Protein AF-A0A8C8HV82-F1 (afdb_monomer_lite)

pLDDT: mean 73.86, std 25.14, range [25.84, 98.56]

InterPro domains:
  IPR018477 Bicaudal-D protein [PF09730] (87-778)
  IPR018477 Bicaudal-D protein [PTHR31233] (21-778)

Radius of gyration: 86.9 Å; chains: 1; bounding box: 207×141×300 Å

Foldseek 3Di:
DDDDDDDDDDDDDDDDDDDDDPPVVVVVVVVVVVVVVVVVVVVVVVVVVVVVVVVVVVVVVVVVVVVVVVVVVVVVVVVVVVVVVVVVVVVVVVVVVVVVVVVVVVVVVVVVVVVVVVVVVVVVVVVVVVVVVVVVVVVVVVVVVVVVVVVVVVVVVVVVVVVVVVVVVVVVVVVVVVVVVVVVVVVVVVVVVVVVVVVVVVVVVVVVVVVVVVVVVVVVVVVVVVVVVVVVVVVVVVVVVVVVVVVVVVVVVVVVVVVVVVVVVVCVVDVDDDDDDDDDDDDDDDDDDDDDDDDDDDDDDDDDDDDDDDDDDDDDDDDDDDDDDDDDDDDDDDDDDDDPVCVVVVCVVVVVVVVVVVVVVVVVVVVVVVVVVVVVVVVVVVVVVVVVVVVVVVVVVVVVVVVVVVVVPDDDDDDDDDDDDDDDDDDDDDDDDDDDPPPVVNVVVVVVVVVVVVVVVVVVVVVVVVVVVVVVVVVVVVVVVVVVVVVVVVVVVVVVVVVVVVVVVVVVVVVVVVVVVVVVVVVVVVVVVVLLVVLVVLVVLLVVLLVLQVVLCVVQVHDRDPLLVVLLVVVVVVPPDDDDDDDDDDDDDDDDDDDDDDDDDDDDDDDDDDDDDDDDDDDDDDD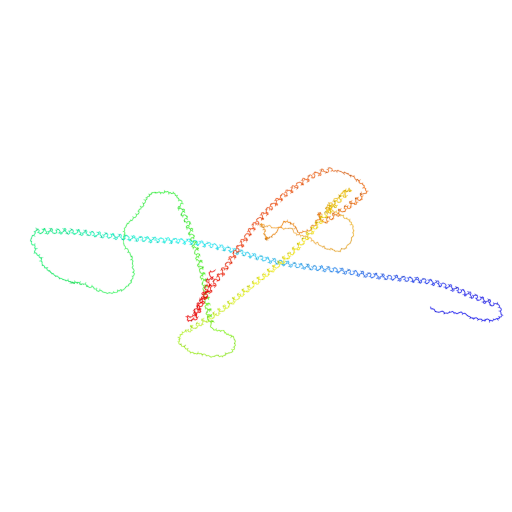DDDDDDDDDDDDDDDDDDDDPPPNDCSPPVSSVVSSVSSVVSSVVSVVVSVVSVPDDDDDDDDDDDVPVVVVVVVVVVVVVVVVVVVVVVVVVVVVVVVVVVVVVVVVVVVVVVVVVVVVVVVVVVVVVVVVVVVVVVVVVVVVVVVVVVVVVVVVVVVVVVVVVVVVVVVCVVDDPDDPVVVVVVVVVVVVVVVVVVVVVVVVVD

Secondary structure (DSSP, 8-state):
---------------------TTHHHHHHHHHHHHHHHHHHHHHHHHHHHHHHHHHHHHHHHHHHHHHHHHHHHHHHHHHHHHHHHHHHHHHHHHHHHHHHHHHHHHHHHHHHHHHHHHHHHHHHHHHHHHHHHHHHHHHHHHHHHHHHHHHHHHHHHHHHHHHHHHHHHHHHHHHHHHHHHHHHHHHHHHHHHHHHHHHHHHHHHHHHHHHHHHHHHHHHHHHHHHHHHHHHHHHHHHHHHHHHHHHHHHHHHHHHHHHHHHHHHHTT--------------------------------------------------------------------SSTTHHHHHHHHHHHHHHHHHHHHHHHHHHHHHHHHHHHHHHHHHHHHHHHHHHHHHHHHHHHHHHHHHTTSS-----------------------------HHHHHHHHHHHHHHHHHHHHHHHHHHHHHHHHHHHHHHHHHHHHHHHHHHHHHHHHHHHHHHHHHHHHHHHHHHHHHHHHHHHHHHHHHHHHHHHHHHHHHHHHHHHHHHHHHHHHTT-----HHHHHHHHHHHTTSS--------------------------------------------------------------S-----TT-TT-HHHHHHHHHHHHHHHHHHHHHHHHHTTS----------HHHHHHHHHHHHHHHHHHHHHHHHHHHHHHHHHHHHHHHHHHHHHHHHHHHHHHHHHHHHHHHHHHHHHHHHHHHHHHHHHHHHHHHHHHHHHHHHHHHHHHHHHHHHS-TT-HHHHHHHHHHHHHHHHHHHHHHHHH--

Structure (mmCIF, N/CA/C/O backbone):
data_AF-A0A8C8HV82-F1
#
_entry.id   AF-A0A8C8HV82-F1
#
loop_
_atom_site.group_PDB
_atom_site.id
_atom_site.type_symbol
_atom_site.label_atom_id
_atom_site.label_alt_id
_atom_site.label_comp_id
_atom_site.label_asym_id
_atom_site.label_entity_id
_atom_site.label_seq_id
_atom_site.pdbx_PDB_ins_code
_atom_site.Cartn_x
_atom_site.Cartn_y
_atom_site.Cartn_z
_atom_site.occupancy
_atom_site.B_iso_or_equiv
_atom_site.auth_seq_id
_atom_site.auth_comp_id
_atom_site.auth_asym_id
_atom_site.auth_atom_id
_atom_site.pdbx_PDB_model_num
ATOM 1 N N . MET A 1 1 ? -91.967 -46.558 92.851 1.00 36.53 1 MET A N 1
ATOM 2 C CA . MET A 1 1 ? -92.373 -47.977 92.769 1.00 36.53 1 MET A CA 1
ATOM 3 C C . MET A 1 1 ? -92.656 -48.388 94.207 1.00 36.53 1 MET A C 1
ATOM 5 O O . MET A 1 1 ? -91.759 -48.187 95.010 1.00 36.53 1 MET A O 1
ATOM 9 N N . LEU A 1 2 ? -93.939 -48.463 94.592 1.00 37.75 2 LEU A N 1
ATOM 10 C CA . LEU A 1 2 ? -94.750 -49.706 94.673 1.00 37.75 2 LEU A CA 1
ATOM 11 C C . LEU A 1 2 ? -94.298 -50.530 95.903 1.00 37.75 2 LEU A C 1
ATOM 13 O O . LEU A 1 2 ? -93.110 -50.817 95.976 1.00 37.75 2 LEU A O 1
ATOM 17 N N . GLU A 1 3 ? -95.106 -50.882 96.911 1.00 35.12 3 GLU A N 1
ATOM 18 C CA . GLU A 1 3 ? -96.575 -50.898 97.153 1.00 35.12 3 GLU A CA 1
ATOM 19 C C . GLU A 1 3 ? -96.845 -50.640 98.676 1.00 35.12 3 GLU A C 1
ATOM 21 O O . GLU A 1 3 ? -95.900 -50.713 99.456 1.00 35.12 3 GLU A O 1
ATOM 26 N N . VAL A 1 4 ? -97.966 -50.055 99.149 1.00 38.19 4 VAL A N 1
ATOM 27 C CA . VAL A 1 4 ? -99.294 -50.664 99.481 1.00 38.19 4 VAL A CA 1
ATOM 28 C C . VAL A 1 4 ? -99.126 -51.842 100.483 1.00 38.19 4 VAL A C 1
ATOM 30 O O . VAL A 1 4 ? -98.350 -52.743 100.209 1.00 38.19 4 VAL A O 1
ATOM 33 N N . GLU A 1 5 ? -99.660 -51.836 101.718 1.00 33.88 5 GLU A N 1
ATOM 34 C CA . GLU A 1 5 ? -101.091 -51.883 102.096 1.00 33.88 5 GLU A CA 1
ATOM 35 C C . GLU A 1 5 ? -101.475 -51.188 103.428 1.00 33.88 5 GLU A C 1
ATOM 37 O O . GLU A 1 5 ? -100.648 -50.845 104.273 1.00 33.88 5 GLU A O 1
ATOM 42 N N . GLU A 1 6 ? -102.790 -51.029 103.591 1.00 39.75 6 GLU A N 1
ATOM 43 C CA . GLU A 1 6 ? -103.547 -50.503 104.729 1.00 39.75 6 GLU A CA 1
ATOM 44 C C . GLU A 1 6 ? -104.364 -51.648 105.361 1.00 39.75 6 GLU A C 1
ATOM 46 O O . GLU A 1 6 ? -105.075 -52.346 104.642 1.00 39.75 6 GLU A O 1
ATOM 51 N N . SER A 1 7 ? -104.354 -51.819 106.690 1.00 32.53 7 SER A N 1
ATOM 52 C CA . SER A 1 7 ? -105.413 -52.586 107.372 1.00 32.53 7 SER A CA 1
ATOM 53 C C . SER A 1 7 ? -105.550 -52.219 108.850 1.00 32.53 7 SER A C 1
ATOM 55 O O . SER A 1 7 ? -104.673 -52.502 109.667 1.00 32.53 7 SER A O 1
ATOM 57 N N . GLY A 1 8 ? -106.684 -51.605 109.183 1.00 35.28 8 GLY A N 1
ATOM 58 C CA . GLY A 1 8 ? -107.161 -51.428 110.550 1.00 35.28 8 GLY A CA 1
ATOM 59 C C . GLY A 1 8 ? -107.955 -52.644 111.078 1.00 35.28 8 GLY A C 1
ATOM 60 O O . GLY A 1 8 ? -107.666 -53.773 110.689 1.00 35.28 8 GLY A O 1
ATOM 61 N N . PRO A 1 9 ? -108.915 -52.454 112.003 1.00 61.72 9 PRO A N 1
ATOM 62 C CA . PRO A 1 9 ? -108.900 -53.174 113.284 1.00 61.72 9 PRO A CA 1
ATOM 63 C C . PRO A 1 9 ? -110.122 -54.086 113.518 1.00 61.72 9 PRO A C 1
ATOM 65 O O . PRO A 1 9 ? -111.110 -53.964 112.801 1.00 61.72 9 PRO A O 1
ATOM 68 N N . THR A 1 10 ? -110.106 -54.941 114.557 1.00 29.36 10 THR A N 1
ATOM 69 C CA . THR A 1 10 ? -111.293 -55.444 115.318 1.00 29.36 10 THR A CA 1
ATOM 70 C C . THR A 1 10 ? -110.912 -56.480 116.395 1.00 29.36 10 THR A C 1
ATOM 72 O O . THR A 1 10 ? -109.904 -57.163 116.250 1.00 29.36 10 THR A O 1
ATOM 75 N N . GLY A 1 11 ? -111.761 -56.643 117.427 1.00 30.00 11 GLY A N 1
ATOM 76 C CA . GLY A 1 11 ? -111.745 -57.768 118.390 1.00 30.00 11 GLY A CA 1
ATOM 77 C C . GLY A 1 11 ? -111.367 -57.346 119.822 1.00 30.00 11 GLY A C 1
ATOM 78 O O . GLY A 1 11 ? -110.184 -57.195 120.093 1.00 30.00 11 GLY A O 1
ATOM 79 N N . ALA A 1 12 ? -112.292 -56.948 120.710 1.00 30.81 12 ALA A N 1
ATOM 80 C CA . ALA A 1 12 ? -113.361 -57.734 121.372 1.00 30.81 12 ALA A CA 1
ATOM 81 C C . ALA A 1 12 ? -112.767 -58.728 122.399 1.00 30.81 12 ALA A C 1
ATOM 83 O O . ALA A 1 12 ? -112.026 -59.621 122.004 1.00 30.81 12 ALA A O 1
ATOM 84 N N . GLU A 1 13 ? -112.860 -58.503 123.716 1.00 32.41 13 GLU A N 1
ATOM 85 C CA . GLU A 1 13 ? -114.017 -58.599 124.651 1.00 32.41 13 GLU A CA 1
ATOM 86 C C . GLU A 1 13 ? -113.809 -59.806 125.600 1.00 32.41 13 GLU A C 1
ATOM 88 O O . GLU A 1 13 ? -113.095 -60.744 125.251 1.00 32.41 13 GLU A O 1
ATOM 93 N N . GLY A 1 14 ? -114.377 -59.749 126.813 1.00 36.59 14 GLY A N 1
ATOM 94 C CA . GLY A 1 14 ? -114.088 -60.645 127.951 1.00 36.59 14 GLY A CA 1
ATOM 95 C C . GLY A 1 14 ? -113.605 -59.828 129.160 1.00 36.59 14 GLY A C 1
ATOM 96 O O . GLY A 1 14 ? -112.410 -59.592 129.298 1.00 36.59 14 GLY A O 1
ATOM 97 N N . ASP A 1 15 ? -114.452 -59.229 130.000 1.00 30.44 15 ASP A N 1
ATOM 98 C CA . ASP A 1 15 ? -115.785 -59.642 130.475 1.00 30.44 15 ASP A CA 1
ATOM 99 C C . ASP A 1 15 ? -115.722 -60.857 131.425 1.00 30.44 15 ASP A C 1
ATOM 101 O O . ASP A 1 15 ? -115.849 -62.003 131.008 1.00 30.44 15 ASP A O 1
ATOM 105 N N . GLU A 1 16 ? -115.510 -60.580 132.718 1.00 38.22 16 GLU A N 1
ATOM 106 C CA . GLU A 1 16 ? -116.036 -61.388 133.829 1.00 38.22 16 GLU A CA 1
ATOM 107 C C . GLU A 1 16 ? -116.150 -60.520 135.101 1.00 38.22 16 GLU A C 1
ATOM 109 O O . GLU A 1 16 ? -115.158 -60.035 135.652 1.00 38.22 16 GLU A O 1
ATOM 114 N N . GLU A 1 17 ? -117.382 -60.284 135.558 1.00 36.09 17 GLU A N 1
ATOM 115 C CA . GLU A 1 17 ? -117.662 -59.594 136.819 1.00 36.09 17 GLU A CA 1
ATOM 116 C C . GLU A 1 17 ? -117.400 -60.534 138.008 1.00 36.09 17 GLU A C 1
ATOM 118 O O . GLU A 1 17 ? -118.098 -61.536 138.176 1.00 36.09 17 GLU A O 1
ATOM 123 N N . MET A 1 18 ? -116.485 -60.177 138.916 1.00 40.56 18 MET A N 1
ATOM 124 C CA . MET A 1 18 ? -116.590 -60.652 140.299 1.00 40.56 18 MET A CA 1
ATOM 125 C C . MET A 1 18 ? -116.147 -59.593 141.313 1.00 40.56 18 MET A C 1
ATOM 127 O O . MET A 1 18 ? -115.034 -59.074 141.296 1.00 40.56 18 MET A O 1
ATOM 131 N N . GLU A 1 19 ? -117.083 -59.261 142.194 1.00 46.72 19 GLU A N 1
ATOM 132 C CA . GLU A 1 19 ? -117.056 -58.177 143.172 1.00 46.72 19 GLU A CA 1
ATOM 133 C C . GLU A 1 19 ? -115.938 -58.323 144.229 1.00 46.72 19 GLU A C 1
ATOM 135 O O . GLU A 1 19 ? -116.122 -59.009 145.231 1.00 46.72 19 GLU A O 1
ATOM 140 N N . LEU A 1 20 ? -114.806 -57.618 144.073 1.00 45.84 20 LEU A N 1
ATOM 141 C CA . LEU A 1 20 ? -113.889 -57.313 145.186 1.00 45.84 20 LEU A CA 1
ATOM 142 C C . LEU A 1 20 ? -113.205 -55.936 145.063 1.00 45.84 20 LEU A C 1
ATOM 144 O O . LEU A 1 20 ? -112.629 -55.586 144.041 1.00 45.84 20 LEU A O 1
ATOM 148 N N . CYS A 1 21 ? -113.271 -55.178 146.165 1.00 37.66 21 CYS A N 1
ATOM 149 C CA . CYS A 1 21 ? -112.497 -53.984 146.544 1.00 37.66 21 CYS A CA 1
ATOM 150 C C . CYS A 1 21 ? -111.883 -53.088 145.441 1.00 37.66 21 CYS A C 1
ATOM 152 O O . CYS A 1 21 ? -110.824 -53.370 144.892 1.00 37.66 21 CYS A O 1
ATOM 154 N N . GLY A 1 22 ? -112.418 -51.865 145.296 1.00 47.12 22 GLY A N 1
ATOM 155 C CA . GLY A 1 22 ? -111.867 -50.785 144.453 1.00 47.12 22 GLY A CA 1
ATOM 156 C C . GLY A 1 22 ? -110.533 -50.160 144.918 1.00 47.12 22 GLY A C 1
ATOM 157 O O . GLY A 1 22 ? -110.392 -48.932 144.904 1.00 47.12 22 GLY A O 1
ATOM 158 N N . GLY A 1 23 ? -109.573 -50.971 145.365 1.00 57.88 23 GLY A N 1
ATOM 159 C CA . GLY A 1 23 ? -108.183 -50.585 145.622 1.00 57.88 23 GLY A CA 1
ATOM 160 C C . GLY A 1 23 ? -107.298 -50.745 144.382 1.00 57.88 23 GLY A C 1
ATOM 161 O O . GLY A 1 23 ? -106.628 -49.792 143.983 1.00 57.88 23 GLY A O 1
ATOM 162 N N . ASP A 1 24 ? -107.357 -51.907 143.731 1.00 57.03 24 ASP A N 1
ATOM 163 C CA . ASP A 1 24 ? -106.311 -52.341 142.791 1.00 57.03 24 ASP A CA 1
ATOM 164 C C . ASP A 1 24 ? -106.336 -51.597 141.445 1.00 57.03 24 ASP A C 1
ATOM 166 O O . ASP A 1 24 ? -105.285 -51.213 140.931 1.00 57.03 24 ASP A O 1
ATOM 170 N N . LEU A 1 25 ? -107.523 -51.231 140.945 1.00 59.00 25 LEU A N 1
ATOM 171 C CA . LEU A 1 25 ? -107.683 -50.351 139.773 1.00 59.00 25 LEU A CA 1
ATOM 172 C C . LEU A 1 25 ? -106.963 -48.997 139.927 1.00 59.00 25 LEU A C 1
ATOM 174 O O . LEU A 1 25 ? -106.528 -48.414 138.938 1.00 59.00 25 LEU A O 1
ATOM 178 N N . ARG A 1 26 ? -106.813 -48.477 141.154 1.00 69.88 26 ARG A N 1
ATOM 179 C CA . ARG A 1 26 ? -106.099 -47.210 141.400 1.00 69.88 26 ARG A CA 1
ATOM 180 C C . ARG A 1 26 ? -104.583 -47.370 141.343 1.00 69.88 26 ARG A C 1
ATOM 182 O O . ARG A 1 26 ? -103.905 -46.450 140.892 1.00 69.88 26 ARG A O 1
ATOM 189 N N . VAL A 1 27 ? -104.067 -48.512 141.797 1.00 76.75 27 VAL A N 1
ATOM 190 C CA . VAL A 1 27 ? -102.632 -48.825 141.760 1.00 76.75 27 VAL A CA 1
ATOM 191 C C . VAL A 1 27 ? -102.195 -49.060 140.318 1.00 76.75 27 VAL A C 1
ATOM 193 O O . VAL A 1 27 ? -101.205 -48.479 139.883 1.00 76.75 27 VAL A O 1
ATOM 196 N N . GLU A 1 28 ? -102.981 -49.811 139.549 1.00 75.19 28 GLU A N 1
ATOM 197 C CA . GLU A 1 28 ? -102.672 -50.100 138.147 1.00 75.19 28 GLU A CA 1
ATOM 198 C C . GLU A 1 28 ? -102.756 -48.847 137.259 1.00 75.19 28 GLU A C 1
ATOM 200 O O . GLU A 1 28 ? -101.877 -48.614 136.431 1.00 75.19 28 GLU A O 1
ATOM 205 N N . VAL A 1 29 ? -103.726 -47.952 137.498 1.00 78.06 29 VAL A N 1
ATOM 206 C CA . VAL A 1 29 ? -103.764 -46.633 136.837 1.00 78.06 29 VAL A CA 1
ATOM 207 C C . VAL A 1 29 ? -102.541 -45.777 137.193 1.00 78.06 29 VAL A C 1
ATOM 209 O O . VAL A 1 29 ? -102.065 -45.036 136.333 1.00 78.06 29 VAL A O 1
ATOM 212 N N . MET A 1 30 ? -101.992 -45.867 138.411 1.00 80.31 30 MET A N 1
ATOM 213 C CA . MET A 1 30 ? -100.737 -45.178 138.745 1.00 80.31 30 MET A CA 1
ATOM 214 C C . MET A 1 30 ? -99.512 -45.826 138.088 1.00 80.31 30 MET A C 1
ATOM 216 O O . MET A 1 30 ? -98.672 -45.090 137.576 1.00 80.31 30 MET A O 1
ATOM 220 N N . ARG A 1 31 ? -99.431 -47.164 138.032 1.00 85.44 31 ARG A N 1
ATOM 221 C CA . ARG A 1 31 ? -98.360 -47.891 137.326 1.00 85.44 31 ARG A CA 1
ATOM 222 C C . ARG A 1 31 ? -98.329 -47.515 135.845 1.00 85.44 31 ARG A C 1
ATOM 224 O O . ARG A 1 31 ? -97.298 -47.077 135.350 1.00 85.44 31 ARG A O 1
ATOM 231 N N . LEU A 1 32 ? -99.479 -47.582 135.175 1.00 81.94 32 LEU A N 1
ATOM 232 C CA . LEU A 1 32 ? -99.615 -47.217 133.765 1.00 81.94 32 LEU A CA 1
ATOM 233 C C . LEU A 1 32 ? -99.356 -45.726 133.507 1.00 81.94 32 LEU A C 1
ATOM 235 O O . LEU A 1 32 ? -98.840 -45.391 132.447 1.00 81.94 32 LEU A O 1
ATOM 239 N N . ASN A 1 33 ? -99.661 -44.821 134.448 1.00 81.56 33 ASN A N 1
ATOM 240 C CA . ASN A 1 33 ? -99.263 -43.412 134.321 1.00 81.56 33 ASN A CA 1
ATOM 241 C C . ASN A 1 33 ? -97.748 -43.220 134.459 1.00 81.56 33 ASN A C 1
ATOM 243 O O . ASN A 1 33 ? -97.191 -42.408 133.726 1.00 81.56 33 ASN A O 1
ATOM 247 N N . LEU A 1 34 ? -97.085 -43.951 135.362 1.00 84.31 34 LEU A N 1
ATOM 248 C CA . LEU A 1 34 ? -95.633 -43.874 135.522 1.00 84.31 34 LEU A CA 1
ATOM 249 C C . LEU A 1 34 ? -94.915 -44.457 134.298 1.00 84.31 34 LEU A C 1
ATOM 251 O O . LEU A 1 34 ? -94.067 -43.783 133.734 1.00 84.31 34 LEU A O 1
ATOM 255 N N . GLU A 1 35 ? -95.331 -45.628 133.812 1.00 84.75 35 GLU A N 1
ATOM 256 C CA . GLU A 1 35 ? -94.792 -46.242 132.586 1.00 84.75 35 GLU A CA 1
ATOM 257 C C . GLU A 1 35 ? -95.081 -45.385 131.341 1.00 84.75 35 GLU A C 1
ATOM 259 O O . GLU A 1 35 ? -94.228 -45.247 130.468 1.00 84.75 35 GLU A O 1
ATOM 264 N N . LEU A 1 36 ? -96.247 -44.730 131.266 1.00 84.00 36 LEU A N 1
ATOM 265 C CA . LEU A 1 36 ? -96.546 -43.744 130.223 1.00 84.00 36 LEU A CA 1
ATOM 266 C C . LEU A 1 36 ? -95.681 -42.482 130.355 1.00 84.00 36 LEU A C 1
ATOM 268 O O . LEU A 1 36 ? -95.350 -41.866 129.342 1.00 84.00 36 LEU A O 1
ATOM 272 N N . GLN A 1 37 ? -95.326 -42.066 131.572 1.00 86.69 37 GLN A N 1
ATOM 273 C CA . GLN A 1 37 ? -94.438 -40.930 131.798 1.00 86.69 37 GLN A CA 1
ATOM 274 C C . GLN A 1 37 ? -92.991 -41.283 131.435 1.00 86.69 37 GLN A C 1
ATOM 276 O O . GLN A 1 37 ? -92.383 -40.535 130.677 1.00 86.69 37 GLN A O 1
ATOM 281 N N . GLU A 1 38 ? -92.479 -42.435 131.869 1.00 85.94 38 GLU A N 1
ATOM 282 C CA . GLU A 1 38 ? -91.164 -42.962 131.490 1.00 85.94 38 GLU A CA 1
ATOM 283 C C . GLU A 1 38 ? -91.069 -43.131 129.967 1.00 85.94 38 GLU A C 1
ATOM 285 O O . GLU A 1 38 ? -90.175 -42.562 129.347 1.00 85.94 38 GLU A O 1
ATOM 290 N N . ALA A 1 39 ? -92.058 -43.758 129.320 1.00 84.75 39 ALA A N 1
ATOM 291 C CA . ALA A 1 39 ? -92.107 -43.866 127.861 1.00 84.75 39 ALA A CA 1
ATOM 292 C C . ALA A 1 39 ? -92.211 -42.499 127.152 1.00 84.75 39 ALA A C 1
ATOM 294 O O . ALA A 1 39 ? -91.697 -42.336 126.044 1.00 84.75 39 ALA A O 1
ATOM 295 N N . ASN A 1 40 ? -92.850 -41.489 127.759 1.00 85.56 40 ASN A N 1
ATOM 296 C CA . ASN A 1 40 ? -92.851 -40.121 127.229 1.00 85.56 40 ASN A CA 1
ATOM 297 C C . ASN A 1 40 ? -91.500 -39.417 127.427 1.00 85.56 40 ASN A C 1
ATOM 299 O O . ASN A 1 40 ? -91.081 -38.677 126.538 1.00 85.56 40 ASN A O 1
ATOM 303 N N . GLU A 1 41 ? -90.812 -39.637 128.545 1.00 87.75 41 GLU A N 1
ATOM 304 C CA . GLU A 1 41 ? -89.481 -39.093 128.822 1.00 87.75 41 GLU A CA 1
ATOM 305 C C . GLU A 1 41 ? -88.422 -39.742 127.918 1.00 87.75 41 GLU A C 1
ATOM 307 O O . GLU A 1 41 ? -87.655 -39.020 127.281 1.00 87.75 41 GLU A O 1
ATOM 312 N N . GLU A 1 42 ? -88.462 -41.063 127.727 1.00 88.62 42 GLU A N 1
ATOM 313 C CA . GLU A 1 42 ? -87.650 -41.793 126.748 1.00 88.62 42 GLU A CA 1
ATOM 314 C C . GLU A 1 42 ? -87.947 -41.341 125.314 1.00 88.62 42 GLU A C 1
ATOM 316 O O . GLU A 1 42 ? -87.023 -41.082 124.543 1.00 88.62 42 GLU A O 1
ATOM 321 N N . LYS A 1 43 ? -89.221 -41.154 124.945 1.00 89.75 43 LYS A N 1
ATOM 322 C CA . LYS A 1 43 ? -89.616 -40.610 123.635 1.00 89.75 43 LYS A CA 1
ATOM 323 C C . LYS A 1 43 ? -89.130 -39.173 123.435 1.00 89.75 43 LYS A C 1
ATOM 325 O O . LYS A 1 43 ? -88.687 -38.830 122.340 1.00 89.75 43 LYS A O 1
ATOM 330 N N . LEU A 1 44 ? -89.175 -38.330 124.468 1.00 88.88 44 LEU A N 1
ATOM 331 C CA . LEU A 1 44 ? -88.618 -36.973 124.443 1.00 88.88 44 LEU A CA 1
ATOM 332 C C . LEU A 1 44 ? -87.088 -36.993 124.353 1.00 88.88 44 LEU A C 1
ATOM 334 O O . LEU A 1 44 ? -86.509 -36.174 123.642 1.00 88.88 44 LEU A O 1
ATOM 338 N N . GLN A 1 45 ? -86.423 -37.925 125.033 1.00 90.69 45 GLN A N 1
ATOM 339 C CA . GLN A 1 45 ? -84.975 -38.094 124.990 1.00 90.69 45 GLN A CA 1
ATOM 340 C C . GLN A 1 45 ? -84.514 -38.629 123.625 1.00 90.69 45 GLN A C 1
ATOM 342 O O . GLN A 1 45 ? -83.587 -38.074 123.039 1.00 90.69 45 GLN A O 1
ATOM 347 N N . ALA A 1 46 ? -85.218 -39.609 123.057 1.00 88.56 46 ALA A N 1
ATOM 348 C CA . ALA A 1 46 ? -85.017 -40.094 121.695 1.00 88.56 46 ALA A CA 1
ATOM 349 C C . ALA A 1 46 ? -85.289 -38.999 120.650 1.00 88.56 46 ALA A C 1
ATOM 351 O O . ALA A 1 46 ? -84.531 -38.876 119.693 1.00 88.56 46 ALA A O 1
ATOM 352 N N . ALA A 1 47 ? -86.304 -38.148 120.848 1.00 88.62 47 ALA A N 1
ATOM 353 C CA . ALA A 1 47 ? -86.550 -36.991 119.986 1.00 88.62 47 ALA A CA 1
ATOM 354 C C . ALA A 1 47 ? -85.443 -35.925 120.099 1.00 88.62 47 ALA A C 1
ATOM 356 O O . ALA A 1 47 ? -85.056 -35.346 119.087 1.00 88.62 47 ALA A O 1
ATOM 357 N N . ARG A 1 48 ? -84.889 -35.689 121.298 1.00 89.00 48 ARG A N 1
ATOM 358 C CA . ARG A 1 48 ? -83.741 -34.786 121.509 1.00 89.00 48 ARG A CA 1
ATOM 359 C C . ARG A 1 48 ? -82.470 -35.314 120.844 1.00 89.00 48 ARG A C 1
ATOM 361 O O . ARG A 1 48 ? -81.825 -34.563 120.122 1.00 89.00 48 ARG A O 1
ATOM 368 N N . TYR A 1 49 ? -82.131 -36.591 121.030 1.00 92.31 49 TYR A N 1
ATOM 369 C CA . TYR A 1 49 ? -80.995 -37.201 120.332 1.00 92.31 49 TYR A CA 1
ATOM 370 C C . TYR A 1 49 ? -81.224 -37.264 118.819 1.00 92.31 49 TYR A C 1
ATOM 372 O O . TYR A 1 49 ? -80.309 -36.974 118.058 1.00 92.31 49 TYR A O 1
ATOM 380 N N . GLY A 1 50 ? -82.448 -37.560 118.377 1.00 92.25 50 GLY A N 1
ATOM 381 C CA . GLY A 1 50 ? -82.835 -37.511 116.969 1.00 92.25 50 GLY A CA 1
ATOM 382 C C . GLY A 1 50 ? -82.658 -36.119 116.362 1.00 92.25 50 GLY A C 1
ATOM 383 O O . GLY A 1 50 ? -82.143 -36.013 115.255 1.00 92.25 50 GLY A O 1
ATOM 384 N N . LEU A 1 51 ? -83.007 -35.054 117.092 1.00 92.56 51 LEU A N 1
ATOM 385 C CA . LEU A 1 51 ? -82.775 -33.676 116.657 1.00 92.56 51 LEU A CA 1
ATOM 386 C C . LEU A 1 51 ? -81.278 -33.365 116.538 1.00 92.56 51 LEU A C 1
ATOM 388 O O . LEU A 1 51 ? -80.860 -32.912 115.480 1.00 92.56 51 LEU A O 1
ATOM 392 N N . VAL A 1 52 ? -80.468 -33.680 117.556 1.00 94.56 52 VAL A N 1
ATOM 393 C CA . VAL A 1 52 ? -79.008 -33.458 117.512 1.00 94.56 52 VAL A CA 1
ATOM 394 C C . VAL A 1 52 ? -78.366 -34.231 116.355 1.00 94.56 52 VAL A C 1
ATOM 396 O O . VAL A 1 52 ? -77.588 -33.663 115.598 1.00 94.56 52 VAL A O 1
ATOM 399 N N . VAL A 1 53 ? -78.748 -35.493 116.133 1.00 94.31 53 VAL A N 1
ATOM 400 C CA . VAL A 1 53 ? -78.256 -36.297 114.999 1.00 94.31 53 VAL A CA 1
ATOM 401 C C . VAL A 1 53 ? -78.721 -35.730 113.649 1.00 94.31 53 VAL A C 1
ATOM 403 O O . VAL A 1 53 ? -77.983 -35.807 112.667 1.00 94.31 53 VAL A O 1
ATOM 406 N N . LEU A 1 54 ? -79.915 -35.133 113.566 1.00 93.38 54 LEU A N 1
ATOM 407 C CA . LEU A 1 54 ? -80.382 -34.440 112.359 1.00 93.38 54 LEU A CA 1
ATOM 408 C C . LEU A 1 54 ? -79.637 -33.118 112.120 1.00 93.38 54 LEU A C 1
ATOM 410 O O . LEU A 1 54 ? -79.326 -32.816 110.969 1.00 93.38 54 LEU A O 1
ATOM 414 N N . GLU A 1 55 ? -79.315 -32.365 113.171 1.00 92.88 55 GLU A N 1
ATOM 415 C CA . GLU A 1 55 ? -78.512 -31.136 113.115 1.00 92.88 55 GLU A CA 1
ATOM 416 C C . GLU A 1 55 ? -77.063 -31.444 112.705 1.00 92.88 55 GLU A C 1
ATOM 418 O O . GLU A 1 55 ? -76.562 -30.867 111.739 1.00 92.88 55 GLU A O 1
ATOM 423 N N . GLU A 1 56 ? -76.424 -32.436 113.332 1.00 93.00 56 GLU A N 1
ATOM 424 C CA . GLU A 1 56 ? -75.105 -32.948 112.941 1.00 93.00 56 GLU A CA 1
ATOM 425 C C . GLU A 1 56 ? -75.116 -33.506 111.509 1.00 93.00 56 GLU A C 1
ATOM 427 O O . GLU A 1 56 ? -74.202 -33.229 110.732 1.00 93.00 56 GLU A O 1
ATOM 432 N N . SER A 1 57 ? -76.168 -34.232 111.105 1.00 92.44 57 SER A N 1
ATOM 433 C CA . SER A 1 57 ? -76.339 -34.708 109.724 1.00 92.44 57 SER A CA 1
ATOM 434 C C . SER A 1 57 ? -76.499 -33.555 108.731 1.00 92.44 57 SER A C 1
ATOM 436 O O . SER A 1 57 ? -75.968 -33.630 107.622 1.00 92.44 57 SER A O 1
ATOM 438 N N . ALA A 1 58 ? -77.205 -32.483 109.100 1.00 93.38 58 ALA A N 1
ATOM 439 C CA . ALA A 1 58 ? -77.366 -31.296 108.267 1.00 93.38 58 ALA A CA 1
ATOM 440 C C . ALA A 1 58 ? -76.048 -30.515 108.133 1.00 93.38 58 ALA A C 1
ATOM 442 O O . ALA A 1 58 ? -75.687 -30.118 107.023 1.00 93.38 58 ALA A O 1
ATOM 443 N N . GLU A 1 59 ? -75.284 -30.358 109.218 1.00 94.81 59 GLU A N 1
ATOM 444 C CA . GLU A 1 59 ? -73.942 -29.775 109.164 1.00 94.81 59 GLU A CA 1
ATOM 445 C C . GLU A 1 59 ? -72.962 -30.623 108.349 1.00 94.81 59 GLU A C 1
ATOM 447 O O . GLU A 1 59 ? -72.203 -30.073 107.552 1.00 94.81 59 GLU A O 1
ATOM 452 N N . LEU A 1 60 ? -72.970 -31.948 108.526 1.00 95.00 60 LEU A N 1
ATOM 453 C CA . LEU A 1 60 ? -72.135 -32.873 107.758 1.00 95.00 60 LEU A CA 1
ATOM 454 C C . LEU A 1 60 ? -72.474 -32.815 106.270 1.00 95.00 60 LEU A C 1
ATOM 456 O O . LEU A 1 60 ? -71.561 -32.725 105.456 1.00 95.00 60 LEU A O 1
ATOM 460 N N . LYS A 1 61 ? -73.764 -32.785 105.908 1.00 95.44 61 LYS A N 1
ATOM 461 C CA . LYS A 1 61 ? -74.200 -32.587 104.517 1.00 95.44 61 LYS A CA 1
ATOM 462 C C . LYS A 1 61 ? -73.711 -31.255 103.963 1.00 95.44 61 LYS A C 1
ATOM 464 O O . LYS A 1 61 ? -73.144 -31.248 102.882 1.00 95.44 61 LYS A O 1
ATOM 469 N N . LYS A 1 62 ? -73.847 -30.155 104.712 1.00 95.25 62 LYS A N 1
ATOM 470 C CA . LYS A 1 62 ? -73.355 -28.834 104.290 1.00 95.25 62 LYS A CA 1
ATOM 471 C C . LYS A 1 62 ? -71.834 -28.814 104.090 1.00 95.25 62 LYS A C 1
ATOM 473 O O . LYS A 1 62 ? -71.361 -28.264 103.103 1.00 95.25 62 LYS A O 1
ATOM 478 N N . LYS A 1 63 ? -71.071 -29.426 105.001 1.00 95.62 63 LYS A N 1
ATOM 479 C CA . LYS A 1 63 ? -69.610 -29.580 104.879 1.00 95.62 63 LYS A CA 1
ATOM 480 C C . LYS A 1 63 ? -69.246 -30.461 103.679 1.00 95.62 63 LYS A C 1
ATOM 482 O O . LYS A 1 63 ? -68.287 -30.160 102.981 1.00 95.62 63 LYS A O 1
ATOM 487 N N . HIS A 1 64 ? -70.020 -31.514 103.409 1.00 95.25 64 HIS A N 1
ATOM 488 C CA . HIS A 1 64 ? -69.817 -32.382 102.252 1.00 95.25 64 HIS A CA 1
ATOM 489 C C . HIS A 1 64 ? -70.079 -31.646 100.936 1.00 95.25 64 HIS A C 1
ATOM 491 O O . HIS A 1 64 ? -69.188 -31.629 100.099 1.00 95.25 64 HIS A O 1
ATOM 497 N N . THR A 1 65 ? -71.211 -30.947 100.792 1.00 95.50 65 THR A N 1
ATOM 498 C CA . THR A 1 65 ? -71.509 -30.168 99.579 1.00 95.50 65 THR A CA 1
ATOM 499 C C . THR A 1 65 ? -70.492 -29.051 99.351 1.00 95.50 65 THR A C 1
ATOM 501 O O . THR A 1 65 ? -70.101 -28.814 98.218 1.00 95.50 65 THR A O 1
ATOM 504 N N . GLN A 1 66 ? -69.999 -28.405 100.416 1.00 96.56 66 GLN A N 1
ATOM 505 C CA . GLN A 1 66 ? -68.907 -27.427 100.312 1.00 96.56 66 GLN A CA 1
ATOM 506 C C . GLN A 1 66 ? -67.607 -28.068 99.803 1.00 96.56 66 GLN A C 1
ATOM 508 O O . GLN A 1 66 ? -66.970 -27.520 98.911 1.00 96.56 66 GLN A O 1
ATOM 513 N N . LEU A 1 67 ? -67.237 -29.250 100.308 1.00 95.50 67 LEU A N 1
ATOM 514 C CA . LEU A 1 67 ? -66.068 -29.992 99.822 1.00 95.50 67 LEU A CA 1
ATOM 515 C C . LEU A 1 67 ? -66.251 -30.528 98.391 1.00 95.50 67 LEU A C 1
ATOM 517 O O . LEU A 1 67 ? -65.271 -30.627 97.658 1.00 95.50 67 LEU A O 1
ATOM 521 N N . GLU A 1 68 ? -67.472 -30.869 97.974 1.00 96.00 68 GLU A N 1
ATOM 522 C CA . GLU A 1 68 ? -67.792 -31.239 96.587 1.00 96.00 68 GLU A CA 1
ATOM 523 C C . GLU A 1 68 ? -67.681 -30.030 95.644 1.00 96.00 68 GLU A C 1
ATOM 525 O O . GLU A 1 68 ? -67.079 -30.143 94.576 1.00 96.00 68 GLU A O 1
ATOM 530 N N . GLU A 1 69 ? -68.193 -28.864 96.054 1.00 96.38 69 GLU A N 1
ATOM 531 C CA . GLU A 1 69 ? -68.033 -27.591 95.340 1.00 96.38 69 GLU A CA 1
ATOM 532 C C . GLU A 1 69 ? -66.546 -27.212 95.211 1.00 96.38 69 GLU A C 1
ATOM 534 O O . GLU A 1 69 ? -66.084 -26.944 94.103 1.00 96.38 69 GLU A O 1
ATOM 539 N N . GLU A 1 70 ? -65.775 -27.266 96.303 1.00 96.44 70 GLU A N 1
ATOM 540 C CA . GLU A 1 70 ? -64.321 -27.025 96.315 1.00 96.44 70 GLU A CA 1
ATOM 541 C C . GLU A 1 70 ? -63.539 -28.049 95.472 1.00 96.44 70 GLU A C 1
ATOM 543 O O . GLU A 1 70 ? -62.578 -27.699 94.785 1.00 96.44 70 GLU A O 1
ATOM 548 N N . HIS A 1 71 ? -63.945 -29.321 95.477 1.00 95.44 71 HIS A N 1
ATOM 549 C CA . HIS A 1 71 ? -63.327 -30.349 94.641 1.00 95.44 71 HIS A CA 1
ATOM 550 C C . HIS A 1 71 ? -63.585 -30.092 93.152 1.00 95.44 71 HIS A C 1
ATOM 552 O O . HIS A 1 71 ? -62.663 -30.184 92.337 1.00 95.44 71 HIS A O 1
ATOM 558 N N . GLU A 1 72 ? -64.821 -29.755 92.775 1.00 97.12 72 GLU A N 1
ATOM 559 C CA . GLU A 1 72 ? -65.140 -29.449 91.385 1.00 97.12 72 GLU A CA 1
ATOM 560 C C . GLU A 1 72 ? -64.499 -28.131 90.924 1.00 97.12 72 GLU A C 1
ATOM 562 O O . GLU A 1 72 ? -64.013 -28.094 89.793 1.00 97.12 72 GLU A O 1
ATOM 567 N N . THR A 1 73 ? -64.384 -27.085 91.755 1.00 96.62 73 THR A N 1
ATOM 568 C CA . THR A 1 73 ? -63.633 -25.870 91.369 1.00 96.62 73 THR A CA 1
ATOM 569 C C . THR A 1 73 ? -62.148 -26.165 91.162 1.00 96.62 73 THR A C 1
ATOM 571 O O . THR A 1 73 ? -61.631 -25.873 90.083 1.00 96.62 73 THR A O 1
ATOM 574 N N . LEU A 1 74 ? -61.480 -26.847 92.102 1.00 96.12 74 LEU A N 1
ATOM 575 C CA . LEU A 1 74 ? -60.072 -27.254 91.965 1.00 96.12 74 LEU A CA 1
ATOM 576 C C . LEU A 1 74 ? -59.828 -28.126 90.724 1.00 96.12 74 LEU A C 1
ATOM 578 O O . LEU A 1 74 ? -58.796 -28.013 90.063 1.00 96.12 74 LEU A O 1
ATOM 582 N N . LYS A 1 75 ? -60.781 -28.990 90.371 1.00 97.62 75 LYS A N 1
ATOM 583 C CA . LYS A 1 75 ? -60.741 -29.827 89.164 1.00 97.62 75 LYS A CA 1
ATOM 584 C C . LYS A 1 75 ? -60.881 -29.007 87.877 1.00 97.62 75 LYS A C 1
ATOM 586 O O . LYS A 1 75 ? -60.181 -29.307 86.908 1.00 97.62 75 LYS A O 1
ATOM 591 N N . HIS A 1 76 ? -61.717 -27.965 87.863 1.00 96.94 76 HIS A N 1
ATOM 592 C CA . HIS A 1 76 ? -61.799 -27.018 86.743 1.00 96.94 76 HIS A CA 1
ATOM 593 C C . HIS A 1 76 ? -60.520 -26.173 86.622 1.00 96.94 76 HIS A C 1
ATOM 595 O O . HIS A 1 76 ? -59.986 -26.048 85.521 1.00 96.94 76 HIS A O 1
ATOM 601 N N . GLU A 1 77 ? -59.972 -25.662 87.728 1.00 96.50 77 GLU A N 1
ATOM 602 C CA . GLU A 1 77 ? -58.689 -24.939 87.743 1.00 96.50 77 GLU A CA 1
ATOM 603 C C . GLU A 1 77 ? -57.538 -25.822 87.240 1.00 96.50 77 GLU A C 1
ATOM 605 O O . GLU A 1 77 ? -56.752 -25.415 86.384 1.00 96.50 77 GLU A O 1
ATOM 610 N N . LEU A 1 78 ? -57.469 -27.074 87.698 1.00 95.31 78 LEU A N 1
ATOM 611 C CA . LEU A 1 78 ? -56.469 -28.046 87.261 1.00 95.31 78 LEU A CA 1
ATOM 612 C C . LEU A 1 78 ? -56.613 -28.411 85.774 1.00 95.31 78 LEU A C 1
ATOM 614 O O . LEU A 1 78 ? -55.608 -28.683 85.115 1.00 95.31 78 LEU A O 1
ATOM 618 N N . GLN A 1 79 ? -57.830 -28.393 85.223 1.00 96.88 79 GLN A N 1
ATOM 619 C CA . GLN A 1 79 ? -58.055 -28.556 83.786 1.00 96.88 79 GLN A CA 1
ATOM 620 C C . GLN A 1 79 ? -57.580 -27.323 82.997 1.00 96.88 79 GLN A C 1
ATOM 622 O O . GLN A 1 79 ? -56.815 -27.478 82.046 1.00 96.88 79 GLN A O 1
ATOM 627 N N . GLN A 1 80 ? -57.924 -26.109 83.439 1.00 96.81 80 GLN A N 1
ATOM 628 C CA . GLN A 1 80 ? -57.458 -24.858 82.822 1.00 96.81 80 GLN A CA 1
ATOM 629 C C . GLN A 1 80 ? -55.925 -24.739 82.846 1.00 96.81 80 GLN A C 1
ATOM 631 O O . GLN A 1 80 ? -55.313 -24.347 81.853 1.00 96.81 80 GLN A O 1
ATOM 636 N N . LEU A 1 81 ? -55.277 -25.137 83.947 1.00 95.94 81 LEU A N 1
ATOM 637 C CA . LEU A 1 81 ? -53.815 -25.161 84.061 1.00 95.94 81 LEU A CA 1
ATOM 638 C C . LEU A 1 81 ? -53.167 -26.187 83.117 1.00 95.94 81 LEU A C 1
ATOM 640 O O . LEU A 1 81 ? -52.109 -25.907 82.552 1.00 95.94 81 LEU A O 1
ATOM 644 N N . LYS A 1 82 ? -53.790 -27.355 82.902 1.00 96.62 82 LYS A N 1
ATOM 645 C CA . LYS A 1 82 ? -53.327 -28.345 81.910 1.00 96.62 82 LYS A CA 1
ATOM 646 C C . LYS A 1 82 ? -53.440 -27.820 80.480 1.00 96.62 82 LYS A C 1
ATOM 648 O O . LYS A 1 82 ? -52.514 -28.016 79.694 1.00 96.62 82 LYS A O 1
ATOM 653 N N . GLU A 1 83 ? -54.545 -27.156 80.152 1.00 97.06 83 GLU A N 1
ATOM 654 C CA . GLU A 1 83 ? -54.778 -26.548 78.838 1.00 97.06 83 GLU A CA 1
ATOM 655 C C . GLU A 1 83 ? -53.776 -25.415 78.579 1.00 97.06 83 GLU A C 1
ATOM 657 O O . GLU A 1 83 ? -53.034 -25.472 77.600 1.00 97.06 83 GLU A O 1
ATOM 662 N N . ALA A 1 84 ? -53.618 -24.480 79.521 1.00 96.56 84 ALA A N 1
ATOM 663 C CA . ALA A 1 84 ? -52.624 -23.408 79.437 1.00 96.56 84 ALA A CA 1
ATOM 664 C C . ALA A 1 84 ? -51.176 -23.931 79.327 1.00 96.56 84 ALA A C 1
ATOM 666 O O . ALA A 1 84 ? -50.362 -23.364 78.593 1.00 96.56 84 ALA A O 1
ATOM 667 N N . LEU A 1 85 ? -50.839 -25.031 80.014 1.00 95.44 85 LEU A N 1
ATOM 668 C CA . LEU A 1 85 ? -49.536 -25.688 79.875 1.00 95.44 85 LEU A CA 1
ATOM 669 C C . LEU A 1 85 ? -49.363 -26.325 78.486 1.00 95.44 85 LEU A C 1
ATOM 671 O O . LEU A 1 85 ? -48.299 -26.183 77.884 1.00 95.44 85 LEU A O 1
ATOM 675 N N . SER A 1 86 ? -50.392 -26.992 77.957 1.00 97.12 86 SER A N 1
ATOM 676 C CA . SER A 1 86 ? -50.391 -27.559 76.601 1.00 97.12 86 SER A CA 1
ATOM 677 C C . SER A 1 86 ? -50.216 -26.473 75.534 1.00 97.12 86 SER A C 1
ATOM 679 O O . SER A 1 86 ? -49.371 -26.601 74.641 1.00 97.12 86 SER A O 1
ATOM 681 N N . ASP A 1 87 ? -50.942 -25.364 75.655 1.00 97.12 87 ASP A N 1
ATOM 682 C CA . ASP A 1 87 ? -50.848 -24.223 74.745 1.00 97.12 87 ASP A CA 1
ATOM 683 C C . ASP A 1 87 ? -49.477 -23.543 74.829 1.00 97.12 87 ASP A C 1
ATOM 685 O O . ASP A 1 87 ? -48.866 -23.247 73.802 1.00 97.12 87 ASP A O 1
ATOM 689 N N . SER A 1 88 ? -48.922 -23.387 76.034 1.00 94.50 88 SER A N 1
ATOM 690 C CA . SER A 1 88 ? -47.555 -22.890 76.236 1.00 94.50 88 SER A CA 1
ATOM 691 C C . SER A 1 88 ? -46.507 -23.802 75.580 1.00 94.50 88 SER A C 1
ATOM 693 O O . SER A 1 88 ? -45.657 -23.334 74.817 1.00 94.50 88 SER A O 1
ATOM 695 N N . VAL A 1 89 ? -46.603 -25.122 75.782 1.00 96.94 89 VAL A N 1
ATOM 696 C CA . VAL A 1 89 ? -45.685 -26.111 75.189 1.00 96.94 89 VAL A CA 1
ATOM 697 C C . VAL A 1 89 ? -45.804 -26.154 73.662 1.00 96.94 89 VAL A C 1
ATOM 699 O O . VAL A 1 89 ? -44.786 -26.228 72.972 1.00 96.94 89 VAL A O 1
ATOM 702 N N . THR A 1 90 ? -47.014 -26.098 73.102 1.00 96.75 90 THR A N 1
ATOM 703 C CA . THR A 1 90 ? -47.208 -26.092 71.640 1.00 96.75 90 THR A CA 1
ATOM 704 C C . THR A 1 90 ? -46.788 -24.766 71.005 1.00 96.75 90 THR A C 1
ATOM 706 O O . THR A 1 90 ? -46.191 -24.778 69.928 1.00 96.75 90 THR A O 1
ATOM 709 N N . CYS A 1 91 ? -47.005 -23.636 71.683 1.00 96.75 91 CYS A N 1
ATOM 710 C CA . CYS A 1 91 ? -46.487 -22.330 71.280 1.00 96.75 91 CYS A CA 1
ATOM 711 C C . CYS A 1 91 ? -44.951 -22.325 71.266 1.00 96.75 91 CYS A C 1
ATOM 713 O O . CYS A 1 91 ? -44.349 -21.941 70.264 1.00 96.75 91 CYS A O 1
ATOM 715 N N . HIS A 1 92 ? -44.305 -22.851 72.313 1.00 95.94 92 HIS A N 1
ATOM 716 C CA . HIS A 1 92 ? -42.846 -22.961 72.383 1.00 95.94 92 HIS A CA 1
ATOM 717 C C . HIS A 1 92 ? -42.269 -23.880 71.291 1.00 95.94 92 HIS A C 1
ATOM 719 O O . HIS A 1 92 ? -41.311 -23.503 70.616 1.00 95.94 92 HIS A O 1
ATOM 725 N N . LYS A 1 93 ? -42.889 -25.043 71.036 1.00 97.38 93 LYS A N 1
ATOM 726 C CA . LYS A 1 93 ? -42.529 -25.932 69.910 1.00 97.38 93 LYS A CA 1
ATOM 727 C C . LYS A 1 93 ? -42.662 -25.247 68.546 1.00 97.38 93 LYS A C 1
ATOM 729 O O . LYS A 1 93 ? -41.839 -25.458 67.665 1.00 97.38 93 LYS A O 1
ATOM 734 N N . ARG A 1 94 ? -43.685 -24.407 68.357 1.00 97.38 94 ARG A N 1
ATOM 735 C CA . ARG A 1 94 ? -43.863 -23.642 67.113 1.00 97.38 94 ARG A CA 1
ATOM 736 C C . ARG A 1 94 ? -42.829 -22.523 66.981 1.00 97.38 94 ARG A C 1
ATOM 738 O O . ARG A 1 94 ? -42.339 -22.286 65.884 1.00 97.38 94 ARG A O 1
ATOM 745 N N . ALA A 1 95 ? -42.487 -21.853 68.081 1.00 95.94 95 ALA A N 1
ATOM 746 C CA . ALA A 1 95 ? -41.475 -20.800 68.104 1.00 95.94 95 ALA A CA 1
ATOM 747 C C . ALA A 1 95 ? -40.057 -21.341 67.851 1.00 95.94 95 ALA A C 1
ATOM 749 O O . ALA A 1 95 ? -39.296 -20.705 67.128 1.00 95.94 95 ALA A O 1
ATOM 750 N N . THR A 1 96 ? -39.720 -22.516 68.393 1.00 95.75 96 THR A N 1
ATOM 751 C CA . THR A 1 96 ? -38.443 -23.207 68.129 1.00 95.75 96 THR A CA 1
ATOM 752 C C . THR A 1 96 ? -38.350 -23.667 66.676 1.00 95.75 96 THR A C 1
ATOM 754 O O . THR A 1 96 ? -37.420 -23.251 65.997 1.00 95.75 96 THR A O 1
ATOM 757 N N . ALA A 1 97 ? -39.365 -24.359 66.146 1.00 96.12 97 ALA A N 1
ATOM 758 C CA . ALA A 1 97 ? -39.405 -24.751 64.731 1.00 96.12 97 ALA A CA 1
ATOM 759 C C . ALA A 1 97 ? -39.375 -23.548 63.759 1.00 96.12 97 ALA A C 1
ATOM 761 O O . ALA A 1 97 ? -38.780 -23.616 62.685 1.00 96.12 97 ALA A O 1
ATOM 762 N N . TYR A 1 98 ? -39.988 -22.415 64.125 1.00 97.19 98 TYR A N 1
ATOM 763 C CA . TYR A 1 98 ? -39.875 -21.169 63.355 1.00 97.19 98 TYR A CA 1
ATOM 764 C C . TYR A 1 98 ? -38.477 -20.530 63.455 1.00 97.19 98 TYR A C 1
ATOM 766 O O . TYR A 1 98 ? -38.025 -19.881 62.514 1.00 97.19 98 TYR A O 1
ATOM 774 N N . GLY A 1 99 ? -37.783 -20.708 64.582 1.00 95.81 99 GLY A N 1
ATOM 775 C CA . GLY A 1 99 ? -36.375 -20.344 64.737 1.00 95.81 99 GLY A CA 1
ATOM 776 C C . GLY A 1 99 ? -35.474 -21.186 63.834 1.00 95.81 99 GLY A C 1
ATOM 777 O O . GLY A 1 99 ? -34.745 -20.622 63.026 1.00 95.81 99 GLY A O 1
ATOM 778 N N . GLU A 1 100 ? -35.606 -22.512 63.911 1.00 96.19 100 GLU A N 1
ATOM 779 C CA . GLU A 1 100 ? -34.874 -23.493 63.097 1.00 96.19 100 GLU A CA 1
ATOM 780 C C . GLU A 1 100 ? -35.059 -23.218 61.597 1.00 96.19 100 GLU A C 1
ATOM 782 O O . GLU A 1 100 ? -34.089 -22.925 60.906 1.00 96.19 100 GLU A O 1
ATOM 787 N N . THR A 1 101 ? -36.303 -23.168 61.108 1.00 96.31 101 THR A N 1
ATOM 788 C CA . THR A 1 101 ? -36.588 -22.885 59.685 1.00 96.31 101 THR A CA 1
ATOM 789 C C . THR A 1 101 ? -36.102 -21.506 59.228 1.00 96.31 101 THR A C 1
ATOM 791 O O . THR A 1 101 ? -35.709 -21.336 58.073 1.00 96.31 101 THR A O 1
ATOM 794 N N . ARG A 1 102 ? -36.075 -20.501 60.114 1.00 97.12 102 ARG A N 1
ATOM 795 C CA . ARG A 1 102 ? -35.476 -19.192 59.813 1.00 97.12 102 ARG A CA 1
ATOM 796 C C . ARG A 1 102 ? -33.951 -19.264 59.723 1.00 97.12 102 ARG A C 1
ATOM 798 O O . ARG A 1 102 ? -33.376 -18.581 58.876 1.00 97.12 102 ARG A O 1
ATOM 805 N N . GLU A 1 103 ? -33.297 -20.026 60.593 1.00 96.88 103 GLU A N 1
ATOM 806 C CA . GLU A 1 103 ? -31.850 -20.246 60.542 1.00 96.88 103 GLU A CA 1
ATOM 807 C C . GLU A 1 103 ? -31.463 -21.042 59.289 1.00 96.88 103 GLU A C 1
ATOM 809 O O . GLU A 1 103 ? -30.545 -20.629 58.585 1.00 96.88 103 GLU A O 1
ATOM 814 N N . GLU A 1 104 ? -32.228 -22.075 58.926 1.00 95.75 104 GLU A N 1
ATOM 815 C CA . GLU A 1 104 ? -32.093 -22.811 57.661 1.00 95.75 104 GLU A CA 1
ATOM 816 C C . GLU A 1 104 ? -32.205 -21.877 56.446 1.00 95.75 104 GLU A C 1
ATOM 818 O O . GLU A 1 104 ? -31.287 -21.838 55.628 1.00 95.75 104 GLU A O 1
ATOM 823 N N . CYS A 1 105 ? -33.246 -21.034 56.370 1.00 97.12 105 CYS A N 1
ATOM 824 C CA . CYS A 1 105 ? -33.397 -20.049 55.288 1.00 97.12 105 CYS A CA 1
ATOM 825 C C . CYS A 1 105 ? -32.192 -19.096 55.176 1.00 97.12 105 CYS A C 1
ATOM 827 O O . CYS A 1 105 ? -31.765 -18.751 54.074 1.00 97.12 105 CYS A O 1
ATOM 829 N N . LEU A 1 106 ? -31.641 -18.644 56.309 1.00 97.56 106 LEU A N 1
ATOM 830 C CA . LEU A 1 106 ? -30.467 -17.765 56.325 1.00 97.56 106 LEU A CA 1
ATOM 831 C C . LEU A 1 106 ? -29.200 -18.505 55.878 1.00 97.56 106 LEU A C 1
ATOM 833 O O . LEU A 1 106 ? -28.392 -17.932 55.146 1.00 97.56 106 LEU A O 1
ATOM 837 N N . LEU A 1 107 ? -29.035 -19.769 56.276 1.00 97.75 107 LEU A N 1
ATOM 838 C CA . LEU A 1 107 ? -27.925 -20.612 55.837 1.00 97.75 107 LEU A CA 1
ATOM 839 C C . LEU A 1 107 ? -27.999 -20.880 54.328 1.00 97.75 107 LEU A C 1
ATOM 841 O O . LEU A 1 107 ? -27.000 -20.673 53.637 1.00 97.75 107 LEU A O 1
ATOM 845 N N . GLU A 1 108 ? -29.172 -21.227 53.795 1.00 97.19 108 GLU A N 1
ATOM 846 C CA . GLU A 1 108 ? -29.404 -21.373 52.352 1.00 97.19 108 GLU A CA 1
ATOM 847 C C . GLU A 1 108 ? -29.115 -20.074 51.585 1.00 97.19 108 GLU A C 1
ATOM 849 O O . GLU A 1 108 ? -28.423 -20.099 50.564 1.00 97.19 108 GLU A O 1
ATOM 854 N N . GLU A 1 109 ? -29.558 -18.918 52.095 1.00 96.81 109 GLU A N 1
ATOM 855 C CA . GLU A 1 109 ? -29.264 -17.619 51.482 1.00 96.81 109 GLU A CA 1
ATOM 856 C C . GLU A 1 109 ? -27.751 -17.324 51.478 1.00 96.81 109 GLU A C 1
ATOM 858 O O . GLU A 1 109 ? -27.218 -16.827 50.480 1.00 96.81 109 GLU A O 1
ATOM 863 N N . THR A 1 110 ? -27.027 -17.650 52.558 1.00 96.81 110 THR A N 1
ATOM 864 C CA . THR A 1 110 ? -25.561 -17.502 52.593 1.00 96.81 110 THR A CA 1
ATOM 865 C C . THR A 1 110 ? -24.859 -18.455 51.630 1.00 96.81 110 THR A C 1
ATOM 867 O O . THR A 1 110 ? -24.041 -17.992 50.837 1.00 96.81 110 THR A O 1
ATOM 870 N N . ALA A 1 111 ? -25.234 -19.736 51.599 1.00 96.38 111 ALA A N 1
ATOM 871 C CA . ALA A 1 111 ? -24.666 -20.724 50.685 1.00 96.38 111 ALA A CA 1
ATOM 872 C C . ALA A 1 111 ? -24.930 -20.359 49.214 1.00 96.38 111 ALA A C 1
ATOM 874 O O . ALA A 1 111 ? -24.030 -20.446 48.379 1.00 96.38 111 ALA A O 1
ATOM 875 N N . SER A 1 112 ? -26.132 -19.866 48.891 1.00 97.38 112 SER A N 1
ATOM 876 C CA . SER A 1 112 ? -26.467 -19.387 47.546 1.00 97.38 112 SER A CA 1
ATOM 877 C C . SER A 1 112 ? -25.649 -18.155 47.147 1.00 97.38 112 SER A C 1
ATOM 879 O O . SER A 1 112 ? -25.230 -18.057 45.991 1.00 97.38 112 SER A O 1
ATOM 881 N N . LYS A 1 113 ? -25.399 -17.217 48.072 1.00 98.12 113 LYS A N 1
ATOM 882 C CA . LYS A 1 113 ? -24.538 -16.048 47.822 1.00 98.12 113 LYS A CA 1
ATOM 883 C C . LYS A 1 113 ? -23.078 -16.452 47.642 1.00 98.12 113 LYS A C 1
ATOM 885 O O . LYS A 1 113 ? -22.421 -15.940 46.740 1.00 98.12 113 LYS A O 1
ATOM 890 N N . GLU A 1 114 ? -22.571 -17.369 48.460 1.00 97.00 114 GLU A N 1
ATOM 891 C CA . GLU A 1 114 ? -21.209 -17.897 48.335 1.00 97.00 114 GLU A CA 1
ATOM 892 C C . GLU A 1 114 ? -21.013 -18.643 47.012 1.00 97.00 114 GLU A C 1
ATOM 894 O O . GLU A 1 114 ? -20.031 -18.386 46.317 1.00 97.00 114 GLU A O 1
ATOM 899 N N . ALA A 1 115 ? -21.979 -19.472 46.603 1.00 96.69 115 ALA A N 1
ATOM 900 C CA . ALA A 1 115 ? -21.971 -20.135 45.302 1.00 96.69 115 ALA A CA 1
ATOM 901 C C . ALA A 1 115 ? -21.957 -19.126 44.138 1.00 96.69 115 ALA A C 1
ATOM 903 O O . ALA A 1 115 ? -21.121 -19.246 43.245 1.00 96.69 115 ALA A O 1
ATOM 904 N N . ALA A 1 116 ? -22.808 -18.093 44.173 1.00 97.06 116 ALA A N 1
ATOM 905 C CA . ALA A 1 116 ? -22.850 -17.054 43.137 1.00 97.06 116 ALA A CA 1
ATOM 906 C C . ALA A 1 116 ? -21.566 -16.198 43.082 1.00 97.06 116 ALA A C 1
ATOM 908 O O . ALA A 1 116 ? -21.102 -15.818 42.005 1.00 97.06 116 ALA A O 1
ATOM 909 N N . MET A 1 117 ? -20.946 -15.912 44.233 1.00 97.50 117 MET A N 1
ATOM 910 C CA . MET A 1 117 ? -19.629 -15.265 44.270 1.00 97.50 117 MET A CA 1
ATOM 911 C C . MET A 1 117 ? -18.533 -16.192 43.727 1.00 97.50 117 MET A C 1
ATOM 913 O O . MET A 1 117 ? -17.636 -15.728 43.025 1.00 97.50 117 MET A O 1
ATOM 917 N N . ALA A 1 118 ? -18.601 -17.497 44.006 1.00 97.81 118 ALA A N 1
ATOM 918 C CA . ALA A 1 118 ? -17.648 -18.478 43.499 1.00 97.81 118 ALA A CA 1
ATOM 919 C C . ALA A 1 118 ? -17.735 -18.655 41.973 1.00 97.81 118 ALA A C 1
ATOM 921 O O . ALA A 1 118 ? -16.689 -18.690 41.321 1.00 97.81 118 ALA A O 1
ATOM 922 N N . THR A 1 119 ? -18.941 -18.700 41.389 1.00 97.38 119 THR A N 1
ATOM 923 C CA . THR A 1 119 ? -19.111 -18.744 39.925 1.00 97.38 119 THR A CA 1
ATOM 924 C C . THR A 1 119 ? -18.596 -17.464 39.276 1.00 97.38 119 THR A C 1
ATOM 926 O O . THR A 1 119 ? -17.759 -17.546 38.381 1.00 97.38 119 THR A O 1
ATOM 929 N N . SER A 1 120 ? -18.962 -16.290 39.802 1.00 98.19 120 SER A N 1
ATOM 930 C CA . SER A 1 120 ? -18.475 -15.001 39.289 1.00 98.19 120 SER A CA 1
ATOM 931 C C . SER A 1 120 ? -16.944 -14.872 39.367 1.00 98.19 120 SER A C 1
ATOM 933 O O . SER A 1 120 ? -16.302 -14.407 38.425 1.00 98.19 120 SER A O 1
ATOM 935 N N . MET A 1 121 ? -16.312 -15.352 40.447 1.00 96.88 121 MET A N 1
ATOM 936 C CA . MET A 1 121 ? -14.848 -15.417 40.531 1.00 96.88 121 MET A CA 1
ATOM 937 C C . MET A 1 121 ? -14.239 -16.375 39.497 1.00 96.88 121 MET A C 1
ATOM 939 O O . MET A 1 121 ? -13.177 -16.074 38.950 1.00 96.88 121 MET A O 1
ATOM 943 N N . ALA A 1 122 ? -14.870 -17.521 39.228 1.00 97.56 122 ALA A N 1
ATOM 944 C CA . ALA A 1 122 ? -14.392 -18.473 38.226 1.00 97.56 122 ALA A CA 1
ATOM 945 C C . ALA A 1 122 ? -14.503 -17.905 36.799 1.00 97.56 122 ALA A C 1
ATOM 947 O O . ALA A 1 122 ? -13.546 -18.020 36.030 1.00 97.56 122 ALA A O 1
ATOM 948 N N . GLU A 1 123 ? -15.613 -17.235 36.484 1.00 97.44 123 GLU A N 1
ATOM 949 C CA . GLU A 1 123 ? -15.861 -16.519 35.225 1.00 97.44 123 GLU A CA 1
ATOM 950 C C . GLU A 1 123 ? -14.810 -15.425 34.997 1.00 97.44 123 GLU A C 1
ATOM 952 O O . GLU A 1 123 ? -14.064 -15.487 34.020 1.00 97.44 123 GLU A O 1
ATOM 957 N N . LEU A 1 124 ? -14.631 -14.505 35.952 1.00 97.44 124 LEU A N 1
ATOM 958 C CA . LEU A 1 124 ? -13.623 -13.437 35.869 1.00 97.44 124 LEU A CA 1
ATOM 959 C C . LEU A 1 124 ? -12.189 -13.982 35.735 1.00 97.44 124 LEU A C 1
ATOM 961 O O . LEU A 1 124 ? -11.353 -13.407 35.033 1.00 97.44 124 LEU A O 1
ATOM 965 N N . GLN A 1 125 ? -11.872 -15.112 36.377 1.00 97.81 125 GLN A N 1
ATOM 966 C CA . GLN A 1 125 ? -10.582 -15.773 36.175 1.00 97.81 125 GLN A CA 1
ATOM 967 C C . GLN A 1 125 ? -10.456 -16.437 34.793 1.00 97.81 125 GLN A C 1
ATOM 969 O O . GLN A 1 125 ? -9.341 -16.538 34.274 1.00 97.81 125 GLN A O 1
ATOM 974 N N . ALA A 1 126 ? -11.544 -16.939 34.205 1.00 97.25 126 ALA A N 1
ATOM 975 C CA . ALA A 1 126 ? -11.549 -17.486 32.850 1.00 97.25 126 ALA A CA 1
ATOM 976 C C . ALA A 1 126 ? -11.365 -16.369 31.812 1.00 97.25 126 ALA A C 1
ATOM 978 O O . ALA A 1 126 ? -10.456 -16.463 30.985 1.00 97.25 126 ALA A O 1
ATOM 979 N N . GLU A 1 127 ? -12.112 -15.270 31.939 1.00 97.38 127 GLU A N 1
ATOM 980 C CA . GLU A 1 127 ? -11.962 -14.059 31.124 1.00 97.38 127 GLU A CA 1
ATOM 981 C C . GLU A 1 127 ? -10.535 -13.502 31.194 1.00 97.38 127 GLU A C 1
ATOM 983 O O . GLU A 1 127 ? -9.922 -13.234 30.163 1.00 97.38 127 GLU A O 1
ATOM 988 N N . LEU A 1 128 ? -9.940 -13.414 32.391 1.00 96.88 128 LEU A N 1
ATOM 989 C CA . LEU A 1 128 ? -8.553 -12.967 32.557 1.00 96.88 128 LEU A CA 1
ATOM 990 C C . LEU A 1 128 ? -7.544 -13.884 31.841 1.00 96.88 128 LEU A C 1
ATOM 992 O O . LEU A 1 128 ? -6.553 -13.399 31.288 1.00 96.88 128 LEU A O 1
ATOM 996 N N . ARG A 1 129 ? -7.765 -15.207 31.839 1.00 98.38 129 ARG A N 1
ATOM 997 C CA . ARG A 1 129 ? -6.923 -16.156 31.085 1.00 98.38 129 ARG A CA 1
ATOM 998 C C . ARG A 1 129 ? -7.121 -15.982 29.577 1.00 98.38 129 ARG A C 1
ATOM 1000 O O . ARG A 1 129 ? -6.130 -15.926 28.851 1.00 98.38 129 ARG A O 1
ATOM 1007 N N . GLN A 1 130 ? -8.360 -15.827 29.115 1.00 97.75 130 GLN A N 1
ATOM 1008 C CA . GLN A 1 130 ? -8.686 -15.602 27.705 1.00 97.75 130 GLN A CA 1
ATOM 1009 C C . GLN A 1 130 ? -8.108 -14.278 27.184 1.00 97.75 130 GLN A C 1
ATOM 1011 O O . GLN A 1 130 ? -7.484 -14.261 26.126 1.00 97.75 130 GLN A O 1
ATOM 1016 N N . ALA A 1 131 ? -8.222 -13.190 27.950 1.00 95.00 131 ALA A N 1
ATOM 1017 C CA . ALA A 1 131 ? -7.644 -11.890 27.621 1.00 95.00 131 ALA A CA 1
ATOM 1018 C C . ALA A 1 131 ? -6.110 -11.949 27.517 1.00 95.00 131 ALA A C 1
ATOM 1020 O O . ALA A 1 131 ? -5.530 -11.365 26.604 1.00 95.00 131 ALA A O 1
ATOM 1021 N N . ARG A 1 132 ? -5.438 -12.707 28.398 1.00 98.06 132 ARG A N 1
ATOM 1022 C CA . ARG A 1 132 ? -3.984 -12.945 28.315 1.00 98.06 132 ARG A CA 1
ATOM 1023 C C . ARG A 1 132 ? -3.586 -13.739 27.068 1.00 98.06 132 ARG A C 1
ATOM 1025 O O . ARG A 1 132 ? -2.577 -13.408 26.453 1.00 98.06 132 ARG A O 1
ATOM 1032 N N . LEU A 1 133 ? -4.369 -14.747 26.677 1.00 98.19 133 LEU A N 1
ATOM 1033 C CA . LEU A 1 133 ? -4.136 -15.502 25.439 1.00 98.19 133 LEU A CA 1
ATOM 1034 C C . LEU A 1 133 ? -4.354 -14.628 24.196 1.00 98.19 133 LEU A C 1
ATOM 1036 O O . LEU A 1 133 ? -3.509 -14.616 23.306 1.00 98.19 133 LEU A O 1
ATOM 1040 N N . ALA A 1 134 ? -5.431 -13.839 24.160 1.00 96.88 134 ALA A N 1
ATOM 1041 C CA . ALA A 1 134 ? -5.687 -12.880 23.086 1.00 96.88 134 ALA A CA 1
ATOM 1042 C C . ALA A 1 134 ? -4.561 -11.837 22.967 1.00 96.88 134 ALA A C 1
ATOM 1044 O O . ALA A 1 134 ? -4.107 -11.550 21.861 1.00 96.88 134 ALA A O 1
ATOM 1045 N N . LEU A 1 135 ? -4.055 -11.333 24.098 1.00 96.38 135 LEU A N 1
ATOM 1046 C CA . LEU A 1 135 ? -2.908 -10.426 24.140 1.00 96.38 135 LEU A CA 1
ATOM 1047 C C . LEU A 1 135 ? -1.637 -11.086 23.581 1.00 96.38 135 LEU A C 1
ATOM 1049 O O . LEU A 1 135 ? -0.938 -10.462 22.786 1.00 96.38 135 LEU A O 1
ATOM 1053 N N . GLY A 1 136 ? -1.341 -12.334 23.959 1.00 98.00 136 GLY A N 1
ATOM 1054 C CA . GLY A 1 136 ? -0.193 -13.082 23.432 1.00 98.00 136 GLY A CA 1
ATOM 1055 C C . GLY A 1 136 ? -0.283 -13.310 21.920 1.00 98.00 136 GLY A C 1
ATOM 1056 O O . GLY A 1 136 ? 0.680 -13.053 21.199 1.00 98.00 136 GLY A O 1
ATOM 1057 N N . ASN A 1 137 ? -1.463 -13.695 21.428 1.00 96.94 137 ASN A N 1
ATOM 1058 C CA . ASN A 1 137 ? -1.722 -13.867 19.997 1.00 96.94 137 ASN A CA 1
ATOM 1059 C C . ASN A 1 137 ? -1.565 -12.546 19.223 1.00 96.94 137 ASN A C 1
ATOM 1061 O O . ASN A 1 137 ? -0.983 -12.539 18.142 1.00 96.94 137 ASN A O 1
ATOM 1065 N N . ALA A 1 138 ? -2.034 -11.426 19.784 1.00 95.06 138 ALA A N 1
ATOM 1066 C CA . ALA A 1 138 ? -1.876 -10.107 19.177 1.00 95.06 138 ALA A CA 1
ATOM 1067 C C . ALA A 1 138 ? -0.399 -9.677 19.083 1.00 95.06 138 ALA A C 1
ATOM 1069 O O . ALA A 1 138 ? 0.000 -9.134 18.058 1.00 95.06 138 ALA A O 1
ATOM 1070 N N . HIS A 1 139 ? 0.427 -9.962 20.099 1.00 97.25 139 HIS A N 1
ATOM 1071 C CA . HIS A 1 139 ? 1.872 -9.699 20.031 1.00 97.25 139 HIS A CA 1
ATOM 1072 C C . HIS A 1 139 ? 2.557 -10.549 18.953 1.00 97.25 139 HIS A C 1
ATOM 1074 O O . HIS A 1 139 ? 3.285 -10.004 18.129 1.00 97.25 139 HIS A O 1
ATOM 1080 N N . ALA A 1 140 ? 2.265 -11.852 18.891 1.00 97.06 140 ALA A N 1
ATOM 1081 C CA . ALA A 1 140 ? 2.824 -12.731 17.860 1.00 97.06 140 ALA A CA 1
ATOM 1082 C C . ALA A 1 140 ? 2.438 -12.289 16.433 1.00 97.06 140 ALA A C 1
ATOM 1084 O O . ALA A 1 140 ? 3.247 -12.379 15.510 1.00 97.06 140 ALA A O 1
ATOM 1085 N N . GLU A 1 141 ? 1.221 -11.771 16.249 1.00 96.19 141 GLU A N 1
ATOM 1086 C CA . GLU A 1 141 ? 0.773 -11.200 14.977 1.00 96.19 141 GLU A CA 1
ATOM 1087 C C . GLU A 1 141 ? 1.474 -9.868 14.651 1.00 96.19 141 GLU A C 1
ATOM 1089 O O . GLU A 1 141 ? 1.855 -9.656 13.500 1.00 96.19 141 GLU A O 1
ATOM 1094 N N . ILE A 1 142 ? 1.722 -9.003 15.643 1.00 95.12 142 ILE A N 1
ATOM 1095 C CA . ILE A 1 142 ? 2.525 -7.777 15.477 1.00 95.12 142 ILE A CA 1
ATOM 1096 C C . ILE A 1 142 ? 3.957 -8.122 15.045 1.00 95.12 142 ILE A C 1
ATOM 1098 O O . ILE A 1 142 ? 4.450 -7.544 14.076 1.00 95.12 142 ILE A O 1
ATOM 1102 N N . ASP A 1 143 ? 4.605 -9.094 15.691 1.00 97.56 143 ASP A N 1
ATOM 1103 C CA . ASP A 1 143 ? 5.962 -9.535 15.337 1.00 97.56 143 ASP A CA 1
ATOM 1104 C C . ASP A 1 143 ? 6.010 -10.117 13.913 1.00 97.56 143 ASP A C 1
ATOM 1106 O O . ASP A 1 143 ? 6.909 -9.804 13.123 1.00 97.56 143 ASP A O 1
ATOM 1110 N N . ARG A 1 144 ? 4.994 -10.903 13.531 1.00 98.44 144 ARG A N 1
ATOM 1111 C CA . ARG A 1 144 ? 4.839 -11.441 12.170 1.00 98.44 144 ARG A CA 1
ATOM 1112 C C . ARG A 1 144 ? 4.665 -10.327 11.130 1.00 98.44 144 ARG A C 1
ATOM 1114 O O . ARG A 1 144 ? 5.287 -10.375 10.067 1.00 98.44 144 ARG A O 1
ATOM 1121 N N . GLN A 1 145 ? 3.845 -9.316 11.425 1.00 94.38 145 GLN A N 1
ATOM 1122 C CA . GLN A 1 145 ? 3.647 -8.149 10.559 1.00 94.38 145 GLN A CA 1
ATOM 1123 C C . GLN A 1 145 ? 4.911 -7.284 10.458 1.00 94.38 145 GLN A C 1
ATOM 1125 O O . GLN A 1 145 ? 5.244 -6.8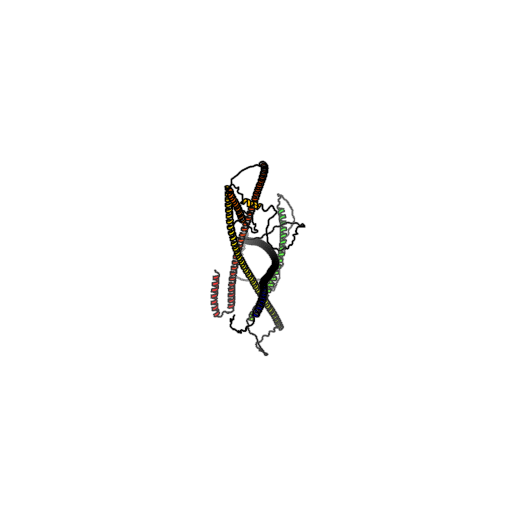20 9.367 1.00 94.38 145 GLN A O 1
ATOM 1130 N N . ALA A 1 146 ? 5.660 -7.114 11.551 1.00 97.00 146 ALA A N 1
ATOM 1131 C CA . ALA A 1 146 ? 6.949 -6.425 11.552 1.00 97.00 146 ALA A CA 1
ATOM 1132 C C . ALA A 1 146 ? 7.984 -7.157 10.678 1.00 97.00 146 ALA A C 1
ATOM 1134 O O . ALA A 1 146 ? 8.689 -6.517 9.891 1.00 97.00 146 ALA A O 1
ATOM 1135 N N . GLY A 1 147 ? 8.016 -8.494 10.738 1.00 97.81 147 GLY A N 1
ATOM 1136 C CA . GLY A 1 147 ? 8.821 -9.337 9.851 1.00 97.81 147 GLY A CA 1
ATOM 1137 C C . GLY A 1 147 ? 8.492 -9.120 8.370 1.00 97.81 147 GLY A C 1
ATOM 1138 O O . GLY A 1 147 ? 9.387 -8.813 7.582 1.00 97.81 147 GLY A O 1
ATOM 1139 N N . LEU A 1 148 ? 7.206 -9.181 7.999 1.00 97.81 148 LEU A N 1
ATOM 1140 C CA . LEU A 1 148 ? 6.763 -8.904 6.624 1.00 97.81 148 LEU A CA 1
ATOM 1141 C C . LEU A 1 148 ? 7.062 -7.465 6.180 1.00 97.81 148 LEU A C 1
ATOM 1143 O O . LEU A 1 148 ? 7.490 -7.253 5.049 1.00 97.81 148 LEU A O 1
ATOM 1147 N N . SER A 1 149 ? 6.897 -6.472 7.059 1.00 93.62 149 SER A N 1
ATOM 1148 C CA . SER A 1 149 ? 7.252 -5.079 6.758 1.00 93.62 149 SER A CA 1
ATOM 1149 C C . SER A 1 149 ? 8.753 -4.922 6.487 1.00 93.62 149 SER A C 1
ATOM 1151 O O . SER A 1 149 ? 9.142 -4.207 5.565 1.00 93.62 149 SER A O 1
ATOM 1153 N N . SER A 1 150 ? 9.606 -5.615 7.249 1.00 97.50 150 SER A N 1
ATOM 1154 C CA . SER A 1 150 ? 11.055 -5.639 7.014 1.00 97.50 150 SER A CA 1
ATOM 1155 C C . SER A 1 150 ? 11.414 -6.319 5.690 1.00 97.50 150 SER A C 1
ATOM 1157 O O . SER A 1 150 ? 12.275 -5.816 4.969 1.00 97.50 150 SER A O 1
ATOM 1159 N N . GLN A 1 151 ? 10.741 -7.417 5.336 1.00 98.12 151 GLN A N 1
ATOM 1160 C CA . GLN A 1 151 ? 10.934 -8.089 4.050 1.00 98.12 151 GLN A CA 1
ATOM 1161 C C . GLN A 1 151 ? 10.531 -7.186 2.873 1.00 98.12 151 GLN A C 1
ATOM 1163 O O . GLN A 1 151 ? 11.350 -6.949 1.989 1.00 98.12 151 GLN A O 1
ATOM 1168 N N . LEU A 1 152 ? 9.326 -6.607 2.903 1.00 95.44 152 LEU A N 1
ATOM 1169 C CA . LEU A 1 152 ? 8.836 -5.710 1.849 1.00 95.44 152 LEU A CA 1
ATOM 1170 C C . LEU A 1 152 ? 9.737 -4.479 1.663 1.00 95.44 152 LEU A C 1
ATOM 1172 O O . LEU A 1 152 ? 9.951 -4.046 0.533 1.00 95.44 152 LEU A O 1
ATOM 1176 N N . LYS A 1 153 ? 10.316 -3.934 2.744 1.00 97.69 153 LYS A N 1
ATOM 1177 C CA . LYS A 1 153 ? 11.313 -2.851 2.654 1.00 97.69 153 LYS A CA 1
ATOM 1178 C C . LYS A 1 153 ? 12.557 -3.282 1.875 1.00 97.69 153 LYS A C 1
ATOM 1180 O O . LYS A 1 153 ? 12.952 -2.570 0.958 1.00 97.69 153 LYS A O 1
ATOM 1185 N N . LYS A 1 154 ? 13.114 -4.463 2.165 1.00 98.25 154 LYS A N 1
ATOM 1186 C CA . LYS A 1 154 ? 14.273 -5.010 1.434 1.00 98.25 154 LYS A CA 1
ATOM 1187 C C . LYS A 1 154 ? 13.957 -5.270 -0.040 1.00 98.25 154 LYS A C 1
ATOM 1189 O O . LYS A 1 154 ? 14.784 -4.983 -0.898 1.00 98.25 154 LYS A O 1
ATOM 1194 N N . GLU A 1 155 ? 12.765 -5.778 -0.344 1.00 97.00 155 GLU A N 1
ATOM 1195 C CA . GLU A 1 155 ? 12.307 -5.996 -1.724 1.00 97.00 155 GLU A CA 1
ATOM 1196 C C . GLU A 1 155 ? 12.154 -4.663 -2.485 1.00 97.00 155 GLU A C 1
ATOM 1198 O O . GLU A 1 155 ? 12.580 -4.558 -3.638 1.00 97.00 155 GLU A O 1
ATOM 1203 N N . CYS A 1 156 ? 11.650 -3.610 -1.829 1.00 93.81 156 CYS A N 1
ATOM 1204 C CA . CYS A 1 156 ? 11.610 -2.253 -2.387 1.00 93.81 156 CYS A CA 1
ATOM 1205 C C . CYS A 1 156 ? 13.016 -1.664 -2.606 1.00 93.81 156 CYS A C 1
ATOM 1207 O O . CYS A 1 156 ? 13.273 -1.080 -3.657 1.00 93.81 156 CYS A O 1
ATOM 1209 N N . GLU A 1 157 ? 13.934 -1.837 -1.650 1.00 98.12 157 GLU A N 1
ATOM 1210 C CA . GLU A 1 157 ? 15.336 -1.408 -1.767 1.00 98.12 157 GLU A CA 1
ATOM 1211 C C . GLU A 1 157 ? 16.033 -2.094 -2.954 1.00 98.12 157 GLU A C 1
ATOM 1213 O O . GLU A 1 157 ? 16.649 -1.418 -3.779 1.00 98.12 157 GLU A O 1
ATOM 1218 N N . CYS A 1 158 ? 15.865 -3.413 -3.107 1.00 97.00 158 CYS A N 1
ATOM 1219 C CA . CYS A 1 158 ? 16.383 -4.162 -4.257 1.00 97.00 158 CYS A CA 1
ATOM 1220 C C . CYS A 1 158 ? 15.786 -3.658 -5.582 1.00 97.00 158 CYS A C 1
ATOM 1222 O O . CYS A 1 158 ? 16.522 -3.439 -6.544 1.00 97.00 158 CYS A O 1
ATOM 1224 N N . SER A 1 159 ? 14.475 -3.398 -5.615 1.00 93.38 159 SER A N 1
ATOM 1225 C CA . SER A 1 159 ? 13.780 -2.894 -6.808 1.00 93.38 159 SER A CA 1
ATOM 1226 C C . SER A 1 159 ? 14.252 -1.491 -7.221 1.00 93.38 159 SER A C 1
ATOM 1228 O O . SER A 1 159 ? 14.407 -1.211 -8.410 1.00 93.38 159 SER A O 1
ATOM 1230 N N . GLU A 1 160 ? 14.521 -0.587 -6.269 1.00 96.38 160 GLU A N 1
ATOM 1231 C CA . GLU A 1 160 ? 15.081 0.740 -6.577 1.00 96.38 160 GLU A CA 1
ATOM 1232 C C . GLU A 1 160 ? 16.548 0.674 -7.033 1.00 96.38 160 GLU A C 1
ATOM 1234 O O . GLU A 1 160 ? 16.948 1.485 -7.878 1.00 96.38 160 GLU A O 1
ATOM 1239 N N . LEU A 1 161 ? 17.335 -0.292 -6.538 1.00 97.88 161 LEU A N 1
ATOM 1240 C CA . LEU A 1 161 ? 18.694 -0.561 -7.024 1.00 97.88 161 LEU A CA 1
ATOM 1241 C C . LEU A 1 161 ? 18.682 -1.073 -8.471 1.00 97.88 161 LEU A C 1
ATOM 1243 O O . LEU A 1 161 ? 19.393 -0.516 -9.307 1.00 97.88 161 LEU A O 1
ATOM 1247 N N . GLU A 1 162 ? 17.832 -2.050 -8.798 1.00 96.56 162 GLU A N 1
ATOM 1248 C CA . GLU A 1 162 ? 17.664 -2.573 -10.163 1.00 96.56 162 GLU A CA 1
ATOM 1249 C C . GLU A 1 162 ? 17.199 -1.470 -11.127 1.00 96.56 162 GLU A C 1
ATOM 1251 O O . GLU A 1 162 ? 17.844 -1.185 -12.134 1.00 96.56 162 GLU A O 1
ATOM 1256 N N . LYS A 1 163 ? 16.156 -0.722 -10.761 1.00 96.44 163 LYS A N 1
ATOM 1257 C CA . LYS A 1 163 ? 15.707 0.482 -11.481 1.00 96.44 163 LYS A CA 1
ATOM 1258 C C . LYS A 1 163 ? 16.820 1.535 -11.605 1.00 96.44 163 LYS A C 1
ATOM 1260 O O . LYS A 1 163 ? 16.861 2.301 -12.568 1.00 96.44 163 LYS A O 1
ATOM 1265 N N . GLY A 1 164 ? 17.723 1.633 -10.627 1.00 97.12 164 GLY A N 1
ATOM 1266 C CA . GLY A 1 164 ? 18.949 2.437 -10.684 1.00 97.12 164 GLY A CA 1
ATOM 1267 C C . GLY A 1 164 ? 19.914 1.961 -11.768 1.00 97.12 164 GLY A C 1
ATOM 1268 O O . GLY A 1 164 ? 20.344 2.771 -12.589 1.00 97.12 164 GLY A O 1
ATOM 1269 N N . HIS A 1 165 ? 20.185 0.659 -11.806 1.00 97.62 165 HIS A N 1
ATOM 1270 C CA . HIS A 1 165 ? 21.026 0.003 -12.803 1.00 97.62 165 HIS A CA 1
ATOM 1271 C C . HIS A 1 165 ? 20.463 0.166 -14.223 1.00 97.62 165 HIS A C 1
ATOM 1273 O O . HIS A 1 165 ? 21.150 0.743 -15.063 1.00 97.62 165 HIS A O 1
ATOM 1279 N N . MET A 1 166 ? 19.186 -0.164 -14.457 1.00 97.00 166 MET A N 1
ATOM 1280 C CA . MET A 1 166 ? 18.529 -0.004 -15.766 1.00 97.00 166 MET A CA 1
ATOM 1281 C C . MET A 1 166 ? 18.564 1.454 -16.266 1.00 97.00 166 MET A C 1
ATOM 1283 O O . MET A 1 166 ? 18.758 1.718 -17.451 1.00 97.00 166 MET A O 1
ATOM 1287 N N . ARG A 1 167 ? 18.435 2.446 -15.367 1.00 98.12 167 ARG A N 1
ATOM 1288 C CA . ARG A 1 167 ? 18.593 3.875 -15.718 1.00 98.12 167 ARG A CA 1
ATOM 1289 C C . ARG A 1 167 ? 20.020 4.249 -16.116 1.00 98.12 167 ARG A C 1
ATOM 1291 O O . ARG A 1 167 ? 20.185 5.249 -16.811 1.00 98.12 167 ARG A O 1
ATOM 1298 N N . ASN A 1 168 ? 21.034 3.533 -15.642 1.00 97.75 168 ASN A N 1
ATOM 1299 C CA . ASN A 1 168 ? 22.422 3.768 -16.029 1.00 97.75 168 ASN A CA 1
ATOM 1300 C C . ASN A 1 168 ? 22.734 3.078 -17.358 1.00 97.75 168 ASN A C 1
ATOM 1302 O O . ASN A 1 168 ? 23.230 3.754 -18.255 1.00 97.75 168 ASN A O 1
ATOM 1306 N N . GLU A 1 169 ? 22.304 1.829 -17.551 1.00 97.94 169 GLU A N 1
ATOM 1307 C CA . GLU A 1 169 ? 22.401 1.149 -18.850 1.00 97.94 169 GLU A CA 1
ATOM 1308 C C . GLU A 1 169 ? 21.733 1.966 -19.966 1.00 97.94 169 GLU A C 1
ATOM 1310 O O . GLU A 1 169 ? 22.346 2.229 -20.996 1.00 97.94 169 GLU A O 1
ATOM 1315 N N . MET A 1 170 ? 20.518 2.485 -19.743 1.00 95.75 170 MET A N 1
ATOM 1316 C CA . MET A 1 170 ? 19.835 3.352 -20.715 1.00 95.75 170 MET A CA 1
ATOM 1317 C C . MET A 1 170 ? 20.608 4.641 -21.048 1.00 95.75 170 MET A C 1
ATOM 1319 O O . MET A 1 170 ? 20.502 5.141 -22.169 1.00 95.75 170 MET A O 1
ATOM 1323 N N . LYS A 1 171 ? 21.399 5.194 -20.115 1.00 98.44 171 LYS A N 1
ATOM 1324 C CA . LYS A 1 171 ? 22.292 6.332 -20.412 1.00 98.44 171 LYS A CA 1
ATOM 1325 C C . LYS A 1 171 ? 23.483 5.883 -21.253 1.00 98.44 171 LYS A C 1
ATOM 1327 O O . LYS A 1 171 ? 23.840 6.584 -22.191 1.00 98.44 171 LYS A O 1
ATOM 1332 N N . GLU A 1 172 ? 24.077 4.735 -20.939 1.00 98.12 172 GLU A N 1
ATOM 1333 C CA . GLU A 1 172 ? 25.204 4.173 -21.689 1.00 98.12 172 GLU A CA 1
ATOM 1334 C C . GLU A 1 172 ? 24.808 3.816 -23.126 1.00 98.12 172 GLU A C 1
ATOM 1336 O O . GLU A 1 172 ? 25.527 4.176 -24.057 1.00 98.12 172 GLU A O 1
ATOM 1341 N N . TYR A 1 173 ? 23.637 3.201 -23.330 1.00 96.50 173 TYR A N 1
ATOM 1342 C CA . TYR A 1 173 ? 23.076 2.973 -24.665 1.00 96.50 173 TYR A CA 1
ATOM 1343 C C . TYR A 1 173 ? 22.872 4.286 -25.420 1.00 96.50 173 TYR A C 1
ATOM 1345 O O . TYR A 1 173 ? 23.327 4.393 -26.553 1.00 96.50 173 TYR A O 1
ATOM 1353 N N . LYS A 1 174 ? 22.292 5.313 -24.783 1.00 98.56 174 LYS A N 1
ATOM 1354 C CA . LYS A 1 174 ? 22.098 6.627 -25.415 1.00 98.56 174 LYS A CA 1
ATOM 1355 C C . LYS A 1 174 ? 23.417 7.321 -25.781 1.00 98.56 174 LYS A C 1
ATOM 1357 O O . LYS A 1 174 ? 23.499 7.964 -26.821 1.00 98.56 174 LYS A O 1
ATOM 1362 N N . VAL A 1 175 ? 24.457 7.203 -24.954 1.00 98.12 175 VAL A N 1
ATOM 1363 C CA . VAL A 1 175 ? 25.796 7.738 -25.271 1.00 98.12 175 VAL A CA 1
ATOM 1364 C C . VAL A 1 175 ? 26.440 6.958 -26.423 1.00 98.12 175 VAL A C 1
ATOM 1366 O O . VAL A 1 175 ? 27.042 7.567 -27.304 1.00 98.12 175 VAL A O 1
ATOM 1369 N N . ARG A 1 176 ? 26.284 5.627 -26.453 1.00 98.50 176 ARG A N 1
ATOM 1370 C CA . ARG A 1 176 ? 26.779 4.771 -27.542 1.00 98.50 176 ARG A CA 1
ATOM 1371 C C . ARG A 1 176 ? 26.081 5.078 -28.871 1.00 98.50 176 ARG A C 1
ATOM 1373 O O . ARG A 1 176 ? 26.765 5.228 -29.874 1.00 98.50 176 ARG A O 1
ATOM 1380 N N . GLU A 1 177 ? 24.760 5.232 -28.853 1.00 96.88 177 GLU A N 1
ATOM 1381 C CA . GLU A 1 177 ? 23.938 5.624 -30.005 1.00 96.88 177 GLU A CA 1
ATOM 1382 C C . GLU A 1 177 ? 24.349 7.001 -30.544 1.00 96.88 177 GLU A C 1
ATOM 1384 O O . GLU A 1 177 ? 24.624 7.135 -31.732 1.00 96.88 177 GLU A O 1
ATOM 1389 N N . LEU A 1 178 ? 24.478 8.012 -29.674 1.00 98.12 178 LEU A N 1
ATOM 1390 C CA . LEU A 1 178 ? 24.933 9.349 -30.076 1.00 98.12 178 LEU A CA 1
ATOM 1391 C C . LEU A 1 178 ? 26.326 9.325 -30.716 1.00 98.12 178 LEU A C 1
ATOM 1393 O O . LEU A 1 178 ? 26.544 10.019 -31.706 1.00 98.12 178 LEU A O 1
ATOM 1397 N N . ARG A 1 179 ? 27.249 8.509 -30.190 1.00 98.44 179 ARG A N 1
ATOM 1398 C CA . ARG A 1 179 ? 28.574 8.327 -30.794 1.00 98.44 179 ARG A CA 1
ATOM 1399 C C . ARG A 1 179 ? 28.484 7.661 -32.167 1.00 98.44 179 ARG A C 1
ATOM 1401 O O . ARG A 1 179 ? 29.072 8.167 -33.106 1.00 98.44 179 ARG A O 1
ATOM 1408 N N . GLN A 1 180 ? 27.703 6.591 -32.309 1.00 97.56 180 GLN A N 1
ATOM 1409 C CA . GLN A 1 180 ? 27.509 5.919 -33.601 1.00 97.56 180 GLN A CA 1
ATOM 1410 C C . GLN A 1 180 ? 26.859 6.836 -34.649 1.00 97.56 180 GLN A C 1
ATOM 1412 O O . GLN A 1 180 ? 27.206 6.763 -35.823 1.00 97.56 180 GLN A O 1
ATOM 1417 N N . LEU A 1 181 ? 25.938 7.717 -34.243 1.00 98.06 181 LEU A N 1
ATOM 1418 C CA . LEU A 1 181 ? 25.361 8.734 -35.128 1.00 98.06 181 LEU A CA 1
ATOM 1419 C C . LEU A 1 181 ? 26.399 9.780 -35.561 1.00 98.06 181 LEU A C 1
ATOM 1421 O O . LEU A 1 181 ? 26.389 10.179 -36.722 1.00 98.06 181 LEU A O 1
ATOM 1425 N N . GLN A 1 182 ? 27.303 10.189 -34.665 1.00 98.38 182 GLN A N 1
ATOM 1426 C CA . GLN A 1 182 ? 28.425 11.062 -35.018 1.00 98.38 182 GLN A CA 1
ATOM 1427 C C . GLN A 1 182 ? 29.385 10.363 -35.994 1.00 98.38 182 GLN A C 1
ATOM 1429 O O . GLN A 1 182 ? 29.640 10.906 -37.065 1.00 98.38 182 GLN A O 1
ATOM 1434 N N . ASP A 1 183 ? 29.843 9.149 -35.669 1.00 98.00 183 ASP A N 1
ATOM 1435 C CA . ASP A 1 183 ? 30.755 8.363 -36.510 1.00 98.00 183 ASP A CA 1
ATOM 1436 C C . ASP A 1 183 ? 30.159 8.153 -37.928 1.00 98.00 183 ASP A C 1
ATOM 1438 O O . ASP A 1 183 ? 30.861 8.264 -38.932 1.00 98.00 183 ASP A O 1
ATOM 1442 N N . ASN A 1 184 ? 28.842 7.915 -38.038 1.00 97.19 184 ASN A N 1
ATOM 1443 C CA . ASN A 1 184 ? 28.142 7.825 -39.327 1.00 97.19 184 ASN A CA 1
ATOM 1444 C C . ASN A 1 184 ? 28.091 9.167 -40.079 1.00 97.19 184 ASN A C 1
ATOM 1446 O O . ASN A 1 184 ? 28.293 9.177 -41.290 1.00 97.19 184 ASN A O 1
ATOM 1450 N N . SER A 1 185 ? 27.850 10.289 -39.390 1.00 97.94 185 SER A N 1
ATOM 1451 C CA . SER A 1 185 ? 27.865 11.629 -40.003 1.00 97.94 185 SER A CA 1
ATOM 1452 C C . SER A 1 185 ? 29.243 11.961 -40.582 1.00 97.94 185 SER A C 1
ATOM 1454 O O . SER A 1 185 ? 29.338 12.454 -41.702 1.00 97.94 185 SER A O 1
ATOM 1456 N N . GLU A 1 186 ? 30.314 11.638 -39.852 1.00 97.88 186 GLU A N 1
ATOM 1457 C CA . GLU A 1 186 ? 31.696 11.825 -40.310 1.00 97.88 186 GLU A CA 1
ATOM 1458 C C . GLU A 1 186 ? 31.980 10.971 -41.566 1.00 97.88 186 GLU A C 1
ATOM 1460 O O . GLU A 1 186 ? 32.515 11.476 -42.555 1.00 97.88 186 GLU A O 1
ATOM 1465 N N . LEU A 1 187 ? 31.520 9.713 -41.598 1.00 97.62 187 LEU A N 1
ATOM 1466 C CA . LEU A 1 187 ? 31.626 8.840 -42.778 1.00 97.62 187 LEU A CA 1
ATOM 1467 C C . LEU A 1 187 ? 30.783 9.318 -43.978 1.00 97.62 187 LEU A C 1
ATOM 1469 O O . LEU A 1 187 ? 31.211 9.167 -45.125 1.00 97.62 187 LEU A O 1
ATOM 1473 N N . GLU A 1 188 ? 29.598 9.895 -43.757 1.00 97.38 188 GLU A N 1
ATOM 1474 C CA . GLU A 1 188 ? 28.771 10.497 -44.815 1.00 97.38 188 GLU A CA 1
ATOM 1475 C C . GLU A 1 188 ? 29.437 11.748 -45.415 1.00 97.38 188 GLU A C 1
ATOM 1477 O O . GLU A 1 188 ? 29.424 11.939 -46.639 1.00 97.38 188 GLU A O 1
ATOM 1482 N N . GLU A 1 189 ? 30.078 12.570 -44.581 1.00 98.12 189 GLU A N 1
ATOM 1483 C CA . GLU A 1 189 ? 30.874 13.721 -45.011 1.00 98.12 189 GLU A CA 1
ATOM 1484 C C . GLU A 1 189 ? 32.104 13.285 -45.825 1.00 98.12 189 GLU A C 1
ATOM 1486 O O . GLU A 1 189 ? 32.316 13.801 -46.930 1.00 98.12 189 GLU A O 1
ATOM 1491 N N . GLU A 1 190 ? 32.867 12.290 -45.354 1.00 97.94 190 GLU A N 1
ATOM 1492 C CA . GLU A 1 190 ? 33.999 11.709 -46.091 1.00 97.94 190 GLU A CA 1
ATOM 1493 C C . GLU A 1 190 ? 33.564 11.127 -47.444 1.00 97.94 190 GLU A C 1
ATOM 1495 O O . GLU A 1 190 ? 34.172 11.427 -48.477 1.00 97.94 190 GLU A O 1
ATOM 1500 N N . ASN A 1 191 ? 32.475 10.352 -47.476 1.00 97.75 191 ASN A N 1
ATOM 1501 C CA . ASN A 1 191 ? 31.935 9.775 -48.709 1.00 97.75 191 ASN A CA 1
ATOM 1502 C C . ASN A 1 191 ? 31.527 10.875 -49.701 1.00 97.75 191 ASN A C 1
ATOM 1504 O O . ASN A 1 191 ? 31.897 10.831 -50.875 1.00 97.75 191 ASN A O 1
ATOM 1508 N N . THR A 1 192 ? 30.856 11.922 -49.215 1.00 97.94 192 THR A N 1
ATOM 1509 C CA . THR A 1 192 ? 30.492 13.098 -50.016 1.00 97.94 192 THR A CA 1
ATOM 1510 C C . THR A 1 192 ? 31.729 13.814 -50.575 1.00 97.94 192 THR A C 1
ATOM 1512 O O . THR A 1 192 ? 31.719 14.269 -51.722 1.00 97.94 192 THR A O 1
ATOM 1515 N N . CYS A 1 193 ? 32.816 13.909 -49.805 1.00 98.06 193 CYS A N 1
ATOM 1516 C CA . CYS A 1 193 ? 34.077 14.496 -50.264 1.00 98.06 193 CYS A CA 1
ATOM 1517 C C . CYS A 1 193 ? 34.766 13.635 -51.333 1.00 98.06 193 CYS A C 1
ATOM 1519 O O . CYS A 1 193 ? 35.204 14.168 -52.355 1.00 98.06 193 CYS A O 1
ATOM 1521 N N . LEU A 1 194 ? 34.790 12.311 -51.159 1.00 98.25 194 LEU A N 1
ATOM 1522 C CA . LEU A 1 194 ? 35.318 11.374 -52.154 1.00 98.25 194 LEU A CA 1
ATOM 1523 C C . LEU A 1 194 ? 34.497 11.393 -53.452 1.00 98.25 194 LEU A C 1
ATOM 1525 O O . LEU A 1 194 ? 35.075 11.450 -54.536 1.00 98.25 194 LEU A O 1
ATOM 1529 N N . GLN A 1 195 ? 33.162 11.432 -53.377 1.00 97.69 195 GLN A N 1
ATOM 1530 C CA . GLN A 1 195 ? 32.300 11.564 -54.560 1.00 97.69 195 GLN A CA 1
ATOM 1531 C C . GLN A 1 195 ? 32.564 12.868 -55.330 1.00 97.69 195 GLN A C 1
ATOM 1533 O O . GLN A 1 195 ? 32.631 12.852 -56.563 1.00 97.69 195 GLN A O 1
ATOM 1538 N N . LYS A 1 196 ? 32.772 13.990 -54.624 1.00 98.25 196 LYS A N 1
ATOM 1539 C CA . LYS A 1 196 ? 33.181 15.265 -55.237 1.00 98.25 196 LYS A CA 1
ATOM 1540 C C . LYS A 1 196 ? 34.542 15.138 -55.927 1.00 98.25 196 LYS A C 1
ATOM 1542 O O . LYS A 1 196 ? 34.658 15.517 -57.088 1.00 98.25 196 LYS A O 1
ATOM 1547 N N . GLN A 1 197 ? 35.541 14.546 -55.268 1.00 97.69 197 GLN A N 1
ATOM 1548 C CA . GLN A 1 197 ? 36.870 14.343 -55.855 1.00 97.69 197 GLN A CA 1
ATOM 1549 C C . GLN A 1 197 ? 36.826 13.443 -57.101 1.00 97.69 197 GLN A C 1
ATOM 1551 O O . GLN A 1 197 ? 37.426 13.778 -58.118 1.00 97.69 197 GLN A O 1
ATOM 1556 N N . VAL A 1 198 ? 36.070 12.341 -57.066 1.00 97.75 198 VAL A N 1
ATOM 1557 C CA . VAL A 1 198 ? 35.854 11.460 -58.228 1.00 97.75 198 VAL A CA 1
ATOM 1558 C C . VAL A 1 198 ? 35.147 12.197 -59.370 1.00 97.75 198 VAL A C 1
ATOM 1560 O O . VAL A 1 198 ? 35.445 11.938 -60.533 1.00 97.75 198 VAL A O 1
ATOM 1563 N N . SER A 1 199 ? 34.231 13.118 -59.063 1.00 96.81 199 SER A N 1
ATOM 1564 C CA . SER A 1 199 ? 33.545 13.929 -60.078 1.00 96.81 199 SER A CA 1
ATOM 1565 C C . SER A 1 199 ? 34.509 14.902 -60.764 1.00 96.81 199 SER A C 1
ATOM 1567 O O . SER A 1 199 ? 34.566 14.912 -61.989 1.00 96.81 199 SER A O 1
ATOM 1569 N N . VAL A 1 200 ? 35.345 15.612 -59.996 1.00 98.06 200 VAL A N 1
ATOM 1570 C CA . VAL A 1 200 ? 36.405 16.491 -60.533 1.00 98.06 200 VAL A CA 1
ATOM 1571 C C . VAL A 1 200 ? 37.430 15.700 -61.354 1.00 98.06 200 VAL A C 1
ATOM 1573 O O . VAL A 1 200 ? 37.840 16.136 -62.422 1.00 98.06 200 VAL A O 1
ATOM 1576 N N . LEU A 1 201 ? 37.822 14.497 -60.920 1.00 97.31 201 LEU A N 1
ATOM 1577 C CA . LEU A 1 201 ? 38.729 13.649 -61.705 1.00 97.31 201 LEU A CA 1
ATOM 1578 C C . LEU A 1 201 ? 38.109 13.191 -63.036 1.00 97.31 201 LEU A C 1
ATOM 1580 O O . LEU A 1 201 ? 38.825 13.084 -64.028 1.00 97.31 201 LEU A O 1
ATOM 1584 N N . LYS A 1 202 ? 36.793 12.945 -63.081 1.00 98.12 202 LYS A N 1
ATOM 1585 C CA . LYS A 1 202 ? 36.076 12.641 -64.332 1.00 98.12 202 LYS A CA 1
ATOM 1586 C C . LYS A 1 202 ? 35.984 13.857 -65.253 1.00 98.12 202 LYS A C 1
ATOM 1588 O O . LYS A 1 202 ? 36.154 13.693 -66.454 1.00 98.12 202 LYS A O 1
ATOM 1593 N N . GLU A 1 203 ? 35.744 15.043 -64.701 1.00 97.19 203 GLU A N 1
ATOM 1594 C CA . GLU A 1 203 ? 35.747 16.314 -65.435 1.00 97.19 203 GLU A CA 1
ATOM 1595 C C . GLU A 1 203 ? 37.124 16.565 -66.071 1.00 97.19 203 GLU A C 1
ATOM 1597 O O . GLU A 1 203 ? 37.228 16.607 -67.296 1.00 97.19 203 GLU A O 1
ATOM 1602 N N . ASN A 1 204 ? 38.197 16.530 -65.274 1.00 97.06 204 ASN A N 1
ATOM 1603 C CA . ASN A 1 204 ? 39.579 16.659 -65.751 1.00 97.06 204 ASN A CA 1
ATOM 1604 C C . ASN A 1 204 ? 39.958 15.598 -66.808 1.00 97.06 204 ASN A C 1
ATOM 1606 O O . ASN A 1 204 ? 40.736 15.875 -67.719 1.00 97.06 204 ASN A O 1
ATOM 1610 N N . GLN A 1 205 ? 39.434 14.369 -66.707 1.00 96.44 205 GLN A N 1
ATOM 1611 C CA . GLN A 1 205 ? 39.668 13.316 -67.705 1.00 96.44 205 GLN A CA 1
ATOM 1612 C C . GLN A 1 205 ? 38.976 13.624 -69.044 1.00 96.44 205 GLN A C 1
ATOM 1614 O O . GLN A 1 205 ? 39.529 13.311 -70.099 1.00 96.44 205 GLN A O 1
ATOM 1619 N N . VAL A 1 206 ? 37.785 14.233 -69.013 1.00 98.12 206 VAL A N 1
ATOM 1620 C CA . VAL A 1 206 ? 37.078 14.697 -70.218 1.00 98.12 206 VAL A CA 1
ATOM 1621 C C . VAL A 1 206 ? 37.804 15.893 -70.835 1.00 98.12 206 VAL A C 1
ATOM 1623 O O . VAL A 1 206 ? 38.006 15.902 -72.046 1.00 98.12 206 VAL A O 1
ATOM 1626 N N . GLU A 1 207 ? 38.264 16.849 -70.024 1.00 97.12 207 GLU A N 1
ATOM 1627 C CA . GLU A 1 207 ? 39.095 17.970 -70.489 1.00 97.12 207 GLU A CA 1
ATOM 1628 C C . GLU A 1 207 ? 40.397 17.485 -71.144 1.00 97.12 207 GLU A C 1
ATOM 1630 O O . GLU A 1 207 ? 40.760 17.955 -72.221 1.00 97.12 207 GLU A O 1
ATOM 1635 N N . PHE A 1 208 ? 41.078 16.500 -70.547 1.00 97.31 208 PHE A N 1
ATOM 1636 C CA . PHE A 1 208 ? 42.301 15.928 -71.110 1.00 97.31 208 PHE A CA 1
ATOM 1637 C C . PHE A 1 208 ? 42.069 15.261 -72.474 1.00 97.31 208 PHE A C 1
ATOM 1639 O O . PHE A 1 208 ? 42.829 15.507 -73.409 1.00 97.31 208 PHE A O 1
ATOM 1646 N N . GLU A 1 209 ? 41.021 14.441 -72.618 1.00 97.81 209 GLU A N 1
ATOM 1647 C CA . GLU A 1 209 ? 40.696 13.830 -73.915 1.00 97.81 209 GLU A CA 1
ATOM 1648 C C . GLU A 1 209 ? 40.239 14.880 -74.946 1.00 97.81 209 GLU A C 1
ATOM 1650 O O . GLU A 1 209 ? 40.572 14.749 -76.122 1.00 97.81 209 GLU A O 1
ATOM 1655 N N . ALA A 1 210 ? 39.567 15.961 -74.529 1.00 97.50 210 ALA A N 1
ATOM 1656 C CA . ALA A 1 210 ? 39.230 17.078 -75.413 1.00 97.50 210 ALA A CA 1
ATOM 1657 C C . ALA A 1 210 ? 40.488 17.802 -75.933 1.00 97.50 210 ALA A C 1
ATOM 1659 O O . ALA A 1 210 ? 40.658 17.932 -77.144 1.00 97.50 210 ALA A O 1
ATOM 1660 N N . VAL A 1 211 ? 41.415 18.187 -75.047 1.00 96.94 211 VAL A N 1
ATOM 1661 C CA . VAL A 1 211 ? 42.694 18.824 -75.423 1.00 96.94 211 VAL A CA 1
ATOM 1662 C C . VAL A 1 211 ? 43.549 17.901 -76.296 1.00 96.94 211 VAL A C 1
ATOM 1664 O O . VAL A 1 211 ? 44.206 18.356 -77.229 1.00 96.94 211 VAL A O 1
ATOM 1667 N N . LYS A 1 212 ? 43.528 16.592 -76.038 1.00 98.12 212 LYS A N 1
ATOM 1668 C CA . LYS A 1 212 ? 44.217 15.589 -76.858 1.00 98.12 212 LYS A CA 1
ATOM 1669 C C . LYS A 1 212 ? 43.628 15.492 -78.269 1.00 98.12 212 LYS A C 1
ATOM 1671 O O . LYS A 1 212 ? 44.399 15.419 -79.220 1.00 98.12 212 LYS A O 1
ATOM 1676 N N . LEU A 1 213 ? 42.301 15.542 -78.419 1.00 97.19 213 LEU A N 1
ATOM 1677 C CA . LEU A 1 213 ? 41.647 15.605 -79.732 1.00 97.19 213 LEU A CA 1
ATOM 1678 C C . LEU A 1 213 ? 41.979 16.912 -80.472 1.00 97.19 213 LEU A C 1
ATOM 1680 O O . LEU A 1 213 ? 42.285 16.880 -81.666 1.00 97.19 213 LEU A O 1
ATOM 1684 N N . GLU A 1 214 ? 41.982 18.049 -79.769 1.00 97.56 214 GLU A N 1
ATOM 1685 C CA . GLU A 1 214 ? 42.418 19.336 -80.327 1.00 97.56 214 GLU A CA 1
ATOM 1686 C C . GLU A 1 214 ? 43.883 19.300 -80.785 1.00 97.56 214 GLU A C 1
ATOM 1688 O O . GLU A 1 214 ? 44.189 19.799 -81.868 1.00 97.56 214 GLU A O 1
ATOM 1693 N N . LEU A 1 215 ? 44.773 18.667 -80.011 1.00 96.81 215 LEU A N 1
ATOM 1694 C CA . LEU A 1 215 ? 46.175 18.473 -80.380 1.00 96.81 215 LEU A CA 1
ATOM 1695 C C . LEU A 1 215 ? 46.305 17.616 -81.642 1.00 96.81 215 LEU A C 1
ATOM 1697 O O . LEU A 1 215 ? 46.944 18.063 -82.588 1.00 96.81 215 LEU A O 1
ATOM 1701 N N . THR A 1 216 ? 45.647 16.453 -81.712 1.00 97.56 216 THR A N 1
ATOM 1702 C CA . THR A 1 216 ? 45.698 15.606 -82.920 1.00 97.56 216 THR A CA 1
ATOM 1703 C C . THR A 1 216 ? 45.157 16.333 -84.150 1.00 97.56 216 THR A C 1
ATOM 1705 O O . THR A 1 216 ? 45.744 16.251 -85.223 1.00 97.56 216 THR A O 1
ATOM 1708 N N . HIS A 1 217 ? 44.104 17.141 -83.996 1.00 97.81 217 HIS A N 1
ATOM 1709 C CA . HIS A 1 217 ? 43.583 17.952 -85.094 1.00 97.81 217 HIS A CA 1
ATOM 1710 C C . HIS A 1 217 ? 44.560 19.059 -85.534 1.00 97.81 217 HIS A C 1
ATOM 1712 O O . HIS A 1 217 ? 44.573 19.458 -86.700 1.00 97.81 217 HIS A O 1
ATOM 1718 N N . LYS A 1 218 ? 45.393 19.571 -84.620 1.00 96.44 218 LYS A N 1
ATOM 1719 C CA . LYS A 1 218 ? 46.467 20.521 -84.944 1.00 96.44 218 LYS A CA 1
ATOM 1720 C C . LYS A 1 218 ? 47.662 19.842 -85.606 1.00 96.44 218 LYS A C 1
ATOM 1722 O O . LYS A 1 218 ? 48.189 20.397 -86.561 1.00 96.44 218 LYS A O 1
ATOM 1727 N N . GLU A 1 219 ? 48.025 18.640 -85.173 1.00 96.94 219 GLU A N 1
ATOM 1728 C CA . GLU A 1 219 ? 49.053 17.816 -85.818 1.00 96.94 219 GLU A CA 1
ATOM 1729 C C . GLU A 1 219 ? 48.656 17.474 -87.266 1.00 96.94 219 GLU A C 1
ATOM 1731 O O . GLU A 1 219 ? 49.449 17.693 -88.178 1.00 96.94 219 GLU A O 1
ATOM 1736 N N . GLU A 1 220 ? 47.399 17.078 -87.507 1.00 97.25 220 GLU A N 1
ATOM 1737 C CA . GLU A 1 220 ? 46.837 16.877 -88.855 1.00 97.25 220 GLU A CA 1
ATOM 1738 C C . GLU A 1 220 ? 46.889 18.154 -89.717 1.00 97.25 220 GLU A C 1
ATOM 1740 O O . GLU A 1 220 ? 47.241 18.098 -90.898 1.00 97.25 220 GLU A O 1
ATOM 1745 N N . GLN A 1 221 ? 46.555 19.320 -89.146 1.00 97.56 221 GLN A N 1
ATOM 1746 C CA . GLN A 1 221 ? 46.660 20.608 -89.848 1.00 97.56 221 GLN A CA 1
ATOM 1747 C C . GLN A 1 221 ? 48.114 20.936 -90.215 1.00 97.56 221 GLN A C 1
ATOM 1749 O O . GLN A 1 221 ? 48.376 21.361 -91.342 1.00 97.56 221 GLN A O 1
ATOM 1754 N N . ASP A 1 222 ? 49.057 20.717 -89.298 1.00 96.19 222 ASP A N 1
ATOM 1755 C CA . ASP A 1 222 ? 50.480 20.958 -89.532 1.00 96.19 222 ASP A CA 1
ATOM 1756 C C . ASP A 1 222 ? 51.074 19.980 -90.558 1.00 96.19 222 ASP A C 1
ATOM 1758 O O . ASP A 1 222 ? 51.919 20.385 -91.356 1.00 96.19 222 ASP A O 1
ATOM 1762 N N . ASP A 1 223 ? 50.638 18.718 -90.575 1.00 97.06 223 ASP A N 1
ATOM 1763 C CA . ASP A 1 223 ? 51.045 17.716 -91.568 1.00 97.06 223 ASP A CA 1
ATOM 1764 C C . ASP A 1 223 ? 50.555 18.101 -92.977 1.00 97.06 223 ASP A C 1
ATOM 1766 O O . ASP A 1 223 ? 51.329 18.056 -93.935 1.00 97.06 223 ASP A O 1
ATOM 1770 N N . VAL A 1 224 ? 49.307 18.573 -93.110 1.00 97.31 224 VAL A N 1
ATOM 1771 C CA . VAL A 1 224 ? 48.775 19.105 -94.381 1.00 97.31 224 VAL A CA 1
ATOM 1772 C C . VAL A 1 224 ? 49.551 20.344 -94.837 1.00 97.31 224 VAL A C 1
ATOM 1774 O O . VAL A 1 224 ? 49.886 20.458 -96.017 1.00 97.31 224 VAL A O 1
ATOM 1777 N N . LEU A 1 225 ? 49.881 21.264 -93.924 1.00 96.19 225 LEU A N 1
ATOM 1778 C CA . LEU A 1 225 ? 50.697 22.441 -94.244 1.00 96.19 225 LEU A CA 1
ATOM 1779 C C . LEU A 1 225 ? 52.134 22.060 -94.634 1.00 96.19 225 LEU A C 1
ATOM 1781 O O . LEU A 1 225 ? 52.694 22.663 -95.550 1.00 96.19 225 LEU A O 1
ATOM 1785 N N . ARG A 1 226 ? 52.728 21.044 -93.996 1.00 96.62 226 ARG A N 1
ATOM 1786 C CA . ARG A 1 226 ? 54.045 20.503 -94.373 1.00 96.62 226 ARG A CA 1
ATOM 1787 C C . ARG A 1 226 ? 54.013 19.872 -95.765 1.00 96.62 226 ARG A C 1
ATOM 1789 O O . ARG A 1 226 ? 54.856 20.230 -96.581 1.00 96.62 226 ARG A O 1
ATOM 1796 N N . ALA A 1 227 ? 53.007 19.058 -96.083 1.00 96.44 227 ALA A N 1
ATOM 1797 C CA . ALA A 1 227 ? 52.833 18.493 -97.423 1.00 96.44 227 ALA A CA 1
ATOM 1798 C C . ALA A 1 227 ? 52.679 19.583 -98.505 1.00 96.44 227 ALA A C 1
ATOM 1800 O O . ALA A 1 227 ? 53.306 19.499 -99.559 1.00 96.44 227 ALA A O 1
ATOM 1801 N N . GLN A 1 228 ? 51.925 20.656 -98.228 1.00 96.44 228 GLN A N 1
ATOM 1802 C CA . GLN A 1 228 ? 51.813 21.813 -99.132 1.00 96.44 228 GLN A CA 1
ATOM 1803 C C . GLN A 1 228 ? 53.148 22.556 -99.319 1.00 96.44 228 GLN A C 1
ATOM 1805 O O . GLN A 1 228 ? 53.447 23.023 -100.418 1.00 96.44 228 GLN A O 1
ATOM 1810 N N . LEU A 1 229 ? 53.966 22.673 -98.266 1.00 96.25 229 LEU A N 1
ATOM 1811 C CA . LEU A 1 229 ? 55.306 23.263 -98.356 1.00 96.25 229 LEU A CA 1
ATOM 1812 C C . LEU A 1 229 ? 56.281 22.372 -99.139 1.00 96.25 229 LEU A C 1
ATOM 1814 O O . LEU A 1 229 ? 57.098 22.899 -99.892 1.00 96.25 229 LEU A O 1
ATOM 1818 N N . GLU A 1 230 ? 56.186 21.050 -98.994 1.00 96.88 230 GLU A N 1
ATOM 1819 C CA . GLU A 1 230 ? 56.970 20.077 -99.760 1.00 96.88 230 GLU A CA 1
ATOM 1820 C C . GLU A 1 230 ? 56.589 20.087 -101.245 1.00 96.88 230 GLU A C 1
ATOM 1822 O O . GLU A 1 230 ? 57.476 20.176 -102.091 1.00 96.88 230 GLU A O 1
ATOM 1827 N N . GLU A 1 231 ? 55.296 20.103 -101.582 1.00 95.94 231 GLU A N 1
ATOM 1828 C CA . GLU A 1 231 ? 54.819 20.256 -102.964 1.00 95.94 231 GLU A CA 1
ATOM 1829 C C . GLU A 1 231 ? 55.278 21.597 -103.565 1.00 95.94 231 GLU A C 1
ATOM 1831 O O . GLU A 1 231 ? 55.821 21.638 -104.670 1.00 95.94 231 GLU A O 1
ATOM 1836 N N . ALA A 1 232 ? 55.166 22.701 -102.818 1.00 94.94 232 ALA A N 1
ATOM 1837 C CA . ALA A 1 232 ? 55.666 24.006 -103.253 1.00 94.94 232 ALA A CA 1
ATOM 1838 C C . ALA A 1 232 ? 57.199 24.037 -103.434 1.00 94.94 232 ALA A C 1
ATOM 1840 O O . ALA A 1 232 ? 57.703 24.756 -104.302 1.00 94.94 232 ALA A O 1
ATOM 1841 N N . ALA A 1 233 ? 57.950 23.266 -102.641 1.00 95.69 233 ALA A N 1
ATOM 1842 C CA . ALA A 1 233 ? 59.393 23.104 -102.798 1.00 95.69 233 ALA A CA 1
ATOM 1843 C C . ALA A 1 233 ? 59.742 22.246 -104.025 1.00 95.69 233 ALA A C 1
ATOM 1845 O O . ALA A 1 233 ? 60.623 22.634 -104.788 1.00 95.69 233 ALA A O 1
ATOM 1846 N N . GLN A 1 234 ? 59.020 21.149 -104.274 1.00 96.81 234 GLN A N 1
ATOM 1847 C CA . GLN A 1 234 ? 59.173 20.324 -105.479 1.00 96.81 234 GLN A CA 1
ATOM 1848 C C . GLN A 1 234 ? 58.853 21.122 -106.751 1.00 96.81 234 GLN A C 1
ATOM 1850 O O . GLN A 1 234 ? 59.627 21.096 -107.704 1.00 96.81 234 GLN A O 1
ATOM 1855 N N . LEU A 1 235 ? 57.764 21.900 -106.758 1.00 96.31 235 LEU A N 1
ATOM 1856 C CA . LEU A 1 235 ? 57.419 22.790 -107.872 1.00 96.31 235 LEU A CA 1
ATOM 1857 C C . LEU A 1 235 ? 58.496 23.855 -108.116 1.00 96.31 235 LEU A C 1
ATOM 1859 O O . LEU A 1 235 ? 58.801 24.159 -109.270 1.00 96.31 235 LEU A O 1
ATOM 1863 N N . ARG A 1 236 ? 59.109 24.396 -107.052 1.00 95.75 236 ARG A N 1
ATOM 1864 C CA . ARG A 1 236 ? 60.260 25.301 -107.179 1.00 95.75 236 ARG A CA 1
ATOM 1865 C C . ARG A 1 236 ? 61.464 24.589 -107.789 1.00 95.75 236 ARG A C 1
ATOM 1867 O O . ARG A 1 236 ? 62.042 25.117 -108.727 1.00 95.75 236 ARG A O 1
ATOM 1874 N N . GLU A 1 237 ? 61.808 23.401 -107.306 1.00 96.25 237 GLU A N 1
ATOM 1875 C CA . GLU A 1 237 ? 62.949 22.625 -107.801 1.00 96.25 237 GLU A CA 1
ATOM 1876 C C . GLU A 1 237 ? 62.755 22.188 -109.270 1.00 96.25 237 GLU A C 1
ATOM 1878 O O . GLU A 1 237 ? 63.708 22.125 -110.042 1.00 96.25 237 GLU A O 1
ATOM 1883 N N . ILE A 1 238 ? 61.516 21.919 -109.701 1.00 95.31 238 ILE A N 1
ATOM 1884 C CA . ILE A 1 238 ? 61.176 21.694 -111.117 1.00 95.31 238 ILE A CA 1
ATOM 1885 C C . ILE A 1 238 ? 61.364 22.982 -111.930 1.00 95.31 238 ILE A C 1
ATOM 1887 O O . ILE A 1 238 ? 61.956 22.932 -113.004 1.00 95.31 238 ILE A O 1
ATOM 1891 N N . ALA A 1 239 ? 60.907 24.133 -111.429 1.00 93.88 239 ALA A N 1
ATOM 1892 C CA . ALA A 1 239 ? 61.093 25.418 -112.107 1.00 93.88 239 ALA A CA 1
ATOM 1893 C C . ALA A 1 239 ? 62.576 25.836 -112.190 1.00 93.88 239 ALA A C 1
ATOM 1895 O O . ALA A 1 239 ? 62.996 26.402 -113.198 1.00 93.88 239 ALA A O 1
ATOM 1896 N N . GLU A 1 240 ? 63.375 25.526 -111.166 1.00 94.31 240 GLU A N 1
ATOM 1897 C CA . GLU A 1 240 ? 64.832 25.711 -111.149 1.00 94.31 240 GLU A CA 1
ATOM 1898 C C . GLU A 1 240 ? 65.514 24.798 -112.182 1.00 94.31 240 GLU A C 1
ATOM 1900 O O . GLU A 1 240 ? 66.269 25.297 -113.013 1.00 94.31 240 GLU A O 1
ATOM 1905 N N . ARG A 1 241 ? 65.163 23.502 -112.248 1.00 94.75 241 ARG A N 1
ATOM 1906 C CA . ARG A 1 241 ? 65.660 22.599 -113.308 1.00 94.75 241 ARG A CA 1
ATOM 1907 C C . ARG A 1 241 ? 65.281 23.064 -114.714 1.00 94.75 241 ARG A C 1
ATOM 1909 O O . ARG A 1 241 ? 66.133 23.075 -115.589 1.00 94.75 241 ARG A O 1
ATOM 1916 N N . GLN A 1 242 ? 64.033 23.481 -114.936 1.00 94.69 242 GLN A N 1
ATOM 1917 C CA . GLN A 1 242 ? 63.584 23.996 -116.238 1.00 94.69 242 GLN A CA 1
ATOM 1918 C C . GLN A 1 242 ? 64.326 25.279 -116.642 1.00 94.69 242 GLN A C 1
ATOM 1920 O O . GLN A 1 242 ? 64.585 25.498 -117.827 1.00 94.69 242 GLN A O 1
ATOM 1925 N N . LEU A 1 243 ? 64.685 26.125 -115.670 1.00 94.25 243 LEU A N 1
ATOM 1926 C CA . LEU A 1 243 ? 65.537 27.289 -115.899 1.00 94.25 243 LEU A CA 1
ATOM 1927 C C . LEU A 1 243 ? 66.955 26.859 -116.302 1.00 94.25 243 LEU A C 1
ATOM 1929 O O . LEU A 1 243 ? 67.477 27.382 -117.285 1.00 94.25 243 LEU A O 1
ATOM 1933 N N . ASP A 1 244 ? 67.556 25.904 -115.590 1.00 94.81 244 ASP A N 1
ATOM 1934 C CA . ASP A 1 244 ? 68.894 25.384 -115.892 1.00 94.81 244 ASP A CA 1
ATOM 1935 C C . ASP A 1 244 ? 68.947 24.673 -117.255 1.00 94.81 244 ASP A C 1
ATOM 1937 O O . ASP A 1 244 ? 69.840 24.954 -118.052 1.00 94.81 244 ASP A O 1
ATOM 1941 N N . GLU A 1 245 ? 67.959 23.838 -117.588 1.00 93.62 245 GLU A N 1
ATOM 1942 C CA . GLU A 1 245 ? 67.812 23.195 -118.904 1.00 93.62 245 GLU A CA 1
ATOM 1943 C C . GLU A 1 245 ? 67.704 24.232 -120.032 1.00 93.62 245 GLU A C 1
ATOM 1945 O O . GLU A 1 245 ? 68.380 24.116 -121.056 1.00 93.62 245 GLU A O 1
ATOM 1950 N N . ALA A 1 246 ? 66.915 25.296 -119.841 1.00 94.25 246 ALA A N 1
ATOM 1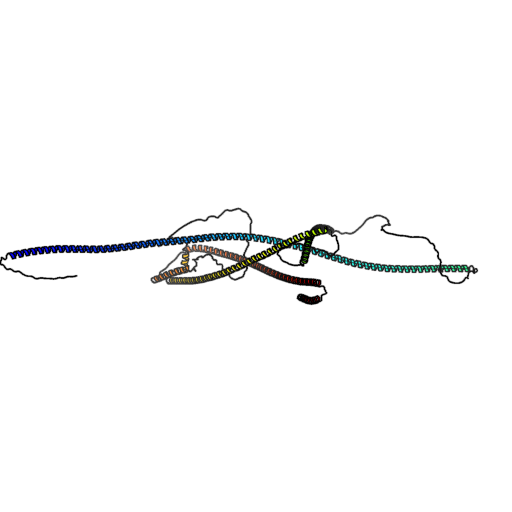951 C CA . ALA A 1 246 ? 66.823 26.392 -120.805 1.00 94.25 246 ALA A CA 1
ATOM 1952 C C . ALA A 1 246 ? 68.139 27.187 -120.922 1.00 94.25 246 ALA A C 1
ATOM 1954 O O . ALA A 1 246 ? 68.486 27.657 -122.010 1.00 94.25 246 ALA A O 1
ATOM 1955 N N . LEU A 1 247 ? 68.890 27.338 -119.826 1.00 94.06 247 LEU A N 1
ATOM 1956 C CA . LEU A 1 247 ? 70.204 27.984 -119.820 1.00 94.06 247 LEU A CA 1
ATOM 1957 C C . LEU A 1 247 ? 71.281 27.124 -120.498 1.00 94.06 247 LEU A C 1
ATOM 1959 O O . LEU A 1 247 ? 72.113 27.687 -121.213 1.00 94.06 247 LEU A O 1
ATOM 1963 N N . GLU A 1 248 ? 71.268 25.800 -120.324 1.00 93.94 248 GLU A N 1
ATOM 1964 C CA . GLU A 1 248 ? 72.152 24.877 -121.050 1.00 93.94 248 GLU A CA 1
ATOM 1965 C C . GLU A 1 248 ? 71.795 24.811 -122.536 1.00 93.94 248 GLU A C 1
ATOM 1967 O O . GLU A 1 248 ? 72.677 25.026 -123.362 1.00 93.94 248 GLU A O 1
ATOM 1972 N N . ALA A 1 249 ? 70.518 24.684 -122.908 1.00 92.19 249 ALA A N 1
ATOM 1973 C CA . ALA A 1 249 ? 70.100 24.738 -124.312 1.00 92.19 249 ALA A CA 1
ATOM 1974 C C . ALA A 1 249 ? 70.540 26.050 -125.001 1.00 92.19 249 ALA A C 1
ATOM 1976 O O . ALA A 1 249 ? 71.002 26.042 -126.141 1.00 92.19 249 ALA A O 1
ATOM 1977 N N . LEU A 1 250 ? 70.487 27.191 -124.297 1.00 91.44 250 LEU A N 1
ATOM 1978 C CA . LEU A 1 250 ? 71.020 28.467 -124.794 1.00 91.44 250 LEU A CA 1
ATOM 1979 C C . LEU A 1 250 ? 72.556 28.502 -124.898 1.00 91.44 250 LEU A C 1
ATOM 1981 O O . LEU A 1 250 ? 73.089 29.223 -125.751 1.00 91.44 250 LEU A O 1
ATOM 1985 N N . LYS A 1 251 ? 73.287 27.763 -124.052 1.00 94.31 251 LYS A N 1
ATOM 1986 C CA . LYS A 1 251 ? 74.744 27.585 -124.185 1.00 94.31 251 LYS A CA 1
ATOM 1987 C C . LYS A 1 251 ? 75.065 26.683 -125.374 1.00 94.31 251 LYS A C 1
ATOM 1989 O O . LYS A 1 251 ? 75.889 27.083 -126.190 1.00 94.31 251 LYS A O 1
ATOM 1994 N N . GLU A 1 252 ? 74.380 25.554 -125.528 1.00 92.75 252 GLU A N 1
ATOM 1995 C CA . GLU A 1 252 ? 74.535 24.638 -126.661 1.00 92.75 252 GLU A CA 1
ATOM 1996 C C . GLU A 1 252 ? 74.245 25.339 -127.992 1.00 92.75 252 GLU A C 1
ATOM 1998 O O . GLU A 1 252 ? 75.101 25.343 -128.870 1.00 92.75 252 GLU A O 1
ATOM 2003 N N . GLU A 1 253 ? 73.119 26.044 -128.128 1.00 90.50 253 GLU A N 1
ATOM 2004 C CA . GLU A 1 253 ? 72.802 26.872 -129.305 1.00 90.50 253 GLU A CA 1
ATOM 2005 C C . GLU A 1 253 ? 73.888 27.925 -129.585 1.00 90.50 253 GLU A C 1
ATOM 2007 O O . GLU A 1 253 ? 74.268 28.184 -130.731 1.00 90.50 253 GLU A O 1
ATOM 2012 N N . ARG A 1 254 ? 74.458 28.532 -128.537 1.00 90.94 254 ARG A N 1
ATOM 2013 C CA . ARG A 1 254 ? 75.580 29.470 -128.675 1.00 90.94 254 ARG A CA 1
ATOM 2014 C C . ARG A 1 254 ? 76.860 28.767 -129.135 1.00 90.94 254 ARG A C 1
ATOM 2016 O O . ARG A 1 254 ? 77.612 29.359 -129.914 1.00 90.94 254 ARG A O 1
ATOM 2023 N N . GLU A 1 255 ? 77.126 27.550 -128.678 1.00 90.44 255 GLU A N 1
ATOM 2024 C CA . GLU A 1 255 ? 78.275 26.743 -129.090 1.00 90.44 255 GLU A CA 1
ATOM 2025 C C . GLU A 1 255 ? 78.123 26.207 -130.514 1.00 90.44 255 GLU A C 1
ATOM 2027 O O . GLU A 1 255 ? 79.054 26.380 -131.299 1.00 90.44 255 GLU A O 1
ATOM 2032 N N . GLN A 1 256 ? 76.945 25.706 -130.893 1.00 87.81 256 GLN A N 1
ATOM 2033 C CA . GLN A 1 256 ? 76.584 25.318 -132.261 1.00 87.81 256 GLN A CA 1
ATOM 2034 C C . GLN A 1 256 ? 76.683 26.510 -133.224 1.00 87.81 256 GLN A C 1
ATOM 2036 O O . GLN A 1 256 ? 77.287 26.442 -134.293 1.00 87.81 256 GLN A O 1
ATOM 2041 N N . LYS A 1 257 ? 76.197 27.686 -132.819 1.00 89.19 257 LYS A N 1
ATOM 2042 C CA . LYS A 1 257 ? 76.387 28.925 -133.587 1.00 89.19 257 LYS A CA 1
ATOM 2043 C C . LYS A 1 257 ? 77.862 29.314 -133.721 1.00 89.19 257 LYS A C 1
ATOM 2045 O O . LYS A 1 257 ? 78.234 29.982 -134.687 1.00 89.19 257 LYS A O 1
ATOM 2050 N N . ASN A 1 258 ? 78.716 28.913 -132.779 1.00 87.69 258 ASN A N 1
ATOM 2051 C CA . ASN A 1 258 ? 80.159 29.125 -132.845 1.00 87.69 258 ASN A CA 1
ATOM 2052 C C . ASN A 1 258 ? 80.904 28.021 -133.629 1.00 87.69 258 ASN A C 1
ATOM 2054 O O . ASN A 1 258 ? 81.899 28.360 -134.269 1.00 87.69 258 ASN A O 1
ATOM 2058 N N . THR A 1 259 ? 80.459 26.755 -133.641 1.00 85.75 259 THR A N 1
ATOM 2059 C CA . THR A 1 259 ? 80.971 25.717 -134.565 1.00 85.75 259 THR A CA 1
ATOM 2060 C C . THR A 1 259 ? 80.615 26.079 -135.996 1.00 85.75 259 THR A C 1
ATOM 2062 O O . THR A 1 259 ? 81.528 26.229 -136.795 1.00 85.75 259 THR A O 1
ATOM 2065 N N . LEU A 1 260 ? 79.350 26.389 -136.292 1.00 80.06 260 LEU A N 1
ATOM 2066 C CA . LEU A 1 260 ? 78.907 26.811 -137.625 1.00 80.06 260 LEU A CA 1
ATOM 2067 C C . LEU A 1 260 ? 79.647 28.066 -138.110 1.00 80.06 260 LEU A C 1
ATOM 2069 O O . LEU A 1 260 ? 80.038 28.151 -139.270 1.00 80.06 260 LEU A O 1
ATOM 2073 N N . ARG A 1 261 ? 79.932 29.035 -137.225 1.00 84.06 261 ARG A N 1
ATOM 2074 C CA . ARG A 1 261 ? 80.821 30.167 -137.557 1.00 84.06 261 ARG A CA 1
ATOM 2075 C C . ARG A 1 261 ? 82.248 29.725 -137.877 1.00 84.06 261 ARG A C 1
ATOM 2077 O O . ARG A 1 261 ? 82.836 30.270 -138.808 1.00 84.06 261 ARG A O 1
ATOM 2084 N N . ARG A 1 262 ? 82.820 28.774 -137.129 1.00 83.25 262 ARG A N 1
ATOM 2085 C CA . ARG A 1 262 ? 84.156 28.211 -137.399 1.00 83.25 262 ARG A CA 1
ATOM 2086 C C . ARG A 1 262 ? 84.186 27.403 -138.699 1.00 83.25 262 ARG A C 1
ATOM 2088 O O . ARG A 1 262 ? 85.141 27.541 -139.449 1.00 83.25 262 ARG A O 1
ATOM 2095 N N . GLU A 1 263 ? 83.144 26.640 -139.001 1.00 75.56 263 GLU A N 1
ATOM 2096 C CA . GLU A 1 263 ? 82.995 25.850 -140.229 1.00 75.56 263 GLU A CA 1
ATOM 2097 C C . GLU A 1 263 ? 82.797 26.742 -141.454 1.00 75.56 263 GLU A C 1
ATOM 2099 O O . GLU A 1 263 ? 83.503 26.573 -142.441 1.00 75.56 263 GLU A O 1
ATOM 2104 N N . LEU A 1 264 ? 81.948 27.771 -141.374 1.00 69.88 264 LEU A N 1
ATOM 2105 C CA . LEU A 1 264 ? 81.850 28.804 -142.412 1.00 69.88 264 LEU A CA 1
ATOM 2106 C C . LEU A 1 264 ? 83.179 29.553 -142.601 1.00 69.88 264 LEU A C 1
ATOM 2108 O O . LEU A 1 264 ? 83.539 29.883 -143.728 1.00 69.88 264 LEU A O 1
ATOM 2112 N N . SER A 1 265 ? 83.939 29.776 -141.523 1.00 72.50 265 SER A N 1
ATOM 2113 C CA . SER A 1 265 ? 85.292 30.349 -141.608 1.00 72.50 265 SER A CA 1
ATOM 2114 C C . SER A 1 265 ? 86.294 29.385 -142.263 1.00 72.50 265 SER A C 1
ATOM 2116 O O . SER A 1 265 ? 87.170 29.834 -142.995 1.00 72.50 265 SER A O 1
ATOM 2118 N N . ALA A 1 266 ? 86.164 28.074 -142.041 1.00 65.19 266 ALA A N 1
ATOM 2119 C CA . ALA A 1 266 ? 87.005 27.044 -142.652 1.00 65.19 266 ALA A CA 1
ATOM 2120 C C . ALA A 1 266 ? 86.671 26.821 -144.141 1.00 65.19 266 ALA A C 1
ATOM 2122 O O . ALA A 1 266 ? 87.579 26.733 -144.966 1.00 65.19 266 ALA A O 1
ATOM 2123 N N . LEU A 1 267 ? 85.384 26.820 -144.502 1.00 56.25 267 LEU A N 1
ATOM 2124 C CA . LEU A 1 267 ? 84.898 26.774 -145.888 1.00 56.25 267 LEU A CA 1
ATOM 2125 C C . LEU A 1 267 ? 85.292 28.030 -146.678 1.00 56.25 267 LEU A C 1
ATOM 2127 O O . LEU A 1 267 ? 85.603 27.941 -147.862 1.00 56.25 267 LEU A O 1
ATOM 2131 N N . ALA A 1 268 ? 85.363 29.193 -146.022 1.00 59.72 268 ALA A N 1
ATOM 2132 C CA . ALA A 1 268 ? 85.918 30.411 -146.616 1.00 59.72 268 ALA A CA 1
ATOM 2133 C C . ALA A 1 268 ? 87.443 30.342 -146.865 1.00 59.72 268 ALA A C 1
ATOM 2135 O O . ALA A 1 268 ? 87.980 31.219 -147.541 1.00 59.72 268 ALA A O 1
ATOM 2136 N N . LEU A 1 269 ? 88.138 29.326 -146.335 1.00 57.00 269 LEU A N 1
ATOM 2137 C CA . LEU A 1 269 ? 89.587 29.139 -146.463 1.00 57.00 269 LEU A CA 1
ATOM 2138 C C . LEU A 1 269 ? 90.000 28.018 -147.438 1.00 57.00 269 LEU A C 1
ATOM 2140 O O . LEU A 1 269 ? 91.107 28.102 -147.958 1.00 57.00 269 LEU A O 1
ATOM 2144 N N . ASN A 1 270 ? 89.152 27.018 -147.731 1.00 44.56 270 ASN A N 1
ATOM 2145 C CA . ASN A 1 270 ? 89.455 25.927 -148.680 1.00 44.56 270 ASN A CA 1
ATOM 2146 C C . ASN A 1 270 ? 88.206 25.481 -149.488 1.00 44.56 270 ASN A C 1
ATOM 2148 O O . ASN A 1 270 ? 87.354 24.792 -148.928 1.00 44.56 270 ASN A O 1
ATOM 2152 N N . PRO A 1 271 ? 88.077 25.833 -150.790 1.00 50.22 271 PRO A N 1
ATOM 2153 C CA . PRO A 1 271 ? 86.869 25.536 -151.585 1.00 50.22 271 PRO A CA 1
ATOM 2154 C C . PRO A 1 271 ? 86.833 24.202 -152.365 1.00 50.22 271 PRO A C 1
ATOM 2156 O O . PRO A 1 271 ? 85.887 23.992 -153.121 1.00 50.22 271 PRO A O 1
ATOM 2159 N N . PHE A 1 272 ? 87.847 23.338 -152.263 1.00 45.75 272 PHE A N 1
ATOM 2160 C CA . PHE A 1 272 ? 87.928 22.040 -152.959 1.00 45.75 272 PHE A CA 1
ATOM 2161 C C . PHE A 1 272 ? 88.498 20.964 -152.013 1.00 45.75 272 PHE A C 1
ATOM 2163 O O . PHE A 1 272 ? 89.223 21.317 -151.086 1.00 45.75 272 PHE A O 1
ATOM 2170 N N . ASP A 1 273 ? 88.172 19.691 -152.290 1.00 38.91 273 ASP A N 1
ATOM 2171 C CA . ASP A 1 273 ? 88.362 18.478 -151.457 1.00 38.91 273 ASP A CA 1
ATOM 2172 C C . ASP A 1 273 ? 87.366 18.380 -150.274 1.00 38.91 273 ASP A C 1
ATOM 2174 O O . ASP A 1 273 ? 87.260 19.300 -149.473 1.00 38.91 273 ASP A O 1
ATOM 2178 N N . SER A 1 274 ? 86.588 17.313 -150.036 1.00 47.47 274 SER A N 1
ATOM 2179 C CA . SER A 1 274 ? 86.272 16.042 -150.737 1.00 47.47 274 SER A CA 1
ATOM 2180 C C . SER A 1 274 ? 84.810 15.696 -150.360 1.00 47.47 274 SER A C 1
ATOM 2182 O O . SER A 1 274 ? 84.417 15.962 -149.231 1.00 47.47 274 SER A O 1
ATOM 2184 N N . VAL A 1 275 ? 83.886 15.169 -151.173 1.00 45.56 275 VAL A N 1
ATOM 2185 C CA . VAL A 1 275 ? 83.931 14.109 -152.203 1.00 45.56 275 VAL A CA 1
ATOM 2186 C C . VAL A 1 275 ? 84.468 12.767 -151.691 1.00 45.56 275 VAL A C 1
ATOM 2188 O O . VAL A 1 275 ? 85.365 12.182 -152.280 1.00 45.56 275 VAL A O 1
ATOM 2191 N N . THR A 1 276 ? 83.862 12.253 -150.618 1.00 36.75 276 THR A N 1
ATOM 2192 C CA . THR A 1 276 ? 83.795 10.810 -150.310 1.00 36.75 276 THR A CA 1
ATOM 2193 C C . THR A 1 276 ? 82.592 10.512 -149.406 1.00 36.75 276 THR A C 1
ATOM 2195 O O . THR A 1 276 ? 82.272 11.319 -148.539 1.00 36.75 276 THR A O 1
ATOM 2198 N N . HIS A 1 277 ? 82.016 9.311 -149.548 1.00 34.84 277 HIS A N 1
ATOM 2199 C CA . HIS A 1 277 ? 81.147 8.643 -148.563 1.00 34.84 277 HIS A CA 1
ATOM 2200 C C . HIS A 1 277 ? 79.625 8.944 -148.538 1.00 34.84 277 HIS A C 1
ATOM 2202 O O . HIS A 1 277 ? 79.035 9.115 -147.471 1.00 34.84 277 HIS A O 1
ATOM 2208 N N . LEU A 1 278 ? 78.951 8.853 -149.693 1.00 35.56 278 LEU A N 1
ATOM 2209 C CA . LEU A 1 278 ? 77.553 8.385 -149.748 1.00 35.56 278 LEU A CA 1
ATOM 2210 C C . LEU A 1 278 ? 77.482 7.027 -150.473 1.00 35.56 278 LEU A C 1
ATOM 2212 O O . LEU A 1 278 ? 78.176 6.864 -151.468 1.00 35.56 278 LEU A O 1
ATOM 2216 N N . GLU A 1 279 ? 76.592 6.151 -149.974 1.00 33.66 279 GLU A N 1
ATOM 2217 C CA . GLU A 1 279 ? 76.077 4.858 -150.501 1.00 33.66 279 GLU A CA 1
ATOM 2218 C C . GLU A 1 279 ? 76.463 3.581 -149.723 1.00 33.66 279 GLU A C 1
ATOM 2220 O O . GLU A 1 279 ? 77.588 3.106 -149.826 1.00 33.66 279 GLU A O 1
ATOM 2225 N N . MET A 1 280 ? 75.481 3.022 -148.986 1.00 33.06 280 MET A N 1
ATOM 2226 C CA . MET A 1 280 ? 75.030 1.603 -148.956 1.00 33.06 280 MET A CA 1
ATOM 2227 C C . MET A 1 280 ? 73.862 1.507 -147.934 1.00 33.06 280 MET A C 1
ATOM 2229 O O . MET A 1 280 ? 74.071 1.737 -146.750 1.00 33.06 280 MET A O 1
ATOM 2233 N N . GLN A 1 281 ? 72.590 1.563 -148.349 1.00 31.45 281 GLN A N 1
ATOM 2234 C CA . GLN A 1 281 ? 71.681 0.465 -148.756 1.00 31.45 281 GLN A CA 1
ATOM 2235 C C . GLN A 1 281 ? 71.100 -0.432 -147.634 1.00 31.45 281 GLN A C 1
ATOM 2237 O O . GLN A 1 281 ? 71.798 -1.274 -147.091 1.00 31.45 281 GLN A O 1
ATOM 2242 N N . LEU A 1 282 ? 69.776 -0.279 -147.461 1.00 33.59 282 LEU A N 1
ATOM 2243 C CA . LEU A 1 282 ? 68.697 -1.293 -147.396 1.00 33.59 282 LEU A CA 1
ATOM 2244 C C . LEU A 1 282 ? 68.615 -2.389 -146.300 1.00 33.59 282 LEU A C 1
ATOM 2246 O O . LEU A 1 282 ? 69.538 -3.156 -146.069 1.00 33.59 282 LEU A O 1
ATOM 2250 N N . ASP A 1 283 ? 67.367 -2.508 -145.822 1.00 30.75 283 ASP A N 1
ATOM 2251 C CA . ASP A 1 283 ? 66.576 -3.701 -145.460 1.00 30.75 283 ASP A CA 1
ATOM 2252 C C . ASP A 1 283 ? 66.826 -4.548 -144.183 1.00 30.75 283 ASP A C 1
ATOM 2254 O O . ASP A 1 283 ? 67.795 -5.282 -144.040 1.00 30.75 283 ASP A O 1
ATOM 2258 N N . ASP A 1 284 ? 65.771 -4.511 -143.352 1.00 29.89 284 ASP A N 1
ATOM 2259 C CA . ASP A 1 284 ? 64.967 -5.633 -142.821 1.00 29.89 284 ASP A CA 1
ATOM 2260 C C . ASP A 1 284 ? 65.424 -6.524 -141.636 1.00 29.89 284 ASP A C 1
ATOM 2262 O O . ASP A 1 284 ? 66.406 -7.256 -141.688 1.00 29.89 284 ASP A O 1
ATOM 2266 N N . SER A 1 285 ? 64.506 -6.608 -140.658 1.00 36.25 285 SER A N 1
ATOM 2267 C CA . SER A 1 285 ? 64.276 -7.690 -139.676 1.00 36.25 285 SER A CA 1
ATOM 2268 C C . SER A 1 285 ? 65.346 -8.040 -138.617 1.00 36.25 285 SER A C 1
ATOM 2270 O O . SER A 1 285 ? 66.546 -7.897 -138.818 1.00 36.25 285 SER A O 1
ATOM 2272 N N . GLY A 1 286 ? 64.891 -8.581 -137.473 1.00 34.22 286 GLY A N 1
ATOM 2273 C CA . GLY A 1 286 ? 65.748 -9.323 -136.531 1.00 34.22 286 GLY A CA 1
ATOM 2274 C C . GLY A 1 286 ? 65.413 -9.147 -135.045 1.00 34.22 286 GLY A C 1
ATOM 2275 O O . GLY A 1 286 ? 65.748 -8.130 -134.448 1.00 34.22 286 GLY A O 1
ATOM 2276 N N . ASP A 1 287 ? 64.798 -10.166 -134.443 1.00 34.06 287 ASP A N 1
ATOM 2277 C CA . ASP A 1 287 ? 64.606 -10.323 -132.990 1.00 34.06 287 ASP A CA 1
ATOM 2278 C C . ASP A 1 287 ? 65.693 -11.244 -132.371 1.00 34.06 287 ASP A C 1
ATOM 2280 O O . ASP A 1 287 ? 66.348 -11.996 -133.091 1.00 34.06 287 ASP A O 1
ATOM 2284 N N . SER A 1 288 ? 65.791 -11.239 -131.032 1.00 35.50 288 SER A N 1
ATOM 2285 C CA . SER A 1 288 ? 66.414 -12.251 -130.153 1.00 35.50 288 SER A CA 1
ATOM 2286 C C . SER A 1 288 ? 67.951 -12.352 -130.007 1.00 35.50 288 SER A C 1
ATOM 2288 O O . SER A 1 288 ? 68.668 -12.783 -130.904 1.00 35.50 288 SER A O 1
ATOM 2290 N N . GLY A 1 289 ? 68.401 -12.210 -128.746 1.00 30.64 289 GLY A N 1
ATOM 2291 C CA . GLY A 1 289 ? 69.156 -13.277 -128.052 1.00 30.64 289 GLY A CA 1
ATOM 2292 C C . GLY A 1 289 ? 70.683 -13.148 -127.864 1.00 30.64 289 GLY A C 1
ATOM 2293 O O . GLY A 1 289 ? 71.397 -12.666 -128.737 1.00 30.64 289 GLY A O 1
ATOM 2294 N N . GLY A 1 290 ? 71.184 -13.673 -126.731 1.00 29.69 290 GLY A N 1
ATOM 2295 C CA . GLY A 1 290 ? 72.615 -13.909 -126.440 1.00 29.69 290 GLY A CA 1
ATOM 2296 C C . GLY A 1 290 ? 73.154 -13.111 -125.238 1.00 29.69 290 GLY A C 1
ATOM 2297 O O . GLY A 1 290 ? 73.647 -12.001 -125.400 1.00 29.69 290 GLY A O 1
ATOM 2298 N N . ASP A 1 291 ? 72.931 -13.546 -123.997 1.00 32.25 291 ASP A N 1
ATOM 2299 C CA . ASP A 1 291 ? 73.746 -14.521 -123.235 1.00 32.25 291 ASP A CA 1
ATOM 2300 C C . ASP A 1 291 ? 75.203 -14.117 -122.940 1.00 32.25 291 ASP A C 1
ATOM 2302 O O . ASP A 1 291 ? 76.022 -13.942 -123.844 1.00 32.25 291 ASP A O 1
ATOM 2306 N N . ARG A 1 292 ? 75.558 -14.135 -121.642 1.00 36.25 292 ARG A N 1
ATOM 2307 C CA . ARG A 1 292 ? 76.864 -14.618 -121.156 1.00 36.25 292 ARG A CA 1
ATOM 2308 C C . ARG A 1 292 ? 76.844 -14.973 -119.666 1.00 36.25 292 ARG A C 1
ATOM 2310 O O . ARG A 1 292 ? 76.463 -14.165 -118.826 1.00 36.25 292 ARG A O 1
ATOM 2317 N N . GLU A 1 293 ? 77.297 -16.187 -119.372 1.00 32.72 293 GLU A N 1
ATOM 2318 C CA . GLU A 1 293 ? 77.331 -16.817 -118.048 1.00 32.72 293 GLU A CA 1
ATOM 2319 C C . GLU A 1 293 ? 78.687 -16.638 -117.332 1.00 32.72 293 GLU A C 1
ATOM 2321 O O . GLU A 1 293 ? 79.720 -16.492 -117.988 1.00 32.72 293 GLU A O 1
ATOM 2326 N N . GLN A 1 294 ? 78.672 -16.733 -115.993 1.00 35.09 294 GLN A N 1
ATOM 2327 C CA . GLN A 1 294 ? 79.711 -17.287 -115.090 1.00 35.09 294 GLN A CA 1
ATOM 2328 C C . GLN A 1 294 ? 79.142 -17.189 -113.652 1.00 35.09 294 GLN A C 1
ATOM 2330 O O . GLN A 1 294 ? 78.959 -16.080 -113.164 1.00 35.09 294 GLN A O 1
ATOM 2335 N N . GLU A 1 295 ? 78.585 -18.222 -113.003 1.00 33.75 295 GLU A N 1
ATOM 2336 C CA . GLU A 1 295 ? 79.067 -19.563 -112.580 1.00 33.75 295 GLU A CA 1
ATOM 2337 C C . GLU A 1 295 ? 79.803 -19.563 -111.207 1.00 33.75 295 GLU A C 1
ATOM 2339 O O . GLU A 1 295 ? 80.711 -18.760 -111.002 1.00 33.75 295 GLU A O 1
ATOM 2344 N N . LYS A 1 296 ? 79.445 -20.543 -110.338 1.00 33.84 296 LYS A N 1
ATOM 2345 C CA . LYS A 1 296 ? 80.022 -20.969 -109.021 1.00 33.84 296 LYS A CA 1
ATOM 2346 C C . LYS A 1 296 ? 79.479 -20.272 -107.750 1.00 33.84 296 LYS A C 1
ATOM 2348 O O . LYS A 1 296 ? 79.324 -19.060 -107.746 1.00 33.84 296 LYS A O 1
ATOM 2353 N N . ASP A 1 297 ? 79.192 -20.951 -106.623 1.00 29.02 297 ASP A N 1
ATOM 2354 C CA . ASP A 1 297 ? 79.192 -22.394 -106.250 1.00 29.02 297 ASP A CA 1
ATOM 2355 C C . ASP A 1 297 ? 78.229 -22.655 -105.039 1.00 29.02 297 ASP A C 1
ATOM 2357 O O . ASP A 1 297 ? 77.711 -21.713 -104.447 1.00 29.02 297 ASP A O 1
ATOM 2361 N N . SER A 1 298 ? 78.011 -23.935 -104.699 1.00 37.72 298 SER A N 1
ATOM 2362 C CA . SER A 1 298 ? 77.370 -24.599 -103.527 1.00 37.72 298 SER A CA 1
ATOM 2363 C C . SER A 1 298 ? 77.449 -23.936 -102.120 1.00 37.72 298 SER A C 1
ATOM 2365 O O . SER A 1 298 ? 78.274 -23.067 -101.874 1.00 37.72 298 SER A O 1
ATOM 2367 N N . GLY A 1 299 ? 76.676 -24.324 -101.081 1.00 34.53 299 GLY A N 1
ATOM 2368 C CA . GLY A 1 299 ? 75.558 -25.282 -100.951 1.00 34.53 299 GLY A CA 1
ATOM 2369 C C . GLY A 1 299 ? 75.301 -25.786 -99.497 1.00 34.53 299 GLY A C 1
ATOM 2370 O O . GLY A 1 299 ? 76.233 -26.201 -98.823 1.00 34.53 299 GLY A O 1
ATOM 2371 N N . CYS A 1 300 ? 74.018 -25.844 -99.088 1.00 33.25 300 CYS A N 1
ATOM 2372 C CA . CYS A 1 300 ? 73.389 -26.665 -98.013 1.00 33.25 300 CYS A CA 1
ATOM 2373 C C . CYS A 1 300 ? 73.547 -26.389 -96.479 1.00 33.25 300 CYS A C 1
ATOM 2375 O O . CYS A 1 300 ? 74.633 -26.431 -95.914 1.00 33.25 300 CYS A O 1
ATOM 2377 N N . ASN A 1 301 ? 72.360 -26.365 -95.833 1.00 32.91 301 ASN A N 1
ATOM 2378 C CA . ASN A 1 301 ? 71.929 -26.997 -94.556 1.00 32.91 301 ASN A CA 1
ATOM 2379 C C . ASN A 1 301 ? 71.838 -26.275 -93.177 1.00 32.91 301 ASN A C 1
ATOM 2381 O O . ASN A 1 301 ? 72.803 -25.751 -92.637 1.00 32.91 301 ASN A O 1
ATOM 2385 N N . ASP A 1 302 ? 70.631 -26.457 -92.602 1.00 33.34 302 ASP A N 1
ATOM 2386 C CA . ASP A 1 302 ? 70.189 -26.598 -91.195 1.00 33.34 302 ASP A CA 1
ATOM 2387 C C . ASP A 1 302 ? 70.290 -25.453 -90.151 1.00 33.34 302 ASP A C 1
ATOM 2389 O O . ASP A 1 302 ? 71.265 -24.720 -90.035 1.00 33.34 302 ASP A O 1
ATOM 2393 N N . GLY A 1 303 ? 69.226 -25.341 -89.333 1.00 33.28 303 GLY A N 1
ATOM 2394 C CA . GLY A 1 303 ? 69.188 -24.583 -88.063 1.00 33.28 303 GLY A CA 1
ATOM 2395 C C . GLY A 1 303 ? 69.647 -25.441 -86.861 1.00 33.28 303 GLY A C 1
ATOM 2396 O O . GLY A 1 303 ? 70.322 -26.441 -87.098 1.00 33.28 303 GLY A O 1
ATOM 2397 N N . PRO A 1 304 ? 69.261 -25.161 -85.586 1.00 47.69 304 PRO A N 1
ATOM 2398 C CA . PRO A 1 304 ? 68.232 -24.214 -85.115 1.00 47.69 304 PRO A CA 1
ATOM 2399 C C . PRO A 1 304 ? 68.603 -23.368 -83.855 1.00 47.69 304 PRO A C 1
ATOM 2401 O O . PRO A 1 304 ? 69.591 -23.620 -83.179 1.00 47.69 304 PRO A O 1
ATOM 2404 N N . GLY A 1 305 ? 67.695 -22.469 -83.440 1.00 31.77 305 GLY A N 1
ATOM 2405 C CA . GLY A 1 305 ? 67.294 -22.347 -82.022 1.00 31.77 305 GLY A CA 1
ATOM 2406 C C . GLY A 1 305 ? 68.002 -21.363 -81.058 1.00 31.77 305 GLY A C 1
ATOM 2407 O O . GLY A 1 305 ? 69.177 -21.490 -80.755 1.00 31.77 305 GLY A O 1
ATOM 2408 N N . SER A 1 306 ? 67.163 -20.543 -80.400 1.00 33.56 306 SER A N 1
ATOM 2409 C CA . SER A 1 306 ? 67.311 -19.988 -79.033 1.00 33.56 306 SER A CA 1
ATOM 2410 C C . SER A 1 306 ? 68.301 -18.840 -78.737 1.00 33.56 306 SER A C 1
ATOM 2412 O O . SER A 1 306 ? 69.511 -19.022 -78.743 1.00 33.56 306 SER A O 1
ATOM 2414 N N . GLY A 1 307 ? 67.759 -17.742 -78.179 1.00 28.23 307 GLY A N 1
ATOM 2415 C CA . GLY A 1 307 ? 68.258 -17.261 -76.877 1.00 28.23 307 GLY A CA 1
ATOM 2416 C C . GLY A 1 307 ? 68.734 -15.806 -76.733 1.00 28.23 307 GLY A C 1
ATOM 2417 O O . GLY A 1 307 ? 69.927 -15.549 -76.799 1.00 28.23 307 GLY A O 1
ATOM 2418 N N . CYS A 1 308 ? 67.815 -14.937 -76.290 1.00 28.09 308 CYS A N 1
ATOM 2419 C CA . CYS A 1 308 ? 68.048 -13.795 -75.380 1.00 28.09 308 CYS A CA 1
ATOM 2420 C C . CYS A 1 308 ? 68.857 -12.550 -75.834 1.00 28.09 308 CYS A C 1
ATOM 2422 O O . CYS A 1 308 ? 69.697 -12.569 -76.723 1.00 28.09 308 CYS A O 1
ATOM 2424 N N . ALA A 1 309 ? 68.546 -11.431 -75.159 1.00 37.53 309 ALA A N 1
ATOM 2425 C CA . ALA A 1 309 ? 69.148 -10.096 -75.301 1.00 37.53 309 ALA A CA 1
ATOM 2426 C C . ALA A 1 309 ? 70.647 -10.051 -74.920 1.00 37.53 309 ALA A C 1
ATOM 2428 O O . ALA A 1 309 ? 71.148 -11.015 -74.335 1.00 37.53 309 ALA A O 1
ATOM 2429 N N . PRO A 1 310 ? 71.362 -8.926 -75.165 1.00 43.38 310 PRO A N 1
ATOM 2430 C CA . PRO A 1 310 ? 71.584 -7.971 -74.057 1.00 43.38 310 PRO A CA 1
ATOM 2431 C C . PRO A 1 310 ? 71.639 -6.473 -74.552 1.00 43.38 310 PRO A C 1
ATOM 2433 O O . PRO A 1 310 ? 70.784 -6.148 -75.374 1.00 43.38 310 PRO A O 1
ATOM 2436 N N . PRO A 1 311 ? 72.443 -5.493 -74.040 1.00 44.31 311 PRO A N 1
ATOM 2437 C CA . PRO A 1 311 ? 71.897 -4.164 -73.697 1.00 44.31 311 PRO A CA 1
ATOM 2438 C C . PRO A 1 311 ? 72.657 -2.939 -74.303 1.00 44.31 311 PRO A C 1
ATOM 2440 O O . PRO A 1 311 ? 73.558 -3.084 -75.119 1.00 44.31 311 PRO A O 1
ATOM 2443 N N . ASN A 1 312 ? 72.273 -1.726 -73.860 1.00 38.00 312 ASN A N 1
ATOM 2444 C CA . ASN A 1 312 ? 73.040 -0.459 -73.668 1.00 38.00 312 ASN A CA 1
ATOM 2445 C C . ASN A 1 312 ? 74.605 -0.493 -73.747 1.00 38.00 312 ASN A C 1
ATOM 2447 O O . ASN A 1 312 ? 75.171 -1.543 -73.445 1.00 38.00 312 ASN A O 1
ATOM 2451 N N . PRO A 1 313 ? 75.352 0.658 -73.812 1.00 53.12 313 PRO A N 1
ATOM 2452 C CA . PRO A 1 313 ? 75.014 2.072 -74.152 1.00 53.12 313 PRO A CA 1
ATOM 2453 C C . PRO A 1 313 ? 76.156 2.887 -74.886 1.00 53.12 313 PRO A C 1
ATOM 2455 O O . PRO A 1 313 ? 77.187 2.331 -75.243 1.00 53.12 313 PRO A O 1
ATOM 2458 N N . LYS A 1 314 ? 76.031 4.241 -74.917 1.00 33.06 314 LYS A N 1
ATOM 2459 C CA . LYS A 1 314 ? 77.079 5.325 -74.948 1.00 33.06 314 LYS A CA 1
ATOM 2460 C C . LYS A 1 314 ? 77.671 5.855 -76.273 1.00 33.06 314 LYS A C 1
ATOM 2462 O O . LYS A 1 314 ? 78.287 5.106 -77.017 1.00 33.06 314 LYS A O 1
ATOM 2467 N N . ALA A 1 315 ? 77.672 7.200 -76.377 1.00 30.61 315 ALA A N 1
ATOM 2468 C CA . ALA A 1 315 ? 78.739 8.152 -76.804 1.00 30.61 315 ALA A CA 1
ATOM 2469 C C . ALA A 1 315 ? 78.077 9.423 -77.413 1.00 30.61 315 ALA A C 1
ATOM 2471 O O . ALA A 1 315 ? 77.020 9.292 -78.012 1.00 30.61 315 ALA A O 1
ATOM 2472 N N . ASN A 1 316 ? 78.574 10.668 -77.343 1.00 33.06 316 ASN A N 1
ATOM 2473 C CA . ASN A 1 316 ? 79.682 11.315 -76.616 1.00 33.06 316 ASN A CA 1
ATOM 2474 C C . ASN A 1 316 ? 79.434 12.853 -76.609 1.00 33.06 316 ASN A C 1
ATOM 2476 O O . ASN A 1 316 ? 78.677 13.329 -77.449 1.00 33.06 316 ASN A O 1
ATOM 2480 N N . GLY A 1 317 ? 80.122 13.650 -75.774 1.00 33.88 317 GLY A N 1
ATOM 2481 C CA . GLY A 1 317 ? 80.174 15.120 -75.971 1.00 33.88 317 GLY A CA 1
ATOM 2482 C C . GLY A 1 317 ? 80.433 15.959 -74.712 1.00 33.88 317 GLY A C 1
ATOM 2483 O O . GLY A 1 317 ? 79.541 16.141 -73.892 1.00 33.88 317 GLY A O 1
ATOM 2484 N N . HIS A 1 318 ? 81.646 16.503 -74.560 1.00 34.78 318 HIS A N 1
ATOM 2485 C CA . HIS A 1 318 ? 82.093 17.235 -73.363 1.00 34.78 318 HIS A CA 1
ATOM 2486 C C . HIS A 1 318 ? 82.833 18.534 -73.728 1.00 34.78 318 HIS A C 1
ATOM 2488 O O . HIS A 1 318 ? 83.873 18.453 -74.378 1.00 34.78 318 HIS A O 1
ATOM 2494 N N . VAL A 1 319 ? 82.369 19.705 -73.251 1.00 34.72 319 VAL A N 1
ATOM 2495 C CA . VAL A 1 319 ? 83.114 20.989 -73.309 1.00 34.72 319 VAL A CA 1
ATOM 2496 C C . VAL A 1 319 ? 82.849 21.892 -72.075 1.00 34.72 319 VAL A C 1
ATOM 2498 O O . VAL A 1 319 ? 81.850 22.589 -71.993 1.00 34.72 319 VAL A O 1
ATOM 2501 N N . GLN A 1 320 ? 83.798 21.873 -71.130 1.00 31.34 320 GLN A N 1
ATOM 2502 C CA . GLN A 1 320 ? 84.452 23.015 -70.437 1.00 31.34 320 GLN A CA 1
ATOM 2503 C C . GLN A 1 320 ? 83.705 24.163 -69.674 1.00 31.34 320 GLN A C 1
ATOM 2505 O O . GLN A 1 320 ? 83.177 25.091 -70.270 1.00 31.34 320 GLN A O 1
ATOM 2510 N N . ARG A 1 321 ? 84.033 24.226 -68.357 1.00 31.36 321 ARG A N 1
ATOM 2511 C CA . ARG A 1 321 ? 84.576 25.372 -67.545 1.00 31.36 321 ARG A CA 1
ATOM 2512 C C . ARG A 1 321 ? 83.681 26.297 -66.663 1.00 31.36 321 ARG A C 1
ATOM 2514 O O . ARG A 1 321 ? 83.032 27.213 -67.135 1.00 31.36 321 ARG A O 1
ATOM 2521 N N . PHE A 1 322 ? 83.896 26.135 -65.344 1.00 27.30 322 PHE A N 1
ATOM 2522 C CA . PHE A 1 322 ? 84.172 27.122 -64.262 1.00 27.30 322 PHE A CA 1
ATOM 2523 C C . PHE A 1 322 ? 83.316 28.396 -63.988 1.00 27.30 322 PHE A C 1
ATOM 2525 O O . PHE A 1 322 ? 83.461 29.414 -64.649 1.00 27.30 322 PHE A O 1
ATOM 2532 N N . SER A 1 323 ? 82.682 28.374 -62.800 1.00 32.91 323 SER A N 1
ATOM 2533 C CA . SER A 1 323 ? 82.796 29.343 -61.672 1.00 32.91 323 SER A CA 1
ATOM 2534 C C . SER A 1 323 ? 82.165 30.767 -61.676 1.00 32.91 323 SER A C 1
ATOM 2536 O O . SER A 1 323 ? 82.512 31.646 -62.450 1.00 32.91 323 SER A O 1
ATOM 2538 N N . THR A 1 324 ? 81.345 30.982 -60.629 1.00 40.16 324 THR A N 1
ATOM 2539 C CA . THR A 1 324 ? 80.788 32.195 -59.938 1.00 40.16 324 THR A CA 1
ATOM 2540 C C . THR A 1 324 ? 81.765 33.387 -59.698 1.00 40.16 324 THR A C 1
ATOM 2542 O O . THR A 1 324 ? 82.957 33.079 -59.752 1.00 40.16 324 THR A O 1
ATOM 2545 N N . PRO A 1 325 ? 81.386 34.649 -59.268 1.00 48.62 325 PRO A N 1
ATOM 2546 C CA . PRO A 1 325 ? 80.249 35.022 -58.363 1.00 48.62 325 PRO A CA 1
ATOM 2547 C C . PRO A 1 325 ? 79.613 36.479 -58.366 1.00 48.62 325 PRO A C 1
ATOM 2549 O O . PRO A 1 325 ? 80.144 37.419 -58.937 1.00 48.62 325 PRO A O 1
ATOM 2552 N N . ARG A 1 326 ? 78.536 36.656 -57.557 1.00 36.12 326 ARG A N 1
ATOM 2553 C CA . ARG A 1 326 ? 78.102 37.808 -56.679 1.00 36.12 326 ARG A CA 1
ATOM 2554 C C . ARG A 1 326 ? 77.774 39.272 -57.150 1.00 36.12 326 ARG A C 1
ATOM 2556 O O . ARG A 1 326 ? 78.674 40.065 -57.387 1.00 36.12 326 ARG A O 1
ATOM 2563 N N . ASN A 1 327 ? 76.514 39.661 -56.842 1.00 32.16 327 ASN A N 1
ATOM 2564 C CA . ASN A 1 327 ? 76.029 40.782 -55.970 1.00 32.16 327 ASN A CA 1
ATOM 2565 C C . ASN A 1 327 ? 75.484 42.152 -56.476 1.00 32.16 327 ASN A C 1
ATOM 2567 O O . ASN A 1 327 ? 75.990 42.758 -57.412 1.00 32.16 327 ASN A O 1
ATOM 2571 N N . SER A 1 328 ? 74.563 42.675 -55.633 1.00 35.03 328 SER A N 1
ATOM 2572 C CA . SER A 1 328 ? 74.014 44.046 -55.449 1.00 35.03 328 SER A CA 1
ATOM 2573 C C . SER A 1 328 ? 72.886 44.539 -56.379 1.00 35.03 328 SER A C 1
ATOM 2575 O O . SER A 1 328 ? 72.948 44.293 -57.576 1.00 35.03 328 SER A O 1
ATOM 2577 N N . ASP A 1 329 ? 71.883 45.332 -55.957 1.00 37.59 329 ASP A N 1
ATOM 2578 C CA . ASP A 1 329 ? 71.155 45.598 -54.681 1.00 37.59 329 ASP A CA 1
ATOM 2579 C C . ASP A 1 329 ? 70.256 46.856 -54.864 1.00 37.59 329 ASP A C 1
ATOM 2581 O O . ASP A 1 329 ? 70.377 47.533 -55.884 1.00 37.59 329 ASP A O 1
ATOM 2585 N N . VAL A 1 330 ? 69.467 47.208 -53.819 1.00 36.81 330 VAL A N 1
ATOM 2586 C CA . VAL A 1 330 ? 68.636 48.440 -53.627 1.00 36.81 330 VAL A CA 1
ATOM 2587 C C . VAL A 1 330 ? 67.326 48.462 -54.441 1.00 36.81 330 VAL A C 1
ATOM 2589 O O . VAL A 1 330 ? 67.362 48.294 -55.651 1.00 36.81 330 VAL A O 1
ATOM 2592 N N . PHE A 1 331 ? 66.113 48.729 -53.919 1.00 35.38 331 PHE A N 1
ATOM 2593 C CA . PHE A 1 331 ? 65.468 48.810 -52.574 1.00 35.38 331 PHE A CA 1
ATOM 2594 C C . PHE A 1 331 ? 63.931 48.571 -52.810 1.00 35.38 331 PHE A C 1
ATOM 2596 O O . PHE A 1 331 ? 63.557 48.303 -53.946 1.00 35.38 331 PHE A O 1
ATOM 2603 N N . LEU A 1 332 ? 62.941 48.573 -51.894 1.00 38.56 332 LEU A N 1
ATOM 2604 C CA . LEU A 1 332 ? 62.682 49.154 -50.559 1.00 38.56 332 LEU A CA 1
ATOM 2605 C C . LEU A 1 332 ? 61.889 48.162 -49.669 1.00 38.56 332 LEU A C 1
ATOM 2607 O O . LEU A 1 332 ? 61.066 47.398 -50.168 1.00 38.56 332 LEU A O 1
ATOM 2611 N N . ARG A 1 333 ? 62.025 48.277 -48.339 1.00 37.09 333 ARG A N 1
ATOM 2612 C CA . ARG A 1 333 ? 61.039 47.786 -47.346 1.00 37.09 333 ARG A CA 1
ATOM 2613 C C . ARG A 1 333 ? 60.264 48.977 -46.762 1.00 37.09 333 ARG A C 1
ATOM 2615 O O . ARG A 1 333 ? 60.811 50.079 -46.713 1.00 37.09 333 ARG A O 1
ATOM 2622 N N . PRO A 1 334 ? 59.052 48.758 -46.230 1.00 37.62 334 PRO A N 1
ATOM 2623 C CA . PRO A 1 334 ? 58.867 49.019 -44.792 1.00 37.62 334 PRO A CA 1
ATOM 2624 C C . PRO A 1 334 ? 58.648 47.742 -43.963 1.00 37.62 334 PRO A C 1
ATOM 2626 O O . PRO A 1 334 ? 58.372 46.667 -44.487 1.00 37.62 334 PRO A O 1
ATOM 2629 N N . ALA A 1 335 ? 58.790 47.866 -42.647 1.00 34.69 335 ALA A N 1
ATOM 2630 C CA . ALA A 1 335 ? 58.471 46.843 -41.642 1.00 34.69 335 ALA A CA 1
ATOM 2631 C C . ALA A 1 335 ? 57.293 47.341 -40.767 1.00 34.69 335 ALA A C 1
ATOM 2633 O O . ALA A 1 335 ? 56.790 48.431 -41.040 1.00 34.69 335 ALA A O 1
ATOM 2634 N N . PRO A 1 336 ? 56.941 46.698 -39.636 1.00 60.38 336 PRO A N 1
ATOM 2635 C CA . PRO A 1 336 ? 56.858 45.267 -39.309 1.00 60.38 336 PRO A CA 1
ATOM 2636 C C . PRO A 1 336 ? 55.401 44.856 -38.958 1.00 60.38 336 PRO A C 1
ATOM 2638 O O . PRO A 1 336 ? 54.582 45.708 -38.627 1.00 60.38 336 PRO A O 1
ATOM 2641 N N . GLY A 1 337 ? 55.063 43.559 -38.938 1.00 35.78 337 GLY A N 1
ATOM 2642 C CA . GLY A 1 337 ? 53.702 43.142 -38.560 1.00 35.78 337 GLY A CA 1
ATOM 2643 C C . GLY A 1 337 ? 53.537 41.670 -38.183 1.00 35.78 337 GLY A C 1
ATOM 2644 O O . GLY A 1 337 ? 53.410 40.838 -39.072 1.00 35.78 337 GLY A O 1
ATOM 2645 N N . LEU A 1 338 ? 53.542 41.408 -36.869 1.00 52.81 338 LEU A N 1
ATOM 2646 C CA . LEU A 1 338 ? 52.821 40.427 -36.017 1.00 52.81 338 LEU A CA 1
ATOM 2647 C C . LEU A 1 338 ? 52.222 39.088 -36.538 1.00 52.81 338 LEU A C 1
ATOM 2649 O O . LEU A 1 338 ? 51.570 38.402 -35.759 1.00 52.81 338 LEU A O 1
ATOM 2653 N N . VAL A 1 339 ? 52.387 38.693 -37.800 1.00 49.44 339 VAL A N 1
ATOM 2654 C CA . VAL A 1 339 ? 51.632 37.583 -38.421 1.00 49.44 339 VAL A CA 1
ATOM 2655 C C . VAL A 1 339 ? 52.494 36.330 -38.632 1.00 49.44 339 VAL A C 1
ATOM 2657 O O . VAL A 1 339 ? 51.987 35.214 -38.556 1.00 49.44 339 VAL A O 1
ATOM 2660 N N . SER A 1 340 ? 53.805 36.487 -38.851 1.00 49.12 340 SER A N 1
ATOM 2661 C CA . SER A 1 340 ? 54.682 35.359 -39.217 1.00 49.12 340 SER A CA 1
ATOM 2662 C C . SER A 1 340 ? 55.087 34.456 -38.041 1.00 49.12 340 SER A C 1
ATOM 2664 O O . SER A 1 340 ? 55.260 33.255 -38.248 1.00 49.12 340 SER A O 1
ATOM 2666 N N . ASP A 1 341 ? 55.205 34.997 -36.821 1.00 54.72 341 ASP A N 1
ATOM 2667 C CA . ASP A 1 341 ? 55.427 34.181 -35.612 1.00 54.72 341 ASP A CA 1
ATOM 2668 C C . ASP A 1 341 ? 54.138 33.472 -35.181 1.00 54.72 341 ASP A C 1
ATOM 2670 O O . ASP A 1 341 ? 54.163 32.284 -34.868 1.00 54.72 341 ASP A O 1
ATOM 2674 N N . LEU A 1 342 ? 52.989 34.156 -35.271 1.00 52.28 342 LEU A N 1
ATOM 2675 C CA . LEU A 1 342 ? 51.700 33.594 -34.866 1.00 52.28 342 LEU A CA 1
ATOM 2676 C C . LEU A 1 342 ? 51.332 32.349 -35.692 1.00 52.28 342 LEU A C 1
ATOM 2678 O O . LEU A 1 342 ? 50.887 31.350 -35.138 1.00 52.28 342 LEU A O 1
ATOM 2682 N N . LEU A 1 343 ? 51.583 32.370 -37.006 1.00 50.53 343 LEU A N 1
ATOM 2683 C CA . LEU A 1 343 ? 51.372 31.209 -37.883 1.00 50.53 343 LEU A CA 1
ATOM 2684 C C . LEU A 1 343 ? 52.398 30.084 -37.666 1.00 50.53 343 LEU A C 1
ATOM 2686 O O . LEU A 1 343 ? 52.128 28.944 -38.030 1.00 50.53 343 LEU A O 1
ATOM 2690 N N . SER A 1 344 ? 53.557 30.370 -37.072 1.00 56.25 344 SER A N 1
ATOM 2691 C CA . SER A 1 344 ? 54.572 29.349 -36.783 1.00 56.25 344 SER A CA 1
ATOM 2692 C C . SER A 1 344 ? 54.290 28.645 -35.449 1.00 56.25 344 SER A C 1
ATOM 2694 O O . SER A 1 344 ? 54.335 27.418 -35.381 1.00 56.25 344 SER A O 1
ATOM 2696 N N . GLU A 1 345 ? 53.920 29.391 -34.403 1.00 56.03 345 GLU A N 1
ATOM 2697 C CA . GLU A 1 345 ? 53.563 28.824 -33.094 1.00 56.03 345 GLU A CA 1
ATOM 2698 C C . GLU A 1 345 ? 52.213 28.090 -33.110 1.00 56.03 345 GLU A C 1
ATOM 2700 O O . GLU A 1 345 ? 52.085 27.006 -32.529 1.00 56.03 345 GLU A O 1
ATOM 2705 N N . LEU A 1 346 ? 51.210 28.629 -33.814 1.00 55.91 346 LEU A N 1
ATOM 2706 C CA . LEU A 1 346 ? 49.869 28.041 -33.853 1.00 55.91 346 LEU A CA 1
ATOM 2707 C C . LEU A 1 346 ? 49.881 26.705 -34.620 1.00 55.91 346 LEU A C 1
ATOM 2709 O O . LEU A 1 346 ? 49.437 25.691 -34.080 1.00 55.91 346 LEU A O 1
ATOM 2713 N N . HIS A 1 347 ? 50.542 26.641 -35.785 1.00 53.84 347 HIS A N 1
ATOM 2714 C CA . HIS A 1 347 ? 50.711 25.388 -36.534 1.00 53.84 347 HIS A CA 1
ATOM 2715 C C . HIS A 1 347 ? 51.608 24.350 -35.829 1.00 53.84 347 HIS A C 1
ATOM 2717 O O . HIS A 1 347 ? 51.386 23.150 -36.001 1.00 53.84 347 HIS A O 1
ATOM 2723 N N . LEU A 1 348 ? 52.588 24.758 -35.009 1.00 58.44 348 LEU A N 1
ATOM 2724 C CA . LEU A 1 348 ? 53.380 23.814 -34.208 1.00 58.44 348 LEU A CA 1
ATOM 2725 C C . LEU A 1 348 ? 52.561 23.198 -33.068 1.00 58.44 348 LEU A C 1
ATOM 2727 O O . LEU A 1 348 ? 52.623 21.985 -32.865 1.00 58.44 348 LEU A O 1
ATOM 2731 N N . SER A 1 349 ? 51.785 24.005 -32.339 1.00 68.81 349 SER A N 1
ATOM 2732 C CA . SER A 1 349 ? 50.993 23.503 -31.210 1.00 68.81 349 SER A CA 1
ATOM 2733 C C . SER A 1 349 ? 49.815 22.634 -31.661 1.00 68.81 349 SER A C 1
ATOM 2735 O O . SER A 1 349 ? 49.579 21.575 -31.076 1.00 68.81 349 SER A O 1
ATOM 2737 N N . ASP A 1 350 ? 49.128 23.009 -32.741 1.00 71.25 350 ASP A N 1
ATOM 2738 C CA . ASP A 1 350 ? 48.016 22.223 -33.276 1.00 71.25 350 ASP A CA 1
ATOM 2739 C C . ASP A 1 350 ? 48.512 21.003 -34.063 1.00 71.25 350 ASP A C 1
ATOM 2741 O O . ASP A 1 350 ? 47.948 19.921 -33.918 1.00 71.25 350 ASP A O 1
ATOM 2745 N N . GLY A 1 351 ? 49.643 21.103 -34.772 1.00 79.06 351 GLY A N 1
ATOM 2746 C CA . GLY A 1 351 ? 50.309 19.949 -35.384 1.00 79.06 351 GLY A CA 1
ATOM 2747 C C . GLY A 1 351 ? 50.782 18.907 -34.359 1.00 79.06 351 GLY A C 1
ATOM 2748 O O . GLY A 1 351 ? 50.672 17.704 -34.602 1.00 79.06 351 GLY A O 1
ATOM 2749 N N . GLN A 1 352 ? 51.254 19.335 -33.181 1.00 77.69 352 GLN A N 1
ATOM 2750 C CA . GLN A 1 352 ? 51.595 18.419 -32.085 1.00 77.69 352 GLN A CA 1
ATOM 2751 C C . GLN A 1 352 ? 50.354 17.775 -31.450 1.00 77.69 352 GLN A C 1
ATOM 2753 O O . GLN A 1 352 ? 50.376 16.566 -31.210 1.00 77.69 352 GLN A O 1
ATOM 2758 N N . LYS A 1 353 ? 49.261 18.526 -31.241 1.00 81.19 353 LYS A N 1
ATOM 2759 C CA . LYS A 1 353 ? 47.978 17.968 -30.768 1.00 81.19 353 LYS A CA 1
ATOM 2760 C C . LYS A 1 353 ? 47.408 16.953 -31.757 1.00 81.19 353 LYS A C 1
ATOM 2762 O O . LYS A 1 353 ? 47.084 15.847 -31.342 1.00 81.19 353 LYS A O 1
ATOM 2767 N N . LEU A 1 354 ? 47.364 17.285 -33.050 1.00 79.44 354 LEU A N 1
ATOM 2768 C CA . LEU A 1 354 ? 46.925 16.383 -34.121 1.00 79.44 354 LEU A CA 1
ATOM 2769 C C . LEU A 1 354 ? 47.781 15.115 -34.164 1.00 79.44 354 LEU A C 1
ATOM 2771 O O . LEU A 1 354 ? 47.244 14.017 -34.247 1.00 79.44 354 LEU A O 1
ATOM 2775 N N . LYS A 1 355 ? 49.106 15.229 -34.013 1.00 82.31 355 LYS A N 1
ATOM 2776 C CA . LYS A 1 355 ? 49.992 14.058 -33.929 1.00 82.31 355 LYS A CA 1
ATOM 2777 C C . LYS A 1 355 ? 49.745 13.218 -32.670 1.00 82.31 355 LYS A C 1
ATOM 2779 O O . LYS A 1 355 ? 49.833 11.995 -32.731 1.00 82.31 355 LYS A O 1
ATOM 2784 N N . GLN A 1 356 ? 49.423 13.837 -31.535 1.00 87.31 356 GLN A N 1
ATOM 2785 C CA . GLN A 1 356 ? 49.092 13.119 -30.302 1.00 87.31 356 GLN A CA 1
ATOM 2786 C C . GLN A 1 356 ? 47.715 12.440 -30.380 1.00 87.31 356 GLN A C 1
ATOM 2788 O O . GLN A 1 356 ? 47.580 11.306 -29.923 1.00 87.31 356 GLN A O 1
ATOM 2793 N N . GLN A 1 357 ? 46.733 13.086 -31.013 1.00 84.94 357 GLN A N 1
ATOM 2794 C CA . GLN A 1 357 ? 45.421 12.520 -31.331 1.00 84.94 357 GLN A CA 1
ATOM 2795 C C . GLN A 1 357 ? 45.534 11.367 -32.333 1.00 84.94 357 GLN A C 1
ATOM 2797 O O . GLN A 1 357 ? 44.941 10.324 -32.094 1.00 84.94 357 GLN A O 1
ATOM 2802 N N . LEU A 1 358 ? 46.362 11.491 -33.378 1.00 87.69 358 LEU A N 1
ATOM 2803 C CA . LEU A 1 358 ? 46.658 10.406 -34.320 1.00 87.69 358 LEU A CA 1
ATOM 2804 C C . LEU A 1 358 ? 47.265 9.198 -33.594 1.00 87.69 358 LEU A C 1
ATOM 2806 O O . LEU A 1 358 ? 46.745 8.096 -33.697 1.00 87.69 358 LEU A O 1
ATOM 2810 N N . MET A 1 359 ? 48.301 9.411 -32.776 1.00 89.56 359 MET A N 1
ATOM 2811 C CA . MET A 1 359 ? 48.919 8.347 -31.971 1.00 89.56 359 MET A CA 1
ATOM 2812 C C . MET A 1 359 ? 47.941 7.720 -30.960 1.00 89.56 359 MET A C 1
ATOM 2814 O O . MET A 1 359 ? 48.127 6.574 -30.552 1.00 89.56 359 MET A O 1
ATOM 2818 N N . GLN A 1 360 ? 46.931 8.459 -30.489 1.00 90.06 360 GLN A N 1
ATOM 2819 C CA . GLN A 1 360 ? 45.877 7.912 -29.631 1.00 90.06 360 GLN A CA 1
ATOM 2820 C C . GLN A 1 360 ? 44.875 7.093 -30.455 1.00 90.06 360 GLN A C 1
ATOM 2822 O O . GLN A 1 360 ? 44.627 5.940 -30.120 1.00 90.06 360 GLN A O 1
ATOM 2827 N N . ALA A 1 361 ? 44.410 7.620 -31.588 1.00 89.12 361 ALA A N 1
ATOM 2828 C CA . ALA A 1 361 ? 43.549 6.918 -32.533 1.00 89.12 361 ALA A CA 1
ATOM 2829 C C . ALA A 1 361 ? 44.206 5.646 -33.099 1.00 89.12 361 ALA A C 1
ATOM 2831 O O . ALA A 1 361 ? 43.519 4.656 -33.305 1.00 89.12 361 ALA A O 1
ATOM 2832 N N . GLU A 1 362 ? 45.527 5.609 -33.288 1.00 91.81 362 GLU A N 1
ATOM 2833 C CA . GLU A 1 362 ? 46.272 4.397 -33.664 1.00 91.81 362 GLU A CA 1
ATOM 2834 C C . GLU A 1 362 ? 46.275 3.338 -32.546 1.00 91.81 362 GLU A C 1
ATOM 2836 O O . GLU A 1 362 ? 46.150 2.140 -32.824 1.00 91.81 362 GLU A O 1
ATOM 2841 N N . ARG A 1 363 ? 46.360 3.752 -31.273 1.00 92.81 363 ARG A N 1
ATOM 2842 C CA . ARG A 1 363 ? 46.235 2.842 -30.117 1.00 92.81 363 ARG A CA 1
ATOM 2843 C C . ARG A 1 363 ? 44.809 2.331 -29.950 1.00 92.81 363 ARG A C 1
ATOM 2845 O O . ARG A 1 363 ? 44.615 1.141 -29.729 1.00 92.81 363 ARG A O 1
ATOM 2852 N N . ASP A 1 364 ? 43.821 3.198 -30.123 1.00 93.00 364 ASP A N 1
ATOM 2853 C CA . ASP A 1 364 ? 42.414 2.819 -30.025 1.00 93.00 364 ASP A CA 1
ATOM 2854 C C . ASP A 1 364 ? 41.996 1.952 -31.225 1.00 93.00 364 ASP A C 1
ATOM 2856 O O . ASP A 1 364 ? 41.302 0.959 -31.044 1.00 93.00 364 ASP A O 1
ATOM 2860 N N . LYS A 1 365 ? 42.515 2.222 -32.431 1.00 92.88 365 LYS A N 1
ATOM 2861 C CA . LYS A 1 365 ? 42.365 1.372 -33.624 1.00 92.88 365 LYS A CA 1
ATOM 2862 C C . LYS A 1 365 ? 42.991 -0.005 -33.437 1.00 92.88 365 LYS A C 1
ATOM 2864 O O . LYS A 1 365 ? 42.387 -0.989 -33.845 1.00 92.88 365 LYS A O 1
ATOM 2869 N N . THR A 1 366 ? 44.180 -0.103 -32.839 1.00 91.81 366 THR A N 1
ATOM 2870 C CA . THR A 1 366 ? 44.812 -1.408 -32.563 1.00 91.81 366 THR A CA 1
ATOM 2871 C C . THR A 1 366 ? 44.104 -2.160 -31.436 1.00 91.81 366 THR A C 1
ATOM 2873 O O . THR A 1 366 ? 43.894 -3.363 -31.559 1.00 91.81 366 THR A O 1
ATOM 2876 N N . GLY A 1 367 ? 43.635 -1.466 -30.395 1.00 93.62 367 GLY A N 1
ATOM 2877 C CA . GLY A 1 367 ? 42.765 -2.046 -29.369 1.00 93.62 367 GLY A CA 1
ATOM 2878 C C . GLY A 1 367 ? 41.449 -2.576 -29.948 1.00 93.62 367 GLY A C 1
ATOM 2879 O O . GLY A 1 367 ? 41.087 -3.726 -29.706 1.00 93.62 367 GLY A O 1
ATOM 2880 N N . LEU A 1 368 ? 40.772 -1.776 -30.777 1.00 90.69 368 LEU A N 1
ATOM 2881 C CA . LEU A 1 368 ? 39.538 -2.166 -31.460 1.00 90.69 368 LEU A CA 1
ATOM 2882 C C . LEU A 1 368 ? 39.769 -3.311 -32.450 1.00 90.69 368 LEU A C 1
ATOM 2884 O O . LEU A 1 368 ? 38.979 -4.250 -32.453 1.00 90.69 368 LEU A O 1
ATOM 2888 N N . ALA A 1 369 ? 40.862 -3.298 -33.219 1.00 91.69 369 ALA A N 1
ATOM 2889 C CA . ALA A 1 369 ? 41.228 -4.400 -34.109 1.00 91.69 369 ALA A CA 1
ATOM 2890 C C . ALA A 1 369 ? 41.405 -5.720 -33.343 1.00 91.69 369 ALA A C 1
ATOM 2892 O O . ALA A 1 369 ? 40.886 -6.742 -33.784 1.00 91.69 369 ALA A O 1
ATOM 2893 N N . ASN A 1 370 ? 42.042 -5.691 -32.167 1.00 93.81 370 ASN A N 1
ATOM 2894 C CA . ASN A 1 370 ? 42.166 -6.870 -31.309 1.00 93.81 370 ASN A CA 1
ATOM 2895 C C . ASN A 1 370 ? 40.795 -7.334 -30.787 1.00 93.81 370 ASN A C 1
ATOM 2897 O O . ASN A 1 370 ? 40.479 -8.513 -30.894 1.00 93.81 370 ASN A O 1
ATOM 2901 N N . THR A 1 371 ? 39.932 -6.428 -30.303 1.00 94.25 371 THR A N 1
ATOM 2902 C CA . THR A 1 371 ? 38.578 -6.825 -29.854 1.00 94.25 371 THR A CA 1
ATOM 2903 C C . THR A 1 371 ? 37.699 -7.347 -30.991 1.00 94.25 371 THR A C 1
ATOM 2905 O O . THR A 1 371 ? 36.915 -8.266 -30.778 1.00 94.25 371 THR A O 1
ATOM 2908 N N . VAL A 1 372 ? 37.842 -6.812 -32.208 1.00 91.12 372 VAL A N 1
ATOM 2909 C CA . VAL A 1 372 ? 37.165 -7.325 -33.405 1.00 91.12 372 VAL A CA 1
ATOM 2910 C C . VAL A 1 372 ? 37.700 -8.710 -33.760 1.00 91.12 372 VAL A C 1
ATOM 2912 O O . VAL A 1 372 ? 36.896 -9.588 -34.045 1.00 91.12 372 VAL A O 1
ATOM 2915 N N . GLN A 1 373 ? 39.013 -8.943 -33.671 1.00 93.50 373 GLN A N 1
ATOM 2916 C CA . GLN A 1 373 ? 39.614 -10.258 -33.898 1.00 93.50 373 GLN A CA 1
ATOM 2917 C C . GLN A 1 373 ? 39.164 -11.293 -32.850 1.00 93.50 373 GLN A C 1
ATOM 2919 O O . GLN A 1 373 ? 38.839 -12.424 -33.207 1.00 93.50 373 GLN A O 1
ATOM 2924 N N . ASP A 1 374 ? 39.077 -10.911 -31.573 1.00 93.88 374 ASP A N 1
ATOM 2925 C CA . ASP A 1 374 ? 38.575 -11.778 -30.500 1.00 93.88 374 ASP A CA 1
ATOM 2926 C C . ASP A 1 374 ? 37.077 -12.090 -30.666 1.00 93.88 374 ASP A C 1
ATOM 2928 O O . ASP A 1 374 ? 36.662 -13.238 -30.493 1.00 93.88 374 ASP A O 1
ATOM 2932 N N . LEU A 1 375 ? 36.262 -11.103 -31.060 1.00 91.25 375 LEU A N 1
ATOM 2933 C CA . LEU A 1 375 ? 34.838 -11.298 -31.355 1.00 91.25 375 LEU A CA 1
ATOM 2934 C C . LEU A 1 375 ? 34.616 -12.125 -32.629 1.00 91.25 375 LEU A C 1
ATOM 2936 O O . LEU A 1 375 ? 33.726 -12.970 -32.646 1.00 91.25 375 LEU A O 1
ATOM 2940 N N . GLN A 1 376 ? 35.436 -11.941 -33.668 1.00 90.75 376 GLN A N 1
ATOM 2941 C CA . GLN A 1 376 ? 35.441 -12.789 -34.865 1.00 90.75 376 GLN A CA 1
ATOM 2942 C C . GLN A 1 376 ? 35.791 -14.231 -34.501 1.00 90.75 376 GLN A C 1
ATOM 2944 O O . GLN A 1 376 ? 35.059 -15.141 -34.873 1.00 90.75 376 GLN A O 1
ATOM 2949 N N . ARG A 1 377 ? 36.819 -14.448 -33.674 1.00 94.44 377 ARG A N 1
ATOM 2950 C CA . ARG A 1 377 ? 37.186 -15.779 -33.177 1.00 94.44 377 ARG A CA 1
ATOM 2951 C C . ARG A 1 377 ? 36.083 -16.410 -32.318 1.00 94.44 377 ARG A C 1
ATOM 2953 O O . ARG A 1 377 ? 35.840 -17.610 -32.421 1.00 94.44 377 ARG A O 1
ATOM 2960 N N . GLN A 1 378 ? 35.408 -15.640 -31.461 1.00 91.44 378 GLN A N 1
ATOM 2961 C CA . GLN A 1 378 ? 34.250 -16.137 -30.705 1.00 91.44 378 GLN A CA 1
ATOM 2962 C C . GLN A 1 378 ? 33.077 -16.487 -31.628 1.00 91.44 378 GLN A C 1
ATOM 2964 O O . GLN A 1 378 ? 32.425 -17.511 -31.417 1.00 91.44 378 GLN A O 1
ATOM 2969 N N . LEU A 1 379 ? 32.835 -15.677 -32.662 1.00 92.62 379 LEU A N 1
ATOM 2970 C CA . LEU A 1 379 ? 31.813 -15.939 -33.668 1.00 92.62 379 LEU A CA 1
ATOM 2971 C C . LEU A 1 379 ? 32.132 -17.218 -34.451 1.00 92.62 379 LEU A C 1
ATOM 2973 O O . LEU A 1 379 ? 31.269 -18.086 -34.513 1.00 92.62 379 LEU A O 1
ATOM 2977 N N . GLU A 1 380 ? 33.357 -17.383 -34.953 1.00 92.25 380 GLU A N 1
ATOM 2978 C CA . GLU A 1 380 ? 33.837 -18.597 -35.632 1.00 92.25 380 GLU A CA 1
ATOM 2979 C C . GLU A 1 380 ? 33.659 -19.845 -34.758 1.00 92.25 380 GLU A C 1
ATOM 2981 O O . GLU A 1 380 ? 33.086 -20.833 -35.209 1.00 92.25 380 GLU A O 1
ATOM 2986 N N . LEU A 1 381 ? 34.059 -19.791 -33.482 1.00 93.75 381 LEU A N 1
ATOM 2987 C CA . LEU A 1 381 ? 33.866 -20.902 -32.541 1.00 93.75 381 LEU A CA 1
ATOM 2988 C C . LEU A 1 381 ? 32.378 -21.208 -32.296 1.00 93.75 381 LEU A C 1
ATOM 2990 O O . LEU A 1 381 ? 32.000 -22.375 -32.192 1.00 93.75 381 LEU A O 1
ATOM 2994 N N . SER A 1 382 ? 31.522 -20.183 -32.231 1.00 87.19 382 SER A N 1
ATOM 2995 C CA . SER A 1 382 ? 30.072 -20.369 -32.085 1.00 87.19 382 SER A CA 1
ATOM 2996 C C . SER A 1 382 ? 29.420 -20.933 -33.353 1.00 87.19 382 SER A C 1
ATOM 2998 O O . SER A 1 382 ? 28.555 -21.799 -33.254 1.00 87.19 382 SER A O 1
ATOM 3000 N N . GLN A 1 383 ? 29.875 -20.508 -34.536 1.00 91.00 383 GLN A N 1
ATOM 3001 C CA . GLN A 1 383 ? 29.425 -21.008 -35.834 1.00 91.00 383 GLN A CA 1
ATOM 3002 C C . GLN A 1 383 ? 29.880 -22.448 -36.051 1.00 91.00 383 GLN A C 1
ATOM 3004 O O . GLN A 1 383 ? 29.078 -23.269 -36.480 1.00 91.00 383 GLN A O 1
ATOM 3009 N N . GLN A 1 384 ? 31.117 -22.790 -35.680 1.00 92.06 384 GLN A N 1
ATOM 3010 C CA . GLN A 1 384 ? 31.610 -24.162 -35.724 1.00 92.06 384 GLN A CA 1
ATOM 3011 C C . GLN A 1 384 ? 30.785 -25.065 -34.797 1.00 92.06 384 GLN A C 1
ATOM 3013 O O . GLN A 1 384 ? 30.275 -26.088 -35.249 1.00 92.06 384 GLN A O 1
ATOM 3018 N N . ALA A 1 385 ? 30.551 -24.654 -33.545 1.00 90.06 385 ALA A N 1
ATOM 3019 C CA . ALA A 1 385 ? 29.698 -25.396 -32.615 1.00 90.06 385 ALA A CA 1
ATOM 3020 C C . ALA A 1 385 ? 28.244 -25.540 -33.111 1.00 90.06 385 ALA A C 1
ATOM 3022 O O . ALA A 1 385 ? 27.611 -26.566 -32.858 1.00 90.06 385 ALA A O 1
ATOM 3023 N N . PHE A 1 386 ? 27.719 -24.543 -33.833 1.00 87.38 386 PHE A N 1
ATOM 3024 C CA . PHE A 1 386 ? 26.392 -24.613 -34.446 1.00 87.38 386 PHE A CA 1
ATOM 3025 C C . PHE A 1 386 ? 26.373 -25.547 -35.662 1.00 87.38 386 PHE A C 1
ATOM 3027 O O . PHE A 1 386 ? 25.498 -26.401 -35.729 1.00 87.38 386 PHE A O 1
ATOM 3034 N N . SER A 1 387 ? 27.369 -25.479 -36.553 1.00 85.88 387 SER A N 1
ATOM 3035 C CA . SER A 1 387 ? 27.496 -26.389 -37.703 1.00 85.88 387 SER A CA 1
ATOM 3036 C C . SER A 1 387 ? 27.661 -27.843 -37.262 1.00 85.88 387 SER A C 1
ATOM 3038 O O . SER A 1 387 ? 26.970 -28.719 -37.765 1.00 85.88 387 SER A O 1
ATOM 3040 N N . GLU A 1 388 ? 28.450 -28.106 -36.215 1.00 89.75 388 GLU A N 1
ATOM 3041 C CA . GLU A 1 388 ? 28.544 -29.437 -35.619 1.00 89.75 388 GLU A CA 1
ATOM 3042 C C . GLU A 1 388 ? 27.206 -29.923 -35.046 1.00 89.75 388 GLU A C 1
ATOM 3044 O O . GLU A 1 388 ? 26.964 -31.128 -34.985 1.00 89.75 388 GLU A O 1
ATOM 3049 N N . GLN A 1 389 ? 26.352 -29.014 -34.567 1.00 85.38 389 GLN A N 1
ATOM 3050 C CA . GLN A 1 389 ? 25.020 -29.349 -34.074 1.00 85.38 389 GLN A CA 1
ATOM 3051 C C . GLN A 1 389 ? 24.030 -29.555 -35.229 1.00 85.38 389 GLN A C 1
ATOM 3053 O O . GLN A 1 389 ? 23.208 -30.468 -35.150 1.00 85.38 389 GLN A O 1
ATOM 3058 N N . GLU A 1 390 ? 24.129 -28.777 -36.309 1.00 84.75 390 GLU A N 1
ATOM 3059 C CA . GLU A 1 390 ? 23.363 -28.968 -37.544 1.00 84.75 390 GLU A CA 1
ATOM 3060 C C . GLU A 1 390 ? 23.735 -30.278 -38.243 1.00 84.75 390 GLU A C 1
ATOM 3062 O O . GLU A 1 390 ? 22.833 -31.025 -38.603 1.00 84.75 390 GLU A O 1
ATOM 3067 N N . ASP A 1 391 ? 25.017 -30.641 -38.328 1.00 84.44 391 ASP A N 1
ATOM 3068 C CA . ASP A 1 391 ? 25.481 -31.927 -38.866 1.00 84.44 391 ASP A CA 1
ATOM 3069 C C . ASP A 1 391 ? 24.975 -33.110 -38.026 1.00 84.44 391 ASP A C 1
ATOM 3071 O O . ASP A 1 391 ? 24.519 -34.124 -38.564 1.00 84.44 391 ASP A O 1
ATOM 3075 N N . LYS A 1 392 ? 24.985 -32.981 -36.689 1.00 88.44 392 LYS A N 1
ATOM 3076 C CA . LYS A 1 392 ? 24.404 -33.985 -35.777 1.00 88.44 392 LYS A CA 1
ATOM 3077 C C . LYS A 1 392 ? 22.892 -34.107 -35.983 1.00 88.44 392 LYS A C 1
ATOM 3079 O O . LYS A 1 392 ? 22.384 -35.223 -36.071 1.00 88.44 392 LYS A O 1
ATOM 3084 N N . VAL A 1 393 ? 22.168 -32.993 -36.103 1.00 87.44 393 VAL A N 1
ATOM 3085 C CA . VAL A 1 393 ? 20.717 -32.986 -36.363 1.00 87.44 393 VAL A CA 1
ATOM 3086 C C . VAL A 1 393 ? 20.395 -33.516 -37.764 1.00 87.44 393 VAL A C 1
ATOM 3088 O O . VAL A 1 393 ? 19.458 -34.298 -37.904 1.00 87.44 393 VAL A O 1
ATOM 3091 N N . GLY A 1 394 ? 21.180 -33.175 -38.783 1.00 82.69 394 GLY A N 1
ATOM 3092 C CA . GLY A 1 394 ? 21.045 -33.660 -40.156 1.00 82.69 394 GLY A CA 1
ATOM 3093 C C . GLY A 1 394 ? 21.294 -35.162 -40.260 1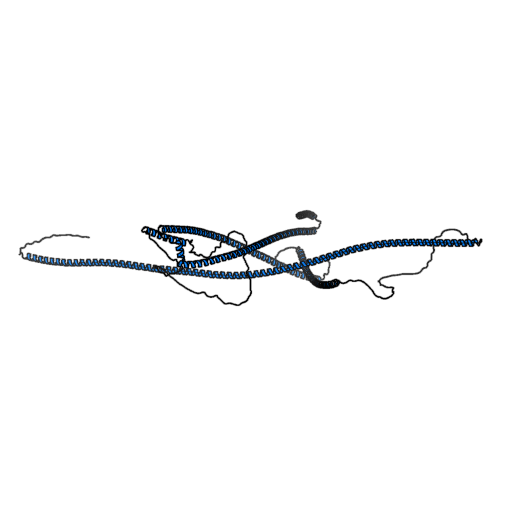.00 82.69 394 GLY A C 1
ATOM 3094 O O . GLY A 1 394 ? 20.474 -35.879 -40.829 1.00 82.69 394 GLY A O 1
ATOM 3095 N N . SER A 1 395 ? 22.350 -35.664 -39.613 1.00 79.69 395 SER A N 1
ATOM 3096 C CA . SER A 1 395 ? 22.634 -37.099 -39.502 1.00 79.69 395 SER A CA 1
ATOM 3097 C C . SER A 1 395 ? 21.517 -37.847 -38.765 1.00 79.69 395 SER A C 1
ATOM 3099 O O . SER A 1 395 ? 21.024 -38.859 -39.260 1.00 79.69 395 SER A O 1
ATOM 3101 N N . LEU A 1 396 ? 21.030 -37.322 -37.633 1.00 83.12 396 LEU A N 1
ATOM 3102 C CA . LEU A 1 396 ? 19.886 -37.902 -36.916 1.00 83.12 396 LEU A CA 1
ATOM 3103 C C . LEU A 1 396 ? 18.587 -37.854 -37.738 1.00 83.12 396 LEU A C 1
ATOM 3105 O O . LEU A 1 396 ? 17.784 -38.781 -37.653 1.00 83.12 396 LEU A O 1
ATOM 3109 N N . THR A 1 397 ? 18.388 -36.818 -38.556 1.00 80.12 397 THR A N 1
ATOM 3110 C CA . THR A 1 397 ? 17.217 -36.681 -39.435 1.00 80.12 397 THR A CA 1
ATOM 3111 C C . THR A 1 397 ? 17.281 -37.682 -40.586 1.00 80.12 397 THR A C 1
ATOM 3113 O O . THR A 1 397 ? 16.323 -38.425 -40.777 1.00 80.12 397 THR A O 1
ATOM 3116 N N . GLN A 1 398 ? 18.426 -37.820 -41.266 1.00 77.12 398 GLN A N 1
ATOM 3117 C CA . GLN A 1 398 ? 18.634 -38.857 -42.286 1.00 77.12 398 GLN A CA 1
ATOM 3118 C C . GLN A 1 398 ? 18.501 -40.273 -41.707 1.00 77.12 398 GLN A C 1
ATOM 3120 O O . GLN A 1 398 ? 17.909 -41.145 -42.341 1.00 77.12 398 GLN A O 1
ATOM 3125 N N . GLN A 1 399 ? 18.986 -40.515 -40.484 1.00 73.00 399 GLN A N 1
ATOM 3126 C CA . GLN A 1 399 ? 18.784 -41.792 -39.789 1.00 73.00 399 GLN A CA 1
ATOM 3127 C C . GLN A 1 399 ? 17.304 -42.041 -39.459 1.00 73.00 399 GLN A C 1
ATOM 3129 O O . GLN A 1 399 ? 16.829 -43.169 -39.600 1.00 73.00 399 GLN A O 1
ATOM 3134 N N . LEU A 1 400 ? 16.551 -41.011 -39.058 1.00 76.75 400 LEU A N 1
ATOM 3135 C CA . LEU A 1 400 ? 15.114 -41.119 -38.794 1.00 76.75 400 LEU A CA 1
ATOM 3136 C C . LEU A 1 400 ? 14.316 -41.371 -40.084 1.00 76.75 400 LEU A C 1
ATOM 3138 O O . LEU A 1 400 ? 13.425 -42.220 -40.090 1.00 76.75 400 LEU A O 1
ATOM 3142 N N . GLU A 1 401 ? 14.657 -40.688 -41.176 1.00 71.75 401 GLU A N 1
ATOM 3143 C CA . GLU A 1 401 ? 14.056 -40.878 -42.500 1.00 71.75 401 GLU A CA 1
ATOM 3144 C C . GLU A 1 401 ? 14.360 -42.270 -43.064 1.00 71.75 401 GLU A C 1
ATOM 3146 O O . GLU A 1 401 ? 13.436 -42.958 -43.496 1.00 71.75 401 GLU A O 1
ATOM 3151 N N . ALA A 1 402 ? 15.603 -42.750 -42.959 1.00 68.69 402 ALA A N 1
ATOM 3152 C CA . ALA A 1 402 ? 15.975 -44.114 -43.341 1.00 68.69 402 ALA A CA 1
ATOM 3153 C C . ALA A 1 402 ? 15.221 -45.175 -42.516 1.00 68.69 402 ALA A C 1
ATOM 3155 O O . ALA A 1 402 ? 14.711 -46.152 -43.069 1.00 68.69 402 ALA A O 1
ATOM 3156 N N . VAL A 1 403 ? 15.074 -44.965 -41.201 1.00 67.56 403 VAL A N 1
ATOM 3157 C CA . VAL A 1 403 ? 14.288 -45.853 -40.327 1.00 67.56 403 VAL A CA 1
ATOM 3158 C C . VAL A 1 403 ? 12.794 -45.798 -40.662 1.00 67.56 403 VAL A C 1
ATOM 3160 O O . VAL A 1 403 ? 12.138 -46.838 -40.624 1.00 67.56 403 VAL A O 1
ATOM 3163 N N . HIS A 1 404 ? 12.237 -44.641 -41.028 1.00 59.03 404 HIS A N 1
ATOM 3164 C CA . HIS A 1 404 ? 10.854 -44.543 -41.505 1.00 59.03 404 HIS A CA 1
ATOM 3165 C C . HIS A 1 404 ? 10.649 -45.231 -42.862 1.00 59.03 404 HIS A C 1
ATOM 3167 O O . HIS A 1 404 ? 9.652 -45.937 -43.018 1.00 59.03 404 HIS A O 1
ATOM 3173 N N . LEU A 1 405 ? 11.606 -45.126 -43.790 1.00 59.53 405 LEU A N 1
ATOM 3174 C CA . LEU A 1 405 ? 11.584 -45.859 -45.060 1.00 59.53 405 LEU A CA 1
ATOM 3175 C C . LEU A 1 405 ? 11.595 -47.379 -44.827 1.00 59.53 405 LEU A C 1
ATOM 3177 O O . LEU A 1 405 ? 10.804 -48.110 -45.421 1.00 59.53 405 LEU A O 1
ATOM 3181 N N . GLN A 1 406 ? 12.432 -47.859 -43.902 1.00 55.28 406 GLN A N 1
ATOM 3182 C CA . GLN A 1 406 ? 12.543 -49.286 -43.592 1.00 55.28 406 GLN A CA 1
ATOM 3183 C C . GLN A 1 406 ? 11.333 -49.836 -42.811 1.00 55.28 406 GLN A C 1
ATOM 3185 O O . GLN A 1 406 ? 11.018 -51.020 -42.909 1.00 55.28 406 GLN A O 1
ATOM 3190 N N . LYS A 1 407 ? 10.608 -48.986 -42.071 1.00 52.72 407 LYS A N 1
ATOM 3191 C CA . LYS A 1 407 ? 9.422 -49.377 -41.285 1.00 52.72 407 LYS A CA 1
ATOM 3192 C C . LYS A 1 407 ? 8.147 -49.541 -42.121 1.00 52.72 407 LYS A C 1
ATOM 3194 O O . LYS A 1 407 ? 7.142 -50.010 -41.594 1.00 52.72 407 LYS A O 1
ATOM 3199 N N . HIS A 1 408 ? 8.175 -49.177 -43.404 1.00 41.12 408 HIS A N 1
ATOM 3200 C CA . HIS A 1 408 ? 7.033 -49.329 -44.309 1.00 41.12 408 HIS A CA 1
ATOM 3201 C C . HIS A 1 408 ? 6.935 -50.724 -44.964 1.00 41.12 408 HIS A C 1
ATOM 3203 O O . HIS A 1 408 ? 6.016 -50.973 -45.746 1.00 41.12 408 HIS A O 1
ATOM 3209 N N . ILE A 1 409 ? 7.848 -51.648 -44.626 1.00 43.09 409 ILE A N 1
ATOM 3210 C CA . ILE A 1 409 ? 7.881 -53.025 -45.133 1.00 43.09 409 ILE A CA 1
ATOM 3211 C C . ILE A 1 409 ? 7.557 -54.023 -43.999 1.00 43.09 409 ILE A C 1
ATOM 3213 O O . ILE A 1 409 ? 8.431 -54.425 -43.237 1.00 43.09 409 ILE A O 1
ATOM 3217 N N . LEU A 1 410 ? 6.294 -54.479 -43.997 1.00 36.47 410 LEU A N 1
ATOM 3218 C CA . LEU A 1 410 ? 5.727 -55.678 -43.333 1.00 36.47 410 LEU A CA 1
ATOM 3219 C C . LEU A 1 410 ? 5.341 -55.606 -41.823 1.00 36.47 410 LEU A C 1
ATOM 3221 O O . LEU A 1 410 ? 5.855 -54.770 -41.082 1.00 36.47 410 LEU A O 1
ATOM 3225 N N . PRO A 1 411 ? 4.334 -56.406 -41.373 1.00 44.53 411 PRO A N 1
ATOM 3226 C CA . PRO A 1 411 ? 3.357 -55.926 -40.388 1.00 44.53 411 PRO A CA 1
ATOM 3227 C C . PRO A 1 411 ? 3.209 -56.743 -39.077 1.00 44.53 411 PRO A C 1
ATOM 3229 O O . PRO A 1 411 ? 3.924 -57.693 -38.778 1.00 44.53 411 PRO A O 1
ATOM 3232 N N . GLN A 1 412 ? 2.242 -56.288 -38.277 1.00 42.97 412 GLN A N 1
ATOM 3233 C CA . GLN A 1 412 ? 1.939 -56.561 -36.866 1.00 42.97 412 GLN A CA 1
ATOM 3234 C C . GLN A 1 412 ? 1.429 -57.994 -36.550 1.00 42.97 412 GLN A C 1
ATOM 3236 O O . GLN A 1 412 ? 0.584 -58.520 -37.268 1.00 42.97 412 GLN A O 1
ATOM 3241 N N . GLY A 1 413 ? 1.835 -58.583 -35.411 1.00 34.56 413 GLY A N 1
ATOM 3242 C CA . GLY A 1 413 ? 1.355 -59.895 -34.924 1.00 34.56 413 GLY A CA 1
ATOM 3243 C C . GLY A 1 413 ? 1.588 -60.113 -33.416 1.00 34.56 413 GLY A C 1
ATOM 3244 O O . GLY A 1 413 ? 2.468 -59.480 -32.838 1.00 34.56 413 GLY A O 1
ATOM 3245 N N . LYS A 1 414 ? 0.763 -60.943 -32.754 1.00 37.56 414 LYS A N 1
ATOM 3246 C CA . LYS A 1 414 ? 0.659 -61.050 -31.277 1.00 37.56 414 LYS A CA 1
ATOM 3247 C C . LYS A 1 414 ? 1.242 -62.341 -30.673 1.00 37.56 414 LYS A C 1
ATOM 3249 O O . LYS A 1 414 ? 1.468 -63.328 -31.354 1.00 37.56 414 LYS A O 1
ATOM 3254 N N . ALA A 1 415 ? 1.418 -62.261 -29.355 1.00 40.62 415 ALA A N 1
ATOM 3255 C CA . ALA A 1 415 ? 1.933 -63.228 -28.389 1.00 40.62 415 ALA A CA 1
ATOM 3256 C C . ALA A 1 415 ? 1.381 -64.675 -28.391 1.00 40.62 415 ALA A C 1
ATOM 3258 O O . ALA A 1 415 ? 0.255 -64.927 -28.809 1.00 40.62 415 ALA A O 1
ATOM 3259 N N . ALA A 1 416 ? 2.152 -65.506 -27.668 1.00 35.41 416 ALA A N 1
ATOM 3260 C CA . ALA A 1 416 ? 1.816 -66.748 -26.953 1.00 35.41 416 ALA A CA 1
ATOM 3261 C C . ALA A 1 416 ? 2.029 -68.101 -27.665 1.00 35.41 416 ALA A C 1
ATOM 3263 O O . ALA A 1 416 ? 1.365 -68.415 -28.642 1.00 35.41 416 ALA A O 1
ATOM 3264 N N . GLY A 1 417 ? 2.828 -68.958 -27.010 1.00 33.16 417 GLY A N 1
ATOM 3265 C CA . GLY A 1 417 ? 2.473 -70.370 -26.826 1.00 33.16 417 GLY A CA 1
ATOM 3266 C C . GLY A 1 417 ? 3.250 -71.438 -27.607 1.00 33.16 417 GLY A C 1
ATOM 3267 O O . GLY A 1 417 ? 3.032 -71.621 -28.794 1.00 33.16 417 GLY A O 1
ATOM 3268 N N . ASP A 1 418 ? 3.973 -72.254 -26.833 1.00 29.44 418 ASP A N 1
ATOM 3269 C CA . ASP A 1 418 ? 4.160 -73.706 -27.021 1.00 29.44 418 ASP A CA 1
ATOM 3270 C C . ASP A 1 418 ? 5.253 -74.256 -27.979 1.00 29.44 418 ASP A C 1
ATOM 3272 O O . ASP A 1 418 ? 5.918 -73.544 -28.726 1.00 29.44 418 ASP A O 1
ATOM 3276 N N . GLN A 1 419 ? 5.515 -75.555 -27.793 1.00 35.31 419 GLN A N 1
ATOM 3277 C CA . GLN A 1 419 ? 6.691 -76.357 -28.157 1.00 35.31 419 GLN A CA 1
ATOM 3278 C C . GLN A 1 419 ? 6.997 -76.512 -29.661 1.00 35.31 419 GLN A C 1
ATOM 3280 O O . GLN A 1 419 ? 6.102 -76.578 -30.498 1.00 35.31 419 GLN A O 1
ATOM 3285 N N . GLY A 1 420 ? 8.273 -76.770 -29.983 1.00 28.92 420 GLY A N 1
ATOM 3286 C CA . GLY A 1 420 ? 8.669 -77.329 -31.283 1.00 28.92 420 GLY A CA 1
ATOM 3287 C C . GLY A 1 420 ? 10.183 -77.464 -31.473 1.00 28.92 420 GLY A C 1
ATOM 3288 O O . GLY A 1 420 ? 10.882 -76.467 -31.615 1.00 28.92 420 GLY A O 1
ATOM 3289 N N . ALA A 1 421 ? 10.695 -78.698 -31.504 1.00 32.94 421 ALA A N 1
ATOM 3290 C CA . ALA A 1 421 ? 12.079 -79.005 -31.878 1.00 32.94 421 ALA A CA 1
ATOM 3291 C C . ALA A 1 421 ? 12.166 -79.502 -33.336 1.00 32.94 421 ALA A C 1
ATOM 3293 O O . ALA A 1 421 ? 11.213 -80.080 -33.851 1.00 32.94 421 ALA A O 1
ATOM 3294 N N . GLY A 1 422 ? 13.340 -79.353 -33.961 1.00 28.83 422 GLY A N 1
ATOM 3295 C CA . GLY A 1 422 ? 13.634 -79.817 -35.328 1.00 28.83 422 GLY A CA 1
ATOM 3296 C C . GLY A 1 422 ? 13.784 -78.639 -36.303 1.00 28.83 422 GLY A C 1
ATOM 3297 O O . GLY A 1 422 ? 12.839 -77.894 -36.503 1.00 28.83 422 GLY A O 1
ATOM 3298 N N . SER A 1 423 ? 14.978 -78.303 -36.801 1.00 32.16 423 SER A N 1
ATOM 3299 C CA . SER A 1 423 ? 15.857 -79.072 -37.706 1.00 32.16 423 SER A CA 1
ATOM 3300 C C . SER A 1 423 ? 15.423 -79.006 -39.178 1.00 32.16 423 SER A C 1
ATOM 3302 O O . SER A 1 423 ? 14.240 -79.029 -39.495 1.00 32.16 423 SER A O 1
ATOM 3304 N N . THR A 1 424 ? 16.423 -79.121 -40.059 1.00 29.75 424 THR A N 1
ATOM 3305 C CA . THR A 1 424 ? 16.326 -79.522 -41.479 1.00 29.75 424 THR A CA 1
ATOM 3306 C C . THR A 1 424 ? 16.266 -78.397 -42.527 1.00 29.75 424 THR A C 1
ATOM 3308 O O . THR A 1 424 ? 15.217 -78.056 -43.051 1.00 29.75 424 THR A O 1
ATOM 3311 N N . ARG A 1 425 ? 17.478 -77.987 -42.932 1.00 34.56 425 ARG A N 1
ATOM 3312 C CA . ARG A 1 425 ? 17.977 -77.999 -44.325 1.00 34.56 425 ARG A CA 1
ATOM 3313 C C . ARG A 1 425 ? 17.389 -77.050 -45.388 1.00 34.56 425 ARG A C 1
ATOM 3315 O O . ARG A 1 425 ? 16.255 -77.171 -45.821 1.00 34.56 425 ARG A O 1
ATOM 3322 N N . THR A 1 426 ? 18.328 -76.289 -45.955 1.00 31.09 426 THR A N 1
ATOM 3323 C CA . THR A 1 426 ? 18.792 -76.429 -47.351 1.00 31.09 426 THR A CA 1
ATOM 3324 C C . THR A 1 426 ? 17.763 -76.308 -48.476 1.00 31.09 426 THR A C 1
ATOM 3326 O O . THR A 1 426 ? 17.086 -77.274 -48.820 1.00 31.09 426 THR A O 1
ATOM 3329 N N . LEU A 1 427 ? 17.845 -75.191 -49.204 1.00 34.94 427 LEU A N 1
ATOM 3330 C CA . LEU A 1 427 ? 17.687 -75.209 -50.657 1.00 34.94 427 LEU A CA 1
ATOM 3331 C C . LEU A 1 427 ? 18.939 -74.592 -51.295 1.00 34.94 427 LEU A C 1
ATOM 3333 O O . LEU A 1 427 ? 19.192 -73.397 -51.173 1.00 34.94 427 LEU A O 1
ATOM 3337 N N . GLU A 1 428 ? 19.754 -75.435 -51.920 1.00 36.59 428 GLU A N 1
ATOM 3338 C CA . GLU A 1 428 ? 20.937 -75.032 -52.681 1.00 36.59 428 GLU A CA 1
ATOM 3339 C C . GLU A 1 428 ? 20.573 -74.566 -54.103 1.00 36.59 428 GLU A C 1
ATOM 3341 O O . GLU A 1 428 ? 19.592 -75.018 -54.691 1.00 36.59 428 GLU A O 1
ATOM 3346 N N . ASN A 1 429 ? 21.483 -73.788 -54.697 1.00 35.31 429 ASN A N 1
ATOM 3347 C CA . ASN A 1 429 ? 21.810 -73.785 -56.128 1.00 35.31 429 ASN A CA 1
ATOM 3348 C C . ASN A 1 429 ? 20.707 -73.460 -57.161 1.00 35.31 429 ASN A C 1
ATOM 3350 O O . ASN A 1 429 ? 20.076 -74.362 -57.729 1.00 35.31 429 ASN A O 1
ATOM 3354 N N . ARG A 1 430 ? 20.741 -72.214 -57.667 1.00 33.44 430 ARG A N 1
ATOM 3355 C CA . ARG A 1 430 ? 21.414 -71.933 -58.962 1.00 33.44 430 ARG A CA 1
ATOM 3356 C C . ARG A 1 430 ? 21.501 -70.440 -59.312 1.00 33.44 430 ARG A C 1
ATOM 3358 O O . ARG A 1 430 ? 20.632 -69.677 -58.917 1.00 33.44 430 ARG A O 1
ATOM 3365 N N . LEU A 1 431 ? 22.485 -70.132 -60.171 1.00 36.81 431 LEU A N 1
ATOM 3366 C CA . LEU A 1 431 ? 22.910 -68.838 -60.748 1.00 36.81 431 LEU A CA 1
ATOM 3367 C C . LEU A 1 431 ? 24.079 -68.205 -59.970 1.00 36.81 431 LEU A C 1
ATOM 3369 O O . LEU A 1 431 ? 23.868 -67.459 -59.027 1.00 36.81 431 LEU A O 1
ATOM 3373 N N . ALA A 1 432 ? 25.309 -68.689 -60.153 1.00 38.00 432 ALA A N 1
ATOM 3374 C CA . ALA A 1 432 ? 26.182 -68.561 -61.334 1.00 38.00 432 ALA A CA 1
ATOM 3375 C C . ALA A 1 432 ? 27.100 -67.332 -61.240 1.00 38.00 432 ALA A C 1
ATOM 3377 O O . ALA A 1 432 ? 26.667 -66.206 -61.445 1.00 38.00 432 ALA A O 1
ATOM 3378 N N . ASP A 1 433 ? 28.377 -67.637 -61.003 1.00 44.56 433 ASP A N 1
ATOM 3379 C CA . ASP A 1 433 ? 29.498 -67.089 -61.768 1.00 44.56 433 ASP A CA 1
ATOM 3380 C C . ASP A 1 433 ? 29.660 -65.560 -61.767 1.00 44.56 433 ASP A C 1
ATOM 3382 O O . ASP A 1 433 ? 29.366 -64.893 -62.751 1.00 44.56 433 ASP A O 1
ATOM 3386 N N . TYR A 1 434 ? 30.176 -65.025 -60.655 1.00 43.97 434 TYR A N 1
ATOM 3387 C CA . TYR A 1 434 ? 31.118 -63.898 -60.659 1.00 43.97 434 TYR A CA 1
ATOM 3388 C C . TYR A 1 434 ? 31.922 -63.919 -59.354 1.00 43.97 434 TYR A C 1
ATOM 3390 O O . TYR A 1 434 ? 31.509 -63.373 -58.331 1.00 43.97 434 TYR A O 1
ATOM 3398 N N . ASP A 1 435 ? 33.061 -64.607 -59.392 1.00 39.53 435 ASP A N 1
ATOM 3399 C CA . ASP A 1 435 ? 33.980 -64.735 -58.262 1.00 39.53 435 ASP A CA 1
ATOM 3400 C C . ASP A 1 435 ? 34.787 -63.435 -58.105 1.00 39.53 435 ASP A C 1
ATOM 3402 O O . ASP A 1 435 ? 35.787 -63.205 -58.788 1.00 39.53 435 ASP A O 1
ATOM 3406 N N . TYR A 1 436 ? 34.297 -62.534 -57.253 1.00 47.97 436 TYR A N 1
ATOM 3407 C CA . TYR A 1 436 ? 35.063 -61.388 -56.775 1.00 47.97 436 TYR A CA 1
ATOM 3408 C C . TYR A 1 436 ? 35.562 -61.729 -55.372 1.00 47.97 436 TYR A C 1
ATOM 3410 O O . TYR A 1 436 ? 34.780 -61.716 -54.419 1.00 47.97 436 TYR A O 1
ATOM 3418 N N . GLU A 1 437 ? 36.863 -62.012 -55.246 1.00 45.91 437 GLU A N 1
ATOM 3419 C CA . GLU A 1 437 ? 37.549 -62.167 -53.959 1.00 45.91 437 GLU A CA 1
ATOM 3420 C C . GLU A 1 437 ? 37.478 -60.848 -53.164 1.00 45.91 437 GLU A C 1
ATOM 3422 O O . GLU A 1 437 ? 38.385 -60.013 -53.180 1.00 45.91 437 GLU A O 1
ATOM 3427 N N . LEU A 1 438 ? 36.370 -60.639 -52.453 1.00 55.25 438 LEU A N 1
ATOM 3428 C CA . LEU A 1 438 ? 36.282 -59.634 -51.406 1.00 55.25 438 LEU A CA 1
ATOM 3429 C C . LEU A 1 438 ? 37.116 -60.131 -50.226 1.00 55.25 438 LEU A C 1
ATOM 3431 O O . LEU A 1 438 ? 36.728 -61.077 -49.543 1.00 55.25 438 LEU A O 1
ATOM 3435 N N . ASP A 1 439 ? 38.268 -59.487 -50.018 1.00 56.66 439 ASP A N 1
ATOM 3436 C CA . A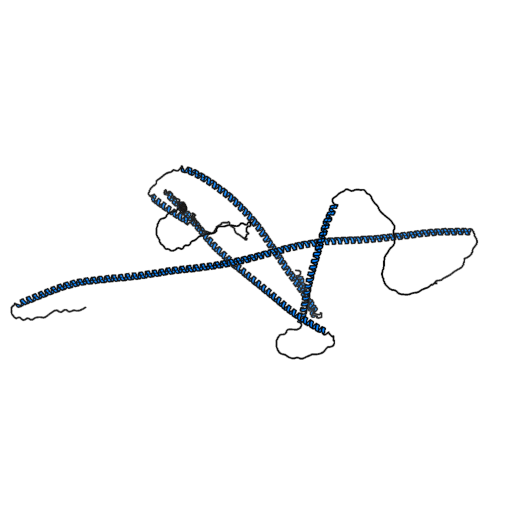SP A 1 439 ? 39.198 -59.747 -48.914 1.00 56.66 439 ASP A CA 1
ATOM 3437 C C . ASP A 1 439 ? 38.439 -60.025 -47.608 1.00 56.66 439 ASP A C 1
ATOM 3439 O O . ASP A 1 439 ? 37.698 -59.171 -47.111 1.00 56.66 439 ASP A O 1
ATOM 3443 N N . VAL A 1 440 ? 38.644 -61.217 -47.038 1.00 56.62 440 VAL A N 1
ATOM 3444 C CA . VAL A 1 440 ? 37.960 -61.677 -45.819 1.00 56.62 440 VAL A CA 1
ATOM 3445 C C . VAL A 1 440 ? 38.163 -60.683 -44.669 1.00 56.62 440 VAL A C 1
ATOM 3447 O O . VAL A 1 440 ? 37.242 -60.433 -43.890 1.00 56.62 440 VAL A O 1
ATOM 3450 N N . LYS A 1 441 ? 39.316 -60.002 -44.622 1.00 60.75 441 LYS A N 1
ATOM 3451 C CA . LYS A 1 441 ? 39.588 -58.944 -43.635 1.00 60.75 441 LYS A CA 1
ATOM 3452 C C . LYS A 1 441 ? 38.697 -57.720 -43.841 1.00 60.75 441 LYS A C 1
ATOM 3454 O O . LYS A 1 441 ? 38.307 -57.086 -42.867 1.00 60.75 441 LYS A O 1
ATOM 3459 N N . SER A 1 442 ? 38.340 -57.396 -45.083 1.00 61.00 442 SER A N 1
ATOM 3460 C CA . SER A 1 442 ? 37.378 -56.336 -45.400 1.00 61.00 442 SER A CA 1
ATOM 3461 C C . SER A 1 442 ? 35.977 -56.699 -44.903 1.00 61.00 442 SER A C 1
ATOM 3463 O O . SER A 1 442 ? 35.314 -55.864 -44.287 1.00 61.00 442 SER A O 1
ATOM 3465 N N . THR A 1 443 ? 35.553 -57.960 -45.066 1.00 70.50 443 THR A N 1
ATOM 3466 C CA . THR A 1 443 ? 34.258 -58.431 -44.543 1.00 70.50 443 THR A CA 1
ATOM 3467 C C . THR A 1 443 ? 34.212 -58.470 -43.012 1.00 70.50 443 THR A C 1
ATOM 3469 O O . THR A 1 443 ? 33.254 -57.968 -42.427 1.00 70.50 443 THR A O 1
ATOM 3472 N N . GLU A 1 444 ? 35.268 -58.939 -42.338 1.00 75.50 444 GLU A N 1
ATOM 3473 C CA . GLU A 1 444 ? 35.361 -58.925 -40.869 1.00 75.50 444 GLU A CA 1
ATOM 3474 C C . GLU A 1 444 ? 35.399 -57.493 -40.303 1.00 75.50 444 GLU A C 1
ATOM 3476 O O . GLU A 1 444 ? 34.731 -57.193 -39.310 1.00 75.50 444 GLU A O 1
ATOM 3481 N N . VAL A 1 445 ? 36.127 -56.575 -40.951 1.00 77.75 445 VAL A N 1
ATOM 3482 C CA . VAL A 1 445 ? 36.155 -55.149 -40.576 1.00 77.75 445 VAL A CA 1
ATOM 3483 C C . VAL A 1 445 ? 34.796 -54.485 -40.808 1.00 77.75 445 VAL A C 1
ATOM 3485 O O . VAL A 1 445 ? 34.381 -53.654 -39.995 1.00 77.75 445 VAL A O 1
ATOM 3488 N N . LEU A 1 446 ? 34.077 -54.847 -41.875 1.00 77.31 446 LEU A N 1
ATOM 3489 C CA . LEU A 1 446 ? 32.719 -54.367 -42.126 1.00 77.31 446 LEU A CA 1
ATOM 3490 C C . LEU A 1 446 ? 31.748 -54.873 -41.050 1.00 77.31 446 LEU A C 1
ATOM 3492 O O . LEU A 1 446 ? 31.018 -54.068 -40.474 1.00 77.31 446 LEU A O 1
ATOM 3496 N N . GLU A 1 447 ? 31.794 -56.160 -40.698 1.00 78.44 447 GLU A N 1
ATOM 3497 C CA . GLU A 1 447 ? 30.996 -56.719 -39.602 1.00 78.44 447 GLU A CA 1
ATOM 3498 C C . GLU A 1 447 ? 31.302 -56.067 -38.249 1.00 78.44 447 GLU A C 1
ATOM 3500 O O . GLU A 1 447 ? 30.381 -55.771 -37.486 1.00 78.44 447 GLU A O 1
ATOM 3505 N N . ALA A 1 448 ? 32.578 -55.828 -37.933 1.00 81.50 448 ALA A N 1
ATOM 3506 C CA . ALA A 1 448 ? 32.979 -55.155 -36.700 1.00 81.50 448 ALA A CA 1
ATOM 3507 C C . ALA A 1 448 ? 32.448 -53.712 -36.648 1.00 81.50 448 ALA A C 1
ATOM 3509 O O . ALA A 1 448 ? 31.916 -53.285 -35.622 1.00 81.50 448 ALA A O 1
ATOM 3510 N N . ARG A 1 449 ? 32.510 -52.980 -37.770 1.00 83.62 449 ARG A N 1
ATOM 3511 C CA . ARG A 1 449 ? 31.915 -51.639 -37.902 1.00 83.62 449 ARG A CA 1
ATOM 3512 C C . ARG A 1 449 ? 30.391 -51.669 -37.775 1.00 83.62 449 ARG A C 1
ATOM 3514 O O . ARG A 1 449 ? 29.835 -50.803 -37.108 1.00 83.62 449 ARG A O 1
ATOM 3521 N N . MET A 1 450 ? 29.718 -52.667 -38.349 1.00 82.31 450 MET A N 1
ATOM 3522 C CA . MET A 1 450 ? 28.266 -52.842 -38.214 1.00 82.31 450 MET A CA 1
ATOM 3523 C C . MET A 1 450 ? 27.849 -53.176 -36.775 1.00 82.31 450 MET A C 1
ATOM 3525 O O . MET A 1 450 ? 26.854 -52.636 -36.298 1.00 82.31 450 MET A O 1
ATOM 3529 N N . LYS A 1 451 ? 28.616 -54.011 -36.060 1.00 88.31 451 LYS A N 1
ATOM 3530 C CA . LYS A 1 451 ? 28.391 -54.313 -34.634 1.00 88.31 451 LYS A CA 1
ATOM 3531 C C . LYS A 1 451 ? 28.565 -53.058 -33.772 1.00 88.31 451 LYS A C 1
ATOM 3533 O O . LYS A 1 451 ? 27.651 -52.718 -33.025 1.00 88.31 451 LYS A O 1
ATOM 3538 N N . ALA A 1 452 ? 29.655 -52.310 -33.961 1.00 86.69 452 ALA A N 1
ATOM 3539 C CA . ALA A 1 452 ? 29.886 -51.043 -33.264 1.00 86.69 452 ALA A CA 1
ATOM 3540 C C . ALA A 1 452 ? 28.777 -50.009 -33.546 1.00 86.69 452 ALA A C 1
ATOM 3542 O O . ALA A 1 452 ? 28.230 -49.428 -32.614 1.00 86.69 452 ALA A O 1
ATOM 3543 N N . ALA A 1 453 ? 28.369 -49.836 -34.808 1.00 86.00 453 ALA A N 1
ATOM 3544 C CA . ALA A 1 453 ? 27.249 -48.964 -35.170 1.00 86.00 453 ALA A CA 1
ATOM 3545 C C . ALA A 1 453 ? 25.910 -49.434 -34.565 1.00 86.00 453 ALA A C 1
ATOM 3547 O O . ALA A 1 453 ? 25.082 -48.611 -34.183 1.00 86.00 453 ALA A O 1
ATOM 3548 N N . GLY A 1 454 ? 25.696 -50.747 -34.431 1.00 88.38 454 GLY A N 1
ATOM 3549 C CA . GLY A 1 454 ? 24.537 -51.317 -33.742 1.00 88.38 454 GLY A CA 1
ATOM 3550 C C . GLY A 1 454 ? 24.507 -50.986 -32.246 1.00 88.38 454 GLY A C 1
ATOM 3551 O O . GLY A 1 454 ? 23.456 -50.619 -31.723 1.00 88.38 454 GLY A O 1
ATOM 3552 N N . GLU A 1 455 ? 25.654 -51.055 -31.567 1.00 91.19 455 GLU A N 1
ATOM 3553 C CA . GLU A 1 455 ? 25.796 -50.652 -30.161 1.00 91.19 455 GLU A CA 1
ATOM 3554 C C . GLU A 1 455 ? 25.603 -49.139 -29.971 1.00 91.19 455 GLU A C 1
ATOM 3556 O O . GLU A 1 455 ? 24.894 -48.723 -29.055 1.00 91.19 455 GLU A O 1
ATOM 3561 N N . GLU A 1 456 ? 26.166 -48.310 -30.854 1.00 91.56 456 GLU A N 1
ATOM 3562 C CA . GLU A 1 456 ? 25.943 -46.855 -30.881 1.00 91.56 456 GLU A CA 1
ATOM 3563 C C . GLU A 1 456 ? 24.456 -46.514 -31.086 1.00 91.56 456 GLU A C 1
ATOM 3565 O O . GLU A 1 456 ? 23.891 -45.716 -30.340 1.00 91.56 456 GLU A O 1
ATOM 3570 N N . LEU A 1 457 ? 23.771 -47.177 -32.026 1.00 87.44 457 LEU A N 1
ATOM 3571 C CA . LEU A 1 457 ? 22.331 -46.995 -32.249 1.00 87.44 457 LEU A CA 1
ATOM 3572 C C . LEU A 1 457 ? 21.476 -47.454 -31.060 1.00 87.44 457 LEU A C 1
ATOM 3574 O O . LEU A 1 457 ? 20.415 -46.875 -30.821 1.00 87.44 457 LEU A O 1
ATOM 3578 N N . LEU A 1 458 ? 21.901 -48.473 -30.307 1.00 92.44 458 LEU A N 1
ATOM 3579 C CA . LEU A 1 458 ? 21.231 -48.867 -29.064 1.00 92.44 458 LEU A CA 1
ATOM 3580 C C . LEU A 1 458 ? 21.406 -47.796 -27.981 1.00 92.44 458 LEU A C 1
ATOM 3582 O O . LEU A 1 458 ? 20.400 -47.366 -27.416 1.00 92.44 458 LEU A O 1
ATOM 3586 N N . LYS A 1 459 ? 22.627 -47.283 -27.769 1.00 93.06 459 LYS A N 1
ATOM 3587 C CA . LYS A 1 459 ? 22.889 -46.163 -26.844 1.00 93.06 459 LYS A CA 1
ATOM 3588 C C . LYS A 1 459 ? 22.060 -44.930 -27.211 1.00 93.06 459 LYS A C 1
ATOM 3590 O O . LYS A 1 459 ? 21.335 -44.418 -26.366 1.00 93.06 459 LYS A O 1
ATOM 3595 N N . LEU A 1 460 ? 22.062 -44.510 -28.479 1.00 90.75 460 LEU A N 1
ATOM 3596 C CA . LEU A 1 460 ? 21.281 -43.359 -28.951 1.00 90.75 460 LEU A CA 1
ATOM 3597 C C . LEU A 1 460 ? 19.763 -43.569 -28.801 1.00 90.75 460 LEU A C 1
ATOM 3599 O O . LEU A 1 460 ? 19.035 -42.629 -28.484 1.00 90.75 460 LEU A O 1
ATOM 3603 N N . ARG A 1 461 ? 19.255 -44.800 -28.967 1.00 90.62 461 ARG A N 1
ATOM 3604 C CA . ARG A 1 461 ? 17.845 -45.132 -28.678 1.00 90.62 461 ARG A CA 1
ATOM 3605 C C . ARG A 1 461 ? 17.528 -45.065 -27.185 1.00 90.62 461 ARG A C 1
ATOM 3607 O O . ARG A 1 461 ? 16.442 -44.607 -26.823 1.00 90.62 461 ARG A O 1
ATOM 3614 N N . GLU A 1 462 ? 18.440 -45.501 -26.323 1.00 93.81 462 GLU A N 1
ATOM 3615 C CA . GLU A 1 462 ? 18.302 -45.378 -24.870 1.00 93.81 462 GLU A CA 1
ATOM 3616 C C . GLU A 1 462 ? 18.367 -43.914 -24.420 1.00 93.81 462 GLU A C 1
ATOM 3618 O O . GLU A 1 462 ? 17.519 -43.488 -23.635 1.00 93.81 462 GLU A O 1
ATOM 3623 N N . GLU A 1 463 ? 19.278 -43.116 -24.977 1.00 93.81 463 GLU A N 1
ATOM 3624 C CA . GLU A 1 463 ? 19.385 -41.675 -24.738 1.00 93.81 463 GLU A CA 1
ATOM 3625 C C . GLU A 1 463 ? 18.146 -40.919 -25.220 1.00 93.81 463 GLU A C 1
ATOM 3627 O O . GLU A 1 463 ? 17.597 -40.121 -24.462 1.00 93.81 463 GLU A O 1
ATOM 3632 N N . LEU A 1 464 ? 17.628 -41.214 -26.418 1.00 90.62 464 LEU A N 1
ATOM 3633 C CA . LEU A 1 464 ? 16.380 -40.633 -26.924 1.00 90.62 464 LEU A CA 1
ATOM 3634 C C . LEU A 1 464 ? 15.174 -41.057 -26.068 1.00 90.62 464 LEU A C 1
ATOM 3636 O O . LEU A 1 464 ? 14.318 -40.231 -25.748 1.00 90.62 464 LEU A O 1
ATOM 3640 N N . SER A 1 465 ? 15.120 -42.318 -25.622 1.00 94.00 465 SER A N 1
ATOM 3641 C CA . SER A 1 465 ? 14.111 -42.799 -24.666 1.00 94.00 465 SER A CA 1
ATOM 3642 C C . SER A 1 465 ? 14.211 -42.066 -23.323 1.00 94.00 465 SER A C 1
ATOM 3644 O O . SER A 1 465 ? 13.197 -41.684 -22.733 1.00 94.00 465 SER A O 1
ATOM 3646 N N . GLN A 1 466 ? 15.429 -41.828 -22.835 1.00 95.00 466 GLN A N 1
ATOM 3647 C CA . GLN A 1 466 ? 15.694 -41.117 -21.590 1.00 95.00 466 GLN A CA 1
ATOM 3648 C C . GLN A 1 466 ? 15.382 -39.617 -21.717 1.00 95.00 466 GLN A C 1
ATOM 3650 O O . GLN A 1 466 ? 14.793 -39.044 -20.801 1.00 95.00 466 GLN A O 1
ATOM 3655 N N . ALA A 1 467 ? 15.689 -38.992 -22.853 1.00 89.12 467 ALA A N 1
ATOM 3656 C CA . ALA A 1 467 ? 15.323 -37.620 -23.185 1.00 89.12 467 ALA A CA 1
ATOM 3657 C C . ALA A 1 467 ? 13.800 -37.457 -23.296 1.00 89.12 467 ALA A C 1
ATOM 3659 O O . ALA A 1 467 ? 13.248 -36.542 -22.691 1.00 89.12 467 ALA A O 1
ATOM 3660 N N . GLY A 1 468 ? 13.098 -38.390 -23.949 1.00 94.25 468 GLY A N 1
ATOM 3661 C CA . GLY A 1 468 ? 11.633 -38.425 -23.993 1.00 94.25 468 GLY A CA 1
ATOM 3662 C C . GLY A 1 468 ? 11.001 -38.559 -22.602 1.00 94.25 468 GLY A C 1
ATOM 3663 O O . GLY A 1 468 ? 10.065 -37.830 -22.274 1.00 94.25 468 GLY A O 1
ATOM 3664 N N . LYS A 1 469 ? 11.563 -39.410 -21.730 1.00 95.44 469 LYS A N 1
ATOM 3665 C CA . LYS A 1 469 ? 11.158 -39.508 -20.312 1.00 95.44 469 LYS A CA 1
ATOM 3666 C C . LYS A 1 469 ? 11.418 -38.203 -19.548 1.00 95.44 469 LYS A C 1
ATOM 3668 O O . LYS A 1 469 ? 10.544 -37.758 -18.807 1.00 95.44 469 LYS A O 1
ATOM 3673 N N . ARG A 1 470 ? 12.578 -37.558 -19.742 1.00 94.00 470 ARG A N 1
ATOM 3674 C CA . ARG A 1 470 ? 12.909 -36.247 -19.141 1.00 94.00 470 ARG A CA 1
ATOM 3675 C C . ARG A 1 470 ? 11.944 -35.154 -19.608 1.00 94.00 470 ARG A C 1
ATOM 3677 O O . ARG A 1 470 ? 11.454 -34.402 -18.770 1.00 94.00 470 ARG A O 1
ATOM 3684 N N . TYR A 1 471 ? 11.633 -35.098 -20.904 1.00 92.06 471 TYR A N 1
ATOM 3685 C CA . TYR A 1 471 ? 10.668 -34.162 -21.484 1.00 92.06 471 TYR A CA 1
ATOM 3686 C C . TYR A 1 471 ? 9.264 -34.389 -20.918 1.00 92.06 471 TYR A C 1
ATOM 3688 O O . TYR A 1 471 ? 8.670 -33.459 -20.386 1.00 92.06 471 TYR A O 1
ATOM 3696 N N . SER A 1 472 ? 8.767 -35.630 -20.919 1.00 92.69 472 SER A N 1
ATOM 3697 C CA . SER A 1 472 ? 7.457 -35.963 -20.346 1.00 92.69 472 SER A CA 1
ATOM 3698 C C . SER A 1 472 ? 7.368 -35.628 -18.850 1.00 92.69 472 SER A C 1
ATOM 3700 O O . SER A 1 472 ? 6.333 -35.143 -18.398 1.00 92.69 472 SER A O 1
ATOM 3702 N N . ALA A 1 473 ? 8.446 -35.825 -18.082 1.00 94.81 473 ALA A N 1
ATOM 3703 C CA . ALA A 1 473 ? 8.506 -35.458 -16.665 1.00 94.81 473 ALA A CA 1
ATOM 3704 C C . ALA A 1 473 ? 8.623 -33.938 -16.428 1.00 94.81 473 ALA A C 1
ATOM 3706 O O . ALA A 1 473 ? 8.188 -33.437 -15.390 1.00 94.81 473 ALA A O 1
ATOM 3707 N N . LEU A 1 474 ? 9.222 -33.182 -17.353 1.00 91.75 474 LEU A N 1
ATOM 3708 C CA . LEU A 1 474 ? 9.181 -31.715 -17.346 1.00 91.75 474 LEU A CA 1
ATOM 3709 C C . LEU A 1 474 ? 7.773 -31.221 -17.683 1.00 91.75 474 LEU A C 1
ATOM 3711 O O . LEU A 1 474 ? 7.214 -30.435 -16.927 1.00 91.75 474 LEU A O 1
ATOM 3715 N N . GLU A 1 475 ? 7.161 -31.747 -18.742 1.00 93.56 475 GLU A N 1
ATOM 3716 C CA . GLU A 1 475 ? 5.808 -31.382 -19.156 1.00 93.56 475 GLU A CA 1
ATOM 3717 C C . GLU A 1 475 ? 4.780 -31.676 -18.052 1.00 93.56 475 GLU A C 1
ATOM 3719 O O . GLU A 1 475 ? 3.946 -30.826 -17.737 1.00 93.56 475 GLU A O 1
ATOM 3724 N N . GLN A 1 476 ? 4.871 -32.839 -17.397 1.00 95.06 476 GLN A N 1
ATOM 3725 C CA . GLN A 1 476 ? 4.009 -33.184 -16.266 1.00 95.06 476 GLN A CA 1
ATOM 3726 C C . GLN A 1 476 ? 4.192 -32.221 -15.084 1.00 95.06 476 GLN A C 1
ATOM 3728 O O . GLN A 1 476 ? 3.192 -31.800 -14.503 1.00 95.06 476 GLN A O 1
ATOM 3733 N N . ARG A 1 477 ? 5.430 -31.815 -14.762 1.00 93.12 477 ARG A N 1
ATOM 3734 C CA . ARG A 1 477 ? 5.695 -30.803 -13.724 1.00 93.12 477 ARG A CA 1
ATOM 3735 C C . ARG A 1 477 ? 5.118 -29.440 -14.100 1.00 93.12 477 ARG A C 1
ATOM 3737 O O . ARG A 1 477 ? 4.393 -28.863 -13.299 1.00 93.12 477 ARG A O 1
ATOM 3744 N N . CYS A 1 478 ? 5.320 -28.973 -15.332 1.00 88.75 478 CYS A N 1
ATOM 3745 C CA . CYS A 1 478 ? 4.724 -27.722 -15.803 1.00 88.75 478 CYS A CA 1
ATOM 3746 C C . CYS A 1 478 ? 3.185 -27.765 -15.782 1.00 88.75 478 CYS A C 1
ATOM 3748 O O . CYS A 1 478 ? 2.550 -26.767 -15.444 1.00 88.75 478 CYS A O 1
ATOM 3750 N N . ARG A 1 479 ? 2.555 -28.909 -16.095 1.00 93.62 479 ARG A N 1
ATOM 3751 C CA . ARG A 1 479 ? 1.097 -29.094 -15.952 1.00 93.62 479 ARG A CA 1
ATOM 3752 C C . ARG A 1 479 ? 0.663 -29.011 -14.482 1.00 93.62 479 ARG A C 1
ATOM 3754 O O . ARG A 1 479 ? -0.256 -28.250 -14.188 1.00 93.62 479 ARG A O 1
ATOM 3761 N N . GLN A 1 480 ? 1.355 -29.710 -13.577 1.00 96.00 480 GLN A N 1
ATOM 3762 C CA . GLN A 1 480 ? 1.092 -29.689 -12.130 1.00 96.00 480 GLN A CA 1
ATOM 3763 C C . GLN A 1 480 ? 1.258 -28.289 -11.526 1.00 96.00 480 GLN A C 1
ATOM 3765 O O . GLN A 1 480 ? 0.392 -27.838 -10.783 1.00 96.00 480 GLN A O 1
ATOM 3770 N N . GLU A 1 481 ? 2.315 -27.557 -11.880 1.00 93.12 481 GLU A N 1
ATOM 3771 C CA . GLU A 1 481 ? 2.507 -26.165 -11.459 1.00 93.12 481 GLU A CA 1
ATOM 3772 C C . GLU A 1 481 ? 1.396 -25.263 -12.004 1.00 93.12 481 GLU A C 1
ATOM 3774 O O . GLU A 1 481 ? 0.818 -24.474 -11.261 1.00 93.12 481 GLU A O 1
ATOM 3779 N N . LYS A 1 482 ? 1.014 -25.414 -13.278 1.00 92.75 482 LYS A N 1
ATOM 3780 C CA . LYS A 1 482 ? -0.094 -24.653 -13.880 1.00 92.75 482 LYS A CA 1
ATOM 3781 C C . LYS A 1 482 ? -1.448 -24.969 -13.225 1.00 92.75 482 LYS A C 1
ATOM 3783 O O . LYS A 1 482 ? -2.340 -24.122 -13.241 1.00 92.75 482 LYS A O 1
ATOM 3788 N N . GLU A 1 483 ? -1.633 -26.173 -12.688 1.00 94.81 483 GLU A N 1
ATOM 3789 C CA . GLU A 1 483 ? -2.809 -26.571 -11.901 1.00 94.81 483 GLU A CA 1
ATOM 3790 C C . GLU A 1 483 ? -2.759 -26.013 -10.481 1.00 94.81 483 GLU A C 1
ATOM 3792 O O . GLU A 1 483 ? -3.750 -25.443 -10.028 1.00 94.81 483 GLU A O 1
ATOM 3797 N N . ARG A 1 484 ? -1.595 -26.064 -9.828 1.00 96.75 484 ARG A N 1
ATOM 3798 C CA . ARG A 1 484 ? -1.344 -25.437 -8.529 1.00 96.75 484 ARG A CA 1
ATOM 3799 C C . ARG A 1 484 ? -1.617 -23.932 -8.572 1.00 96.75 484 ARG A C 1
ATOM 3801 O O . ARG A 1 484 ? -2.423 -23.451 -7.784 1.00 96.75 484 ARG A O 1
ATOM 3808 N N . TRP A 1 485 ? -1.042 -23.206 -9.532 1.00 91.38 485 TRP A N 1
ATOM 3809 C CA . TRP A 1 485 ? -1.287 -21.770 -9.710 1.00 91.38 485 TRP A CA 1
ATOM 3810 C C . TRP A 1 485 ? -2.757 -21.455 -10.030 1.00 91.38 485 TRP A C 1
ATOM 3812 O O . TRP A 1 485 ? -3.270 -20.435 -9.578 1.00 91.38 485 TRP A O 1
ATOM 3822 N N . ARG A 1 486 ? -3.476 -22.335 -10.751 1.00 95.38 486 ARG A N 1
ATOM 3823 C CA . ARG A 1 486 ? -4.940 -22.208 -10.916 1.00 95.38 486 ARG A CA 1
ATOM 3824 C C . ARG A 1 486 ? -5.688 -22.400 -9.596 1.00 95.38 486 ARG A C 1
ATOM 3826 O O . ARG A 1 486 ? -6.631 -21.656 -9.345 1.00 95.38 486 ARG A O 1
ATOM 3833 N N . GLY A 1 487 ? -5.282 -23.368 -8.776 1.00 94.25 487 GLY A N 1
ATOM 3834 C CA . GLY A 1 487 ? -5.845 -23.612 -7.448 1.00 94.25 487 GLY A CA 1
ATOM 3835 C C . GLY A 1 487 ? -5.643 -22.421 -6.513 1.00 94.25 487 GLY A C 1
ATOM 3836 O O . GLY A 1 487 ? -6.618 -21.894 -5.987 1.00 94.25 487 GLY A O 1
ATOM 3837 N N . GLU A 1 488 ? -4.407 -21.932 -6.393 1.00 96.50 488 GLU A N 1
ATOM 3838 C CA . GLU A 1 488 ? -4.061 -20.760 -5.577 1.00 96.50 488 GLU A CA 1
ATOM 3839 C C . GLU A 1 488 ? -4.805 -19.498 -6.055 1.00 96.50 488 GLU A C 1
ATOM 3841 O O . GLU A 1 488 ? -5.384 -18.776 -5.243 1.00 96.50 488 GLU A O 1
ATOM 3846 N N . ALA A 1 489 ? -4.898 -19.262 -7.370 1.00 90.31 489 ALA A N 1
ATOM 3847 C CA . ALA A 1 489 ? -5.683 -18.154 -7.922 1.00 90.31 489 ALA A CA 1
ATOM 3848 C C . ALA A 1 489 ? -7.193 -18.288 -7.637 1.00 90.31 489 ALA A C 1
ATOM 3850 O O . ALA A 1 489 ? -7.861 -17.288 -7.365 1.00 90.31 489 ALA A O 1
ATOM 3851 N N . HIS A 1 490 ? -7.742 -19.506 -7.672 1.00 95.19 490 HIS A N 1
ATOM 3852 C CA . HIS A 1 490 ? -9.144 -19.757 -7.339 1.00 95.19 490 HIS A CA 1
ATOM 3853 C C . HIS A 1 490 ? -9.418 -19.565 -5.840 1.00 95.19 490 HIS A C 1
ATOM 3855 O O . HIS A 1 490 ? -10.403 -18.921 -5.482 1.00 95.19 490 HIS A O 1
ATOM 3861 N N . GLU A 1 491 ? -8.524 -20.035 -4.967 1.00 95.56 491 GLU A N 1
ATOM 3862 C CA . GLU A 1 491 ? -8.609 -19.846 -3.516 1.00 95.56 491 GLU A CA 1
ATOM 3863 C C . GLU A 1 491 ? -8.508 -18.361 -3.132 1.00 95.56 491 GLU A C 1
ATOM 3865 O O . GLU A 1 491 ? -9.290 -17.873 -2.316 1.00 95.56 491 GLU A O 1
ATOM 3870 N N . LEU A 1 492 ? -7.605 -17.603 -3.765 1.00 93.12 492 LEU A N 1
ATOM 3871 C CA . LEU A 1 492 ? -7.539 -16.146 -3.615 1.00 93.12 492 LEU A CA 1
ATOM 3872 C C . LEU A 1 492 ? -8.833 -15.469 -4.092 1.00 93.12 492 LEU A C 1
ATOM 3874 O O . LEU A 1 492 ? -9.345 -14.580 -3.412 1.00 93.12 492 LEU A O 1
ATOM 3878 N N . ALA A 1 493 ? -9.414 -15.916 -5.208 1.00 92.81 493 ALA A N 1
ATOM 3879 C CA . ALA A 1 493 ? -10.689 -15.396 -5.698 1.00 92.81 493 ALA A CA 1
ATOM 3880 C C . ALA A 1 493 ? -11.884 -15.748 -4.786 1.00 92.81 493 ALA A C 1
ATOM 3882 O O . ALA A 1 493 ? -12.825 -14.957 -4.701 1.00 92.81 493 ALA A O 1
ATOM 3883 N N . GLU A 1 494 ? -11.880 -16.903 -4.109 1.00 96.00 494 GLU A N 1
ATOM 3884 C CA . GLU A 1 494 ? -12.848 -17.232 -3.046 1.00 96.00 494 GLU A CA 1
ATOM 3885 C C . GLU A 1 494 ? -12.651 -16.330 -1.820 1.00 96.00 494 GLU A C 1
ATOM 3887 O O . GLU A 1 494 ? -13.610 -15.710 -1.364 1.00 96.00 494 GLU A O 1
ATOM 3892 N N . LYS A 1 495 ? -11.412 -16.162 -1.333 1.00 97.25 495 LYS A N 1
ATOM 3893 C CA . LYS A 1 495 ? -11.094 -15.278 -0.193 1.00 97.25 495 LYS A CA 1
ATOM 3894 C C . LYS A 1 495 ? -11.521 -13.830 -0.446 1.00 97.25 495 LYS A C 1
ATOM 3896 O O . LYS A 1 495 ? -12.125 -13.210 0.427 1.00 97.25 495 LYS A O 1
ATOM 3901 N N . ILE A 1 496 ? -11.284 -13.307 -1.652 1.00 93.19 496 ILE A N 1
ATOM 3902 C CA . ILE A 1 496 ? -11.752 -11.974 -2.066 1.00 93.19 496 ILE A CA 1
ATOM 3903 C C . ILE A 1 496 ? -13.287 -11.911 -2.058 1.00 93.19 496 ILE A C 1
ATOM 3905 O O . ILE A 1 496 ? -13.854 -10.975 -1.497 1.00 93.19 496 ILE A O 1
ATOM 3909 N N . ARG A 1 497 ? -13.984 -12.914 -2.610 1.00 96.25 497 ARG A N 1
ATOM 3910 C CA . ARG A 1 497 ? -15.459 -12.968 -2.590 1.00 96.25 497 ARG A CA 1
ATOM 3911 C C . ARG A 1 497 ? -16.028 -13.067 -1.174 1.00 96.25 497 ARG A C 1
ATOM 3913 O O . ARG A 1 497 ? -17.030 -12.415 -0.885 1.00 96.25 497 ARG A O 1
ATOM 3920 N N . GLN A 1 498 ? -15.386 -13.821 -0.285 1.00 96.81 498 GLN A N 1
ATOM 3921 C CA . GLN A 1 498 ? -15.767 -13.911 1.124 1.00 96.81 498 GLN A CA 1
ATOM 3922 C C . GLN A 1 498 ? -15.572 -12.570 1.845 1.00 96.81 498 GLN A C 1
ATOM 3924 O O . GLN A 1 498 ? -16.478 -12.137 2.550 1.00 96.81 498 GLN A O 1
ATOM 3929 N N . CYS A 1 499 ? -14.450 -11.882 1.610 1.00 94.06 499 CYS A N 1
ATOM 3930 C CA . CYS A 1 499 ? -14.170 -10.554 2.164 1.00 94.06 499 CYS A CA 1
ATOM 3931 C C . CYS A 1 499 ? -15.170 -9.489 1.673 1.00 94.06 499 CYS A C 1
ATOM 3933 O O . CYS A 1 499 ? -15.682 -8.705 2.469 1.00 94.06 499 CYS A O 1
ATOM 3935 N N . ILE A 1 500 ? -15.532 -9.504 0.384 1.00 94.31 500 ILE A N 1
ATOM 3936 C CA . ILE A 1 500 ? -16.590 -8.637 -0.163 1.00 94.31 500 ILE A CA 1
ATOM 3937 C C . ILE A 1 500 ? -17.940 -8.945 0.503 1.00 94.31 500 ILE A C 1
ATOM 3939 O O . ILE A 1 500 ? -18.694 -8.028 0.826 1.00 94.31 500 ILE A O 1
ATOM 3943 N N . LYS A 1 501 ? -18.251 -10.226 0.744 1.00 96.62 501 LYS A N 1
ATOM 3944 C CA . LYS A 1 501 ? -19.494 -10.632 1.410 1.00 96.62 501 LYS A CA 1
ATOM 3945 C C . LYS A 1 501 ? -19.544 -10.171 2.871 1.00 96.62 501 LYS A C 1
ATOM 3947 O O . LYS A 1 501 ? -20.576 -9.638 3.266 1.00 96.62 501 LYS A O 1
ATOM 3952 N N . SER A 1 502 ? -18.467 -10.334 3.647 1.00 93.25 502 SER A N 1
ATOM 3953 C CA . SER A 1 502 ? -18.421 -9.855 5.036 1.00 93.25 502 SER A CA 1
ATOM 3954 C C . SER A 1 502 ? -18.465 -8.329 5.095 1.00 93.25 502 SER A C 1
ATOM 3956 O O . SER A 1 502 ? -19.317 -7.789 5.784 1.00 93.25 502 SER A O 1
ATOM 3958 N N . SER A 1 503 ? -17.675 -7.630 4.271 1.00 90.44 503 SER A N 1
ATOM 3959 C CA . SER A 1 503 ? -17.702 -6.162 4.186 1.00 90.44 503 SER A CA 1
ATOM 3960 C C . SER A 1 503 ? -19.096 -5.622 3.844 1.00 90.44 503 SER A C 1
ATOM 3962 O O . SER A 1 503 ? -19.516 -4.604 4.392 1.00 90.44 503 SER A O 1
ATOM 3964 N N . ARG A 1 504 ? -19.853 -6.319 2.986 1.00 95.06 504 ARG A N 1
ATOM 3965 C CA . ARG A 1 504 ? -21.253 -5.980 2.713 1.00 95.06 504 ARG A CA 1
ATOM 3966 C C . ARG A 1 504 ? -22.156 -6.193 3.935 1.00 95.06 504 ARG A C 1
ATOM 3968 O O . ARG A 1 504 ? -22.994 -5.337 4.196 1.00 95.06 504 ARG A O 1
ATOM 3975 N N . GLN A 1 505 ? -21.995 -7.294 4.670 1.00 96.62 505 GLN A N 1
ATOM 3976 C CA . GLN A 1 505 ? -22.755 -7.554 5.901 1.00 96.62 505 GLN A CA 1
ATOM 3977 C C . GLN A 1 505 ? -22.439 -6.515 6.987 1.00 96.62 505 GLN A C 1
ATOM 3979 O O . GLN A 1 505 ? -23.355 -6.012 7.633 1.00 96.62 505 GLN A O 1
ATOM 3984 N N . ASP A 1 506 ? -21.171 -6.126 7.126 1.00 92.12 506 ASP A N 1
ATOM 3985 C CA . ASP A 1 506 ? -20.739 -5.063 8.035 1.00 92.12 506 ASP A CA 1
ATOM 3986 C C . ASP A 1 506 ? -21.355 -3.714 7.631 1.00 92.12 506 ASP A C 1
ATOM 3988 O O . ASP A 1 506 ? -21.883 -2.998 8.478 1.00 92.12 506 ASP A O 1
ATOM 3992 N N . GLN A 1 507 ? -21.380 -3.386 6.333 1.00 95.50 507 GLN A N 1
ATOM 3993 C CA . GLN A 1 507 ? -22.016 -2.166 5.822 1.00 95.50 507 GLN A CA 1
ATOM 3994 C C . GLN A 1 507 ? -23.540 -2.163 6.032 1.00 95.50 507 GLN A C 1
ATOM 3996 O O . GLN A 1 507 ? -24.115 -1.124 6.368 1.00 95.50 507 GLN A O 1
ATOM 4001 N N . GLU A 1 508 ? -24.204 -3.309 5.857 1.00 96.12 508 GLU A N 1
ATOM 4002 C CA . GLU A 1 508 ? -25.627 -3.487 6.166 1.00 96.12 508 GLU A CA 1
ATOM 4003 C C . GLU A 1 508 ? -25.871 -3.285 7.676 1.00 96.12 508 GLU A C 1
ATOM 4005 O O . GLU A 1 508 ? -26.746 -2.497 8.042 1.00 96.12 508 GLU A O 1
ATOM 4010 N N . ARG A 1 509 ? -25.028 -3.852 8.554 1.00 96.50 509 ARG A N 1
ATOM 4011 C CA . ARG A 1 509 ? -25.131 -3.679 10.015 1.00 96.50 509 ARG A CA 1
ATOM 4012 C C . ARG A 1 509 ? -24.827 -2.253 10.486 1.00 96.50 509 ARG A C 1
ATOM 4014 O O . ARG A 1 509 ? -25.517 -1.750 11.369 1.00 96.50 509 ARG A O 1
ATOM 4021 N N . ILE A 1 510 ? -23.853 -1.568 9.885 1.00 92.75 510 ILE A N 1
ATOM 4022 C CA . ILE A 1 510 ? -23.598 -0.137 10.124 1.00 92.75 510 ILE A CA 1
ATOM 4023 C C . ILE A 1 510 ? -24.838 0.677 9.734 1.00 92.75 510 ILE A C 1
ATOM 4025 O O . ILE A 1 510 ? -25.297 1.499 10.520 1.00 92.75 510 ILE A O 1
ATOM 4029 N N . SER A 1 511 ? -25.443 0.384 8.579 1.00 95.00 511 SER A N 1
ATOM 4030 C CA . SER A 1 511 ? -26.654 1.071 8.104 1.00 95.00 511 SER A CA 1
ATOM 4031 C C . SER A 1 511 ? -27.884 0.827 8.995 1.00 95.00 511 SER A C 1
ATOM 4033 O O . SER A 1 511 ? -28.811 1.637 9.002 1.00 95.00 511 SER A O 1
ATOM 4035 N N . GLU A 1 512 ? -27.942 -0.291 9.723 1.00 96.81 512 GLU A N 1
ATOM 4036 C CA . GLU A 1 512 ? -28.944 -0.541 10.771 1.00 96.81 512 GLU A CA 1
ATOM 4037 C C . GLU A 1 512 ? -28.656 0.285 12.026 1.00 96.81 512 GLU A C 1
ATOM 4039 O O . GLU A 1 512 ? -29.530 1.019 12.484 1.00 96.81 512 GLU A O 1
ATOM 4044 N N . LEU A 1 513 ? -27.421 0.240 12.534 1.00 94.25 513 LEU A N 1
ATOM 4045 C CA . LEU A 1 513 ? -27.000 1.000 13.714 1.00 94.25 513 LEU A CA 1
ATOM 4046 C C . LEU A 1 513 ? -27.154 2.517 13.508 1.00 94.25 513 LEU A C 1
ATOM 4048 O O . LEU A 1 513 ? -27.600 3.219 14.410 1.00 94.25 513 LEU A O 1
ATOM 4052 N N . GLU A 1 514 ? -26.873 3.035 12.311 1.00 95.62 514 GLU A N 1
ATOM 4053 C CA . GLU A 1 514 ? -27.125 4.436 11.950 1.00 95.62 514 GLU A CA 1
ATOM 4054 C C . GLU A 1 514 ? -28.618 4.800 12.014 1.00 95.62 514 GLU A C 1
ATOM 4056 O O . GLU A 1 514 ? -28.964 5.896 12.465 1.00 95.62 514 GLU A O 1
ATOM 4061 N N . LYS A 1 515 ? -29.521 3.885 11.628 1.00 96.12 515 LYS A N 1
ATOM 4062 C CA . LYS A 1 515 ? -30.975 4.079 11.776 1.00 96.12 515 LYS A CA 1
ATOM 4063 C C . LYS A 1 515 ? -31.393 4.023 13.244 1.00 96.12 515 LYS A C 1
ATOM 4065 O O . LYS A 1 515 ? -32.140 4.897 13.674 1.00 96.12 515 LYS A O 1
ATOM 4070 N N . GLU A 1 516 ? -30.900 3.055 14.017 1.00 96.44 516 GLU A N 1
ATOM 4071 C CA . GLU A 1 516 ? -31.167 2.925 15.460 1.00 96.44 516 GLU A CA 1
ATOM 4072 C C . GLU A 1 516 ? -30.710 4.186 16.228 1.00 96.44 516 GLU A C 1
ATOM 4074 O O . GLU A 1 516 ? -31.470 4.758 17.017 1.00 96.44 516 GLU A O 1
ATOM 4079 N N . ILE A 1 517 ? -29.510 4.695 15.928 1.00 93.75 517 ILE A N 1
ATOM 4080 C CA . ILE A 1 517 ? -28.981 5.961 16.460 1.00 93.75 517 ILE A CA 1
ATOM 4081 C C . ILE A 1 517 ? -29.818 7.152 15.977 1.00 93.75 517 ILE A C 1
ATOM 4083 O O . ILE A 1 517 ? -30.098 8.053 16.766 1.00 93.75 517 ILE A O 1
ATOM 4087 N N . GLY A 1 518 ? -30.252 7.171 14.713 1.00 95.38 518 GLY A N 1
ATOM 4088 C CA . GLY A 1 518 ? -31.120 8.217 14.164 1.00 95.38 518 GLY A CA 1
ATOM 4089 C C . GLY A 1 518 ? -32.476 8.305 14.872 1.00 95.38 518 GLY A C 1
ATOM 4090 O O . GLY A 1 518 ? -32.901 9.398 15.248 1.00 95.38 518 GLY A O 1
ATOM 4091 N N . VAL A 1 519 ? -33.121 7.161 15.121 1.00 95.69 519 VAL A N 1
ATOM 4092 C CA . VAL A 1 519 ? -34.368 7.066 15.900 1.00 95.69 519 VAL A CA 1
ATOM 4093 C C . VAL A 1 519 ? -34.133 7.523 17.340 1.00 95.69 519 VAL A C 1
ATOM 4095 O O . VAL A 1 519 ? -34.874 8.367 17.838 1.00 95.69 519 VAL A O 1
ATOM 4098 N N . THR A 1 520 ? -33.069 7.039 17.986 1.00 93.69 520 THR A N 1
ATOM 4099 C CA . THR A 1 520 ? -32.734 7.398 19.375 1.00 93.69 520 THR A CA 1
ATOM 4100 C C . THR A 1 520 ? -32.437 8.892 19.518 1.00 93.69 520 THR A C 1
ATOM 4102 O O . THR A 1 520 ? -32.939 9.534 20.439 1.00 93.69 520 THR A O 1
ATOM 4105 N N . ARG A 1 521 ? -31.683 9.482 18.578 1.00 93.31 521 ARG A N 1
ATOM 4106 C CA . ARG A 1 521 ? -31.434 10.929 18.520 1.00 93.31 521 ARG A CA 1
ATOM 4107 C C . ARG A 1 521 ? -32.736 11.702 18.357 1.00 93.31 521 ARG A C 1
ATOM 4109 O O . ARG A 1 521 ? -32.902 12.701 19.045 1.00 93.31 521 ARG A O 1
ATOM 4116 N N . LYS A 1 522 ? -33.647 11.251 17.487 1.00 94.88 522 LYS A N 1
ATOM 4117 C CA . LYS A 1 522 ? -34.942 11.913 17.307 1.00 94.88 522 LYS A CA 1
ATOM 4118 C C . LYS A 1 522 ? -35.764 11.893 18.600 1.00 94.88 522 LYS A C 1
ATOM 4120 O O . LYS A 1 522 ? -36.252 12.933 19.016 1.00 94.88 522 LYS A O 1
ATOM 4125 N N . VAL A 1 523 ? -35.857 10.745 19.275 1.00 93.75 523 VAL A N 1
ATOM 4126 C CA . VAL A 1 523 ? -36.550 10.645 20.573 1.00 93.75 523 VAL A CA 1
ATOM 4127 C C . VAL A 1 523 ? -35.902 11.559 21.619 1.00 93.75 523 VAL A C 1
ATOM 4129 O O . VAL A 1 523 ? -36.617 12.224 22.363 1.00 93.75 523 VAL A O 1
ATOM 4132 N N . ALA A 1 524 ? -34.568 11.656 21.642 1.00 88.06 524 ALA A N 1
ATOM 4133 C CA . ALA A 1 524 ? -33.865 12.589 22.517 1.00 88.06 524 ALA A CA 1
ATOM 4134 C C . ALA A 1 524 ? -34.230 14.054 22.208 1.00 88.06 524 ALA A C 1
ATOM 4136 O O . ALA A 1 524 ? -34.638 14.761 23.126 1.00 88.06 524 ALA A O 1
ATOM 4137 N N . THR A 1 525 ? -34.183 14.490 20.942 1.00 90.94 525 THR A N 1
ATOM 4138 C CA . THR A 1 525 ? -34.554 15.867 20.555 1.00 90.94 525 THR A CA 1
ATOM 4139 C C . THR A 1 525 ? -36.030 16.177 20.794 1.00 90.94 525 THR A C 1
ATOM 4141 O O . THR A 1 525 ? -36.356 17.274 21.235 1.00 90.94 525 THR A O 1
ATOM 4144 N N . ASP A 1 526 ? -36.924 15.213 20.560 1.00 92.06 526 ASP A N 1
ATOM 4145 C CA . ASP A 1 526 ? -38.356 15.365 20.832 1.00 92.06 526 ASP A CA 1
ATOM 4146 C C . ASP A 1 526 ? -38.578 15.517 22.357 1.00 92.06 526 ASP A C 1
ATOM 4148 O O . ASP A 1 526 ? -39.307 16.404 22.802 1.00 92.06 526 ASP A O 1
ATOM 4152 N N . SER A 1 527 ? -37.873 14.727 23.182 1.00 86.50 527 SER A N 1
ATOM 4153 C CA . SER A 1 527 ? -37.928 14.828 24.650 1.00 86.50 527 SER A CA 1
ATOM 4154 C C . SER A 1 527 ? -37.308 16.116 25.210 1.00 86.50 527 SER A C 1
ATOM 4156 O O . SER A 1 527 ? -37.828 16.670 26.177 1.00 86.50 527 SER A O 1
ATOM 4158 N N . GLU A 1 528 ? -36.242 16.626 24.588 1.00 87.06 528 GLU A N 1
ATOM 4159 C CA . GLU A 1 528 ? -35.614 17.908 24.919 1.00 87.06 528 GLU A CA 1
ATOM 4160 C C . GLU A 1 528 ? -36.546 19.077 24.570 1.00 87.06 528 GLU A C 1
ATOM 4162 O O . GLU A 1 528 ? -36.73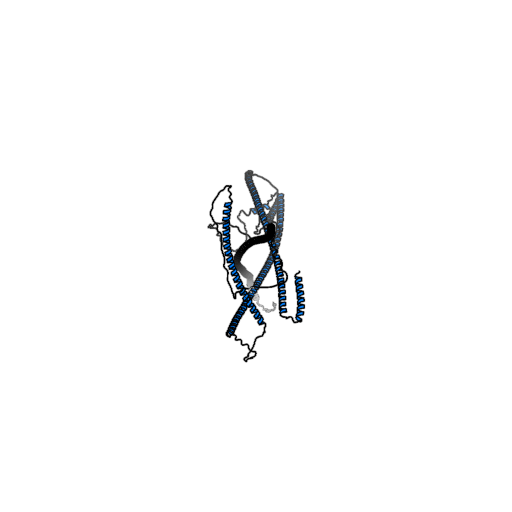4 19.975 25.389 1.00 87.06 528 GLU A O 1
ATOM 4167 N N . GLY A 1 529 ? -37.223 19.017 23.417 1.00 87.06 529 GLY A N 1
ATOM 4168 C CA . GLY A 1 529 ? -38.257 19.980 23.035 1.00 87.06 529 GLY A CA 1
ATOM 4169 C C . GLY A 1 529 ? -39.428 20.005 24.021 1.00 87.06 529 GLY A C 1
ATOM 4170 O O . GLY A 1 529 ? -39.810 21.073 24.497 1.00 87.06 529 GLY A O 1
ATOM 4171 N N . HIS A 1 530 ? -39.955 18.836 24.405 1.00 88.81 530 HIS A N 1
ATOM 4172 C CA . HIS A 1 530 ? -40.987 18.741 25.446 1.00 88.81 530 HIS A CA 1
ATOM 4173 C C . HIS A 1 530 ? -40.510 19.279 26.804 1.00 88.81 530 HIS A C 1
ATOM 4175 O O . HIS A 1 530 ? -41.285 19.920 27.516 1.00 88.81 530 HIS A O 1
ATOM 4181 N N . LEU A 1 531 ? -39.242 19.053 27.159 1.00 87.38 531 LEU A N 1
ATOM 4182 C CA . LEU A 1 531 ? -38.656 19.584 28.385 1.00 87.38 531 LEU A CA 1
ATOM 4183 C C . LEU A 1 531 ? -38.514 21.114 28.334 1.00 87.38 531 LEU A C 1
ATOM 4185 O O . LEU A 1 531 ? -38.819 21.753 29.335 1.00 87.38 531 LEU A O 1
ATOM 4189 N N . SER A 1 532 ? -38.107 21.703 27.201 1.00 87.19 532 SER A N 1
ATOM 4190 C CA . SER A 1 532 ? -38.024 23.166 27.021 1.00 87.19 532 SER A CA 1
ATOM 4191 C C . SER A 1 532 ? -39.392 23.828 27.174 1.00 87.19 532 SER A C 1
ATOM 4193 O O . SER A 1 532 ? -39.533 24.761 27.958 1.00 87.19 532 SER A O 1
ATOM 4195 N N . VAL A 1 533 ? -40.432 23.287 26.527 1.00 89.75 533 VAL A N 1
ATOM 4196 C CA . VAL A 1 533 ? -41.807 23.803 26.667 1.00 89.75 533 VAL A CA 1
ATOM 4197 C C . VAL A 1 533 ? -42.271 23.736 28.128 1.00 89.75 533 VAL A C 1
ATOM 4199 O O . VAL A 1 533 ? -42.780 24.718 28.660 1.00 89.75 533 VAL A O 1
ATOM 4202 N N . ALA A 1 534 ? -42.016 22.624 28.826 1.00 88.19 534 ALA A N 1
ATOM 4203 C CA . ALA A 1 534 ? -42.341 22.505 30.249 1.00 88.19 534 ALA A CA 1
ATOM 4204 C C . ALA A 1 534 ? -41.530 23.469 31.147 1.00 88.19 534 ALA A C 1
ATOM 4206 O O . ALA A 1 534 ? -42.022 23.889 32.195 1.00 88.19 534 ALA A O 1
ATOM 4207 N N . GLN A 1 535 ? -40.297 23.827 30.769 1.00 87.81 535 GLN A N 1
ATOM 4208 C CA . GLN A 1 535 ? -39.508 24.858 31.458 1.00 87.81 535 GLN A CA 1
ATOM 4209 C C . GLN A 1 535 ? -40.104 26.254 31.244 1.00 87.81 535 GLN A C 1
ATOM 4211 O O . GLN A 1 535 ? -40.253 26.997 32.212 1.00 87.81 535 GLN A O 1
ATOM 4216 N N . GLU A 1 536 ? -40.480 26.589 30.010 1.00 87.38 536 GLU A N 1
ATOM 4217 C CA . GLU A 1 536 ? -41.103 27.866 29.644 1.00 87.38 536 GLU A CA 1
ATOM 4218 C C . GLU A 1 536 ? -42.451 28.066 30.357 1.00 87.38 536 GLU A C 1
ATOM 4220 O O . GLU A 1 536 ? -42.667 29.110 30.976 1.00 87.38 536 GLU A O 1
ATOM 4225 N N . GLU A 1 537 ? -43.320 27.048 30.376 1.00 91.31 537 GLU A N 1
ATOM 4226 C CA . GLU A 1 537 ? -44.590 27.084 31.116 1.00 91.31 537 GLU A CA 1
ATOM 4227 C C . GLU A 1 537 ? -44.372 27.284 32.623 1.00 91.31 537 GLU A C 1
ATOM 4229 O O . GLU A 1 537 ? -45.008 28.134 33.248 1.00 91.31 537 GLU A O 1
ATOM 4234 N N . LEU A 1 538 ? -43.440 26.541 33.232 1.00 89.12 538 LEU A N 1
ATOM 4235 C CA . LEU A 1 538 ? -43.128 26.691 34.655 1.00 89.12 538 LEU A CA 1
ATOM 4236 C C . LEU A 1 538 ? -42.488 28.055 34.980 1.00 89.12 538 LEU A C 1
ATOM 4238 O O . LEU A 1 538 ? -42.697 28.568 36.082 1.00 89.12 538 LEU A O 1
ATOM 4242 N N . LEU A 1 539 ? -41.739 28.664 34.053 1.00 87.50 539 LEU A N 1
ATOM 4243 C CA . LEU A 1 539 ? -41.215 30.024 34.213 1.00 87.50 539 LEU A CA 1
ATOM 4244 C C . LEU A 1 539 ? -42.367 31.032 34.210 1.00 87.50 539 LEU A C 1
ATOM 4246 O O . LEU A 1 539 ? -42.464 31.821 35.150 1.00 87.50 539 LEU A O 1
ATOM 4250 N N . ALA A 1 540 ? -43.290 30.931 33.249 1.00 88.75 540 ALA A N 1
ATOM 4251 C CA . ALA A 1 540 ? -44.494 31.760 33.199 1.00 88.75 540 ALA A CA 1
ATOM 4252 C C . ALA A 1 540 ? -45.337 31.631 34.484 1.00 88.75 540 ALA A C 1
ATOM 4254 O O . ALA A 1 540 ? -45.652 32.640 35.115 1.00 88.75 540 ALA A O 1
ATOM 4255 N N . PHE A 1 541 ? -45.598 30.409 34.968 1.00 90.31 541 PHE A N 1
ATOM 4256 C CA . PHE A 1 541 ? -46.284 30.197 36.252 1.00 90.31 541 PHE A CA 1
ATOM 4257 C C . PHE A 1 541 ? -45.526 30.807 37.446 1.00 90.31 541 PHE A C 1
ATOM 4259 O O . PHE A 1 541 ? -46.144 31.313 38.386 1.00 90.31 541 PHE A O 1
ATOM 4266 N N . SER A 1 542 ? -44.189 30.779 37.438 1.00 89.12 542 SER A N 1
ATOM 4267 C CA . SER A 1 542 ? -43.374 31.403 38.488 1.00 89.12 542 SER A CA 1
ATOM 4268 C C . SER A 1 542 ? -43.441 32.935 38.446 1.00 89.12 542 SER A C 1
ATOM 4270 O O . SER A 1 542 ? -43.433 33.575 39.503 1.00 89.12 542 SER A O 1
ATOM 4272 N N . GLU A 1 543 ? -43.551 33.535 37.260 1.00 88.50 543 GLU A N 1
ATOM 4273 C CA . GLU A 1 543 ? -43.769 34.974 37.085 1.00 88.50 543 GLU A CA 1
ATOM 4274 C C . GLU A 1 543 ? -45.185 35.391 37.507 1.00 88.50 543 GLU A C 1
ATOM 4276 O O . GLU A 1 543 ? -45.336 36.339 38.279 1.00 88.50 543 GLU A O 1
ATOM 4281 N N . GLU A 1 544 ? -46.221 34.649 37.109 1.00 90.94 544 GLU A N 1
ATOM 4282 C CA . GLU A 1 544 ? -47.607 34.878 37.545 1.00 90.94 544 GLU A CA 1
ATOM 4283 C C . GLU A 1 544 ? -47.752 34.811 39.073 1.00 90.94 544 GLU A C 1
ATOM 4285 O O . GLU A 1 544 ? -48.343 35.705 39.686 1.00 90.94 544 GLU A O 1
ATOM 4290 N N . LEU A 1 545 ? -47.145 33.808 39.719 1.00 90.00 545 LEU A N 1
ATOM 4291 C CA . LEU A 1 545 ? -47.121 33.692 41.180 1.00 90.00 545 LEU A CA 1
ATOM 4292 C C . LEU A 1 545 ? -46.357 34.841 41.851 1.00 90.00 545 LEU A C 1
ATOM 4294 O O . LEU A 1 545 ? -46.780 35.317 42.909 1.00 90.00 545 LEU A O 1
ATOM 4298 N N . ALA A 1 546 ? -45.255 35.311 41.258 1.00 87.62 546 ALA A N 1
ATOM 4299 C CA . ALA A 1 546 ? -44.525 36.477 41.756 1.00 87.62 546 ALA A CA 1
ATOM 4300 C C . ALA A 1 546 ? -45.356 37.765 41.638 1.00 87.62 546 ALA A C 1
ATOM 4302 O O . ALA A 1 546 ? -45.384 38.560 42.580 1.00 87.62 546 ALA A O 1
ATOM 4303 N N . ASN A 1 547 ? -46.070 37.942 40.524 1.00 89.19 547 ASN A N 1
ATOM 4304 C CA . ASN A 1 547 ? -46.956 39.077 40.275 1.00 89.19 547 ASN A CA 1
ATOM 4305 C C . ASN A 1 547 ? -48.148 39.084 41.246 1.00 89.19 547 ASN A C 1
ATOM 4307 O O . ASN A 1 547 ? -48.434 40.114 41.861 1.00 89.19 547 ASN A O 1
ATOM 4311 N N . LEU A 1 548 ? -48.788 37.931 41.465 1.00 88.69 548 LEU A N 1
ATOM 4312 C CA . LEU A 1 548 ? -49.883 37.780 42.428 1.00 88.69 548 LEU A CA 1
ATOM 4313 C C . LEU A 1 548 ? -49.417 38.042 43.871 1.00 88.69 548 LEU A C 1
ATOM 4315 O O . LEU A 1 548 ? -50.080 38.767 44.616 1.00 88.69 548 LEU A O 1
ATOM 4319 N N . TYR A 1 549 ? -48.248 37.515 44.253 1.00 89.44 549 TYR A N 1
ATOM 4320 C CA . TYR A 1 549 ? -47.623 37.794 45.549 1.00 89.44 549 TYR A CA 1
ATOM 4321 C C . TYR A 1 549 ? -47.331 39.285 45.735 1.00 89.44 549 TYR A C 1
ATOM 4323 O O . TYR A 1 549 ? -47.681 39.859 46.767 1.00 89.44 549 TYR A O 1
ATOM 4331 N N . HIS A 1 550 ? -46.746 39.932 44.723 1.00 86.31 550 HIS A N 1
ATOM 4332 C CA . HIS A 1 550 ? -46.473 41.364 44.747 1.00 86.31 550 HIS A CA 1
ATOM 4333 C C . HIS A 1 550 ? -47.764 42.179 44.909 1.00 86.31 550 HIS A C 1
ATOM 4335 O O . HIS A 1 550 ? -47.830 43.037 45.787 1.00 86.31 550 HIS A O 1
ATOM 4341 N N . HIS A 1 551 ? -48.808 41.871 44.134 1.00 85.81 551 HIS A N 1
ATOM 4342 C CA . HIS A 1 551 ? -50.091 42.570 44.195 1.00 85.81 551 HIS A CA 1
ATOM 4343 C C . HIS A 1 551 ? -50.756 42.457 45.576 1.00 85.81 551 HIS A C 1
ATOM 4345 O O . HIS A 1 551 ? -51.157 43.472 46.147 1.00 85.81 551 HIS A O 1
ATOM 4351 N N . ILE A 1 552 ? -50.803 41.253 46.161 1.00 85.94 552 ILE A N 1
ATOM 4352 C CA . ILE A 1 552 ? -51.363 41.028 47.504 1.00 85.94 552 ILE A CA 1
ATOM 4353 C C . ILE A 1 552 ? -50.549 41.764 48.576 1.00 85.94 552 ILE A C 1
ATOM 4355 O O . ILE A 1 552 ? -51.136 42.403 49.452 1.00 85.94 552 ILE A O 1
ATOM 4359 N N . CYS A 1 553 ? -49.215 41.738 48.491 1.00 85.50 553 CYS A N 1
ATOM 4360 C CA . CYS A 1 553 ? -48.351 42.493 49.397 1.00 85.50 553 CYS A CA 1
ATOM 4361 C C . CYS A 1 553 ? -48.594 44.009 49.307 1.00 85.50 553 CYS A C 1
ATOM 4363 O O . CYS A 1 553 ? -48.786 44.651 50.342 1.00 85.50 553 CYS A O 1
ATOM 4365 N N . VAL A 1 554 ? -48.656 44.570 48.094 1.00 85.31 554 VAL A N 1
ATOM 4366 C CA . VAL A 1 554 ? -48.913 46.002 47.860 1.00 85.31 554 VAL A CA 1
ATOM 4367 C C . VAL A 1 554 ? -50.288 46.414 48.391 1.00 85.31 554 VAL A C 1
ATOM 4369 O O . VAL A 1 554 ? -50.371 47.367 49.163 1.00 85.31 554 VAL A O 1
ATOM 4372 N N . CYS A 1 555 ? -51.349 45.660 48.082 1.00 81.00 555 CYS A N 1
ATOM 4373 C CA . CYS A 1 555 ? -52.709 45.963 48.548 1.00 81.00 555 CYS A CA 1
ATOM 4374 C C . CYS A 1 555 ? -52.861 45.941 50.080 1.00 81.00 555 CYS A C 1
ATOM 4376 O O . CYS A 1 555 ? -53.791 46.541 50.611 1.00 81.00 555 CYS A O 1
ATOM 4378 N N . ASN A 1 556 ? -51.954 45.271 50.800 1.00 79.62 556 ASN A N 1
ATOM 4379 C CA . ASN A 1 556 ? -52.019 45.101 52.255 1.00 79.62 556 ASN A CA 1
ATOM 4380 C C . ASN A 1 556 ? -50.876 45.802 53.008 1.00 79.62 556 ASN A C 1
ATOM 4382 O O . ASN A 1 556 ? -50.662 45.537 54.197 1.00 79.62 556 ASN A O 1
ATOM 4386 N N . ASN A 1 557 ? -50.150 46.712 52.343 1.00 78.88 557 ASN A N 1
ATOM 4387 C CA . ASN A 1 557 ? -49.018 47.463 52.899 1.00 78.88 557 ASN A CA 1
ATOM 4388 C C . ASN A 1 557 ? -47.945 46.553 53.536 1.00 78.88 557 ASN A C 1
ATOM 4390 O O . ASN A 1 557 ? -47.467 46.798 54.650 1.00 78.88 557 ASN A O 1
ATOM 4394 N N . LEU A 1 558 ? -47.610 45.458 52.852 1.00 77.62 558 LEU A N 1
ATOM 4395 C CA . LEU A 1 558 ? -46.518 44.545 53.189 1.00 77.62 558 LEU A CA 1
ATOM 4396 C C . LEU A 1 558 ? -45.397 44.719 52.161 1.00 77.62 558 LEU A C 1
ATOM 4398 O O . LEU A 1 558 ? -45.658 44.736 50.962 1.00 77.62 558 LEU A O 1
ATOM 4402 N N . THR A 1 559 ? -44.142 44.793 52.603 1.00 78.44 559 THR A N 1
ATOM 4403 C CA . THR A 1 559 ? -42.997 44.842 51.683 1.00 78.44 559 THR A CA 1
ATOM 4404 C C . THR A 1 559 ? -42.756 43.450 51.080 1.00 78.44 559 THR A C 1
ATOM 4406 O O . THR A 1 559 ? -42.408 42.529 51.827 1.00 78.44 559 THR A O 1
ATOM 4409 N N . PRO A 1 560 ? -42.910 43.252 49.756 1.00 78.31 560 PRO A N 1
ATOM 4410 C CA . PRO A 1 560 ? -42.737 41.939 49.147 1.00 78.31 560 PRO A CA 1
ATOM 4411 C C . PRO A 1 560 ? -41.262 41.517 49.159 1.00 78.31 560 PRO A C 1
ATOM 4413 O O . PRO A 1 560 ? -40.382 42.223 48.665 1.00 78.31 560 PRO A O 1
ATOM 4416 N N . LYS A 1 561 ? -40.986 40.333 49.717 1.00 78.00 561 LYS A N 1
ATOM 4417 C CA . LYS A 1 561 ? -39.659 39.686 49.656 1.00 78.00 561 LYS A CA 1
ATOM 4418 C C . LYS A 1 561 ? -39.314 39.263 48.223 1.00 78.00 561 LYS A C 1
ATOM 4420 O O . LYS A 1 561 ? -40.204 38.895 47.461 1.00 78.00 561 LYS A O 1
ATOM 4425 N N . ARG A 1 562 ? -38.031 39.233 47.852 1.00 81.69 562 ARG A N 1
ATOM 4426 C CA . ARG A 1 562 ? -37.591 38.870 46.492 1.00 81.69 562 ARG A CA 1
ATOM 4427 C C . ARG A 1 562 ? -37.399 37.358 46.366 1.00 81.69 562 ARG A C 1
ATOM 4429 O O . ARG A 1 562 ? -36.346 36.903 45.942 1.00 81.69 562 ARG A O 1
ATOM 4436 N N . VAL A 1 563 ? -38.441 36.593 46.706 1.00 78.69 563 VAL A N 1
ATOM 4437 C CA . VAL A 1 563 ? -38.421 35.134 46.946 1.00 78.69 563 VAL A CA 1
ATOM 4438 C C . VAL A 1 563 ? -37.611 34.341 45.912 1.00 78.69 563 VAL A C 1
ATOM 4440 O O . VAL A 1 563 ? -36.801 33.504 46.298 1.00 78.69 563 VAL A O 1
ATOM 4443 N N . THR A 1 564 ? -37.770 34.627 44.617 1.00 77.44 564 THR A N 1
ATOM 4444 C CA . THR A 1 564 ? -37.014 33.973 43.534 1.00 77.44 564 THR A CA 1
ATOM 4445 C C . THR A 1 564 ? -35.511 34.271 43.599 1.00 77.44 564 THR A C 1
ATOM 4447 O O . THR A 1 564 ? -34.693 33.356 43.574 1.00 77.44 564 THR A O 1
ATOM 4450 N N . LEU A 1 565 ? -35.127 35.545 43.731 1.00 75.75 565 LEU A N 1
ATOM 4451 C CA . LEU A 1 565 ? -33.723 35.962 43.834 1.00 75.75 565 LEU A CA 1
ATOM 4452 C C . LEU A 1 565 ? -33.099 35.549 45.170 1.00 75.75 565 LEU A C 1
ATOM 4454 O O . LEU A 1 565 ? -31.926 35.189 45.207 1.00 75.75 565 LEU A O 1
ATOM 4458 N N . ASP A 1 566 ? -33.879 35.589 46.249 1.00 78.62 566 ASP A N 1
ATOM 4459 C CA . ASP A 1 566 ? -33.455 35.186 47.586 1.00 78.62 566 ASP A CA 1
ATOM 4460 C C . ASP A 1 566 ? -33.214 33.661 47.630 1.00 78.62 566 ASP A C 1
ATOM 4462 O O . ASP A 1 566 ? -32.187 33.236 48.147 1.00 78.62 566 ASP A O 1
ATOM 4466 N N . TYR A 1 567 ? -34.037 32.839 46.959 1.00 78.06 567 TYR A N 1
ATOM 4467 C CA . TYR A 1 567 ? -33.791 31.396 46.794 1.00 78.06 567 TYR A CA 1
ATOM 4468 C C . TYR A 1 567 ? -32.455 31.099 46.085 1.00 78.06 567 TYR A C 1
ATOM 4470 O O . TYR A 1 567 ? -31.634 30.335 46.599 1.00 78.06 567 TYR A O 1
ATOM 4478 N N . TYR A 1 568 ? -32.188 31.742 44.941 1.00 76.25 568 TYR A N 1
ATOM 4479 C CA . TYR A 1 568 ? -30.917 31.563 44.222 1.00 76.25 568 TYR A CA 1
ATOM 4480 C C . TYR A 1 568 ? -29.707 32.138 44.987 1.00 76.25 568 TYR A C 1
ATOM 4482 O O . TYR A 1 568 ? -28.593 31.618 44.869 1.00 76.25 568 TYR A O 1
ATOM 4490 N N . ARG A 1 569 ? -29.911 33.174 45.811 1.00 75.44 569 ARG A N 1
ATOM 4491 C CA . ARG A 1 569 ? -28.884 33.795 46.665 1.00 75.44 569 ARG A CA 1
ATOM 4492 C C . ARG A 1 569 ? -28.557 32.956 47.903 1.00 75.44 569 ARG A C 1
ATOM 4494 O O . ARG A 1 569 ? -27.380 32.801 48.227 1.00 75.44 569 ARG A O 1
ATOM 4501 N N . ASP A 1 570 ? -29.550 32.372 48.560 1.00 67.50 570 ASP A N 1
ATOM 4502 C CA . ASP A 1 570 ? -29.347 31.495 49.717 1.00 67.50 570 ASP A CA 1
ATOM 4503 C C . ASP A 1 570 ? -28.761 30.140 49.283 1.00 67.50 570 ASP A C 1
ATOM 4505 O O . ASP A 1 570 ? -27.824 29.642 49.913 1.00 67.50 570 ASP A O 1
ATOM 4509 N N . GLY A 1 571 ? -29.167 29.621 48.116 1.00 61.34 571 GLY A N 1
ATOM 4510 C CA . GLY A 1 571 ? -28.502 28.496 47.441 1.00 61.34 571 GLY A CA 1
ATOM 4511 C C . GLY A 1 571 ? -27.052 28.777 46.998 1.00 61.34 571 GLY A C 1
ATOM 4512 O O . GLY A 1 571 ? -26.300 27.857 46.670 1.00 61.34 571 GLY A O 1
ATOM 4513 N N . ALA A 1 572 ? -26.607 30.038 46.994 1.00 55.34 572 ALA A N 1
ATOM 4514 C CA . ALA A 1 572 ? -25.194 30.394 46.835 1.00 55.34 572 ALA A CA 1
ATOM 4515 C C . ALA A 1 572 ? -24.426 30.458 48.170 1.00 55.34 572 ALA A C 1
ATOM 4517 O O . ALA A 1 572 ? -23.207 30.310 48.166 1.00 55.34 572 ALA A O 1
ATOM 4518 N N . ARG A 1 573 ? -25.111 30.643 49.307 1.00 52.56 573 ARG A N 1
ATOM 4519 C CA . ARG A 1 573 ? -24.490 30.750 50.641 1.00 52.56 573 ARG A CA 1
ATOM 4520 C C . ARG A 1 573 ? -24.426 29.425 51.405 1.00 52.56 573 ARG A C 1
ATOM 4522 O O . ARG A 1 573 ? -23.479 29.218 52.158 1.00 52.56 573 ARG A O 1
ATOM 4529 N N . GLY A 1 574 ? -25.360 28.503 51.171 1.00 52.78 574 GLY A N 1
ATOM 4530 C CA . GLY A 1 574 ? -25.484 27.226 51.897 1.00 52.78 574 GLY A CA 1
ATOM 4531 C C . GLY A 1 574 ? -24.359 26.189 51.719 1.00 52.78 574 GLY A C 1
ATOM 4532 O O . GLY A 1 574 ? -24.554 25.037 52.094 1.00 52.78 574 GLY A O 1
ATOM 4533 N N . GLN A 1 575 ? -23.207 26.550 51.141 1.00 52.62 575 GLN A N 1
ATOM 4534 C CA . GLN A 1 575 ? -22.080 25.634 50.896 1.00 52.62 575 GLN A CA 1
ATOM 4535 C C . GLN A 1 575 ? -20.711 26.170 51.363 1.00 52.62 575 GLN A C 1
ATOM 4537 O O . GLN A 1 575 ? -19.695 25.515 51.150 1.00 52.62 575 GLN A O 1
ATOM 4542 N N . SER A 1 576 ? -20.673 27.328 52.036 1.00 42.03 576 SER A N 1
ATOM 4543 C CA . SER A 1 576 ? -19.450 27.908 52.612 1.00 42.03 576 SER A CA 1
ATOM 4544 C C . SER A 1 576 ? -19.741 28.556 53.969 1.00 42.03 576 SER A C 1
ATOM 4546 O O . SER A 1 576 ? -20.086 29.734 54.043 1.00 42.03 576 SER A O 1
ATOM 4548 N N . GLY A 1 577 ? -19.583 27.785 55.046 1.00 35.34 577 GLY A N 1
ATOM 4549 C CA . GLY A 1 577 ? -19.811 28.224 56.428 1.00 35.34 577 GLY A CA 1
ATOM 4550 C C . GLY A 1 577 ? -20.519 27.138 57.234 1.00 35.34 577 GLY A C 1
ATOM 4551 O O . GLY A 1 577 ? -21.646 26.769 56.924 1.00 35.34 577 GLY A O 1
ATOM 4552 N N . GLY A 1 578 ? -19.831 26.572 58.226 1.00 39.00 578 GLY A N 1
ATOM 4553 C CA . GLY A 1 578 ? -20.298 25.378 58.932 1.00 39.00 578 GLY A CA 1
ATOM 4554 C C . GLY A 1 578 ? -21.166 25.644 60.164 1.00 39.00 578 GLY A C 1
ATOM 4555 O O . GLY A 1 578 ? -21.155 26.720 60.757 1.00 39.00 578 GLY A O 1
ATOM 4556 N N . SER A 1 579 ? -21.855 24.593 60.597 1.00 34.22 579 SER A N 1
ATOM 4557 C CA . SER A 1 579 ? -22.256 24.314 61.982 1.00 34.22 579 SER A CA 1
ATOM 4558 C C . SER A 1 579 ? -22.495 22.798 62.071 1.00 34.22 579 SER A C 1
ATOM 4560 O O . SER A 1 579 ? -22.893 22.175 61.094 1.00 34.22 579 SER A O 1
ATOM 4562 N N . GLY A 1 580 ? -22.164 22.110 63.162 1.00 33.16 580 GLY A N 1
ATOM 4563 C CA . GLY A 1 580 ? -22.510 22.515 64.524 1.00 33.16 580 GLY A CA 1
ATOM 4564 C C . GLY A 1 580 ? -23.948 22.060 64.770 1.00 33.16 580 GLY A C 1
ATOM 4565 O O . GLY A 1 580 ? -24.872 22.857 64.691 1.00 33.16 580 GLY A O 1
ATOM 4566 N N . GLY A 1 581 ? -24.148 20.746 64.897 1.00 36.56 581 GLY A N 1
ATOM 4567 C CA . GLY A 1 581 ? -25.477 20.141 64.771 1.00 36.56 581 GLY A CA 1
ATOM 4568 C C . GLY A 1 581 ? -26.300 20.120 66.060 1.00 36.56 581 GLY A C 1
ATOM 4569 O O . GLY A 1 581 ? -25.767 20.352 67.144 1.00 36.56 581 GLY A O 1
ATOM 4570 N N . LYS A 1 582 ? -27.585 19.758 65.913 1.00 38.25 582 LYS A N 1
ATOM 4571 C CA . LYS A 1 582 ? -28.394 18.890 66.804 1.00 38.25 582 LYS A CA 1
ATOM 4572 C C . LYS A 1 582 ? -29.876 18.935 66.399 1.00 38.25 582 LYS A C 1
ATOM 4574 O O . LYS A 1 582 ? -30.495 19.984 66.525 1.00 38.25 582 LYS A O 1
ATOM 4579 N N . SER A 1 583 ? -30.457 17.792 66.024 1.00 33.75 583 SER A N 1
ATOM 4580 C CA . SER A 1 583 ? -31.734 17.319 66.592 1.00 33.75 583 SER A CA 1
ATOM 4581 C C . SER A 1 583 ? -32.010 15.852 66.223 1.00 33.75 583 SER A C 1
ATOM 4583 O O . SER A 1 583 ? -31.499 15.348 65.225 1.00 33.75 583 SER A O 1
ATOM 4585 N N . ASN A 1 584 ? -32.802 15.190 67.065 1.00 34.44 584 ASN A N 1
ATOM 4586 C CA . ASN A 1 584 ? -33.224 13.783 67.011 1.00 34.44 584 ASN A CA 1
ATOM 4587 C C . ASN A 1 584 ? -34.277 13.542 65.883 1.00 34.44 584 ASN A C 1
ATOM 4589 O O . ASN A 1 584 ? -34.748 14.513 65.301 1.00 34.44 584 ASN A O 1
ATOM 4593 N N . HIS A 1 585 ? -34.731 12.331 65.500 1.00 34.09 585 HIS A N 1
ATOM 4594 C CA . HIS A 1 585 ? -34.886 11.048 66.219 1.00 34.09 585 HIS A CA 1
ATOM 4595 C C . HIS A 1 585 ? -34.998 9.817 65.261 1.00 34.09 585 HIS A C 1
ATOM 4597 O O . HIS A 1 585 ? -35.599 9.926 64.201 1.00 34.09 585 HIS A O 1
ATOM 4603 N N . LEU A 1 586 ? -34.534 8.644 65.737 1.00 32.44 586 LEU A N 1
ATOM 4604 C CA . LEU A 1 586 ? -35.096 7.268 65.586 1.00 32.44 586 LEU A CA 1
ATOM 4605 C C . LEU A 1 586 ? -35.191 6.542 64.203 1.00 32.44 586 LEU A C 1
ATOM 4607 O O . LEU A 1 586 ? -36.185 6.668 63.505 1.00 32.44 586 LEU A O 1
ATOM 4611 N N . HIS A 1 587 ? -34.188 5.670 63.945 1.00 32.53 587 HIS A N 1
ATOM 4612 C CA . HIS A 1 587 ? -34.214 4.170 63.859 1.00 32.53 587 HIS A CA 1
ATOM 4613 C C . HIS A 1 587 ? -35.101 3.379 62.841 1.00 32.53 587 HIS A C 1
ATOM 4615 O O . HIS A 1 587 ? -36.168 3.871 62.495 1.00 32.53 587 HIS A O 1
ATOM 4621 N N . PRO A 1 588 ? -34.760 2.101 62.456 1.00 47.69 588 PRO A N 1
ATOM 4622 C CA . PRO A 1 588 ? -33.584 1.260 62.813 1.00 47.69 588 PRO A CA 1
ATOM 4623 C C . PRO A 1 588 ? -32.818 0.477 61.682 1.00 47.69 588 PRO A C 1
ATOM 4625 O O . PRO A 1 588 ? -33.321 0.274 60.588 1.00 47.69 588 PRO A O 1
ATOM 4628 N N . HIS A 1 589 ? -31.599 0.020 62.054 1.00 33.16 589 HIS A N 1
ATOM 4629 C CA . HIS A 1 589 ? -30.639 -1.047 61.602 1.00 33.16 589 HIS A CA 1
ATOM 4630 C C . HIS A 1 589 ? -31.025 -2.223 60.651 1.00 33.16 589 HIS A C 1
ATOM 4632 O O . HIS A 1 589 ? -32.217 -2.400 60.427 1.00 33.16 589 HIS A O 1
ATOM 4638 N N . PRO A 1 590 ? -30.071 -3.096 60.165 1.00 46.19 590 PRO A N 1
ATOM 4639 C CA . PRO A 1 590 ? -28.658 -3.403 60.592 1.00 46.19 590 PRO A CA 1
ATOM 4640 C C . PRO A 1 590 ? -27.545 -3.250 59.497 1.00 46.19 590 PRO A C 1
ATOM 4642 O O . PRO A 1 590 ? -27.861 -3.087 58.329 1.00 46.19 590 PRO A O 1
ATOM 4645 N N . HIS A 1 591 ? -26.237 -3.039 59.784 1.00 33.59 591 HIS A N 1
ATOM 4646 C CA . HIS A 1 591 ? -25.130 -3.983 60.160 1.00 33.59 591 HIS A CA 1
ATOM 4647 C C . HIS A 1 591 ? -24.972 -5.219 59.230 1.00 33.59 591 HIS A C 1
ATOM 4649 O O . HIS A 1 591 ? -25.980 -5.834 58.927 1.00 33.59 591 HIS A O 1
ATOM 4655 N N . HIS A 1 592 ? -23.803 -5.692 58.742 1.00 32.81 592 HIS A N 1
ATOM 4656 C CA . HIS A 1 592 ? -22.337 -5.441 58.890 1.00 32.81 592 HIS A CA 1
ATOM 4657 C C . HIS A 1 592 ? -21.649 -5.513 57.481 1.00 32.81 592 HIS A C 1
ATOM 4659 O O . HIS A 1 592 ? -22.342 -5.769 56.509 1.00 32.81 592 HIS A O 1
ATOM 4665 N N . GLY A 1 593 ? -20.342 -5.313 57.218 1.00 27.84 593 GLY A N 1
ATOM 4666 C CA . GLY A 1 593 ? -19.124 -5.139 58.034 1.00 27.84 593 GLY A CA 1
ATOM 4667 C C . GLY A 1 593 ? -17.911 -4.657 57.190 1.00 27.84 593 GLY A C 1
ATOM 4668 O O . GLY A 1 593 ? -18.043 -4.396 55.999 1.00 27.84 593 GLY A O 1
ATOM 4669 N N . ARG A 1 594 ? -16.727 -4.468 57.803 1.00 35.09 594 ARG A N 1
ATOM 4670 C CA . ARG A 1 594 ? -15.549 -3.768 57.214 1.00 35.09 594 ARG A CA 1
ATOM 4671 C C . ARG A 1 594 ? -14.410 -4.723 56.825 1.00 35.09 594 ARG A C 1
ATOM 4673 O O . ARG A 1 594 ? -14.128 -5.625 57.598 1.00 35.09 594 ARG A O 1
ATOM 4680 N N . ASN A 1 595 ? -13.652 -4.384 55.771 1.00 31.14 595 ASN A N 1
ATOM 4681 C CA . ASN A 1 595 ? -12.183 -4.546 55.615 1.00 31.14 595 ASN A CA 1
ATOM 4682 C C . ASN A 1 595 ? -11.767 -3.776 54.335 1.00 31.14 595 ASN A C 1
ATOM 4684 O O . ASN A 1 595 ? -12.356 -4.024 53.297 1.00 31.14 595 ASN A O 1
ATOM 4688 N N . LYS A 1 596 ? -10.911 -2.741 54.269 1.00 34.38 596 LYS A N 1
ATOM 4689 C CA . LYS A 1 596 ? -9.689 -2.271 54.973 1.00 34.38 596 LYS A CA 1
ATOM 4690 C C . LYS A 1 596 ? -8.358 -2.872 54.472 1.00 34.38 596 LYS A C 1
ATOM 4692 O O . LYS A 1 596 ? -7.879 -3.846 55.038 1.00 34.38 596 LYS A O 1
ATOM 4697 N N . ARG A 1 597 ? -7.714 -2.158 53.532 1.00 29.55 597 ARG A N 1
ATOM 4698 C CA . ARG A 1 597 ? -6.257 -1.984 53.243 1.00 29.55 597 ARG A CA 1
ATOM 4699 C C . ARG A 1 597 ? -6.197 -0.928 52.108 1.00 29.55 597 ARG A C 1
ATOM 4701 O O . ARG A 1 597 ? -6.972 -1.066 51.176 1.00 29.55 597 ARG A O 1
ATOM 4708 N N . ARG A 1 598 ? -5.556 0.257 52.173 1.00 31.89 598 ARG A N 1
ATOM 4709 C CA . ARG A 1 598 ? -4.141 0.642 52.434 1.00 31.89 598 ARG A CA 1
ATOM 4710 C C . ARG A 1 598 ? -3.143 -0.216 51.627 1.00 31.89 598 ARG A C 1
ATOM 4712 O O . ARG A 1 598 ? -3.219 -1.429 51.737 1.00 31.89 598 ARG A O 1
ATOM 4719 N N . SER A 1 599 ? -2.186 0.336 50.867 1.00 30.14 599 SER A N 1
ATOM 4720 C CA . SER A 1 599 ? -1.628 1.702 50.921 1.00 30.14 599 SER A CA 1
ATOM 4721 C C . SER A 1 599 ? -0.916 2.157 49.633 1.00 30.14 599 SER A C 1
ATOM 4723 O O . SER A 1 599 ? -0.397 1.329 48.900 1.00 30.14 599 SER A O 1
ATOM 4725 N N . ASN A 1 600 ? -0.826 3.485 49.503 1.00 28.03 600 ASN A N 1
ATOM 4726 C CA . ASN A 1 600 ? 0.287 4.316 49.013 1.00 28.03 600 ASN A CA 1
ATOM 4727 C C . ASN A 1 600 ? 0.894 4.149 47.605 1.00 28.03 600 ASN A C 1
ATOM 4729 O O . ASN A 1 600 ? 1.511 3.151 47.254 1.00 28.03 600 ASN A O 1
ATOM 4733 N N . GLU A 1 601 ? 0.881 5.295 46.922 1.00 33.22 601 GLU A N 1
ATOM 4734 C CA . GLU A 1 601 ? 1.876 5.788 45.967 1.00 33.22 601 GLU A CA 1
ATOM 4735 C C . GLU A 1 601 ? 3.327 5.664 46.480 1.00 33.22 601 GLU A C 1
ATOM 4737 O O . GLU A 1 601 ? 3.572 5.829 47.677 1.00 33.22 601 GLU A O 1
ATOM 4742 N N . LEU A 1 602 ? 4.291 5.511 45.560 1.00 32.94 602 LEU A N 1
ATOM 4743 C CA . LEU A 1 602 ? 5.542 6.292 45.499 1.00 32.94 602 LEU A CA 1
ATOM 4744 C C . LEU A 1 602 ? 6.317 5.987 44.191 1.00 32.94 602 LEU A C 1
ATOM 4746 O O . LEU A 1 602 ? 6.055 4.981 43.542 1.00 32.94 602 LEU A O 1
ATOM 4750 N N . PHE A 1 603 ? 7.301 6.846 43.876 1.00 26.09 603 PHE A N 1
ATOM 4751 C CA . PHE A 1 603 ? 8.279 6.806 42.761 1.00 26.09 603 PHE A CA 1
ATOM 4752 C C . PHE A 1 603 ? 7.839 7.228 41.343 1.00 26.09 603 PHE A C 1
ATOM 4754 O O . PHE A 1 603 ? 7.263 6.443 40.600 1.00 26.09 603 PHE A O 1
ATOM 4761 N N . ALA A 1 604 ? 8.297 8.424 40.920 1.00 27.02 604 ALA A N 1
ATOM 4762 C CA . ALA A 1 604 ? 9.282 8.577 39.824 1.00 27.02 604 ALA A CA 1
ATOM 4763 C C . ALA A 1 604 ? 9.713 10.053 39.584 1.00 27.02 604 ALA A C 1
ATOM 4765 O O . ALA A 1 604 ? 9.112 10.766 38.783 1.00 27.02 604 ALA A O 1
ATOM 4766 N N . LYS A 1 605 ? 10.784 10.513 40.257 1.00 26.98 605 LYS A N 1
ATOM 4767 C CA . LYS A 1 605 ? 11.585 11.729 39.945 1.00 26.98 605 LYS A CA 1
ATOM 4768 C C . LYS A 1 605 ? 12.847 11.689 40.833 1.00 26.98 605 LYS A C 1
ATOM 4770 O O . LYS A 1 605 ? 12.680 11.468 42.025 1.00 26.98 605 LYS A O 1
ATOM 4775 N N . ALA A 1 606 ? 14.097 11.882 40.405 1.00 27.81 606 ALA A N 1
ATOM 4776 C CA . ALA A 1 606 ? 14.760 11.971 39.091 1.00 27.81 606 ALA A CA 1
ATOM 4777 C C . ALA A 1 606 ? 16.280 11.693 39.289 1.00 27.81 606 ALA A C 1
ATOM 4779 O O . ALA A 1 606 ? 16.677 11.523 40.436 1.00 27.81 606 ALA A O 1
ATOM 4780 N N . VAL A 1 607 ? 17.084 11.679 38.204 1.00 27.05 607 VAL A N 1
ATOM 4781 C CA . VAL A 1 607 ? 18.574 11.835 38.058 1.00 27.05 607 VAL A CA 1
ATOM 4782 C C . VAL A 1 607 ? 18.875 11.288 36.638 1.00 27.05 607 VAL A C 1
ATOM 4784 O O . VAL A 1 607 ? 18.601 10.118 36.403 1.00 27.05 607 VAL A O 1
ATOM 4787 N N . HIS A 1 608 ? 19.117 12.056 35.560 1.00 31.56 608 HIS A N 1
ATOM 4788 C CA . HIS A 1 608 ? 20.190 13.028 35.231 1.00 31.56 608 HIS A CA 1
ATOM 4789 C C . HIS A 1 608 ? 21.608 12.479 35.489 1.00 31.56 608 HIS A C 1
ATOM 4791 O O . HIS A 1 608 ? 21.934 12.214 36.632 1.00 31.56 608 HIS A O 1
ATOM 4797 N N . GLY A 1 609 ? 22.512 12.335 34.515 1.00 27.61 609 GLY A N 1
ATOM 4798 C CA . GLY A 1 609 ? 22.446 12.625 33.077 1.00 27.61 609 GLY A CA 1
ATOM 4799 C C . GLY A 1 609 ? 23.792 12.304 32.395 1.00 27.61 609 GLY A C 1
ATOM 4800 O O . GLY A 1 609 ? 24.694 11.777 33.042 1.00 27.61 609 GLY A O 1
ATOM 4801 N N . GLY A 1 610 ? 23.923 12.632 31.108 1.00 26.61 610 GLY A N 1
ATOM 4802 C CA . GLY A 1 610 ? 25.165 12.523 30.332 1.00 26.61 610 GLY A CA 1
ATOM 4803 C C . GLY A 1 610 ? 24.972 13.130 28.939 1.00 26.61 610 GLY A C 1
ATOM 4804 O O . GLY A 1 610 ? 24.136 12.644 28.182 1.00 26.61 610 GLY A O 1
ATOM 4805 N N . ASP A 1 611 ? 25.675 14.227 28.651 1.00 32.16 611 ASP A N 1
ATOM 4806 C CA . ASP A 1 611 ? 25.499 15.061 27.449 1.00 32.16 611 ASP A CA 1
ATOM 4807 C C . ASP A 1 611 ? 26.053 14.430 26.156 1.00 32.16 611 ASP A C 1
ATOM 4809 O O . ASP A 1 611 ? 26.947 13.584 26.213 1.00 32.16 611 ASP A O 1
ATOM 4813 N N . GLY A 1 612 ? 25.567 14.870 24.980 1.00 29.48 612 GLY A N 1
ATOM 4814 C CA . GLY A 1 612 ? 26.031 14.293 23.705 1.00 29.48 612 GLY A CA 1
ATOM 4815 C C . GLY A 1 612 ? 25.533 14.834 22.349 1.00 29.48 612 GLY A C 1
ATOM 4816 O O . GLY A 1 612 ? 25.711 14.122 21.372 1.00 29.48 612 GLY A O 1
ATOM 4817 N N . ASP A 1 613 ? 24.990 16.057 22.263 1.00 28.92 613 ASP A N 1
ATOM 4818 C CA . ASP A 1 613 ? 24.895 16.879 21.024 1.00 28.92 613 ASP A CA 1
ATOM 4819 C C . ASP A 1 613 ? 23.978 16.441 19.828 1.00 28.92 613 ASP A C 1
ATOM 4821 O O . ASP A 1 613 ? 23.567 15.297 19.672 1.00 28.92 613 ASP A O 1
ATOM 4825 N N . SER A 1 614 ? 23.694 17.416 18.948 1.00 29.77 614 SER A N 1
ATOM 4826 C CA . SER A 1 614 ? 23.096 17.361 17.592 1.00 29.77 614 SER A CA 1
ATOM 4827 C C . SER A 1 614 ? 21.564 17.210 17.378 1.00 29.77 614 SER A C 1
ATOM 4829 O O . SER A 1 614 ? 20.953 16.149 17.447 1.00 29.77 614 SER A O 1
ATOM 4831 N N . ARG A 1 615 ? 20.981 18.350 16.961 1.00 31.20 615 ARG A N 1
ATOM 4832 C CA . ARG A 1 615 ? 19.749 18.602 16.155 1.00 31.20 615 ARG A CA 1
ATOM 4833 C C . ARG A 1 615 ? 19.660 17.776 14.836 1.00 31.20 615 ARG A C 1
ATOM 4835 O O . ARG A 1 615 ? 20.693 17.281 14.403 1.00 31.20 615 ARG A O 1
ATOM 4842 N N . PRO A 1 616 ? 18.580 17.901 14.013 1.00 42.72 616 PRO A N 1
ATOM 4843 C CA . PRO A 1 616 ? 17.131 18.053 14.283 1.00 42.72 616 PRO A CA 1
ATOM 4844 C C . PRO A 1 616 ? 16.254 17.170 13.335 1.00 42.72 616 PRO A C 1
ATOM 4846 O O . PRO A 1 616 ? 16.771 16.542 12.419 1.00 42.72 616 PRO A O 1
ATOM 4849 N N . GLY A 1 617 ? 14.913 17.214 13.428 1.00 27.48 617 GLY A N 1
ATOM 4850 C CA . GLY A 1 617 ? 14.050 16.776 12.306 1.00 27.48 617 GLY A CA 1
ATOM 4851 C C . GLY A 1 617 ? 12.590 16.460 12.655 1.00 27.48 617 GLY A C 1
ATOM 4852 O O . GLY A 1 617 ? 12.322 15.753 13.619 1.00 27.48 617 GLY A O 1
ATOM 4853 N N . THR A 1 618 ? 11.645 17.001 11.882 1.00 30.41 618 THR A N 1
ATOM 4854 C CA . THR A 1 618 ? 10.182 16.872 12.060 1.00 30.41 618 THR A CA 1
ATOM 4855 C C . THR A 1 618 ? 9.573 15.611 11.410 1.00 30.41 618 THR A C 1
ATOM 4857 O O . THR A 1 618 ? 10.209 15.013 10.545 1.00 30.41 618 THR A O 1
ATOM 4860 N N . PRO A 1 619 ? 8.351 15.194 11.813 1.00 35.69 619 PRO A N 1
ATOM 4861 C CA . PRO A 1 619 ? 7.739 13.924 11.404 1.00 35.69 619 PRO A CA 1
ATOM 4862 C C . PRO A 1 619 ? 6.999 14.007 10.059 1.00 35.69 619 PRO A C 1
ATOM 4864 O O . PRO A 1 619 ? 6.645 15.097 9.612 1.00 35.69 619 PRO A O 1
ATOM 4867 N N . GLN A 1 620 ? 6.699 12.843 9.469 1.00 31.50 620 GLN A N 1
ATOM 4868 C CA . GLN A 1 620 ? 5.960 12.722 8.211 1.00 31.50 620 GLN A CA 1
ATOM 4869 C C . GLN A 1 620 ? 4.638 11.943 8.370 1.00 31.50 620 GLN A C 1
ATOM 4871 O O . GLN A 1 620 ? 4.624 10.820 8.863 1.00 31.50 620 GLN A O 1
ATOM 4876 N N . ASP A 1 621 ? 3.560 12.614 7.957 1.00 28.20 621 ASP A N 1
ATOM 4877 C CA . ASP A 1 621 ? 2.287 12.184 7.350 1.00 28.20 621 ASP A CA 1
ATOM 4878 C C . ASP A 1 621 ? 1.724 10.760 7.517 1.00 28.20 621 ASP A C 1
ATOM 4880 O O . ASP A 1 621 ? 2.403 9.754 7.336 1.00 28.20 621 ASP A O 1
ATOM 4884 N N . SER A 1 622 ? 0.386 10.693 7.605 1.00 32.88 622 SER A N 1
ATOM 4885 C CA . SER A 1 622 ? -0.443 10.111 6.523 1.00 32.88 622 SER A CA 1
ATOM 4886 C C . SER A 1 622 ? -1.947 10.268 6.788 1.00 32.88 622 SER A C 1
ATOM 4888 O O . SER A 1 622 ? -2.480 9.680 7.728 1.00 32.88 622 SER A O 1
ATOM 4890 N N . ARG A 1 623 ? -2.660 10.979 5.904 1.00 29.91 623 ARG A N 1
ATOM 4891 C CA . ARG A 1 623 ? -4.090 10.742 5.626 1.00 29.91 623 ARG A CA 1
ATOM 4892 C C . ARG A 1 623 ? -4.415 11.094 4.179 1.00 29.91 623 ARG A C 1
ATOM 4894 O O . ARG A 1 623 ? -4.489 12.268 3.832 1.00 29.91 623 ARG A O 1
ATOM 4901 N N . ASP A 1 624 ? -4.698 10.066 3.392 1.00 31.19 624 ASP A N 1
ATOM 4902 C CA . ASP A 1 624 ? -5.451 10.203 2.151 1.00 31.19 624 ASP A CA 1
ATOM 4903 C C . ASP A 1 624 ? -6.951 10.296 2.445 1.00 31.19 624 ASP A C 1
ATOM 4905 O O . ASP A 1 624 ? -7.467 9.616 3.336 1.00 31.19 624 ASP A O 1
ATOM 4909 N N . ASN A 1 625 ? -7.657 11.115 1.664 1.00 32.72 625 ASN A N 1
ATOM 4910 C CA . ASN A 1 625 ? -9.027 10.830 1.237 1.00 32.72 625 ASN A CA 1
ATOM 4911 C C . ASN A 1 625 ? -9.468 11.791 0.124 1.00 32.72 625 ASN A C 1
ATOM 4913 O O . ASN A 1 625 ? -9.063 12.952 0.063 1.00 32.72 625 ASN A O 1
ATOM 4917 N N . SER A 1 626 ? -10.347 11.306 -0.749 1.00 33.84 626 SER A N 1
ATOM 4918 C CA . SER A 1 626 ? -10.954 12.073 -1.841 1.00 33.84 626 SER A CA 1
ATOM 4919 C C . SER A 1 626 ? -12.404 11.612 -2.078 1.00 33.84 626 SER A C 1
ATOM 4921 O O . SER A 1 626 ? -12.788 10.555 -1.581 1.00 33.84 626 SER A O 1
ATOM 4923 N N . PRO A 1 627 ? -13.270 12.452 -2.676 1.00 47.69 627 PRO A N 1
ATOM 4924 C CA . PRO A 1 627 ? -14.392 12.984 -1.889 1.00 47.69 627 PRO A CA 1
ATOM 4925 C C . PRO A 1 627 ? -15.753 12.872 -2.598 1.00 47.69 627 PRO A C 1
ATOM 4927 O O . PRO A 1 627 ? -15.791 12.449 -3.748 1.00 47.69 627 PRO A O 1
ATOM 4930 N N . THR A 1 628 ? -16.849 13.320 -1.951 1.00 30.16 628 THR A N 1
ATOM 4931 C CA . THR A 1 628 ? -18.027 14.076 -2.497 1.00 30.16 628 THR A CA 1
ATOM 4932 C C . THR A 1 628 ? -19.182 14.146 -1.447 1.00 30.16 628 THR A C 1
ATOM 4934 O O . THR A 1 628 ? -19.019 13.560 -0.378 1.00 30.16 628 THR A O 1
ATOM 4937 N N . PRO A 1 629 ? -20.222 15.019 -1.553 1.00 42.81 629 PRO A N 1
ATOM 4938 C CA . PRO A 1 629 ? -20.288 16.144 -0.601 1.00 42.81 629 PRO A CA 1
ATOM 4939 C C . PRO A 1 629 ? -21.657 16.371 0.089 1.00 42.81 629 PRO A C 1
ATOM 4941 O O . PRO A 1 629 ? -22.686 15.873 -0.361 1.00 42.81 629 PRO A O 1
ATOM 4944 N N . ARG A 1 630 ? -21.706 17.244 1.114 1.00 25.84 630 ARG A N 1
ATOM 4945 C CA . ARG A 1 630 ? -22.876 18.106 1.425 1.00 25.84 630 ARG A CA 1
ATOM 4946 C C . ARG A 1 630 ? -22.548 19.204 2.447 1.00 25.84 630 ARG A C 1
ATOM 4948 O O . ARG A 1 630 ? -21.628 19.073 3.246 1.00 25.84 630 ARG A O 1
ATOM 4955 N N . CYS A 1 631 ? -23.297 20.304 2.380 1.00 28.11 631 CYS A N 1
ATOM 4956 C CA . CYS A 1 631 ? -23.151 21.485 3.233 1.00 28.11 631 CYS A CA 1
ATOM 4957 C C . CYS A 1 631 ? -23.538 21.222 4.694 1.00 28.11 631 CYS A C 1
ATOM 4959 O O . CYS A 1 631 ? -24.595 20.637 4.925 1.00 28.11 631 CYS A O 1
ATOM 4961 N N . SER A 1 632 ? -22.813 21.817 5.652 1.00 30.27 632 SER A N 1
ATOM 4962 C CA . SER A 1 632 ? -23.336 22.863 6.566 1.00 30.27 632 SER A CA 1
ATOM 4963 C C . SER A 1 632 ? -22.293 23.300 7.611 1.00 30.27 632 SER A C 1
ATOM 4965 O O . SER A 1 632 ? -21.256 22.662 7.773 1.00 30.27 632 SER A O 1
ATOM 4967 N N . SER A 1 633 ? -22.555 24.435 8.264 1.00 30.05 633 SER A N 1
ATOM 4968 C CA . SER A 1 633 ? -21.673 25.151 9.202 1.00 30.05 633 SER A CA 1
ATOM 4969 C C . SER A 1 633 ? -21.216 24.334 10.428 1.00 30.05 633 SER A C 1
ATOM 4971 O O . SER A 1 633 ? -21.954 23.463 10.887 1.00 30.05 633 SER A O 1
ATOM 4973 N N . PRO A 1 634 ? -20.042 24.640 11.019 1.00 33.31 634 PRO A N 1
ATOM 4974 C CA . PRO A 1 634 ? -19.514 23.888 12.154 1.00 33.31 634 PRO A CA 1
ATOM 4975 C C . PRO A 1 634 ? -20.142 24.315 13.490 1.00 33.31 634 PRO A C 1
ATOM 4977 O O . PRO A 1 634 ? -19.941 25.438 13.953 1.00 33.31 634 PRO A O 1
ATOM 4980 N N . ALA A 1 635 ? -20.811 23.374 14.153 1.00 29.25 635 ALA A N 1
ATOM 4981 C CA . ALA A 1 635 ? -21.061 23.404 15.591 1.00 29.25 635 ALA A CA 1
ATOM 4982 C C . ALA A 1 635 ? -20.238 22.283 16.258 1.00 29.25 635 ALA A C 1
ATOM 4984 O O . ALA A 1 635 ? -20.360 21.131 15.838 1.00 29.25 635 ALA A O 1
ATOM 4985 N N . PRO A 1 636 ? -19.397 22.572 17.268 1.00 37.16 636 PRO A N 1
ATOM 4986 C CA . PRO A 1 636 ? -18.736 21.543 18.057 1.00 37.16 636 PRO A CA 1
ATOM 4987 C C . PRO A 1 636 ? -19.575 21.207 19.298 1.00 37.16 636 PRO A C 1
ATOM 4989 O O . PRO A 1 636 ? -19.764 22.053 20.169 1.00 37.16 636 PRO A O 1
ATOM 4992 N N . VAL A 1 637 ? -20.030 19.958 19.408 1.00 29.39 637 VAL A N 1
ATOM 4993 C CA . VAL A 1 637 ? -20.586 19.396 20.649 1.00 29.39 637 VAL A CA 1
ATOM 4994 C C . VAL A 1 637 ? -19.831 18.109 20.978 1.00 29.39 637 VAL A C 1
ATOM 4996 O O . VAL A 1 637 ? -19.553 17.294 20.098 1.00 29.39 637 VAL A O 1
ATOM 4999 N N . CYS A 1 638 ? -19.447 17.969 22.246 1.00 27.48 638 CYS A N 1
ATOM 5000 C CA . CYS A 1 638 ? -18.727 16.819 22.794 1.00 27.48 638 CYS A CA 1
ATOM 5001 C C . CYS A 1 638 ? -19.617 15.562 22.868 1.00 27.48 638 CYS A C 1
ATOM 5003 O O . CYS A 1 638 ? -20.818 15.624 22.612 1.00 27.48 638 CYS A O 1
ATOM 5005 N N . PRO A 1 639 ? -19.060 14.428 23.324 1.00 40.50 639 PRO A N 1
ATOM 5006 C CA . PRO A 1 639 ? -19.698 13.836 24.503 1.00 40.50 639 PRO A CA 1
ATOM 5007 C C . PRO A 1 639 ? -18.707 13.188 25.483 1.00 40.50 639 PRO A C 1
ATOM 5009 O O . PRO A 1 639 ? -18.149 12.136 25.189 1.00 40.50 639 PRO A O 1
ATOM 5012 N N . SER A 1 640 ? -18.573 13.759 26.687 1.00 27.17 640 SER A N 1
ATOM 5013 C CA . SER A 1 640 ? -18.155 13.016 27.893 1.00 27.17 640 SER A CA 1
ATOM 5014 C C . SER A 1 640 ? -18.222 13.883 29.160 1.00 27.17 640 SER A C 1
ATOM 5016 O O . SER A 1 640 ? -17.221 14.494 29.532 1.00 27.17 640 SER A O 1
ATOM 5018 N N . SER A 1 641 ? -19.393 13.916 29.814 1.00 26.88 641 SER A N 1
ATOM 5019 C CA . SER A 1 641 ? -19.629 14.000 31.281 1.00 26.88 641 SER A CA 1
ATOM 5020 C C . SER A 1 641 ? -20.953 14.718 31.595 1.00 26.88 641 SER A C 1
ATOM 5022 O O . SER A 1 641 ? -21.173 15.806 31.068 1.00 26.88 641 SER A O 1
ATOM 5024 N N . PRO A 1 642 ? -21.818 14.180 32.476 1.00 37.03 642 PRO A N 1
ATOM 5025 C CA . PRO A 1 642 ? -23.024 14.870 32.921 1.00 37.03 642 PRO A CA 1
ATOM 5026 C C . PRO A 1 642 ? -22.700 15.845 34.064 1.00 37.03 642 PRO A C 1
ATOM 5028 O O . PRO A 1 642 ? -22.749 15.480 35.242 1.00 37.03 642 PRO A O 1
ATOM 5031 N N . THR A 1 643 ? -22.385 17.103 33.745 1.00 29.72 643 THR A N 1
ATOM 5032 C CA . THR A 1 643 ? -22.412 18.174 34.750 1.00 29.72 643 THR A CA 1
ATOM 5033 C C . THR A 1 643 ? -23.862 18.526 35.065 1.00 29.72 643 THR A C 1
ATOM 5035 O O . THR A 1 643 ? -24.565 19.156 34.283 1.00 29.72 643 THR A O 1
ATOM 5038 N N . MET A 1 644 ? -24.331 18.085 36.233 1.00 42.34 644 MET A N 1
ATOM 5039 C CA . MET A 1 644 ? -25.622 18.497 36.782 1.00 42.34 644 MET A CA 1
ATOM 5040 C C . MET A 1 644 ? -25.533 19.958 37.236 1.00 42.34 644 MET A C 1
ATOM 5042 O O . MET A 1 644 ? -25.253 20.240 38.404 1.00 42.34 644 MET A O 1
ATOM 5046 N N . ASP A 1 645 ? -25.761 20.889 36.313 1.00 38.72 645 ASP A N 1
ATOM 5047 C CA . ASP A 1 645 ? -25.723 22.323 36.586 1.00 38.72 645 ASP A CA 1
ATOM 5048 C C . ASP A 1 645 ? -26.952 22.775 37.395 1.00 38.72 645 ASP A C 1
ATOM 5050 O O . ASP A 1 645 ? -27.977 23.241 36.897 1.00 38.72 645 ASP A O 1
ATOM 5054 N N . PHE A 1 646 ? -26.823 22.664 38.719 1.00 44.84 646 PHE A N 1
ATOM 5055 C CA . PHE A 1 646 ? -27.802 23.120 39.713 1.00 44.84 646 PHE A CA 1
ATOM 5056 C C . PHE A 1 646 ? -27.978 24.653 39.776 1.00 44.84 646 PHE A C 1
ATOM 5058 O O . PHE A 1 646 ? -28.706 25.136 40.643 1.00 44.84 646 PHE A O 1
ATOM 5065 N N . ARG A 1 647 ? -27.325 25.435 38.904 1.00 50.09 647 ARG A N 1
ATOM 5066 C CA . ARG A 1 647 ? -27.365 26.912 38.913 1.00 50.09 647 ARG A CA 1
ATOM 5067 C C . ARG A 1 647 ? -28.018 27.550 37.685 1.00 50.09 647 ARG A C 1
ATOM 5069 O O . ARG A 1 647 ? -28.043 28.775 37.619 1.00 50.09 647 ARG A O 1
ATOM 5076 N N . ASP A 1 648 ? -28.583 26.763 36.773 1.00 57.69 648 ASP A N 1
ATOM 5077 C CA . ASP A 1 648 ? -29.444 27.307 35.722 1.00 57.69 648 ASP A CA 1
ATOM 5078 C C . ASP A 1 648 ? -30.858 27.590 36.286 1.00 57.69 648 ASP A C 1
ATOM 5080 O O . ASP A 1 648 ? -31.464 26.678 36.873 1.00 57.69 648 ASP A O 1
ATOM 5084 N N . PRO A 1 649 ? -31.403 28.819 36.149 1.00 52.50 649 PRO A N 1
ATOM 5085 C CA . PRO A 1 649 ? -32.795 29.120 36.489 1.00 52.50 649 PRO A CA 1
ATOM 5086 C C . PRO A 1 649 ? -33.820 28.301 35.692 1.00 52.50 649 PRO A C 1
ATOM 5088 O O . PRO A 1 649 ? -34.941 28.109 36.159 1.00 52.50 649 PRO A O 1
ATOM 5091 N N . SER A 1 650 ? -33.415 27.797 34.525 1.00 61.91 650 SER A N 1
ATOM 5092 C CA . SER A 1 650 ? -34.217 26.992 33.597 1.00 61.91 650 SER A CA 1
ATOM 5093 C C . SER A 1 650 ? -34.341 25.528 34.043 1.00 61.91 650 SER A C 1
ATOM 5095 O O . SER A 1 650 ? -35.152 24.773 33.519 1.00 61.91 650 SER A O 1
ATOM 5097 N N . ASN A 1 651 ? -33.573 25.078 35.042 1.00 76.31 651 ASN A N 1
ATOM 5098 C CA . ASN A 1 651 ? -33.643 23.695 35.512 1.00 76.31 651 ASN A CA 1
ATOM 5099 C C . ASN A 1 651 ? -34.998 23.414 36.197 1.00 76.31 651 ASN A C 1
ATOM 5101 O O . ASN A 1 651 ? -35.256 23.915 37.293 1.00 76.31 651 ASN A O 1
ATOM 5105 N N . VAL A 1 652 ? -35.826 22.544 35.601 1.00 81.44 652 VAL A N 1
ATOM 5106 C CA . VAL A 1 652 ? -37.170 22.160 36.094 1.00 81.44 652 VAL A CA 1
ATOM 5107 C C . VAL A 1 652 ? -37.196 21.856 37.597 1.00 81.44 652 VAL A C 1
ATOM 5109 O O . VAL A 1 652 ? -38.115 22.277 38.299 1.00 81.44 652 VAL A O 1
ATOM 5112 N N . ARG A 1 653 ? -36.180 21.167 38.138 1.00 82.12 653 ARG A N 1
ATOM 5113 C CA . ARG A 1 653 ? -36.119 20.843 39.576 1.00 82.12 653 ARG A CA 1
ATOM 5114 C C . ARG A 1 653 ? -35.964 22.096 40.445 1.00 82.12 653 ARG A C 1
ATOM 5116 O O . ARG A 1 653 ? -36.593 22.175 41.501 1.00 82.12 653 ARG A O 1
ATOM 5123 N N . ASN A 1 654 ? -35.136 23.049 40.018 1.00 82.44 654 ASN A N 1
ATOM 5124 C CA . ASN A 1 654 ? -34.937 24.324 40.710 1.00 82.44 654 ASN A CA 1
ATOM 5125 C C . ASN A 1 654 ? -36.195 25.187 40.617 1.00 82.44 654 ASN A C 1
ATOM 5127 O O . ASN A 1 654 ? -36.653 25.730 41.617 1.00 82.44 654 ASN A O 1
ATOM 5131 N N . LEU A 1 655 ? -36.790 25.247 39.431 1.00 84.31 655 LEU A N 1
ATOM 5132 C CA . LEU A 1 655 ? -37.972 26.039 39.135 1.00 84.31 655 LEU A CA 1
ATOM 5133 C C . LEU A 1 655 ? -39.205 25.570 39.929 1.00 84.31 655 LEU A C 1
ATOM 5135 O O . LEU A 1 655 ? -39.858 26.374 40.591 1.00 84.31 655 LEU A O 1
ATOM 5139 N N . VAL A 1 656 ? -39.444 24.256 40.019 1.00 86.75 656 VAL A N 1
ATOM 5140 C CA . VAL A 1 656 ? -40.463 23.668 40.914 1.00 86.75 656 VAL A CA 1
ATOM 5141 C C . VAL A 1 656 ? -40.192 23.995 42.391 1.00 86.75 656 VAL A C 1
ATOM 5143 O O . VAL A 1 656 ? -41.128 24.187 43.173 1.00 86.75 656 VAL A O 1
ATOM 5146 N N . ALA A 1 657 ? -38.924 24.081 42.808 1.00 85.56 657 ALA A N 1
ATOM 5147 C CA . ALA A 1 657 ? -38.572 24.474 44.171 1.00 85.56 657 ALA A CA 1
ATOM 5148 C C . ALA A 1 657 ? -38.792 25.979 44.430 1.00 85.56 657 ALA A C 1
ATOM 5150 O O . ALA A 1 657 ? -39.307 26.329 45.494 1.00 85.56 657 ALA A O 1
ATOM 5151 N N . VAL A 1 658 ? -38.491 26.850 43.459 1.00 86.38 658 VAL A N 1
ATOM 5152 C CA . VAL A 1 658 ? -38.821 28.286 43.485 1.00 86.38 658 VAL A CA 1
ATOM 5153 C C . VAL A 1 658 ? -40.330 28.482 43.592 1.00 86.38 658 VAL A C 1
ATOM 5155 O O . VAL A 1 658 ? -40.775 29.146 44.526 1.00 86.38 658 VAL A O 1
ATOM 5158 N N . ILE A 1 659 ? -41.119 27.843 42.724 1.00 89.19 659 ILE A N 1
ATOM 5159 C CA . ILE A 1 659 ? -42.591 27.889 42.735 1.00 89.19 659 ILE A CA 1
ATOM 5160 C C . ILE A 1 659 ? -43.135 27.468 44.106 1.00 89.19 659 ILE A C 1
ATOM 5162 O O . ILE A 1 659 ? -43.945 28.171 44.711 1.00 89.19 659 ILE A O 1
ATOM 5166 N N . ARG A 1 660 ? -42.621 26.373 44.681 1.00 89.38 660 ARG A N 1
ATOM 5167 C CA . ARG A 1 660 ? -42.999 25.929 46.034 1.00 89.38 660 ARG A CA 1
ATOM 5168 C C . ARG A 1 660 ? -42.646 26.958 47.117 1.00 89.38 660 ARG A C 1
ATOM 5170 O O . ARG A 1 660 ? -43.391 27.102 48.085 1.00 89.38 660 ARG A O 1
ATOM 5177 N N . CYS A 1 661 ? -41.528 27.669 46.982 1.00 86.62 661 CYS A N 1
ATOM 5178 C CA . CYS A 1 661 ? -41.150 28.757 47.886 1.00 86.62 661 CYS A CA 1
ATOM 5179 C C . CYS A 1 661 ? -42.033 30.001 47.703 1.00 86.62 661 CYS A C 1
ATOM 5181 O O . CYS A 1 661 ? -42.420 30.603 48.706 1.00 86.62 661 CYS A O 1
ATOM 5183 N N . GLN A 1 662 ? -42.393 30.360 46.468 1.00 88.94 662 GLN A N 1
ATOM 5184 C CA . GLN A 1 662 ? -43.328 31.445 46.155 1.00 88.94 662 GLN A CA 1
ATOM 5185 C C . GLN A 1 662 ? -44.712 31.160 46.748 1.00 88.94 662 GLN A C 1
ATOM 5187 O O . GLN A 1 662 ? -45.228 31.996 47.482 1.00 88.94 662 GLN A O 1
ATOM 5192 N N . ILE A 1 663 ? -45.257 29.953 46.548 1.00 90.25 663 ILE A N 1
ATOM 5193 C CA . ILE A 1 663 ? -46.546 29.523 47.119 1.00 90.25 663 ILE A CA 1
ATOM 5194 C C . ILE A 1 663 ? -46.548 29.638 48.650 1.00 90.25 663 ILE A C 1
ATOM 5196 O O . ILE A 1 663 ? -47.497 30.173 49.215 1.00 90.25 663 ILE A O 1
ATOM 5200 N N . LYS A 1 664 ? -45.477 29.218 49.339 1.00 89.00 664 LYS A N 1
ATOM 5201 C CA . LYS A 1 664 ? -45.368 29.374 50.804 1.00 89.00 664 LYS A CA 1
ATOM 5202 C C . LYS A 1 664 ? -45.390 30.838 51.250 1.00 89.00 664 LYS A C 1
ATOM 5204 O O . LYS A 1 664 ? -46.040 31.171 52.236 1.00 89.00 664 LYS A O 1
ATOM 5209 N N . HIS A 1 665 ? -44.683 31.717 50.540 1.00 86.44 665 HIS A N 1
ATOM 5210 C CA . HIS A 1 665 ? -44.684 33.149 50.850 1.00 86.44 665 HIS A CA 1
ATOM 5211 C C . HIS A 1 665 ? -46.038 33.797 50.543 1.00 86.44 665 HIS A C 1
ATOM 5213 O O . HIS A 1 665 ? -46.497 34.630 51.320 1.00 86.44 665 HIS A O 1
ATOM 5219 N N . LEU A 1 666 ? -46.699 33.368 49.467 1.00 88.00 666 LEU A N 1
ATOM 5220 C CA . LEU A 1 666 ? -48.050 33.772 49.096 1.00 88.00 666 LEU A CA 1
ATOM 5221 C C . LEU A 1 666 ? -49.076 33.360 50.158 1.00 88.00 666 LEU A C 1
ATOM 5223 O O . LEU A 1 666 ? -49.863 34.198 50.580 1.00 88.00 666 LEU A O 1
ATOM 5227 N N . GLN A 1 667 ? -49.015 32.121 50.653 1.00 88.00 667 GLN A N 1
ATOM 5228 C CA . GLN A 1 667 ? -49.846 31.635 51.761 1.00 88.00 667 GLN A CA 1
ATOM 5229 C C . GLN A 1 667 ? -49.661 32.497 53.018 1.00 88.00 667 GLN A C 1
ATOM 5231 O O . GLN A 1 667 ? -50.637 33.021 53.545 1.00 88.00 667 GLN A O 1
ATOM 5236 N N . VAL A 1 668 ? -48.412 32.731 53.442 1.00 86.62 668 VAL A N 1
ATOM 5237 C CA . VAL A 1 668 ? -48.110 33.586 54.605 1.00 86.62 668 VAL A CA 1
ATOM 5238 C C . VAL A 1 668 ? -48.583 35.027 54.393 1.00 86.62 668 VAL A C 1
ATOM 5240 O O . VAL A 1 668 ? -49.117 35.628 55.321 1.00 86.62 668 VAL A O 1
ATOM 5243 N N . ALA A 1 669 ? -48.428 35.590 53.192 1.00 84.19 669 ALA A N 1
ATOM 5244 C CA . ALA A 1 669 ? -48.955 36.915 52.882 1.00 84.19 669 ALA A CA 1
ATOM 5245 C C . ALA A 1 669 ? -50.485 36.936 52.982 1.00 84.19 669 ALA A C 1
ATOM 5247 O O . ALA A 1 669 ? -51.011 37.776 53.702 1.00 84.19 669 ALA A O 1
ATOM 5248 N N . VAL A 1 670 ? -51.195 35.998 52.350 1.00 84.19 670 VAL A N 1
ATOM 5249 C CA . VAL A 1 670 ? -52.664 35.890 52.415 1.00 84.19 670 VAL A CA 1
ATOM 5250 C C . VAL A 1 670 ? -53.156 35.719 53.858 1.00 84.19 670 VAL A C 1
ATOM 5252 O O . VAL A 1 670 ? -54.101 36.398 54.258 1.00 84.19 670 VAL A O 1
ATOM 5255 N N . ASP A 1 671 ? -52.487 34.903 54.675 1.00 83.38 671 ASP A N 1
ATOM 5256 C CA . ASP A 1 671 ? -52.805 34.759 56.099 1.00 83.38 671 ASP A CA 1
ATOM 5257 C C . ASP A 1 671 ? -52.559 36.045 56.899 1.00 83.38 671 ASP A C 1
ATOM 5259 O O . ASP A 1 671 ? -53.389 36.420 57.729 1.00 83.38 671 ASP A O 1
ATOM 5263 N N . LEU A 1 672 ? -51.476 36.774 56.621 1.00 77.94 672 LEU A N 1
ATOM 5264 C CA . LEU A 1 672 ? -51.223 38.088 57.220 1.00 77.94 672 LEU A CA 1
ATOM 5265 C C . LEU A 1 672 ? -52.242 39.141 56.767 1.00 77.94 672 LEU A C 1
ATOM 5267 O O . LEU A 1 672 ? -52.606 40.000 57.563 1.00 77.94 672 LEU A O 1
ATOM 5271 N N . CYS A 1 673 ? -52.739 39.073 55.530 1.00 73.56 673 CYS A N 1
ATOM 5272 C CA . CYS A 1 673 ? -53.812 39.942 55.035 1.00 73.56 673 CYS A CA 1
ATOM 5273 C C . CYS A 1 673 ? -55.131 39.629 55.760 1.00 73.56 673 CYS A C 1
ATOM 5275 O O . CYS A 1 673 ? -55.792 40.533 56.271 1.00 73.56 673 CYS A O 1
ATOM 5277 N N . ARG A 1 674 ? -55.450 38.337 55.916 1.00 74.56 674 ARG A N 1
ATOM 5278 C CA . ARG A 1 674 ? -56.587 37.836 56.704 1.00 74.56 674 ARG A CA 1
ATOM 5279 C C . ARG A 1 674 ? -56.521 38.276 58.173 1.00 74.56 674 ARG A C 1
ATOM 5281 O O . ARG A 1 674 ? -57.558 38.569 58.754 1.00 74.56 674 ARG A O 1
ATOM 5288 N N . GLN A 1 675 ? -55.323 38.374 58.754 1.00 67.44 675 GLN A N 1
ATOM 5289 C CA . GLN A 1 675 ? -55.097 38.877 60.119 1.00 67.44 675 GLN A CA 1
ATOM 5290 C C . GLN A 1 675 ? -55.066 40.419 60.210 1.00 67.44 675 GLN A C 1
ATOM 5292 O O . GLN A 1 675 ? -55.493 40.984 61.220 1.00 67.44 675 GLN A O 1
ATOM 5297 N N . ARG A 1 676 ? -54.605 41.130 59.168 1.00 56.41 676 ARG A N 1
ATOM 5298 C CA . ARG A 1 676 ? -54.607 42.608 59.098 1.00 56.41 676 ARG A CA 1
ATOM 5299 C C . ARG A 1 676 ? -55.971 43.215 58.797 1.00 56.41 676 ARG A C 1
ATOM 5301 O O . ARG A 1 676 ? -56.193 44.358 59.179 1.00 56.41 676 ARG A O 1
ATOM 5308 N N . GLY A 1 677 ? -56.905 42.447 58.235 1.00 50.88 677 GLY A N 1
ATOM 5309 C CA . GLY A 1 677 ? -58.323 42.822 58.153 1.00 50.88 677 GLY A CA 1
ATOM 5310 C C . GLY A 1 677 ? -58.984 43.118 59.512 1.00 50.88 677 GLY A C 1
ATOM 5311 O O . GLY A 1 677 ? -60.140 43.528 59.540 1.00 50.88 677 GLY A O 1
ATOM 5312 N N . THR A 1 678 ? -58.261 42.936 60.626 1.00 45.94 678 THR A N 1
ATOM 5313 C CA . THR A 1 678 ? -58.750 43.126 61.996 1.00 45.94 678 THR A CA 1
ATOM 5314 C C . THR A 1 678 ? -58.131 44.285 62.801 1.00 45.94 678 THR A C 1
ATOM 5316 O O . THR A 1 678 ? -58.657 44.533 63.880 1.00 45.94 678 THR A O 1
ATOM 5319 N N . LEU A 1 679 ? -57.085 45.021 62.360 1.00 42.59 679 LEU A N 1
ATOM 5320 C CA . LEU A 1 679 ? -56.564 46.213 63.096 1.00 42.59 679 LEU A CA 1
ATOM 5321 C C . LEU A 1 679 ? -55.664 47.177 62.261 1.00 42.59 679 LEU A C 1
ATOM 5323 O O . LEU A 1 679 ? -55.008 46.718 61.324 1.00 42.59 679 LEU A O 1
ATOM 5327 N N . PRO A 1 680 ? -55.565 48.494 62.596 1.00 39.34 680 PRO A N 1
ATOM 5328 C CA . PRO A 1 680 ? -54.982 49.513 61.711 1.00 39.34 680 PRO A CA 1
ATOM 5329 C C . PRO A 1 680 ? -53.582 50.082 62.077 1.00 39.34 680 PRO A C 1
ATOM 5331 O O . PRO A 1 680 ? -53.269 50.384 63.223 1.00 39.34 680 PRO A O 1
ATOM 5334 N N . TYR A 1 681 ? -52.793 50.270 61.010 1.00 34.88 681 TYR A N 1
ATOM 5335 C CA . TYR A 1 681 ? -51.719 51.237 60.670 1.00 34.88 681 TYR A CA 1
ATOM 5336 C C . TYR A 1 681 ? -50.974 52.133 61.707 1.00 34.88 681 TYR A C 1
ATOM 5338 O O . TYR A 1 681 ? -51.572 53.010 62.325 1.00 34.88 681 TYR A O 1
ATOM 5346 N N . SER A 1 682 ? -49.624 52.041 61.700 1.00 35.31 682 SER A N 1
ATOM 5347 C CA . SER A 1 682 ? -48.597 53.098 61.959 1.00 35.31 682 SER A CA 1
ATOM 5348 C C . SER A 1 682 ? -47.167 52.529 61.687 1.00 35.31 682 SER A C 1
ATOM 5350 O O . SER A 1 682 ? -47.028 51.307 61.709 1.00 35.31 682 SER A O 1
ATOM 5352 N N . GLY A 1 683 ? -46.055 53.253 61.429 1.00 35.91 683 GLY A N 1
ATOM 5353 C CA . GLY A 1 683 ? -45.845 54.667 61.046 1.00 35.91 683 GLY A CA 1
ATOM 5354 C C . GLY A 1 683 ? -44.417 55.227 61.335 1.00 35.91 683 GLY A C 1
ATOM 5355 O O . GLY A 1 683 ? -44.101 55.500 62.486 1.00 35.91 683 GLY A O 1
ATOM 5356 N N . GLY A 1 684 ? -43.587 55.483 60.301 1.00 36.22 684 GLY A N 1
ATOM 5357 C CA . GLY A 1 684 ? -42.279 56.204 60.379 1.00 36.22 684 GLY A CA 1
ATOM 5358 C C . GLY A 1 684 ? -41.028 55.376 60.778 1.00 36.22 684 GLY A C 1
ATOM 5359 O O . GLY A 1 684 ? -41.177 54.212 61.128 1.00 36.22 684 GLY A O 1
ATOM 5360 N N . ILE A 1 685 ? -39.769 55.872 60.757 1.00 40.38 685 ILE A N 1
ATOM 5361 C CA . ILE A 1 685 ? -39.149 57.149 60.292 1.00 40.38 685 ILE A CA 1
ATOM 5362 C C . ILE A 1 685 ? -37.583 57.018 60.294 1.00 40.38 685 ILE A C 1
ATOM 5364 O O . ILE A 1 685 ? -37.066 56.333 61.168 1.00 40.38 685 ILE A O 1
ATOM 5368 N N . SER A 1 686 ? -36.859 57.733 59.400 1.00 34.53 686 SER A N 1
ATOM 5369 C CA . SER A 1 686 ? -35.416 58.163 59.446 1.00 34.53 686 SER A CA 1
ATOM 5370 C C . SER A 1 686 ? -34.245 57.160 59.661 1.00 34.53 686 SER A C 1
ATOM 5372 O O . SER A 1 686 ? -34.459 56.022 60.045 1.00 34.53 686 SER A O 1
ATOM 5374 N N . CYS A 1 687 ? -32.949 57.530 59.549 1.00 36.47 687 CYS A N 1
ATOM 5375 C CA . CYS A 1 687 ? -32.158 58.436 58.661 1.00 36.47 687 CYS A CA 1
ATOM 5376 C C . CYS A 1 687 ? -30.673 58.449 59.149 1.00 36.47 687 CYS A C 1
ATOM 5378 O O . CYS A 1 687 ? -30.447 58.257 60.341 1.00 36.47 687 CYS A O 1
ATOM 5380 N N . GLY A 1 688 ? -29.694 58.774 58.286 1.00 36.56 688 GLY A N 1
ATOM 5381 C CA . GLY A 1 688 ? -28.364 59.292 58.688 1.00 36.56 688 GLY A CA 1
ATOM 5382 C C . GLY A 1 688 ? -27.140 58.420 58.355 1.00 36.56 688 GLY A C 1
ATOM 5383 O O . GLY A 1 688 ? -27.092 57.254 58.732 1.00 36.56 688 GLY A O 1
ATOM 5384 N N . GLY A 1 689 ? -26.129 59.001 57.683 1.00 45.22 689 GLY A N 1
ATOM 5385 C CA . GLY A 1 689 ? -24.867 58.309 57.349 1.00 45.22 689 GLY A CA 1
ATOM 5386 C C . GLY A 1 689 ? -23.919 59.032 56.372 1.00 45.22 689 GLY A C 1
ATOM 5387 O O . GLY A 1 689 ? -23.273 58.376 55.561 1.00 45.22 689 GLY A O 1
ATOM 5388 N N . GLU A 1 690 ? -23.841 60.369 56.380 1.00 48.38 690 GLU A N 1
ATOM 5389 C CA . GLU A 1 690 ? -23.152 61.117 55.304 1.00 48.38 690 GLU A CA 1
ATOM 5390 C C . GLU A 1 690 ? -21.610 61.088 55.356 1.00 48.38 690 GLU A C 1
ATOM 5392 O O . GLU A 1 690 ? -20.978 61.218 54.312 1.00 48.38 690 GLU A O 1
ATOM 5397 N N . LEU A 1 691 ? -20.978 60.848 56.513 1.00 51.03 691 LEU A N 1
ATOM 5398 C CA . LEU A 1 691 ? -19.505 60.870 56.623 1.00 51.03 691 LEU A CA 1
ATOM 5399 C C . LEU A 1 691 ? -18.814 59.571 56.166 1.00 51.03 691 LEU A C 1
ATOM 5401 O O . LEU A 1 691 ? -17.691 59.620 55.672 1.00 51.03 691 LEU A O 1
ATOM 5405 N N . GLU A 1 692 ? -19.483 58.416 56.247 1.00 53.91 692 GLU A N 1
ATOM 5406 C CA . GLU A 1 692 ? -18.987 57.190 55.595 1.00 53.91 692 GLU A CA 1
ATOM 5407 C C . GLU A 1 692 ? -19.109 57.290 54.065 1.00 53.91 692 GLU A C 1
ATOM 5409 O O . GLU A 1 692 ? -18.303 56.716 53.332 1.00 53.91 692 GLU A O 1
ATOM 5414 N N . SER A 1 693 ? -20.083 58.067 53.572 1.00 58.81 693 SER A N 1
ATOM 5415 C CA . SER A 1 693 ? -20.353 58.229 52.141 1.00 58.81 693 SER A CA 1
ATOM 5416 C C . SER A 1 693 ? -19.199 58.877 51.372 1.00 58.81 693 SER A C 1
ATOM 5418 O O . SER A 1 693 ? -19.051 58.598 50.184 1.00 58.81 693 SER A O 1
ATOM 5420 N N . GLU A 1 694 ? -18.392 59.734 52.001 1.00 61.44 694 GLU A N 1
ATOM 5421 C CA . GLU A 1 694 ? -17.316 60.462 51.315 1.00 61.44 694 GLU A CA 1
ATOM 5422 C C . GLU A 1 694 ? -16.044 59.610 51.161 1.00 61.44 694 GLU A C 1
ATOM 5424 O O . GLU A 1 694 ? -15.494 59.516 50.062 1.00 61.44 694 GLU A O 1
ATOM 5429 N N . ALA A 1 695 ? -15.654 58.864 52.202 1.00 65.44 695 ALA A N 1
ATOM 5430 C CA . ALA A 1 695 ? -14.583 57.867 52.108 1.00 65.44 695 ALA A CA 1
ATOM 5431 C C . ALA A 1 695 ? -14.946 56.730 51.130 1.00 65.44 695 ALA A C 1
ATOM 5433 O O . ALA A 1 695 ? -14.135 56.338 50.286 1.00 65.44 695 ALA A O 1
ATOM 5434 N N . LEU A 1 696 ? -16.202 56.259 51.169 1.00 68.81 696 LEU A N 1
ATOM 5435 C CA . LEU A 1 696 ? -16.730 55.318 50.178 1.00 68.81 696 LEU A CA 1
ATOM 5436 C C . LEU A 1 696 ? -16.745 55.919 48.764 1.00 68.81 696 LEU A C 1
ATOM 5438 O O . LEU A 1 696 ? -16.508 55.195 47.799 1.00 68.81 696 LEU A O 1
ATOM 5442 N N . MET A 1 697 ? -16.989 57.224 48.606 1.00 75.75 697 MET A N 1
ATOM 5443 C CA . MET A 1 697 ? -16.951 57.890 47.301 1.00 75.75 697 MET A CA 1
ATOM 5444 C C . MET A 1 697 ? -15.533 57.927 46.716 1.00 75.75 697 MET A C 1
ATOM 5446 O O . MET A 1 697 ? -15.375 57.642 45.525 1.00 75.75 697 MET A O 1
ATOM 5450 N N . GLU A 1 698 ? -14.503 58.208 47.519 1.00 78.56 698 GLU A N 1
ATOM 5451 C CA . GLU A 1 698 ? -13.107 58.170 47.060 1.00 78.56 698 GLU A CA 1
ATOM 5452 C C . GLU A 1 698 ? -12.683 56.744 46.661 1.00 78.56 698 GLU A C 1
ATOM 5454 O O . GLU A 1 698 ? -12.127 56.534 45.576 1.00 78.56 698 GLU A O 1
ATOM 5459 N N . GLU A 1 699 ? -13.024 55.735 47.470 1.00 79.88 699 GLU A N 1
ATOM 5460 C CA . GLU A 1 699 ? -12.744 54.334 47.139 1.00 79.88 699 GLU A CA 1
ATOM 5461 C C . GLU A 1 699 ? -13.509 53.878 45.881 1.00 79.88 699 GLU A C 1
ATOM 5463 O O . GLU A 1 699 ? -12.935 53.232 44.999 1.00 79.88 699 GLU A O 1
ATOM 5468 N N . VAL A 1 700 ? -14.764 54.307 45.707 1.00 79.69 700 VAL A N 1
ATOM 5469 C CA . VAL A 1 700 ? -15.548 54.089 44.480 1.00 79.69 700 VAL A CA 1
ATOM 5470 C C . VAL A 1 700 ? -14.916 54.772 43.264 1.00 79.69 700 VAL A C 1
ATOM 5472 O O . VAL A 1 700 ? -14.933 54.191 42.178 1.00 79.69 700 VAL A O 1
ATOM 5475 N N . LEU A 1 701 ? -14.340 55.971 43.393 1.00 83.56 701 LEU A N 1
ATOM 5476 C CA . LEU A 1 701 ? -13.624 56.636 42.294 1.00 83.56 701 LEU A CA 1
ATOM 5477 C C . LEU A 1 701 ? -12.327 55.895 41.934 1.00 83.56 701 LEU A C 1
ATOM 5479 O O . LEU A 1 701 ? -12.053 55.676 40.750 1.00 83.56 701 LEU A O 1
ATOM 5483 N N . LYS A 1 702 ? -11.577 55.419 42.932 1.00 86.12 702 LYS A N 1
ATOM 5484 C CA . LYS A 1 702 ? -10.367 54.606 42.740 1.00 86.12 702 LYS A CA 1
ATOM 5485 C C . LYS A 1 702 ? -10.681 53.266 42.064 1.00 86.12 702 LYS A C 1
ATOM 5487 O O . LYS A 1 702 ? -10.008 52.885 41.104 1.00 86.12 702 LYS A O 1
ATOM 5492 N N . LEU A 1 703 ? -11.757 52.598 42.484 1.00 84.81 703 LEU A N 1
ATOM 5493 C CA . LEU A 1 703 ? -12.269 51.379 41.854 1.00 84.81 703 LEU A CA 1
ATOM 5494 C C . LEU A 1 703 ? -12.803 51.636 40.437 1.00 84.81 703 LEU A C 1
ATOM 5496 O O . LEU A 1 703 ? -12.540 50.830 39.548 1.00 84.81 703 LEU A O 1
ATOM 5500 N N . LYS A 1 704 ? -13.487 52.761 40.178 1.00 86.75 704 LYS A N 1
ATOM 5501 C CA . LYS A 1 704 ? -13.913 53.167 38.822 1.00 86.75 704 LYS A CA 1
ATOM 5502 C C . LYS A 1 704 ? -12.722 53.408 37.893 1.00 86.75 704 LYS A C 1
ATOM 5504 O O . LYS A 1 704 ? -12.765 52.961 36.749 1.00 86.75 704 LYS A O 1
ATOM 5509 N N . SER A 1 705 ? -11.661 54.054 38.379 1.00 84.94 705 SER A N 1
ATOM 5510 C CA . SER A 1 705 ? -10.414 54.251 37.629 1.00 84.94 705 SER A CA 1
ATOM 5511 C C . SER A 1 705 ? -9.768 52.907 37.271 1.00 84.94 705 SER A C 1
ATOM 5513 O O . SER A 1 705 ? -9.568 52.608 36.092 1.00 84.94 705 SER A O 1
ATOM 5515 N N . LEU A 1 706 ? -9.582 52.024 38.260 1.00 88.62 706 LEU A N 1
ATOM 5516 C CA . LEU A 1 706 ? -9.037 50.679 38.048 1.00 88.62 706 LEU A CA 1
ATOM 5517 C C . LEU A 1 706 ? -9.903 49.841 37.087 1.00 88.62 706 LEU A C 1
ATOM 5519 O O . LEU A 1 706 ? -9.373 49.149 36.215 1.00 88.62 706 LEU A O 1
ATOM 5523 N N . LEU A 1 707 ? -11.232 49.932 37.199 1.00 88.38 707 LEU A N 1
ATOM 5524 C CA . LEU A 1 707 ? -12.182 49.295 36.285 1.00 88.38 707 LEU A CA 1
ATOM 5525 C C . LEU A 1 707 ? -12.050 49.849 34.858 1.00 88.38 707 LEU A C 1
ATOM 5527 O O . LEU A 1 707 ? -12.141 49.079 33.903 1.00 88.38 707 LEU A O 1
ATOM 5531 N N . SER A 1 708 ? -11.814 51.155 34.700 1.00 88.31 708 SER A N 1
ATOM 5532 C CA . SER A 1 708 ? -11.577 51.791 33.401 1.00 88.31 708 SER A CA 1
ATOM 5533 C C . SER A 1 708 ? -10.296 51.261 32.757 1.00 88.31 708 SER A C 1
ATOM 5535 O O . SER A 1 708 ? -10.346 50.749 31.640 1.00 88.31 708 SER A O 1
ATOM 5537 N N . THR A 1 709 ? -9.179 51.242 33.492 1.00 90.31 709 THR A N 1
ATOM 5538 C CA . THR A 1 709 ? -7.911 50.663 33.013 1.00 90.31 709 THR A CA 1
ATOM 5539 C C . THR A 1 709 ? -8.058 49.179 32.668 1.00 90.31 709 THR A C 1
ATOM 5541 O O . THR A 1 709 ? -7.509 48.712 31.673 1.00 90.31 709 THR A O 1
ATOM 5544 N N . LYS A 1 710 ? -8.839 48.408 33.439 1.00 94.56 710 LYS A N 1
ATOM 5545 C CA . LYS A 1 710 ? -9.118 46.998 33.119 1.00 94.56 710 LYS A CA 1
ATOM 5546 C C . LYS A 1 710 ? -9.994 46.835 31.874 1.00 94.56 710 LYS A C 1
ATOM 5548 O O . LYS A 1 710 ? -9.736 45.932 31.081 1.00 94.56 710 LYS A O 1
ATOM 5553 N N . ARG A 1 711 ? -10.978 47.711 31.651 1.00 92.88 711 ARG A N 1
ATOM 5554 C CA . ARG A 1 711 ? -11.786 47.741 30.416 1.00 92.88 711 ARG A CA 1
ATOM 5555 C C . ARG A 1 711 ? -10.938 48.087 29.192 1.00 92.88 711 ARG A C 1
ATOM 5557 O O . ARG A 1 711 ? -11.092 47.439 28.161 1.00 92.88 711 ARG A O 1
ATOM 5564 N N . GLU A 1 712 ? -10.018 49.035 29.323 1.00 91.94 712 GLU A N 1
ATOM 5565 C CA . GLU A 1 712 ? -9.065 49.412 28.275 1.00 91.94 712 GLU A CA 1
ATOM 5566 C C . GLU A 1 712 ? -8.076 48.275 27.966 1.00 91.94 712 GLU A C 1
ATOM 5568 O O . GLU A 1 712 ? -7.921 47.896 26.808 1.00 91.94 712 GLU A O 1
ATOM 5573 N N . GLN A 1 713 ? -7.508 47.621 28.988 1.00 92.31 713 GLN A N 1
ATOM 5574 C CA . GLN A 1 713 ? -6.681 46.416 28.813 1.00 92.31 713 GLN A CA 1
ATOM 5575 C C . GLN A 1 713 ? -7.439 45.297 28.075 1.00 92.31 713 GLN A C 1
ATOM 5577 O O . GLN A 1 713 ? -6.885 44.668 27.173 1.00 92.31 713 GLN A O 1
ATOM 5582 N N . ILE A 1 714 ? -8.719 45.075 28.399 1.00 90.50 714 ILE A N 1
ATOM 5583 C CA . ILE A 1 714 ? -9.581 44.116 27.688 1.00 90.50 714 ILE A CA 1
ATOM 5584 C C . ILE A 1 714 ? -9.830 44.551 26.235 1.00 90.50 714 ILE A C 1
ATOM 5586 O O . ILE A 1 714 ? -9.840 43.699 25.347 1.00 90.50 714 ILE A O 1
ATOM 5590 N N . ALA A 1 715 ? -10.014 45.846 25.963 1.00 92.12 715 ALA A N 1
ATOM 5591 C CA . ALA A 1 715 ? -10.173 46.361 24.602 1.00 92.12 715 ALA A CA 1
ATOM 5592 C C . ALA A 1 715 ? -8.901 46.141 23.763 1.00 92.12 715 ALA A C 1
ATOM 5594 O O . ALA A 1 715 ? -8.983 45.580 22.671 1.00 92.12 715 ALA A O 1
ATOM 5595 N N . THR A 1 716 ? -7.725 46.473 24.300 1.00 93.44 716 THR A N 1
ATOM 5596 C CA . THR A 1 716 ? -6.431 46.254 23.636 1.00 93.44 716 THR A CA 1
ATOM 5597 C C . THR A 1 716 ? -6.172 44.770 23.372 1.00 93.44 716 THR A C 1
ATOM 5599 O O . THR A 1 716 ? -5.829 44.401 22.248 1.00 93.44 716 THR A O 1
ATOM 5602 N N . LEU A 1 717 ? -6.424 43.891 24.351 1.00 92.62 717 LEU A N 1
ATOM 5603 C CA . LEU A 1 717 ? -6.317 42.438 24.160 1.00 92.62 717 LEU A CA 1
ATOM 5604 C C . LEU A 1 717 ? -7.283 41.922 23.085 1.00 92.62 717 LEU A C 1
ATOM 5606 O O . LEU A 1 717 ? -6.884 41.108 22.254 1.00 92.62 717 LEU A O 1
ATOM 5610 N N . ARG A 1 718 ? -8.529 42.414 23.038 1.00 95.19 718 ARG A N 1
ATOM 5611 C CA . ARG A 1 718 ? -9.489 42.068 21.974 1.00 95.19 718 ARG A CA 1
ATOM 5612 C C . ARG A 1 718 ? -9.000 42.504 20.593 1.00 95.19 718 ARG A C 1
ATOM 5614 O O . ARG A 1 718 ? -9.161 41.741 19.644 1.00 95.19 718 ARG A O 1
ATOM 5621 N N . THR A 1 719 ? -8.378 43.676 20.472 1.00 94.75 719 THR A N 1
ATOM 5622 C CA . THR A 1 719 ? -7.792 44.152 19.208 1.00 94.75 719 THR A CA 1
ATOM 5623 C C . THR A 1 719 ? -6.624 43.270 18.760 1.00 94.75 719 THR A C 1
ATOM 5625 O O . THR A 1 719 ? -6.609 42.834 17.610 1.00 94.75 719 THR A O 1
ATOM 5628 N N . VAL A 1 720 ? -5.700 42.920 19.663 1.00 95.12 720 VAL A N 1
ATOM 5629 C CA . VAL A 1 720 ? -4.572 42.016 19.357 1.00 95.12 720 VAL A CA 1
ATOM 5630 C C . VAL A 1 720 ? -5.061 40.613 18.984 1.00 95.12 720 VAL A C 1
ATOM 5632 O O . VAL A 1 720 ? -4.602 40.042 17.997 1.00 95.12 720 VAL A O 1
ATOM 5635 N N . LEU A 1 721 ? -6.042 40.065 19.708 1.00 94.06 721 LEU A N 1
ATOM 5636 C CA . LEU A 1 721 ? -6.652 38.772 19.378 1.00 94.06 721 LEU A CA 1
ATOM 5637 C C . LEU A 1 721 ? -7.382 38.804 18.028 1.00 94.06 721 LEU A C 1
ATOM 5639 O O . LEU A 1 721 ? -7.311 37.832 17.280 1.00 94.06 721 LEU A O 1
ATOM 5643 N N . LYS A 1 722 ? -8.039 39.918 17.677 1.00 95.69 722 LYS A N 1
ATOM 5644 C CA . LYS A 1 722 ? -8.678 40.097 16.365 1.00 95.69 722 LYS A CA 1
ATOM 5645 C C . LYS A 1 722 ? -7.646 40.167 15.234 1.00 95.69 722 LYS A C 1
ATOM 5647 O O . LYS A 1 722 ? -7.861 39.531 14.208 1.00 95.69 722 LYS A O 1
ATOM 5652 N N . ALA A 1 723 ? -6.523 40.857 15.439 1.00 92.81 723 ALA A N 1
ATOM 5653 C CA . ALA A 1 723 ? -5.416 40.887 14.483 1.00 92.81 723 ALA A CA 1
ATOM 5654 C C . ALA A 1 723 ? -4.786 39.493 14.300 1.00 92.81 723 ALA A C 1
ATOM 5656 O O . ALA A 1 723 ? -4.664 39.022 13.174 1.00 92.81 723 ALA A O 1
ATOM 5657 N N . ASN A 1 724 ? -4.486 38.777 15.392 1.00 90.31 724 ASN A N 1
ATOM 5658 C CA . ASN A 1 724 ? -3.977 37.401 15.327 1.00 90.31 724 ASN A CA 1
ATOM 5659 C C . ASN A 1 724 ? -4.956 36.446 14.629 1.00 90.31 724 ASN A C 1
ATOM 5661 O O . ASN A 1 724 ? -4.532 35.623 13.818 1.00 90.31 724 ASN A O 1
ATOM 5665 N N . LYS A 1 725 ? -6.265 36.584 14.888 1.00 96.06 725 LYS A N 1
ATOM 5666 C CA . LYS A 1 725 ? -7.305 35.841 14.167 1.00 96.06 725 LYS A CA 1
ATOM 5667 C C . LYS A 1 725 ? -7.246 36.126 12.661 1.00 96.06 725 LYS A C 1
ATOM 5669 O O . LYS A 1 725 ? -7.212 35.178 11.886 1.00 96.06 725 LYS A O 1
ATOM 5674 N N . GLN A 1 726 ? -7.185 37.393 12.251 1.00 94.62 726 GLN A N 1
ATOM 5675 C CA . GLN A 1 726 ? -7.111 37.771 10.833 1.00 94.62 726 GLN A CA 1
ATOM 5676 C C . GLN A 1 726 ? -5.840 37.241 10.152 1.00 94.62 726 GLN A C 1
ATOM 5678 O O . GLN A 1 726 ? -5.916 36.732 9.036 1.00 94.62 726 GLN A O 1
ATOM 5683 N N . THR A 1 727 ? -4.689 37.283 10.828 1.00 94.56 727 THR A N 1
ATOM 5684 C CA . THR A 1 727 ? -3.436 36.697 10.323 1.00 94.56 727 THR A CA 1
ATOM 5685 C C . THR A 1 727 ? -3.551 35.180 10.145 1.00 94.56 727 THR A C 1
ATOM 5687 O O . THR A 1 727 ? -3.114 34.651 9.123 1.00 94.56 727 THR A O 1
ATOM 5690 N N . ALA A 1 728 ? -4.179 34.475 11.092 1.00 90.50 728 ALA A N 1
ATOM 5691 C CA . ALA A 1 728 ? -4.423 33.036 10.987 1.00 90.50 728 ALA A CA 1
ATOM 5692 C C . ALA A 1 728 ? -5.422 32.690 9.866 1.00 90.50 728 ALA A C 1
ATOM 5694 O O . ALA A 1 728 ? -5.182 31.761 9.099 1.00 90.50 728 ALA A O 1
ATOM 5695 N N . GLU A 1 729 ? -6.507 33.457 9.718 1.00 92.19 729 GLU A N 1
ATOM 5696 C CA . GLU A 1 729 ? -7.483 33.299 8.629 1.00 92.19 729 GLU A CA 1
ATOM 5697 C C . GLU A 1 729 ? -6.837 33.530 7.252 1.00 92.19 729 GLU A C 1
ATOM 5699 O O . GLU A 1 729 ? -7.057 32.740 6.333 1.00 92.19 729 GLU A O 1
ATOM 5704 N N . LEU A 1 730 ? -5.974 34.544 7.115 1.00 95.19 730 LEU A N 1
ATOM 5705 C CA . LEU A 1 730 ? -5.224 34.806 5.883 1.00 95.19 730 LEU A CA 1
ATOM 5706 C C . LEU A 1 730 ? -4.215 33.688 5.573 1.00 95.19 730 LEU A C 1
ATOM 5708 O O . LEU A 1 730 ? -4.119 33.245 4.427 1.00 95.19 730 LEU A O 1
ATOM 5712 N N . ALA A 1 731 ? -3.493 33.190 6.582 1.00 92.50 731 ALA A N 1
ATOM 5713 C CA . ALA A 1 731 ? -2.562 32.073 6.424 1.00 92.50 731 ALA A CA 1
ATOM 5714 C C . ALA A 1 731 ? -3.281 30.781 5.995 1.00 92.50 731 ALA A C 1
ATOM 5716 O O . ALA A 1 731 ? -2.836 30.116 5.059 1.00 92.50 731 ALA A O 1
ATOM 5717 N N . LEU A 1 732 ? -4.424 30.460 6.613 1.00 92.31 732 LEU A N 1
ATOM 5718 C CA . LEU A 1 732 ? -5.260 29.318 6.228 1.00 92.31 732 LEU A CA 1
ATOM 5719 C C . LEU A 1 732 ? -5.854 29.488 4.825 1.00 92.31 732 LEU A C 1
ATOM 5721 O O . LEU A 1 732 ? -5.882 28.524 4.063 1.00 92.31 732 LEU A O 1
ATOM 5725 N N . SER A 1 733 ? -6.278 30.699 4.451 1.00 93.75 733 SER A N 1
ATOM 5726 C CA . SER A 1 733 ? -6.747 30.996 3.093 1.00 93.75 733 SER A CA 1
ATOM 5727 C C . SER A 1 733 ? -5.648 30.751 2.054 1.00 93.75 733 SER A C 1
ATOM 5729 O O . SER A 1 733 ? -5.895 30.082 1.054 1.00 93.75 733 SER A O 1
ATOM 5731 N N . ASN A 1 734 ? -4.425 31.223 2.313 1.00 94.50 734 ASN A N 1
ATOM 5732 C CA . ASN A 1 734 ? -3.275 31.028 1.425 1.00 94.50 734 ASN A CA 1
ATOM 5733 C C . ASN A 1 734 ? -2.818 29.563 1.342 1.00 94.50 734 ASN A C 1
ATOM 5735 O O . ASN A 1 734 ? -2.381 29.112 0.285 1.00 94.50 734 ASN A O 1
ATOM 5739 N N . LEU A 1 735 ? -2.910 28.805 2.438 1.00 94.69 735 LEU A N 1
ATOM 5740 C CA . LEU A 1 735 ? -2.599 27.375 2.422 1.00 94.69 735 LEU A CA 1
ATOM 5741 C C . LEU A 1 735 ? -3.675 26.585 1.660 1.00 94.69 735 LEU A C 1
ATOM 5743 O O . LEU A 1 735 ? -3.348 25.700 0.872 1.00 94.69 735 LEU A O 1
ATOM 5747 N N . LYS A 1 736 ? -4.952 26.952 1.827 1.00 96.25 736 LYS A N 1
ATOM 5748 C CA . LYS A 1 736 ? -6.076 26.356 1.097 1.00 96.25 736 LYS A CA 1
ATOM 5749 C C . LYS A 1 736 ? -5.989 26.611 -0.409 1.00 96.25 736 LYS A C 1
ATOM 5751 O O . LYS A 1 736 ? -6.226 25.685 -1.177 1.00 96.25 736 LYS A O 1
ATOM 5756 N N . THR A 1 737 ? -5.657 27.830 -0.845 1.00 94.31 737 THR A N 1
ATOM 5757 C CA . THR A 1 737 ? -5.512 28.119 -2.283 1.00 94.31 737 THR A CA 1
ATOM 5758 C C . THR A 1 737 ? -4.357 27.336 -2.895 1.00 94.31 737 THR A C 1
ATOM 5760 O O . THR A 1 737 ? -4.559 26.727 -3.941 1.00 94.31 737 THR A O 1
ATOM 5763 N N . LYS A 1 738 ? -3.200 27.255 -2.219 1.00 95.00 738 LYS A N 1
ATOM 5764 C CA . LYS A 1 738 ? -2.082 26.394 -2.646 1.00 95.00 738 LYS A CA 1
ATOM 5765 C C . LYS A 1 738 ? -2.500 24.929 -2.790 1.00 95.00 738 LYS A C 1
ATOM 5767 O O . LYS A 1 738 ? -2.304 24.351 -3.856 1.00 95.00 738 LYS A O 1
ATOM 5772 N N . TYR A 1 739 ? -3.150 24.369 -1.769 1.00 94.44 739 TYR A N 1
ATOM 5773 C CA . TYR A 1 739 ? -3.627 22.986 -1.796 1.00 94.44 739 TYR A CA 1
ATOM 5774 C C . TYR A 1 739 ? -4.600 22.719 -2.957 1.00 94.44 739 TYR A C 1
ATOM 5776 O O . TYR A 1 739 ? -4.437 21.736 -3.672 1.00 94.44 739 TYR A O 1
ATOM 5784 N N . GLU A 1 740 ? -5.579 23.598 -3.204 1.00 93.50 740 GLU A N 1
ATOM 5785 C CA . GLU A 1 740 ? -6.495 23.423 -4.343 1.00 93.50 740 GLU A CA 1
ATOM 5786 C C . GLU A 1 740 ? -5.778 23.580 -5.701 1.00 93.50 740 GLU A C 1
ATOM 5788 O O . GLU A 1 740 ? -6.113 22.860 -6.641 1.00 93.50 740 GLU A O 1
ATOM 5793 N N . THR A 1 741 ? -4.751 24.438 -5.820 1.00 94.81 741 THR A N 1
ATOM 5794 C CA . THR A 1 741 ? -3.942 24.520 -7.055 1.00 94.81 741 THR A CA 1
ATOM 5795 C C . THR A 1 741 ? -3.094 23.269 -7.298 1.00 94.81 741 THR A C 1
ATOM 5797 O O . THR A 1 741 ? -3.076 22.759 -8.418 1.00 94.81 741 THR A O 1
ATOM 5800 N N . GLU A 1 742 ? -2.448 22.723 -6.264 1.00 93.50 742 GLU A N 1
ATOM 5801 C CA . GLU A 1 742 ? -1.677 21.474 -6.358 1.00 93.50 742 GLU A CA 1
ATOM 5802 C C . GLU A 1 742 ? -2.595 20.288 -6.679 1.00 93.50 742 GLU A C 1
ATOM 5804 O O . GLU A 1 742 ? -2.305 19.491 -7.569 1.00 93.50 742 GLU A O 1
ATOM 5809 N N . LYS A 1 743 ? -3.764 20.220 -6.038 1.00 95.81 743 LYS A N 1
ATOM 5810 C CA . LYS A 1 743 ? -4.800 19.217 -6.304 1.00 95.81 743 LYS A CA 1
ATOM 5811 C C . LYS A 1 743 ? -5.359 19.298 -7.729 1.00 95.81 743 LYS A C 1
ATOM 5813 O O . LYS A 1 743 ? -5.575 18.249 -8.335 1.00 95.81 743 LYS A O 1
ATOM 5818 N N . SER A 1 744 ? -5.550 20.497 -8.294 1.00 92.75 744 SER A N 1
ATOM 5819 C CA . SER A 1 744 ? -5.908 20.654 -9.716 1.00 92.75 744 SER A CA 1
ATOM 5820 C C . SER A 1 744 ? -4.809 20.091 -10.615 1.00 92.75 744 SER A C 1
ATOM 5822 O O . SER A 1 744 ? -5.083 19.247 -11.466 1.00 92.75 744 SER A O 1
ATOM 5824 N N . MET A 1 745 ? -3.551 20.466 -10.359 1.00 92.56 745 MET A N 1
ATOM 5825 C CA . MET A 1 745 ? -2.393 19.998 -11.125 1.00 92.56 745 MET A CA 1
ATOM 5826 C C . MET A 1 745 ? -2.242 18.467 -11.080 1.00 92.56 745 MET A C 1
ATOM 5828 O O . MET A 1 745 ? -2.036 17.839 -12.117 1.00 92.56 745 MET A O 1
ATOM 5832 N N . VAL A 1 746 ? -2.407 17.848 -9.905 1.00 92.88 746 VAL A N 1
ATOM 5833 C CA . VAL A 1 746 ? -2.381 16.383 -9.728 1.00 92.88 746 VAL A CA 1
ATOM 5834 C C . VAL A 1 746 ? -3.573 15.705 -10.413 1.00 92.88 746 VAL A C 1
ATOM 5836 O O . VAL A 1 746 ? -3.424 14.637 -11.006 1.00 92.88 746 VAL A O 1
ATOM 5839 N N . SER A 1 747 ? -4.760 16.317 -10.387 1.00 93.44 747 SER A N 1
ATOM 5840 C CA . SER A 1 747 ? -5.922 15.804 -11.119 1.00 93.44 747 SER A CA 1
ATOM 5841 C C . SER A 1 747 ? -5.695 15.848 -12.635 1.00 93.44 747 SER A C 1
ATOM 5843 O O . SER A 1 747 ? -6.011 14.885 -13.335 1.00 93.44 747 SER A O 1
ATOM 5845 N N . GLU A 1 748 ? -5.112 16.929 -13.155 1.00 94.88 748 GLU A N 1
ATOM 5846 C CA . GLU A 1 748 ? -4.777 17.077 -14.574 1.00 94.88 748 GLU A CA 1
ATOM 5847 C C . GLU A 1 748 ? -3.709 16.077 -15.035 1.00 94.88 748 GLU A C 1
ATOM 5849 O O . GLU A 1 748 ? -3.871 15.466 -16.093 1.00 94.88 748 GLU A O 1
ATOM 5854 N N . THR A 1 749 ? -2.641 15.856 -14.259 1.00 94.12 749 THR A N 1
ATOM 5855 C CA . THR A 1 749 ? -1.621 14.845 -14.597 1.00 94.12 749 THR A CA 1
ATOM 5856 C C . THR A 1 749 ? -2.191 13.430 -14.538 1.00 94.12 749 THR A C 1
ATOM 5858 O O . THR A 1 749 ? -1.956 12.646 -15.455 1.00 94.12 749 THR A O 1
ATOM 5861 N N . MET A 1 750 ? -3.034 13.115 -13.549 1.00 92.12 750 MET A N 1
ATOM 5862 C CA . MET A 1 750 ? -3.762 11.841 -13.486 1.00 92.12 750 MET A CA 1
ATOM 5863 C C . MET A 1 750 ? -4.697 11.621 -14.685 1.00 92.12 750 MET A C 1
ATOM 5865 O O . MET A 1 750 ? -4.847 10.490 -15.146 1.00 92.12 750 MET A O 1
ATOM 5869 N N . VAL A 1 751 ? -5.338 12.669 -15.213 1.00 94.06 751 VAL A N 1
ATOM 5870 C CA . VAL A 1 751 ? -6.154 12.569 -16.438 1.00 94.06 751 VAL A CA 1
ATOM 5871 C C . VAL A 1 751 ? -5.274 12.366 -17.676 1.00 94.06 751 VAL A C 1
ATOM 5873 O O . VAL A 1 751 ? -5.586 11.493 -18.485 1.00 94.06 751 VAL A O 1
ATOM 5876 N N . LYS A 1 752 ? -4.151 13.087 -17.803 1.00 95.31 752 LYS A N 1
ATOM 5877 C CA . LYS A 1 752 ? -3.180 12.897 -18.900 1.00 95.31 752 LYS A CA 1
ATOM 5878 C C . LYS A 1 752 ? -2.644 11.463 -18.938 1.00 95.31 752 LYS A C 1
ATOM 5880 O O . LYS A 1 752 ? -2.799 10.794 -19.954 1.00 95.31 752 LYS A O 1
ATOM 5885 N N . LEU A 1 753 ? -2.174 10.941 -17.803 1.00 94.50 753 LEU A N 1
ATOM 5886 C CA . LEU A 1 753 ? -1.686 9.561 -17.678 1.00 94.50 753 LEU A CA 1
ATOM 5887 C C . LEU A 1 753 ? -2.758 8.510 -18.020 1.00 94.50 753 LEU A C 1
ATOM 5889 O O . LEU A 1 753 ? -2.454 7.492 -18.638 1.00 94.50 753 LEU A O 1
ATOM 5893 N N . ARG A 1 754 ? -4.032 8.744 -17.666 1.00 95.12 754 ARG A N 1
ATOM 5894 C CA . ARG A 1 754 ? -5.142 7.858 -18.073 1.00 95.12 754 ARG A CA 1
ATOM 5895 C C . ARG A 1 754 ? -5.396 7.890 -19.581 1.00 95.12 754 ARG A C 1
ATOM 5897 O O . ARG A 1 754 ? -5.719 6.847 -20.146 1.00 95.12 754 ARG A O 1
ATOM 5904 N N . ASN A 1 755 ? -5.248 9.049 -20.222 1.00 94.50 755 ASN A N 1
ATOM 5905 C CA . ASN A 1 755 ? -5.409 9.195 -21.669 1.00 94.50 755 ASN A CA 1
ATOM 5906 C C . ASN A 1 755 ? -4.242 8.551 -22.434 1.00 94.50 755 ASN A C 1
ATOM 5908 O O . ASN A 1 755 ? -4.483 7.804 -23.378 1.00 94.50 755 ASN A O 1
ATOM 5912 N N . GLU A 1 756 ? -3.002 8.751 -21.986 1.00 96.00 756 GLU A N 1
ATOM 5913 C CA . GLU A 1 756 ? -1.808 8.086 -22.532 1.00 96.00 756 GLU A CA 1
ATOM 5914 C C . GLU A 1 756 ? -1.910 6.558 -22.395 1.00 96.00 756 GLU A C 1
ATOM 5916 O O . GLU A 1 756 ? -1.724 5.827 -23.366 1.00 96.00 756 GLU A O 1
ATOM 5921 N N . LEU A 1 757 ? -2.328 6.057 -21.225 1.00 92.62 757 LEU A N 1
ATOM 5922 C CA . LEU A 1 757 ? -2.581 4.629 -21.011 1.00 92.62 757 LEU A CA 1
ATOM 5923 C C . LEU A 1 757 ? -3.715 4.083 -21.899 1.00 92.62 757 LEU A C 1
ATOM 5925 O O . LEU A 1 757 ? -3.713 2.897 -22.231 1.00 92.62 757 LEU A O 1
ATOM 5929 N N . LYS A 1 758 ? -4.699 4.912 -22.270 1.00 94.75 758 LYS A N 1
ATOM 5930 C CA . LYS A 1 758 ? -5.767 4.531 -23.205 1.00 94.75 758 LYS A CA 1
ATOM 5931 C C . LYS A 1 758 ? -5.228 4.421 -24.632 1.00 94.75 758 LYS A C 1
ATOM 5933 O O . LYS A 1 758 ? -5.461 3.391 -25.256 1.00 94.75 758 LYS A O 1
ATOM 5938 N N . ALA A 1 759 ? -4.454 5.406 -25.090 1.00 93.25 759 ALA A N 1
ATOM 5939 C CA . ALA A 1 759 ? -3.801 5.380 -26.400 1.00 93.25 759 ALA A CA 1
ATOM 5940 C C . ALA A 1 759 ? -2.890 4.149 -26.550 1.00 93.25 759 ALA A C 1
ATOM 5942 O O . ALA A 1 759 ? -3.078 3.357 -27.466 1.00 93.25 759 ALA A O 1
ATOM 5943 N N . LEU A 1 760 ? -2.021 3.878 -25.567 1.00 93.81 760 LEU A N 1
ATOM 5944 C CA . LEU A 1 760 ? -1.147 2.695 -25.578 1.00 93.81 760 LEU A CA 1
ATOM 5945 C C . LEU A 1 760 ? -1.918 1.359 -25.616 1.00 93.81 760 LEU A C 1
ATOM 5947 O O . LEU A 1 760 ? -1.424 0.374 -26.164 1.00 93.81 760 LEU A O 1
ATOM 5951 N N . LYS A 1 761 ? -3.134 1.297 -25.055 1.00 93.81 761 LYS A N 1
ATOM 5952 C CA . LYS A 1 761 ? -4.010 0.115 -25.167 1.00 93.81 761 LYS A CA 1
ATOM 5953 C C . LYS A 1 761 ? -4.658 -0.008 -26.546 1.00 93.81 761 LYS A C 1
ATOM 5955 O O . LYS A 1 761 ? -4.829 -1.130 -27.020 1.00 93.81 761 LYS A O 1
ATOM 5960 N N . GLU A 1 762 ? -5.017 1.108 -27.172 1.00 94.38 762 GLU A N 1
ATOM 5961 C CA . GLU A 1 762 ? -5.555 1.156 -28.537 1.00 94.38 762 GLU A CA 1
ATOM 5962 C C . GLU A 1 762 ? -4.470 0.769 -29.560 1.00 94.38 762 GLU A C 1
ATOM 5964 O O . GLU A 1 762 ? -4.716 -0.078 -30.424 1.00 94.38 762 GLU A O 1
ATOM 5969 N N . ASP A 1 763 ? -3.237 1.246 -29.377 1.00 94.38 763 ASP A N 1
ATOM 5970 C CA . ASP A 1 763 ? -2.067 0.826 -30.156 1.00 94.38 763 ASP A CA 1
ATOM 5971 C C . ASP A 1 763 ? -1.783 -0.671 -29.969 1.00 94.38 763 ASP A C 1
ATOM 5973 O O . ASP A 1 763 ? -1.678 -1.413 -30.946 1.00 94.38 763 ASP A O 1
ATOM 5977 N N . ALA A 1 764 ? -1.733 -1.168 -28.727 1.00 93.50 764 ALA A N 1
ATOM 5978 C CA . ALA A 1 764 ? -1.510 -2.591 -28.451 1.00 93.50 764 ALA A CA 1
ATOM 5979 C C . ALA A 1 764 ? -2.605 -3.499 -29.053 1.00 93.50 764 ALA A C 1
ATOM 5981 O O . ALA A 1 764 ? -2.305 -4.582 -29.564 1.00 93.50 764 ALA A O 1
ATOM 5982 N N . ALA A 1 765 ? -3.869 -3.062 -29.042 1.00 92.00 765 ALA A N 1
ATOM 5983 C CA . ALA A 1 765 ? -4.966 -3.761 -29.712 1.00 92.00 765 ALA A CA 1
ATOM 5984 C C . ALA A 1 765 ? -4.804 -3.751 -31.245 1.00 92.00 765 ALA A C 1
ATOM 5986 O O . ALA A 1 765 ? -5.061 -4.766 -31.904 1.00 92.00 765 ALA A O 1
ATOM 5987 N N . THR A 1 766 ? -4.312 -2.646 -31.807 1.00 92.19 766 THR A N 1
ATOM 5988 C CA . THR A 1 766 ? -4.003 -2.505 -33.237 1.00 92.19 766 THR A CA 1
ATOM 5989 C C . THR A 1 766 ? -2.850 -3.425 -33.647 1.00 92.19 766 THR A C 1
ATOM 5991 O O . THR A 1 766 ? -2.998 -4.199 -34.592 1.00 92.19 766 THR A O 1
ATOM 5994 N N . PHE A 1 767 ? -1.749 -3.459 -32.887 1.00 92.38 767 PHE A N 1
ATOM 5995 C CA . PHE A 1 767 ? -0.641 -4.399 -33.098 1.00 92.38 767 PHE A CA 1
ATOM 5996 C C . PHE A 1 767 ? -1.072 -5.864 -32.965 1.00 92.38 767 PHE A C 1
ATOM 5998 O O . PHE A 1 767 ? -0.666 -6.697 -33.775 1.00 92.38 767 PHE A O 1
ATOM 6005 N N . SER A 1 768 ? -1.929 -6.194 -31.993 1.00 90.31 768 SER A N 1
ATOM 6006 C CA . SER A 1 768 ? -2.498 -7.542 -31.865 1.00 90.31 768 SER A CA 1
ATOM 6007 C C . SER A 1 768 ? -3.302 -7.929 -33.114 1.00 90.31 768 SER A C 1
ATOM 6009 O O . SER A 1 768 ? -3.097 -9.006 -33.676 1.00 90.31 768 SER A O 1
ATOM 6011 N N . SER A 1 769 ? -4.143 -7.015 -33.609 1.00 89.75 769 SER A N 1
ATOM 6012 C CA . SER A 1 769 ? -4.954 -7.209 -34.818 1.00 89.75 769 SER A CA 1
ATOM 6013 C C . SER A 1 769 ? -4.088 -7.370 -36.074 1.00 89.75 769 SER A C 1
ATOM 6015 O O . SER A 1 769 ? -4.291 -8.307 -36.847 1.00 89.75 769 SER A O 1
ATOM 6017 N N . LEU A 1 770 ? -3.060 -6.529 -36.242 1.00 91.50 770 LEU A N 1
ATOM 6018 C CA . LEU A 1 770 ? -2.060 -6.648 -37.310 1.00 91.50 770 LEU A CA 1
ATOM 6019 C C . LEU A 1 770 ? -1.321 -7.991 -37.251 1.00 91.50 770 LEU A C 1
ATOM 6021 O O . LEU A 1 770 ? -1.166 -8.648 -38.279 1.00 91.50 770 LEU A O 1
ATOM 6025 N N . ARG A 1 771 ? -0.920 -8.448 -36.057 1.00 91.69 771 ARG A N 1
ATOM 6026 C CA . ARG A 1 771 ? -0.244 -9.742 -35.875 1.00 91.69 771 ARG A CA 1
ATOM 6027 C C . ARG A 1 771 ? -1.153 -10.921 -36.226 1.00 91.69 771 ARG A C 1
ATOM 6029 O O . ARG A 1 771 ? -0.685 -11.875 -36.847 1.00 91.69 771 ARG A O 1
ATOM 6036 N N . VAL A 1 772 ? -2.441 -10.860 -35.878 1.00 89.62 772 VAL A N 1
ATOM 6037 C CA . VAL A 1 772 ? -3.438 -11.869 -36.283 1.00 89.62 772 VAL A CA 1
ATOM 6038 C C . VAL A 1 772 ? -3.619 -11.874 -37.803 1.00 89.62 772 VAL A C 1
ATOM 6040 O O . VAL A 1 772 ? -3.549 -12.942 -38.409 1.00 89.62 772 VAL A O 1
ATOM 6043 N N . MET A 1 773 ? -3.754 -10.706 -38.442 1.00 84.25 773 MET A N 1
ATOM 6044 C CA . MET A 1 773 ? -3.845 -10.609 -39.906 1.00 84.25 773 MET A CA 1
ATOM 6045 C C . MET A 1 773 ? -2.588 -11.140 -40.607 1.00 84.25 773 MET A C 1
ATOM 6047 O O . MET A 1 773 ? -2.702 -11.894 -41.572 1.00 84.25 773 MET A O 1
ATOM 6051 N N . PHE A 1 774 ? -1.392 -10.814 -40.110 1.00 88.06 774 PHE A N 1
ATOM 6052 C CA . PHE A 1 774 ? -0.135 -11.321 -40.664 1.00 88.06 774 PHE A CA 1
ATOM 6053 C C . PHE A 1 774 ? -0.027 -12.844 -40.514 1.00 88.06 774 PHE A C 1
ATOM 6055 O O . PHE A 1 774 ? 0.248 -13.540 -41.486 1.00 88.06 774 PHE A O 1
ATOM 6062 N N . THR A 1 775 ? -0.362 -13.385 -39.338 1.00 87.56 775 THR A N 1
ATOM 6063 C CA . THR A 1 775 ? -0.412 -14.840 -39.097 1.00 87.56 775 THR A CA 1
ATOM 6064 C C . THR A 1 775 ? -1.409 -15.531 -40.038 1.00 87.56 775 THR A C 1
ATOM 6066 O O . THR A 1 775 ? -1.109 -16.581 -40.610 1.00 87.56 775 THR A O 1
ATOM 6069 N N . SER A 1 776 ? -2.577 -14.920 -40.266 1.00 84.44 776 SER A N 1
ATOM 6070 C CA . SER A 1 776 ? -3.580 -15.424 -41.212 1.00 84.44 776 SER A CA 1
ATOM 6071 C C . SER A 1 776 ? -3.110 -15.375 -42.670 1.00 84.44 776 SER A C 1
ATOM 6073 O O . SER A 1 776 ? -3.516 -16.227 -43.455 1.00 84.44 776 SER A O 1
ATOM 6075 N N . ARG A 1 777 ? -2.258 -14.414 -43.053 1.00 83.50 777 ARG A N 1
ATOM 6076 C CA . ARG A 1 777 ? -1.635 -14.378 -44.387 1.00 83.50 777 ARG A CA 1
ATOM 6077 C C . ARG A 1 777 ? -0.539 -15.435 -44.520 1.00 83.50 777 ARG A C 1
ATOM 6079 O O . ARG A 1 777 ? -0.528 -16.161 -45.507 1.00 83.50 777 ARG A O 1
ATOM 6086 N N . CYS A 1 778 ? 0.319 -15.595 -43.512 1.00 77.94 778 CYS A N 1
ATOM 6087 C CA . CYS A 1 778 ? 1.367 -16.620 -43.510 1.00 77.94 778 CYS A CA 1
ATOM 6088 C C . CYS A 1 778 ? 0.798 -18.044 -43.586 1.00 77.94 778 CYS A C 1
ATOM 6090 O O . CYS A 1 778 ? 1.301 -18.855 -44.357 1.00 77.94 778 CYS A O 1
ATOM 6092 N N . THR A 1 779 ? -0.275 -18.343 -42.847 1.00 81.75 779 THR A N 1
ATOM 6093 C CA . THR A 1 779 ? -0.956 -19.652 -42.921 1.00 81.75 779 THR A CA 1
ATOM 6094 C C . THR A 1 779 ? -1.607 -19.903 -44.285 1.00 81.75 779 THR A C 1
ATOM 6096 O O . THR A 1 779 ? -1.558 -21.029 -44.777 1.00 81.75 779 THR A O 1
ATOM 6099 N N . LEU A 1 780 ? -2.141 -18.866 -44.942 1.00 76.50 780 LEU A N 1
ATOM 6100 C CA . LEU A 1 780 ? -2.681 -18.963 -46.303 1.00 76.50 780 LEU A CA 1
ATOM 6101 C C . LEU A 1 780 ? -1.579 -19.246 -47.343 1.00 76.50 780 LEU A C 1
ATOM 6103 O O . LEU A 1 780 ? -1.716 -20.149 -48.173 1.00 76.50 780 LEU A O 1
ATOM 6107 N N . CYS A 1 781 ? -0.458 -18.520 -47.268 1.00 76.50 781 CYS A N 1
ATOM 6108 C CA . CYS A 1 781 ? 0.710 -18.752 -48.121 1.00 76.50 781 CYS A CA 1
ATOM 6109 C C . CYS A 1 781 ? 1.298 -20.153 -47.897 1.00 76.50 781 CYS A C 1
ATOM 6111 O O . CYS A 1 781 ? 1.580 -20.855 -48.866 1.00 76.50 781 CYS A O 1
ATOM 6113 N N . TRP A 1 782 ? 1.415 -20.589 -46.639 1.00 73.88 782 TRP A N 1
ATOM 6114 C CA . TRP A 1 782 ? 1.868 -21.937 -46.291 1.00 73.88 782 TRP A CA 1
ATOM 6115 C C . TRP A 1 782 ? 0.968 -23.016 -46.903 1.00 73.88 782 TRP A C 1
ATOM 6117 O O . TRP A 1 782 ? 1.467 -23.911 -47.578 1.00 73.88 782 TRP A O 1
ATOM 6127 N N . GLY A 1 783 ? -0.357 -22.896 -46.756 1.00 74.62 783 GLY A N 1
ATOM 6128 C CA . GLY A 1 783 ? -1.309 -23.832 -47.363 1.00 74.62 783 GLY A CA 1
ATOM 6129 C C . GLY A 1 783 ? -1.213 -23.889 -48.893 1.00 74.62 783 GLY A C 1
ATOM 6130 O O . GLY A 1 783 ? -1.343 -24.963 -49.479 1.00 74.62 783 GLY A O 1
ATOM 6131 N N . THR A 1 784 ? -0.911 -22.760 -49.542 1.00 73.56 784 THR A N 1
ATOM 6132 C CA . THR A 1 784 ? -0.682 -22.696 -50.998 1.00 73.56 784 THR A CA 1
ATOM 6133 C C . THR A 1 784 ? 0.603 -23.431 -51.398 1.00 73.56 784 THR A C 1
ATOM 6135 O O . THR A 1 784 ? 0.590 -24.234 -52.330 1.00 73.56 784 THR A O 1
ATOM 6138 N N . ILE A 1 785 ? 1.701 -23.219 -50.661 1.00 72.62 785 ILE A N 1
ATOM 6139 C CA . ILE A 1 785 ? 2.987 -23.905 -50.880 1.00 72.62 785 ILE A CA 1
ATOM 6140 C C . ILE A 1 785 ? 2.847 -25.415 -50.642 1.00 72.62 785 ILE A C 1
ATOM 6142 O O . ILE A 1 785 ? 3.324 -26.214 -51.445 1.00 72.62 785 ILE A O 1
ATOM 6146 N N . GLU A 1 786 ? 2.148 -25.824 -49.584 1.00 73.38 786 GLU A N 1
ATOM 6147 C CA . GLU A 1 786 ? 1.896 -27.234 -49.279 1.00 73.38 786 GLU A CA 1
ATOM 6148 C C . GLU A 1 786 ? 1.013 -27.898 -50.353 1.00 73.38 786 GLU A C 1
ATOM 6150 O O . GLU A 1 786 ? 1.272 -29.034 -50.755 1.00 73.38 786 GLU A O 1
ATOM 6155 N N . GLY A 1 787 ? 0.022 -27.172 -50.884 1.00 71.25 787 GLY A N 1
ATOM 6156 C CA . GLY A 1 787 ? -0.780 -27.594 -52.035 1.00 71.25 787 GLY A CA 1
ATOM 6157 C C . GLY A 1 787 ? 0.054 -27.779 -53.307 1.00 71.25 787 GLY A C 1
ATOM 6158 O O . GLY A 1 787 ? -0.071 -28.804 -53.976 1.00 71.25 787 GLY A O 1
ATOM 6159 N N . HIS A 1 788 ? 0.957 -26.843 -53.614 1.00 71.69 788 HIS A N 1
ATOM 6160 C CA . HIS A 1 788 ? 1.886 -26.964 -54.745 1.00 71.69 788 HIS A CA 1
ATOM 6161 C C . HIS A 1 788 ? 2.893 -28.112 -54.559 1.00 71.69 788 HIS A C 1
ATOM 6163 O O . HIS A 1 788 ? 3.160 -28.848 -55.504 1.00 71.69 788 HIS A O 1
ATOM 6169 N N . SER A 1 789 ? 3.401 -28.329 -53.344 1.00 71.50 789 SER A N 1
ATOM 6170 C CA . SER A 1 789 ? 4.292 -29.456 -53.032 1.00 71.50 789 SER A CA 1
ATOM 6171 C C . SER A 1 789 ? 3.592 -30.807 -53.243 1.00 71.50 789 SER A C 1
ATOM 6173 O O . SER A 1 789 ? 4.117 -31.693 -53.923 1.00 71.50 789 SER A O 1
ATOM 6175 N N . LYS A 1 790 ? 2.344 -30.936 -52.768 1.00 71.31 790 LYS A N 1
ATOM 6176 C CA . LYS A 1 790 ? 1.485 -32.104 -53.028 1.00 71.31 790 LYS A CA 1
ATOM 6177 C C . LYS A 1 790 ? 1.205 -32.296 -54.522 1.00 71.31 790 LYS A C 1
ATOM 6179 O O . LYS A 1 790 ? 1.226 -33.432 -54.985 1.00 71.31 790 LYS A O 1
ATOM 6184 N N . MET A 1 791 ? 1.025 -31.213 -55.284 1.00 59.19 791 MET A N 1
ATOM 6185 C CA . MET A 1 791 ? 0.875 -31.259 -56.744 1.00 59.19 791 MET A CA 1
ATOM 6186 C C . MET A 1 791 ? 2.133 -31.820 -57.428 1.00 59.19 791 MET A C 1
ATOM 6188 O O . MET A 1 791 ? 2.029 -32.775 -58.194 1.00 59.19 791 MET A O 1
ATOM 6192 N N . CYS A 1 792 ? 3.323 -31.300 -57.109 1.00 63.59 792 CYS A N 1
ATOM 6193 C CA . CYS A 1 792 ? 4.590 -31.805 -57.651 1.00 63.59 792 CYS A CA 1
ATOM 6194 C C . CYS A 1 792 ? 4.825 -33.279 -57.291 1.00 63.59 792 CYS A C 1
ATOM 6196 O O . CYS A 1 792 ? 5.278 -34.051 -58.135 1.00 63.59 792 CYS A O 1
ATOM 6198 N N . SER A 1 793 ? 4.477 -33.694 -56.070 1.00 65.94 793 SER A N 1
ATOM 6199 C CA . SER A 1 793 ? 4.567 -35.093 -55.640 1.00 65.94 793 SER A CA 1
ATOM 6200 C C . SER A 1 793 ? 3.600 -36.004 -56.412 1.00 65.94 793 SER A C 1
ATOM 6202 O O . SER A 1 793 ? 4.014 -37.062 -56.885 1.00 65.94 793 SER A O 1
ATOM 6204 N N . PHE A 1 794 ? 2.349 -35.572 -56.614 1.00 64.25 794 PHE A N 1
ATOM 6205 C CA . PHE A 1 794 ? 1.336 -36.303 -57.386 1.00 64.25 794 PHE A CA 1
ATOM 6206 C C . PHE A 1 794 ? 1.729 -36.455 -58.864 1.00 64.25 794 PHE A C 1
ATOM 6208 O O . PHE A 1 794 ? 1.688 -37.561 -59.398 1.00 64.25 794 PHE A O 1
ATOM 6215 N N . VAL A 1 795 ? 2.191 -35.372 -59.501 1.00 60.25 795 VAL A N 1
ATOM 6216 C CA . VAL A 1 795 ? 2.693 -35.383 -60.888 1.00 60.25 795 VAL A CA 1
ATOM 6217 C C . VAL A 1 795 ? 3.949 -36.253 -61.025 1.00 60.25 795 VAL A C 1
ATOM 6219 O O . VAL A 1 795 ? 4.112 -36.928 -62.035 1.00 60.25 795 VAL A O 1
ATOM 6222 N N . SER A 1 796 ? 4.806 -36.307 -60.000 1.00 60.69 796 SER A N 1
ATOM 6223 C CA . SER A 1 796 ? 5.984 -37.189 -59.996 1.00 60.69 796 SER A CA 1
ATOM 6224 C C . SER A 1 796 ? 5.632 -38.674 -59.816 1.00 60.69 796 SER A C 1
ATOM 6226 O O . SER A 1 796 ? 6.381 -39.530 -60.276 1.00 60.69 796 SER A O 1
ATOM 6228 N N . HIS A 1 797 ? 4.511 -38.997 -59.157 1.00 56.88 797 HIS A N 1
ATOM 6229 C CA . HIS A 1 797 ? 4.049 -40.381 -58.969 1.00 56.88 797 HIS A CA 1
ATOM 6230 C C . HIS A 1 797 ? 3.209 -40.906 -60.143 1.00 56.88 797 HIS A C 1
ATOM 6232 O O . HIS A 1 797 ? 3.256 -42.101 -60.436 1.00 56.88 797 HIS A O 1
ATOM 6238 N N . HIS A 1 798 ? 2.455 -40.044 -60.831 1.00 57.06 798 HIS A N 1
ATOM 6239 C CA . HIS A 1 798 ? 1.628 -40.433 -61.974 1.00 57.06 798 HIS A CA 1
ATOM 6240 C C . HIS A 1 798 ? 2.315 -40.115 -63.305 1.00 57.06 798 HIS A C 1
ATOM 6242 O O . HIS A 1 798 ? 2.178 -39.030 -63.866 1.00 57.06 798 HIS A O 1
ATOM 6248 N N . ASN A 1 799 ? 3.025 -41.113 -63.833 1.00 51.25 799 ASN A N 1
ATOM 6249 C CA . ASN A 1 799 ? 3.687 -41.032 -65.131 1.00 51.25 799 ASN A CA 1
ATOM 6250 C C . ASN A 1 799 ? 2.658 -40.793 -66.262 1.00 51.25 799 ASN A C 1
ATOM 6252 O O . ASN A 1 799 ? 1.601 -41.426 -66.292 1.00 51.25 799 ASN A O 1
ATOM 6256 N N . ALA A 1 800 ? 2.954 -39.876 -67.188 1.00 50.75 800 ALA A N 1
ATOM 6257 C CA . ALA A 1 800 ? 1.967 -39.168 -68.020 1.00 50.75 800 ALA A CA 1
ATOM 6258 C C . ALA A 1 800 ? 1.364 -39.978 -69.197 1.00 50.75 800 ALA A C 1
ATOM 6260 O O . ALA A 1 800 ? 1.448 -39.565 -70.352 1.00 50.75 800 ALA A O 1
ATOM 6261 N N . THR A 1 801 ? 0.764 -41.140 -68.922 1.00 49.97 801 THR A N 1
ATOM 6262 C CA . THR A 1 801 ? 0.196 -42.047 -69.947 1.00 49.97 801 THR A CA 1
ATOM 6263 C C . THR A 1 801 ? -1.211 -42.577 -69.655 1.00 49.97 801 THR A C 1
ATOM 6265 O O . THR A 1 801 ? -1.793 -43.214 -70.530 1.00 49.97 801 THR A O 1
ATOM 6268 N N . ASP A 1 802 ? -1.796 -42.291 -68.487 1.00 49.19 802 ASP A N 1
ATOM 6269 C CA . ASP A 1 802 ? -3.159 -42.728 -68.155 1.00 49.19 802 ASP A CA 1
ATOM 6270 C C . ASP A 1 802 ? -4.194 -41.618 -68.419 1.00 49.19 802 ASP A C 1
ATOM 6272 O O . ASP A 1 802 ? -4.121 -40.521 -67.856 1.00 49.19 802 ASP A O 1
ATOM 6276 N N . VAL A 1 803 ? -5.169 -41.896 -69.289 1.00 49.78 803 VAL A N 1
ATOM 6277 C CA . VAL A 1 803 ? -6.165 -40.915 -69.761 1.00 49.78 803 VAL A CA 1
ATOM 6278 C C . VAL A 1 803 ? -7.093 -40.463 -68.626 1.00 49.78 803 VAL A C 1
ATOM 6280 O O . VAL A 1 803 ? -7.504 -39.303 -68.597 1.00 49.78 803 VAL A O 1
ATOM 6283 N N . ALA A 1 804 ? -7.347 -41.327 -67.636 1.00 53.56 804 ALA A N 1
ATOM 6284 C CA . ALA A 1 804 ? -8.145 -40.980 -66.458 1.00 53.56 804 ALA A CA 1
ATOM 6285 C C . ALA A 1 804 ? -7.461 -39.926 -65.559 1.00 53.56 804 ALA A C 1
ATOM 6287 O O . ALA A 1 804 ? -8.134 -39.093 -64.949 1.00 53.56 804 ALA A O 1
ATOM 6288 N N . CYS A 1 805 ? -6.122 -39.898 -65.518 1.00 53.53 805 CYS A N 1
ATOM 6289 C CA . CYS A 1 805 ? -5.377 -38.868 -64.787 1.00 53.53 805 CYS A CA 1
ATOM 6290 C C . CYS A 1 805 ? -5.517 -37.482 -65.433 1.00 53.53 805 CYS A C 1
ATOM 6292 O O . CYS A 1 805 ? -5.466 -36.477 -64.726 1.00 53.53 805 CYS A O 1
ATOM 6294 N N . PHE A 1 806 ? -5.719 -37.410 -66.753 1.00 52.56 806 PHE A N 1
ATOM 6295 C CA . PHE A 1 806 ? -5.861 -36.138 -67.466 1.00 52.56 806 PHE A CA 1
ATOM 6296 C C . PHE A 1 806 ? -7.194 -35.450 -67.137 1.00 52.56 806 PHE A C 1
ATOM 6298 O O . PHE A 1 806 ? -7.229 -34.249 -66.880 1.00 52.56 806 PHE A O 1
ATOM 6305 N N . GLU A 1 807 ? -8.285 -36.214 -67.056 1.00 55.12 807 GLU A N 1
ATOM 6306 C CA . GLU A 1 807 ? -9.612 -35.692 -66.705 1.00 55.12 807 GLU A CA 1
ATOM 6307 C C . GLU A 1 807 ? -9.674 -35.238 -65.232 1.00 55.12 807 GLU A C 1
ATOM 6309 O O . GLU A 1 807 ? -10.184 -34.155 -64.925 1.00 55.12 807 GLU A O 1
ATOM 6314 N N . GLY A 1 808 ? -9.038 -35.998 -64.328 1.00 57.19 808 GLY A N 1
ATOM 6315 C CA . GLY A 1 808 ? -8.823 -35.592 -62.935 1.00 57.19 808 GLY A CA 1
ATOM 6316 C C . GLY A 1 808 ? -7.983 -34.315 -62.804 1.00 57.19 808 GLY A C 1
ATOM 6317 O O . GLY A 1 808 ? -8.348 -33.414 -62.047 1.00 57.19 808 GLY A O 1
ATOM 6318 N N . ALA A 1 809 ? -6.905 -34.190 -63.588 1.00 53.69 809 ALA A N 1
ATOM 6319 C CA . ALA A 1 809 ? -6.087 -32.981 -63.633 1.00 53.69 809 ALA A CA 1
ATOM 6320 C C . ALA A 1 809 ? -6.870 -31.769 -64.168 1.00 53.69 809 ALA A C 1
ATOM 6322 O O . ALA A 1 809 ? -6.748 -30.681 -63.609 1.00 53.69 809 ALA A O 1
ATOM 6323 N N . CYS A 1 810 ? -7.714 -31.933 -65.192 1.00 54.94 810 CYS A N 1
ATOM 6324 C CA . CYS A 1 810 ? -8.537 -30.847 -65.732 1.00 54.94 810 CYS A CA 1
ATOM 6325 C C . CYS A 1 810 ? -9.603 -30.349 -64.741 1.00 54.94 810 CYS A C 1
ATOM 6327 O O . CYS A 1 810 ? -9.722 -29.136 -64.556 1.00 54.94 810 CYS A O 1
ATOM 6329 N N . ASN A 1 811 ? -10.329 -31.247 -64.063 1.00 57.78 811 ASN A N 1
ATOM 6330 C CA . ASN A 1 811 ? -11.280 -30.849 -63.014 1.00 57.78 811 ASN A CA 1
ATOM 6331 C C . ASN A 1 811 ? -10.566 -30.148 -61.850 1.00 57.78 811 ASN A C 1
ATOM 6333 O O . ASN A 1 811 ? -10.993 -29.079 -61.414 1.00 57.78 811 ASN A O 1
ATOM 6337 N N . TRP A 1 812 ? -9.428 -30.683 -61.398 1.00 58.84 812 TRP A N 1
ATOM 6338 C CA . TRP A 1 812 ? -8.659 -30.053 -60.326 1.00 58.84 812 TRP A CA 1
ATOM 6339 C C . TRP A 1 812 ? -8.081 -28.694 -60.742 1.00 58.84 812 TRP A C 1
ATOM 6341 O O . TRP A 1 812 ? -8.064 -27.762 -59.945 1.00 58.84 812 TRP A O 1
ATOM 6351 N N . HIS A 1 813 ? -7.677 -28.520 -62.004 1.00 56.69 813 HIS A N 1
ATOM 6352 C CA . HIS A 1 813 ? -7.214 -27.231 -62.521 1.00 56.69 813 HIS A CA 1
ATOM 6353 C C . HIS A 1 813 ? -8.352 -26.195 -62.619 1.00 56.69 813 HIS A C 1
ATOM 6355 O O . HIS A 1 813 ? -8.088 -24.996 -62.496 1.00 56.69 813 HIS A O 1
ATOM 6361 N N . ALA A 1 814 ? -9.609 -26.622 -62.793 1.00 57.72 814 ALA A N 1
ATOM 6362 C CA . ALA A 1 814 ? -10.778 -25.746 -62.701 1.00 57.72 814 ALA A CA 1
ATOM 6363 C C . ALA A 1 814 ? -11.053 -25.319 -61.247 1.00 57.72 814 ALA A C 1
ATOM 6365 O O . ALA A 1 814 ? -11.193 -24.123 -60.981 1.00 57.72 814 ALA A O 1
ATOM 6366 N N . ASP A 1 815 ? -11.026 -26.256 -60.295 1.00 55.47 815 ASP A N 1
ATOM 6367 C CA . ASP A 1 815 ? -11.175 -25.948 -58.865 1.00 55.47 815 ASP A CA 1
ATOM 6368 C C . ASP A 1 815 ? -10.036 -25.072 -58.337 1.00 55.47 815 ASP A C 1
ATOM 6370 O O . ASP A 1 815 ? -10.279 -24.091 -57.637 1.00 55.47 815 ASP A O 1
ATOM 6374 N N . CYS A 1 816 ? -8.794 -25.337 -58.739 1.00 52.97 816 CYS A N 1
ATOM 6375 C CA . CYS A 1 816 ? -7.648 -24.515 -58.362 1.00 52.97 816 CYS A CA 1
ATOM 6376 C C . CYS A 1 816 ? -7.741 -23.101 -58.970 1.00 52.97 816 CYS A C 1
ATOM 6378 O O . CYS A 1 816 ? -7.376 -22.122 -58.319 1.00 52.97 816 CYS A O 1
ATOM 6380 N N . ARG A 1 817 ? -8.335 -22.951 -60.167 1.00 59.84 817 ARG A N 1
ATOM 6381 C CA . ARG A 1 817 ? -8.651 -21.636 -60.753 1.00 59.84 817 ARG A CA 1
ATOM 6382 C C . ARG A 1 817 ? -9.738 -20.908 -59.958 1.00 59.84 817 ARG A C 1
ATOM 6384 O O . ARG A 1 817 ? -9.573 -19.722 -59.691 1.00 59.84 817 ARG A O 1
ATOM 6391 N N . ASN A 1 818 ? -10.786 -21.608 -59.517 1.00 57.78 818 ASN A N 1
ATOM 6392 C CA . ASN A 1 818 ? -11.830 -21.058 -58.642 1.00 57.78 818 ASN A CA 1
ATOM 6393 C C . ASN A 1 818 ? -11.273 -20.641 -57.268 1.00 57.78 818 ASN A C 1
ATOM 6395 O O . ASN A 1 818 ? -11.599 -19.562 -56.772 1.00 57.78 818 ASN A O 1
ATOM 6399 N N . VAL A 1 819 ? -10.388 -21.446 -56.670 1.00 56.66 819 VAL A N 1
ATOM 6400 C CA . VAL A 1 819 ? -9.699 -21.125 -55.409 1.00 56.66 819 VAL A CA 1
ATOM 6401 C C . VAL A 1 819 ? -8.780 -19.917 -55.585 1.00 56.66 819 VAL A C 1
ATOM 6403 O O . VAL A 1 819 ? -8.860 -18.980 -54.793 1.00 56.66 819 VAL A O 1
ATOM 6406 N N . HIS A 1 820 ? -7.969 -19.873 -56.646 1.00 55.62 820 HIS A N 1
ATOM 6407 C CA . HIS A 1 820 ? -7.102 -18.731 -56.946 1.00 55.62 820 HIS A CA 1
ATOM 6408 C C . HIS A 1 820 ? -7.917 -17.455 -57.208 1.00 55.62 820 HIS A C 1
ATOM 6410 O O . HIS A 1 820 ? -7.579 -16.387 -56.702 1.00 55.62 820 HIS A O 1
ATOM 6416 N N . GLN A 1 821 ? -9.038 -17.557 -57.926 1.00 56.47 821 GLN A N 1
ATOM 6417 C CA . GLN A 1 821 ? -9.944 -16.437 -58.179 1.00 56.47 821 GLN A CA 1
ATOM 6418 C C . GLN A 1 821 ? -10.620 -15.955 -56.884 1.00 56.47 821 GLN A C 1
ATOM 6420 O O . GLN A 1 821 ? -10.608 -14.756 -56.613 1.00 56.47 821 GLN A O 1
ATOM 6425 N N . SER A 1 822 ? -11.086 -16.863 -56.017 1.00 54.41 822 SER A N 1
ATOM 6426 C CA . SER A 1 822 ? -11.590 -16.513 -54.679 1.00 54.41 822 SER A CA 1
ATOM 6427 C C . SER A 1 822 ? -10.508 -15.924 -53.767 1.00 54.41 822 SER A C 1
ATOM 6429 O O . SER A 1 822 ? -10.839 -15.126 -52.888 1.00 54.41 822 SER A O 1
ATOM 6431 N N . CYS A 1 823 ? -9.242 -16.309 -53.940 1.00 50.78 823 CYS A N 1
ATOM 6432 C CA . CYS A 1 823 ? -8.114 -15.787 -53.174 1.00 50.78 823 CYS A CA 1
ATOM 6433 C C . CYS A 1 823 ? -7.758 -14.362 -53.624 1.00 50.78 823 CYS A C 1
ATOM 6435 O O . CYS A 1 823 ? -7.678 -13.462 -52.791 1.00 50.78 823 CYS A O 1
ATOM 6437 N N . CYS A 1 824 ? -7.664 -14.117 -54.937 1.00 54.16 824 CYS A N 1
ATOM 6438 C CA . CYS A 1 824 ? -7.500 -12.774 -55.501 1.00 54.16 824 CYS A CA 1
ATOM 6439 C C . CYS A 1 824 ? -8.661 -11.842 -55.116 1.00 54.16 824 CYS A C 1
ATOM 6441 O O . CYS A 1 824 ? -8.432 -10.696 -54.739 1.00 54.16 824 CYS A O 1
ATOM 6443 N N . GLN A 1 825 ? -9.902 -12.335 -55.142 1.00 50.97 825 GLN A N 1
ATOM 6444 C CA . GLN A 1 825 ? -11.085 -11.538 -54.806 1.00 50.97 825 GLN A CA 1
ATOM 6445 C C . GLN A 1 825 ? -11.157 -11.189 -53.307 1.00 50.97 825 GLN A C 1
ATOM 6447 O O . GLN A 1 825 ? -11.630 -10.112 -52.961 1.00 50.97 825 GLN A O 1
ATOM 6452 N N . LYS A 1 826 ? -10.601 -12.036 -52.423 1.00 52.16 826 LYS A N 1
ATOM 6453 C CA . LYS A 1 826 ? -10.390 -11.739 -50.990 1.00 52.16 826 LYS A CA 1
ATOM 6454 C C . LYS A 1 826 ? -9.136 -10.909 -50.684 1.00 52.16 826 LYS A C 1
ATOM 6456 O O . LYS A 1 826 ? -8.985 -10.471 -49.552 1.00 52.16 826 LYS A O 1
ATOM 6461 N N . MET A 1 827 ? -8.239 -10.713 -51.651 1.00 46.62 827 MET A N 1
ATOM 6462 C CA . MET A 1 827 ? -7.081 -9.815 -51.526 1.00 46.62 827 MET A CA 1
ATOM 6463 C C . MET A 1 827 ? -7.346 -8.398 -52.053 1.00 46.62 827 MET A C 1
ATOM 6465 O O . MET A 1 827 ? -6.514 -7.518 -51.846 1.00 46.62 827 MET A O 1
ATOM 6469 N N . SER A 1 828 ? -8.475 -8.179 -52.734 1.00 40.91 828 SER A N 1
ATOM 6470 C CA . SER A 1 828 ? -8.881 -6.879 -53.290 1.00 40.91 828 SER A CA 1
ATOM 6471 C C . SER A 1 828 ? -9.912 -6.130 -52.423 1.00 40.91 828 SER A C 1
ATOM 6473 O O . SER A 1 828 ? -10.453 -5.113 -52.866 1.00 40.91 828 SER A O 1
ATOM 6475 N N . CYS A 1 829 ? -10.184 -6.630 -51.214 1.00 36.12 829 CYS A N 1
ATOM 6476 C CA . CYS A 1 829 ? -10.922 -5.970 -50.134 1.00 36.12 829 CYS A CA 1
ATOM 6477 C C . CYS A 1 829 ? -10.064 -5.982 -48.862 1.00 36.12 829 CYS A C 1
ATOM 6479 O O . CYS A 1 829 ? -10.229 -5.037 -48.064 1.00 36.12 829 CYS A O 1
#

Organism: Oncorhynchus tshawytscha (NCBI:txid74940)

Sequence (829 aa):
MLEVEESGPTGAEGDEEMELCGGDLRVEVMRLNLELQEANEEKLQAARYGLVVLEESAELKKKHTQLEEEHETLKHELQQLKEALSDSVTCHKRATAYGETREECLLEETASKEAAMATSMAELQAELRQARLALGNAHAEIDRQAGLSSQLKKECECSELEKGHMRNEMKEYKVRELRQLQDNSELEEENTCLQKQVSVLKENQVEFEAVKLELTHKEEQDDVLRAQLEEAAQLREIAERQLDEALEALKEEREQKNTLRRELSALALNPFDSVTHLEMQLDDSGDSGGDREQEKDSGCNDGPGSGCAPPNPKANGHVQRFSTPRNSDVFLRPAPGLVSDLLSELHLSDGQKLKQQLMQAERDKTGLANTVQDLQRQLELSQQAFSEQEDKVGSLTQQLEAVHLQKHILPQGKAAGDQGAGSTRTLENRLADYDYELDVKSTEVLEARMKAAGEELLKLREELSQAGKRYSALEQRCRQEKERWRGEAHELAEKIRQCIKSSRQDQERISELEKEIGVTRKVATDSEGHLSVAQEELLAFSEELANLYHHICVCNNLTPKRVTLDYYRDGARGQSGGSGGKSNHLHPHPHHGRNKRRSNELFAKAVHGGDGDSRPGTPQDSRDNSPTPRCSSPAPVCPSSPTMDFRDPSNVRNLVAVIRCQIKHLQVAVDLCRQRGTLPYSGGISCGGELESEALMEEVLKLKSLLSTKREQIATLRTVLKANKQTAELALSNLKTKYETEKSMVSETMVKLRNELKALKEDAATFSSLRVMFTSRCTLCWGTIEGHSKMCSFVSHHNATDVACFEGACNWHADCRNVHQSCCQKMSC